Protein AF-0000000071232731 (afdb_homodimer)

Foldseek 3Di:
DDDDDDDPPPPPPDPPDPPPPPPPPPCPPPPPLAADQCFGWFQFPQEIETWHKDDVVPPLPFPQPPVVFFIKIKFAWAAQWDQCAFVNFLHATDGHHHDYDYHYRHQQQQEAEDALDDFFDDDPSHYYDSRFFTKMKIGGDPPADLEAAEEEEEEADLLGDDFQAFWFQGLLQVLQVVVVHGYMYMYGHFHGFCRQAQDLLAQLRLGRSRLSSVLSVLVSCLRGVSSNRYDQQFYEYEYEHLSLQSLQLLQLFPSNQRRHFHYEREQDHVQFLSAEAECNNVLLQVLLVVVVFDNDPNRSCVSVSPDDPVVSSNSLNDADLLQGERSRSGHHYQNCRNPPRTSRVDRPVVCLVVVNGRQHEYEYEYAPQAQLLLLLLNVVSHDPPPQDQLVVQLSSCVHSAHPQFPSSLLSVLLCCCQPALVNPPVPPPVVVCVVCVVCVVPVNVPQVVCVVPDDDSAGQDPDPPRNNHDDPLRVSSSSSVSRSLNRGVLSRCVSQASSVVRHWYAYEYEQAQDDDDPQQRGPNRPDRDDSVSCGRYRPNCSCLAINTPSDSHHDDDLSPVLSSVVSNVVSCCSRCNDDPPDPADIAYQQKRKHWYLHHSRDIDTDTADDPSDDDVNVSSCSNNVPSVVSSVVNGNPPPPPVVVVVVVVVVVVVVVVVVVVVVVVVVVVVVVVVVVVVVVVVVVVVVVVVVPPPPPPPPPPPDDDD/DDDDDPDPPPPPPDPPDPPPPPPPPPPPPPPPLAADQCFGWFQFPQEIETWHKDDVPPPLPFPFPPVVFFIKIKFAWAAQWDQCAFVNFLHATDGHHHDYDYHYRHQQQQEAEDALDDFFDDDVSHYYDSRFFTKMKIGGDPPADLEAAEEEEEEADLLGDDFQAFWFQGLLQVLQVVVVHGYMYMYGHFHGFCRQAQDLLAQLRLGRSRLSSVLSVLVSCLRGVSSNRYDQQFYEYEYAHLSLQSLQLLQLFPSSQSRHFHYEREQDHVQFLSAEAECNNVLLQVLLVVVVFDNDSNRSCVSVSPDDPVVSSNSLNDADLLQGERSRSGHHYQNCNHPPRTSRVDRPVVCLVVVNGRQHEYEYEYAPQAQLLLLLLNVVSHDPPPQDQLVVQLSSCVHSAHPQFPSSLLSVLLCCCQPALVNPPVCPPVVVCVVCVVCVVPVNVPQVVCVVPPDDSAGQDPDPPRNNHDDPLRVSSSSSVSRSLNRGVLSRVVSQQSSVVRHWYAYEYEQAQDDDDPQQRGPNRPDRDDSVSQGRYRCNCSCLAINTPSDSHHDDDLSPVLSSVVSNVVSCCSRCNDDPPDPADIAYQQKGKHWYLHHSRDIDTDTADDPNDDDVNVSSCSNNVPSVVSSVVNGNPPPPPVVVVVVVVVVVVVVVVVVVVVVVVVVVVVVVVVVVVVVVVVVVVVVVVVVPPDPPPPPPPDPPDD

Secondary structure (DSSP, 8-state):
--------------------------------SSPBTTB-EEE-SS-EEE-EEE-TTTS-TT----TTPPPEEEEEE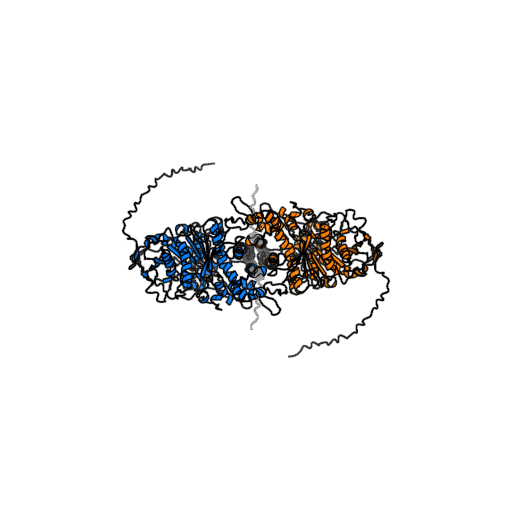EE-S----GGGTTS---PPPP--SPEE-SS---EEPPPS---S---TTSEE-S---EEEEEEE-TT--SSEEEEEEEP-STTTS--GGGB--HHHHHHHHHTT---EEEEE----HHHHH---SSSS----HHHHHHHHHHHHHHHHGGGGTEEEEEEEEEEETHHHHHHHHHHH-GGGGGG-SEEEEES--TTSTTTS-S-HHHHHHHHHHTTT--SSHHHHHHHHHTS-HHHHHHHHT--BTTTTB-TT-------TTS-TT-SS-S-HHHHHHTT-S---EEEEEEETBTTHHHHHHHHTTSPTT---HHHHHHHHHGGGSPTTB-HHHHHHHHHHHHHSGGG------HHHHHH-THHHHHHSS-------SSS-TT-----TTT--PPPHHHHHHHHHHHHHIIIIIHHHHHHHHHHHTTS-EEEEEE----S--HHHH-TT-SS---HHHH-SBTTTTHHHHS-BTT--PPP-HHHHHHHHHHHHHHHHHHHHSS-TT-SSPPB-SSSB-EEEE-TTS-EEEEPPBTTTB-TTHHHHHIIIIIIHHHHHH-B-------HHHHHHHHHHHHHHHHHHHHHHHHHHHHHHHHHHHHHHHHHHHHHHHHHTS-------------/--------------------------------SSPBTTB-EEE-SS-EEE-EEE-TTT--TT----TTPPPEEEEEEEE-S----GGGTTS---PPPP--SPEE-SS---EEPPPS---S---TTSEE-S---EEEEEEE-TT--SSEEEEEEEP-STTTS--GGGB--HHHHHHHHHTT---EEEEE----HHHHH---SSSS----HHHHHHHHHHHHHHHHGGGGTEEEEEEEEEEETHHHHHHHHHHH-GGGGGG-SEEEEES--TTSTTSS-S-HHHHHHHHHHTTT--SSHHHHHHHHHTS-HHHHHHHHT--BTTTTB-TT-------TTS-TT-SS-S-HHHHHHTT-S---EEEEEEETBTTHHHHHHHHTTSPTT---HHHHHHHHHGGGSPTTB-HHHHHHHHHHHHHSTTT------HHHHHH-THHHHHHSS-------SSS-TT-----TTT--PPPHHHHHHHHHHHHHIIIIIHHHHHHHHHHHTTS-EEEEEE----S--HHHH-TT-SS---HHHH-SBTTTTHHHHS-BTT--PPP-HHHHHHHHHHHHHHHHHHHHSS-TT-SSPPB-SSSB-EEEE-TTS-EEEEPPBTTTB-TTHHHHHIIIIIIHHHHHH-B-------HHHHHHHHHHHHHHHHHHHHHHHHHHHHHHHHHHHHHHHHHHHHHHHHHTS-------------

Radius of gyration: 44.2 Å; Cα contacts (8 Å, |Δi|>4): 2796; chains: 2; bounding box: 121×121×157 Å

InterPro domains:
  IPR002018 Carboxylesterase, type B [PF00135] (39-618)
  IPR029058 Alpha/Beta hydrolase fold [G3DSA:3.40.50.1820] (33-630)
  IPR029058 Alpha/Beta hydrolase fold [SSF53474] (38-629)
  IPR051093 Neuroligin and Bile salt-activated lipase [PTHR43903] (38-427)

Organism: Dermatophagoides farinae (NCBI:txid6954)

Structure (mmCIF, N/CA/C/O backbone):
data_AF-0000000071232731-model_v1
#
loop_
_entity.id
_entity.type
_entity.pdbx_description
1 polymer 'Type-B carboxylesterase lipase'
#
loop_
_atom_site.group_PDB
_atom_site.id
_atom_site.type_symbol
_atom_site.label_atom_id
_atom_site.label_alt_id
_atom_site.label_comp_id
_atom_site.label_asym_id
_atom_site.label_entity_id
_atom_site.label_seq_id
_atom_site.pdbx_PDB_ins_code
_atom_site.Cartn_x
_atom_site.Cartn_y
_atom_site.Cartn_z
_atom_site.occupancy
_atom_site.B_iso_or_equiv
_atom_site.auth_seq_id
_atom_site.auth_comp_id
_atom_site.auth_asym_id
_atom_site.auth_atom_id
_atom_site.pdbx_PDB_model_num
ATOM 1 N N . MET A 1 1 ? 60.938 -20.734 13.648 1 18.02 1 MET A N 1
ATOM 2 C CA . MET A 1 1 ? 61.125 -22.156 13.383 1 18.02 1 MET A CA 1
ATOM 3 C C . MET A 1 1 ? 61.031 -22.453 11.883 1 18.02 1 MET A C 1
ATOM 5 O O . MET A 1 1 ? 60.562 -21.625 11.117 1 18.02 1 MET A O 1
ATOM 9 N N . HIS A 1 2 ? 60.469 -23.703 11.602 1 17.77 2 HIS A N 1
ATOM 10 C CA . HIS A 1 2 ? 60.656 -24.75 10.609 1 17.77 2 HIS A CA 1
ATOM 11 C C . HIS A 1 2 ? 60.125 -24.312 9.242 1 17.77 2 HIS A C 1
ATOM 13 O O . HIS A 1 2 ? 59.438 -23.297 9.133 1 17.77 2 HIS A O 1
ATOM 19 N N . LEU A 1 3 ? 59.406 -25.25 8.523 1 16.86 3 LEU A N 1
ATOM 20 C CA . LEU A 1 3 ? 59.562 -26.219 7.453 1 16.86 3 LEU A CA 1
ATOM 21 C C . LEU A 1 3 ? 58.75 -25.844 6.234 1 16.86 3 LEU A C 1
ATOM 23 O O . LEU A 1 3 ? 59.219 -25.922 5.102 1 16.86 3 LEU A O 1
ATOM 27 N N . PHE A 1 4 ? 57.406 -25.844 6.344 1 19.55 4 PHE A N 1
ATOM 28 C CA . PHE A 1 4 ? 56.688 -26.75 5.441 1 19.55 4 PHE A CA 1
ATOM 29 C C . PHE A 1 4 ? 56.781 -26.25 4.004 1 19.55 4 PHE A C 1
ATOM 31 O O . PHE A 1 4 ? 56.781 -25.047 3.756 1 19.55 4 PHE A O 1
ATOM 38 N N . LEU A 1 5 ? 56.906 -27.094 2.947 1 18.41 5 LEU A N 1
ATOM 39 C CA . LEU A 1 5 ? 57.438 -27.578 1.682 1 18.41 5 LEU A CA 1
ATOM 40 C C . LEU A 1 5 ? 56.469 -27.328 0.54 1 18.41 5 LEU A C 1
ATOM 42 O O . LEU A 1 5 ? 56.844 -27.422 -0.633 1 18.41 5 LEU A O 1
ATOM 46 N N . PHE A 1 6 ? 55.188 -26.969 0.728 1 20.39 6 PHE A N 1
ATOM 47 C CA . PHE A 1 6 ? 54.281 -27.672 -0.178 1 20.39 6 PHE A CA 1
ATOM 48 C C . PHE A 1 6 ? 54.594 -27.312 -1.629 1 20.39 6 PHE A C 1
ATOM 50 O O . PHE A 1 6 ? 54.875 -26.156 -1.948 1 20.39 6 PHE A O 1
ATOM 57 N N . THR A 1 7 ? 54.875 -28.328 -2.42 1 18.59 7 THR A N 1
ATOM 58 C CA . THR A 1 7 ? 55.312 -28.719 -3.756 1 18.59 7 THR A CA 1
ATOM 59 C C . THR A 1 7 ? 54.281 -28.297 -4.801 1 18.59 7 THR A C 1
ATOM 61 O O . THR A 1 7 ? 53.094 -28.625 -4.691 1 18.59 7 THR A O 1
ATOM 64 N N . VAL A 1 8 ? 54.406 -27.219 -5.504 1 21.19 8 VAL A N 1
ATOM 65 C CA . VAL A 1 8 ? 53.688 -26.531 -6.582 1 21.19 8 VAL A CA 1
ATOM 66 C C . VAL A 1 8 ? 53.656 -27.422 -7.828 1 21.19 8 VAL A C 1
ATOM 68 O O . VAL A 1 8 ? 54.656 -27.547 -8.523 1 21.19 8 VAL A O 1
ATOM 71 N N . ILE A 1 9 ? 53.25 -28.797 -7.582 1 18.45 9 ILE A N 1
ATOM 72 C CA . ILE A 1 9 ? 53.469 -29.734 -8.68 1 18.45 9 ILE A CA 1
ATOM 73 C C . ILE A 1 9 ? 52.781 -29.203 -9.945 1 18.45 9 ILE A C 1
ATOM 75 O O . ILE A 1 9 ? 51.625 -28.781 -9.906 1 18.45 9 ILE A O 1
ATOM 79 N N . THR A 1 10 ? 53.562 -28.938 -10.977 1 21 10 THR A N 1
ATOM 80 C CA . THR A 1 10 ? 53.5 -28.484 -12.359 1 21 10 THR A CA 1
ATOM 81 C C . THR A 1 10 ? 52.719 -29.469 -13.219 1 21 10 THR A C 1
ATOM 83 O O . THR A 1 10 ? 53.281 -30.422 -13.75 1 21 10 THR A O 1
ATOM 86 N N . PHE A 1 11 ? 51.562 -30.062 -12.617 1 19.28 11 PHE A N 1
ATOM 87 C CA . PHE A 1 11 ? 51.094 -31.219 -13.383 1 19.28 11 PHE A CA 1
ATOM 88 C C . PHE A 1 11 ? 50.875 -30.828 -14.844 1 19.28 11 PHE A C 1
ATOM 90 O O . PHE A 1 11 ? 50.312 -29.781 -15.133 1 19.28 11 PHE A O 1
ATOM 97 N N . PHE A 1 12 ? 51.688 -31.375 -15.758 1 21.34 12 PHE A N 1
ATOM 98 C CA . PHE A 1 12 ? 51.875 -31.438 -17.203 1 21.34 12 PHE A CA 1
ATOM 99 C C . PHE A 1 12 ? 50.625 -31.953 -17.906 1 21.34 12 PHE A C 1
ATOM 101 O O . PHE A 1 12 ? 50.375 -33.156 -17.922 1 21.34 12 PHE A O 1
ATOM 108 N N . VAL A 1 13 ? 49.438 -31.625 -17.453 1 20.33 13 VAL A N 1
ATOM 109 C CA . VAL A 1 13 ? 48.344 -32.469 -17.984 1 20.33 13 VAL A CA 1
ATOM 110 C C . VAL A 1 13 ? 48.438 -32.469 -19.516 1 20.33 13 VAL A C 1
ATOM 112 O O . VAL A 1 13 ? 48.469 -31.422 -20.141 1 20.33 13 VAL A O 1
ATOM 115 N N . ASN A 1 14 ? 48.938 -33.562 -20.062 1 19.05 14 ASN A N 1
ATOM 116 C CA . ASN A 1 14 ? 49.156 -34.094 -21.406 1 19.05 14 ASN A CA 1
ATOM 117 C C . ASN A 1 14 ? 47.969 -33.812 -22.312 1 19.05 14 ASN A C 1
ATOM 119 O O . ASN A 1 14 ? 46.812 -33.75 -21.844 1 19.05 14 ASN A O 1
ATOM 123 N N . ASN A 1 15 ? 48.219 -33.375 -23.547 1 20.2 15 ASN A N 1
ATOM 124 C CA . ASN A 1 15 ? 47.656 -32.906 -24.797 1 20.2 15 ASN A CA 1
ATOM 125 C C . ASN A 1 15 ? 46.781 -33.938 -25.453 1 20.2 15 ASN A C 1
ATOM 127 O O . ASN A 1 15 ? 46.938 -34.219 -26.656 1 20.2 15 ASN A O 1
ATOM 131 N N . HIS A 1 16 ? 46.25 -35 -24.688 1 19.91 16 HIS A N 1
ATOM 132 C CA . HIS A 1 16 ? 45.812 -36.094 -25.547 1 19.91 16 HIS A CA 1
ATOM 133 C C . HIS A 1 16 ? 44.844 -35.562 -26.609 1 19.91 16 HIS A C 1
ATOM 135 O O . HIS A 1 16 ? 44.031 -34.719 -26.344 1 19.91 16 HIS A O 1
ATOM 141 N N . HIS A 1 17 ? 45.281 -35.75 -27.875 1 20.72 17 HIS A N 1
ATOM 142 C CA . HIS A 1 17 ? 44.781 -35.562 -29.234 1 20.72 17 HIS A CA 1
ATOM 143 C C . HIS A 1 17 ? 43.406 -36.219 -29.375 1 20.72 17 HIS A C 1
ATOM 145 O O . HIS A 1 17 ? 43.219 -37.375 -29.016 1 20.72 17 HIS A O 1
ATOM 151 N N . HIS A 1 18 ? 42.375 -35.438 -29.188 1 20.34 18 HIS A N 1
ATOM 152 C CA . HIS A 1 18 ? 40.969 -35.781 -29.359 1 20.34 18 HIS A CA 1
ATOM 153 C C . HIS A 1 18 ? 40.719 -36.406 -30.734 1 20.34 18 HIS A C 1
ATOM 155 O O . HIS A 1 18 ? 40.906 -35.719 -31.75 1 20.34 18 HIS A O 1
ATOM 161 N N . MET A 1 19 ? 41.188 -37.625 -30.938 1 20.36 19 MET A N 1
ATOM 162 C CA . MET A 1 19 ? 40.844 -38.312 -32.188 1 20.36 19 MET A CA 1
ATOM 163 C C . MET A 1 19 ? 39.375 -38.219 -32.469 1 20.36 19 MET A C 1
ATOM 165 O O . MET A 1 19 ? 38.531 -38.531 -31.625 1 20.36 19 MET A O 1
ATOM 169 N N . VAL A 1 20 ? 39 -37.438 -33.5 1 23.44 20 VAL A N 1
ATOM 170 C CA . VAL A 1 20 ? 37.781 -37.219 -34.25 1 23.44 20 VAL A CA 1
ATOM 171 C C . VAL A 1 20 ? 37.25 -38.531 -34.812 1 23.44 20 VAL A C 1
ATOM 173 O O . VAL A 1 20 ? 37.875 -39.094 -35.75 1 23.44 20 VAL A O 1
ATOM 176 N N . VAL A 1 21 ? 37.094 -39.562 -33.938 1 22.55 21 VAL A N 1
ATOM 177 C CA . VAL A 1 21 ? 36.562 -40.75 -34.594 1 22.55 21 VAL A CA 1
ATOM 178 C C . VAL A 1 21 ? 35.375 -40.344 -35.469 1 22.55 21 VAL A C 1
ATOM 180 O O . VAL A 1 21 ? 34.438 -39.719 -35 1 22.55 21 VAL A O 1
ATOM 183 N N . ASP A 1 22 ? 35.656 -40.281 -36.719 1 22.3 22 ASP A N 1
ATOM 184 C CA . ASP A 1 22 ? 34.75 -40.156 -37.875 1 22.3 22 ASP A CA 1
ATOM 185 C C . ASP A 1 22 ? 33.688 -41.25 -37.812 1 22.3 22 ASP A C 1
ATOM 187 O O . ASP A 1 22 ? 33.938 -42.406 -38.062 1 22.3 22 ASP A O 1
ATOM 191 N N . ALA A 1 23 ? 32.906 -41.312 -36.719 1 23.5 23 ALA A N 1
ATOM 192 C CA . ALA A 1 23 ? 31.875 -42.312 -36.781 1 23.5 23 ALA A CA 1
ATOM 193 C C . ALA A 1 23 ? 31.094 -42.219 -38.094 1 23.5 23 ALA A C 1
ATOM 195 O O . ALA A 1 23 ? 30.438 -41.188 -38.344 1 23.5 23 ALA A O 1
ATOM 196 N N . GLN A 1 24 ? 31.672 -42.688 -39.094 1 22.47 24 GLN A N 1
ATOM 197 C CA . GLN A 1 24 ? 30.922 -42.969 -40.312 1 22.47 24 GLN A CA 1
ATOM 198 C C . GLN A 1 24 ? 29.578 -43.625 -40 1 22.47 24 GLN A C 1
ATOM 200 O O . GLN A 1 24 ? 29.531 -44.781 -39.594 1 22.47 24 GLN A O 1
ATOM 205 N N . ILE A 1 25 ? 28.703 -42.844 -39.469 1 26.47 25 ILE A N 1
ATOM 206 C CA . ILE A 1 25 ? 27.312 -43.312 -39.406 1 26.47 25 ILE A CA 1
ATOM 207 C C . ILE A 1 25 ? 26.891 -43.812 -40.781 1 26.47 25 ILE A C 1
ATOM 209 O O . ILE A 1 25 ? 26.844 -43.062 -41.75 1 26.47 25 ILE A O 1
ATOM 213 N N . GLY A 1 26 ? 27.391 -45 -41.188 1 25 26 GLY A N 1
ATOM 214 C CA . GLY A 1 26 ? 26.828 -45.625 -42.375 1 25 26 GLY A CA 1
ATOM 215 C C . GLY A 1 26 ? 25.312 -45.531 -42.438 1 25 26 GLY A C 1
ATOM 216 O O . GLY A 1 26 ? 24.625 -45.844 -41.469 1 25 26 GLY A O 1
ATOM 217 N N . ILE A 1 27 ? 24.797 -44.656 -43.281 1 29.05 27 ILE A N 1
ATOM 218 C CA . ILE A 1 27 ? 23.469 -44.344 -43.812 1 29.05 27 ILE A CA 1
ATOM 219 C C . ILE A 1 27 ? 22.859 -45.594 -44.406 1 29.05 27 ILE A C 1
ATOM 221 O O . ILE A 1 27 ? 22.984 -45.844 -45.594 1 29.05 27 ILE A O 1
ATOM 225 N N . GLY A 1 28 ? 23.172 -46.812 -44.031 1 27.67 28 GLY A N 1
ATOM 226 C CA . GLY A 1 28 ? 22.312 -47.75 -44.75 1 27.67 28 GLY A CA 1
ATOM 227 C C . GLY A 1 28 ? 20.844 -47.375 -44.688 1 27.67 28 GLY A C 1
ATOM 228 O O . GLY A 1 28 ? 20.406 -46.719 -43.75 1 27.67 28 GLY A O 1
ATOM 229 N N . GLY A 1 29 ? 20.078 -47.25 -45.844 1 30.59 29 GLY A N 1
ATOM 230 C CA . GLY A 1 29 ? 18.766 -46.781 -46.281 1 30.59 29 GLY A CA 1
ATOM 231 C C . GLY A 1 29 ? 17.641 -47.219 -45.375 1 30.59 29 GLY A C 1
ATOM 232 O O . GLY A 1 29 ? 16.469 -46.906 -45.625 1 30.59 29 GLY A O 1
ATOM 233 N N . GLY A 1 30 ? 17.672 -48.594 -44.906 1 32 30 GLY A N 1
ATOM 234 C CA . GLY A 1 30 ? 16.406 -49.094 -44.375 1 32 30 GLY A CA 1
ATOM 235 C C . GLY A 1 30 ? 15.82 -48.219 -43.281 1 32 30 GLY A C 1
ATOM 236 O O . GLY A 1 30 ? 16.547 -47.688 -42.469 1 32 30 GLY A O 1
ATOM 237 N N . GLY A 1 31 ? 14.773 -47.438 -43.531 1 36.59 31 GLY A N 1
ATOM 238 C CA . GLY A 1 31 ? 13.727 -46.844 -42.719 1 36.59 31 GLY A CA 1
ATOM 239 C C . GLY A 1 31 ? 13.414 -47.656 -41.469 1 36.59 31 GLY A C 1
ATOM 240 O O . GLY A 1 31 ? 12.289 -48.125 -41.312 1 36.59 31 GLY A O 1
ATOM 241 N N . SER A 1 32 ? 14.273 -48.5 -40.969 1 39.66 32 SER A N 1
ATOM 242 C CA . SER A 1 32 ? 14.148 -49.594 -40 1 39.66 32 SER A CA 1
ATOM 243 C C . SER A 1 32 ? 13.57 -49.094 -38.688 1 39.66 32 SER A C 1
ATOM 245 O O . SER A 1 32 ? 13.219 -49.906 -37.812 1 39.66 32 SER A O 1
ATOM 247 N N . TYR A 1 33 ? 14.062 -47.969 -38.156 1 50.47 33 TYR A N 1
ATOM 248 C CA . TYR A 1 33 ? 13.836 -47.781 -36.719 1 50.47 33 TYR A CA 1
ATOM 249 C C . TYR A 1 33 ? 12.359 -47.594 -36.406 1 50.47 33 TYR A C 1
ATOM 251 O O . TYR A 1 33 ? 11.984 -47.25 -35.281 1 50.47 33 TYR A O 1
ATOM 259 N N . PHE A 1 34 ? 11.508 -47.188 -37.375 1 67.31 34 PHE A N 1
ATOM 260 C CA . PHE A 1 34 ? 10.156 -46.812 -36.938 1 67.31 34 PHE A CA 1
ATOM 261 C C . PHE A 1 34 ? 9.266 -48.062 -36.844 1 67.31 34 PHE A C 1
ATOM 263 O O . PHE A 1 34 ? 9.609 -49.125 -37.375 1 67.31 34 PHE A O 1
ATOM 270 N N . PHE A 1 35 ? 8.438 -48.125 -35.844 1 77.62 35 PHE A N 1
ATOM 271 C CA . PHE A 1 35 ? 7.562 -49.25 -35.531 1 77.62 35 PHE A CA 1
ATOM 272 C C . PHE A 1 35 ? 6.473 -49.375 -36.594 1 77.62 35 PHE A C 1
ATOM 274 O O . PHE A 1 35 ? 6.234 -48.438 -37.375 1 77.62 35 PHE A O 1
ATOM 281 N N . ASP A 1 36 ? 6.055 -50.656 -36.719 1 85.12 36 ASP A N 1
ATOM 282 C CA . ASP A 1 36 ? 4.844 -50.906 -37.5 1 85.12 36 ASP A CA 1
ATOM 283 C C . ASP A 1 36 ? 3.617 -50.312 -36.812 1 85.12 36 ASP A C 1
ATOM 285 O O . ASP A 1 36 ? 3.254 -50.75 -35.719 1 85.12 36 ASP A O 1
ATOM 289 N N . PRO A 1 37 ? 2.979 -49.344 -37.438 1 86.69 37 PRO A N 1
ATOM 290 C CA . PRO A 1 37 ? 1.831 -48.719 -36.781 1 86.69 37 PRO A CA 1
ATOM 291 C C . PRO A 1 37 ? 0.722 -49.719 -36.469 1 86.69 37 PRO A C 1
ATOM 293 O O . PRO A 1 37 ? -0.102 -49.469 -35.562 1 86.69 37 PRO A O 1
ATOM 296 N N . ASN A 1 38 ? 0.639 -50.812 -37.125 1 87.31 38 ASN A N 1
ATOM 297 C CA . ASN A 1 38 ? -0.399 -51.812 -36.875 1 87.31 38 ASN A CA 1
ATOM 298 C C . ASN A 1 38 ? 0.014 -52.812 -35.781 1 87.31 38 ASN A C 1
ATOM 300 O O . ASN A 1 38 ? -0.823 -53.531 -35.25 1 87.31 38 ASN A O 1
ATOM 304 N N . ASN A 1 39 ? 1.147 -52.844 -35.438 1 90.94 39 ASN A N 1
ATOM 305 C CA . ASN A 1 39 ? 1.736 -53.594 -34.312 1 90.94 39 ASN A CA 1
ATOM 306 C C . ASN A 1 39 ? 2.934 -52.844 -33.75 1 90.94 39 ASN A C 1
ATOM 308 O O . ASN A 1 39 ? 4.062 -53.312 -33.812 1 90.94 39 ASN A O 1
ATOM 312 N N . PRO A 1 40 ? 2.605 -51.75 -33.125 1 93.75 40 PRO A N 1
ATOM 313 C CA . PRO A 1 40 ? 3.678 -50.844 -32.75 1 93.75 40 PRO A CA 1
ATOM 314 C C . PRO A 1 40 ? 4.426 -51.312 -31.484 1 93.75 40 PRO A C 1
ATOM 316 O O . PRO A 1 40 ? 3.992 -51.031 -30.359 1 93.75 40 PRO A O 1
ATOM 319 N N . ILE A 1 41 ? 5.555 -51.938 -31.609 1 95.88 41 ILE A N 1
ATOM 320 C CA . ILE A 1 41 ? 6.461 -52.312 -30.531 1 95.88 41 ILE A CA 1
ATOM 321 C C . ILE A 1 41 ? 7.734 -51.469 -30.609 1 95.88 41 ILE A C 1
ATOM 323 O O . ILE A 1 41 ? 8.375 -51.406 -31.656 1 95.88 41 ILE A O 1
ATOM 327 N N . VAL A 1 42 ? 8.062 -50.812 -29.578 1 95.75 42 VAL A N 1
ATOM 328 C CA . VAL A 1 42 ? 9.266 -50 -29.516 1 95.75 42 VAL A CA 1
ATOM 329 C C . VAL A 1 42 ? 10.172 -50.469 -28.391 1 95.75 42 VAL A C 1
ATOM 331 O O . VAL A 1 42 ? 9.719 -50.719 -27.281 1 95.75 42 VAL A O 1
ATOM 334 N N . GLN A 1 43 ? 11.438 -50.625 -28.656 1 95.88 43 GLN A N 1
ATOM 335 C CA . GLN A 1 43 ? 12.438 -51.031 -27.656 1 95.88 43 GLN A CA 1
ATOM 336 C C . GLN A 1 43 ? 13.031 -49.812 -26.969 1 95.88 43 GLN A C 1
ATOM 338 O O . GLN A 1 43 ? 13.938 -49.156 -27.5 1 95.88 43 GLN A O 1
ATOM 343 N N . THR A 1 44 ? 12.578 -49.531 -25.766 1 96.69 44 THR A N 1
ATOM 344 C CA . THR A 1 44 ? 13.195 -48.438 -25.016 1 96.69 44 THR A CA 1
ATOM 345 C C . THR A 1 44 ? 14.477 -48.938 -24.344 1 96.69 44 THR A C 1
ATOM 347 O O . THR A 1 44 ? 14.836 -50.094 -24.438 1 96.69 44 THR A O 1
ATOM 350 N N . GLN A 1 45 ? 15.156 -48 -23.641 1 96.56 45 GLN A N 1
ATOM 351 C CA . GLN A 1 45 ? 16.359 -48.344 -22.891 1 96.56 45 GLN A CA 1
ATOM 352 C C . GLN A 1 45 ? 16.047 -49.312 -21.766 1 96.56 45 GLN A C 1
ATOM 354 O O . GLN A 1 45 ? 16.922 -50.031 -21.281 1 96.56 45 GLN A O 1
ATOM 359 N N . TYR A 1 46 ? 14.766 -49.406 -21.422 1 97.62 46 TYR A N 1
ATOM 360 C CA . TYR A 1 46 ? 14.414 -50.188 -20.234 1 97.62 46 TYR A CA 1
ATOM 361 C C . TYR A 1 46 ? 13.586 -51.406 -20.594 1 97.62 46 TYR A C 1
ATOM 363 O O . TYR A 1 46 ? 13.375 -52.281 -19.75 1 97.62 46 TYR A O 1
ATOM 371 N N . GLY A 1 47 ? 13.07 -51.469 -21.797 1 97.31 47 GLY A N 1
ATOM 372 C CA . GLY A 1 47 ? 12.312 -52.625 -22.25 1 97.31 47 GLY A CA 1
ATOM 373 C C . GLY A 1 47 ? 11.336 -52.312 -23.375 1 97.31 47 GLY A C 1
ATOM 374 O O . GLY A 1 47 ? 11.125 -51.156 -23.703 1 97.31 47 GLY A O 1
ATOM 375 N N . PRO A 1 48 ? 10.836 -53.344 -23.938 1 97.38 48 PRO A N 1
ATOM 376 C CA . PRO A 1 48 ? 9.898 -53.125 -25.047 1 97.38 48 PRO A CA 1
ATOM 377 C C . PRO A 1 48 ? 8.5 -52.719 -24.578 1 97.38 48 PRO A C 1
ATOM 379 O O . PRO A 1 48 ? 8.031 -53.219 -23.547 1 97.38 48 PRO A O 1
ATOM 382 N N . VAL A 1 49 ? 7.895 -51.844 -25.344 1 97.88 49 VAL A N 1
ATOM 383 C CA . VAL A 1 49 ? 6.535 -51.406 -25.047 1 97.88 49 VAL A CA 1
ATOM 384 C C . VAL A 1 49 ? 5.656 -51.594 -26.281 1 97.88 49 VAL A C 1
ATOM 386 O O . VAL A 1 49 ? 6.102 -51.375 -27.422 1 97.88 49 VAL A O 1
ATOM 389 N N . LEU A 1 50 ? 4.43 -52.094 -26.062 1 97.56 50 LEU A N 1
ATOM 390 C CA . LEU A 1 50 ? 3.453 -52.281 -27.141 1 97.56 50 LEU A CA 1
ATOM 391 C C . LEU A 1 50 ? 2.387 -51.188 -27.078 1 97.56 50 LEU A C 1
ATOM 393 O O . LEU A 1 50 ? 1.716 -51 -26.062 1 97.56 50 LEU A O 1
ATOM 397 N N . GLY A 1 51 ? 2.312 -50.438 -28.203 1 96.19 51 GLY A N 1
ATOM 398 C CA . GLY A 1 51 ? 1.279 -49.406 -28.312 1 96.19 51 GLY A CA 1
ATOM 399 C C . GLY A 1 51 ? 0.094 -49.844 -29.141 1 96.19 51 GLY A C 1
ATOM 400 O O . GLY A 1 51 ? -0.084 -51.031 -29.406 1 96.19 51 GLY A O 1
ATOM 401 N N . SER A 1 52 ? -0.817 -48.875 -29.375 1 93.69 52 SER A N 1
ATOM 402 C CA . SER A 1 52 ? -1.982 -49.156 -30.203 1 93.69 52 SER A CA 1
ATOM 403 C C . SER A 1 52 ? -2.252 -47.969 -31.156 1 93.69 52 SER A C 1
ATOM 405 O O . SER A 1 52 ? -2.01 -46.812 -30.797 1 93.69 52 SER A O 1
ATOM 407 N N . LYS A 1 53 ? -2.756 -48.312 -32.312 1 90.06 53 LYS A N 1
ATOM 408 C CA . LYS A 1 53 ? -3.102 -47.281 -33.281 1 90.06 53 LYS A CA 1
ATOM 409 C C . LYS A 1 53 ? -4.5 -46.719 -33.031 1 90.06 53 LYS A C 1
ATOM 411 O O . LYS A 1 53 ? -5.422 -47.469 -32.719 1 90.06 53 LYS A O 1
ATOM 416 N N . PHE A 1 54 ? -4.547 -45.469 -33.062 1 84.5 54 PHE A N 1
ATOM 417 C CA . PHE A 1 54 ? -5.816 -44.75 -32.969 1 84.5 54 PHE A CA 1
ATOM 418 C C . PHE A 1 54 ? -6.176 -44.094 -34.281 1 84.5 54 PHE A C 1
ATOM 420 O O . PHE A 1 54 ? -5.375 -43.375 -34.875 1 84.5 54 PHE A O 1
ATOM 427 N N . THR A 1 55 ? -7.324 -44.5 -34.906 1 74.75 55 THR A N 1
ATOM 428 C CA . THR A 1 55 ? -7.82 -43.906 -36.156 1 74.75 55 THR A CA 1
ATOM 429 C C . THR A 1 55 ? -9.109 -43.125 -35.906 1 74.75 55 THR A C 1
ATOM 431 O O . THR A 1 55 ? -10.047 -43.656 -35.281 1 74.75 55 THR A O 1
ATOM 434 N N . PRO A 1 56 ? -9.125 -41.844 -36.219 1 65 56 PRO A N 1
ATOM 435 C CA . PRO A 1 56 ? -10.281 -40.969 -35.938 1 65 56 PRO A CA 1
ATOM 436 C C . PRO A 1 56 ? -11.594 -41.594 -36.438 1 65 56 PRO A C 1
ATOM 438 O O . PRO A 1 56 ? -12.656 -41.281 -35.875 1 65 56 PRO A O 1
ATOM 441 N N . SER A 1 57 ? -11.797 -42.344 -37.625 1 53.84 57 SER A N 1
ATOM 442 C CA . SER A 1 57 ? -13.148 -42.812 -37.938 1 53.84 57 SER A CA 1
ATOM 443 C C . SER A 1 57 ? -13.742 -43.531 -36.719 1 53.84 57 SER A C 1
ATOM 445 O O . SER A 1 57 ? -14.969 -43.562 -36.562 1 53.84 57 SER A O 1
ATOM 447 N N . GLN A 1 58 ? -13.141 -44.5 -36.25 1 43.06 58 GLN A N 1
ATOM 448 C CA . GLN A 1 58 ? -13.656 -45.562 -35.406 1 43.06 58 GLN A CA 1
ATOM 449 C C . GLN A 1 58 ? -14.141 -45.031 -34.062 1 43.06 58 GLN A C 1
ATOM 451 O O . GLN A 1 58 ? -15.258 -45.312 -33.625 1 43.06 58 GLN A O 1
ATOM 456 N N . SER A 1 59 ? -13.281 -45.031 -33 1 38.5 59 SER A N 1
ATOM 457 C CA . SER A 1 59 ? -13.688 -45.125 -31.609 1 38.5 59 SER A CA 1
ATOM 458 C C . SER A 1 59 ? -14.195 -43.75 -31.109 1 38.5 59 SER A C 1
ATOM 460 O O . SER A 1 59 ? -14.211 -43.5 -29.906 1 38.5 59 SER A O 1
ATOM 462 N N . PHE A 1 60 ? -14.062 -42.688 -31.797 1 39.34 60 PHE A N 1
ATOM 463 C CA . PHE A 1 60 ? -14.734 -41.688 -30.953 1 39.34 60 PHE A CA 1
ATOM 464 C C . PHE A 1 60 ? -16.203 -42.062 -30.766 1 39.34 60 PHE A C 1
ATOM 466 O O . PHE A 1 60 ? -17 -41.969 -31.688 1 39.34 60 PHE A O 1
ATOM 473 N N . THR A 1 61 ? -16.453 -43.062 -30.219 1 37.75 61 THR A N 1
ATOM 474 C CA . THR A 1 61 ? -17.828 -43.25 -29.797 1 37.75 61 THR A CA 1
ATOM 475 C C . THR A 1 61 ? -18.578 -41.938 -29.703 1 37.75 61 THR A C 1
ATOM 477 O O . THR A 1 61 ? -19.797 -41.906 -29.859 1 37.75 61 THR A O 1
ATOM 480 N N . ASN A 1 62 ? -18.062 -40.906 -29.031 1 37.22 62 ASN A N 1
ATOM 481 C CA . ASN A 1 62 ? -18.906 -39.781 -28.719 1 37.22 62 ASN A CA 1
ATOM 482 C C . ASN A 1 62 ? -18.656 -38.594 -29.656 1 37.22 62 ASN A C 1
ATOM 484 O O . ASN A 1 62 ? -18.5 -37.469 -29.219 1 37.22 62 ASN A O 1
ATOM 488 N N . ASN A 1 63 ? -19 -38.75 -31.094 1 37.84 63 ASN A N 1
ATOM 489 C CA . ASN A 1 63 ? -19.234 -37.781 -32.156 1 37.84 63 ASN A CA 1
ATOM 490 C C . ASN A 1 63 ? -18.047 -36.844 -32.375 1 37.84 63 ASN A C 1
ATOM 492 O O . ASN A 1 63 ? -18.219 -35.656 -32.625 1 37.84 63 ASN A O 1
ATOM 496 N N . ARG A 1 64 ? -16.859 -37.156 -32.031 1 44.91 64 ARG A N 1
ATOM 497 C CA . ARG A 1 64 ? -15.844 -36.156 -32.406 1 44.91 64 ARG A CA 1
ATOM 498 C C . ARG A 1 64 ? -15.547 -36.219 -33.875 1 44.91 64 ARG A C 1
ATOM 500 O O . ARG A 1 64 ? -15.078 -37.219 -34.406 1 44.91 64 ARG A O 1
ATOM 507 N N . PRO A 1 65 ? -16.203 -35.406 -34.75 1 43.41 65 PRO A N 1
ATOM 508 C CA . PRO A 1 65 ? -16.156 -35.375 -36.219 1 43.41 65 PRO A CA 1
ATOM 509 C C . PRO A 1 65 ? -14.75 -35.156 -36.75 1 43.41 65 PRO A C 1
ATOM 511 O O . PRO A 1 65 ? -14.57 -34.469 -37.781 1 43.41 65 PRO A O 1
ATOM 514 N N . TYR A 1 66 ? -13.672 -35.75 -36.344 1 46.75 66 TYR A N 1
ATOM 515 C CA . TYR A 1 66 ? -12.641 -35.281 -37.25 1 46.75 66 TYR A CA 1
ATOM 516 C C . TYR A 1 66 ? -12.766 -36 -38.594 1 46.75 66 TYR A C 1
ATOM 518 O O . TYR A 1 66 ? -12.32 -37.125 -38.75 1 46.75 66 TYR A O 1
ATOM 526 N N . THR A 1 67 ? -13.734 -35.969 -39.438 1 45.97 67 THR A N 1
ATOM 527 C CA . THR A 1 67 ? -13.836 -36.656 -40.719 1 45.97 67 THR A CA 1
ATOM 528 C C . THR A 1 67 ? -12.445 -36.875 -41.312 1 45.97 67 THR A C 1
ATOM 530 O O . THR A 1 67 ? -12.195 -37.906 -41.938 1 45.97 67 THR A O 1
ATOM 533 N N . ASN A 1 68 ? -11.562 -35.969 -41.281 1 53 68 ASN A N 1
ATOM 534 C CA . ASN A 1 68 ? -10.219 -36.031 -41.875 1 53 68 ASN A CA 1
ATOM 535 C C . ASN A 1 68 ? -9.141 -35.969 -40.781 1 53 68 ASN A C 1
ATOM 537 O O . ASN A 1 68 ? -8.141 -35.281 -40.969 1 53 68 ASN A O 1
ATOM 541 N N . GLY A 1 69 ? -9.336 -36.812 -39.719 1 63.31 69 GLY A N 1
ATOM 542 C CA . GLY A 1 69 ? -8.453 -36.656 -38.562 1 63.31 69 GLY A CA 1
ATOM 543 C C . GLY A 1 69 ? -7.188 -37.5 -38.688 1 63.31 69 GLY A C 1
ATOM 544 O O . GLY A 1 69 ? -7.156 -38.5 -39.438 1 63.31 69 GLY A O 1
ATOM 545 N N . LEU A 1 70 ? -6.094 -37.031 -38.094 1 77.12 70 LEU A N 1
ATOM 546 C CA . LEU A 1 70 ? -4.762 -37.625 -38.094 1 77.12 70 LEU A CA 1
ATOM 547 C C . LEU A 1 70 ? -4.738 -38.906 -37.25 1 77.12 70 LEU A C 1
ATOM 549 O O . LEU A 1 70 ? -5.289 -38.938 -36.156 1 77.12 70 LEU A O 1
ATOM 553 N N . SER A 1 71 ? -4.383 -40.031 -37.844 1 82.5 71 SER A N 1
ATOM 554 C CA . SER A 1 71 ? -4.125 -41.25 -37.062 1 82.5 71 SER A CA 1
ATOM 555 C C . SER A 1 71 ? -2.828 -41.125 -36.281 1 82.5 71 SER A C 1
ATOM 557 O O . SER A 1 71 ? -1.874 -40.469 -36.719 1 82.5 71 SER A O 1
ATOM 559 N N . PHE A 1 72 ? -2.9 -41.719 -35.125 1 89.44 72 PHE A N 1
ATOM 560 C CA . PHE A 1 72 ? -1.68 -41.719 -34.344 1 89.44 72 PHE A CA 1
ATOM 561 C C . PHE A 1 72 ? -1.568 -43 -33.531 1 89.44 72 PHE A C 1
ATOM 563 O O . PHE A 1 72 ? -2.547 -43.75 -33.406 1 89.44 72 PHE A O 1
ATOM 570 N N . VAL A 1 73 ? -0.369 -43.344 -33.156 1 92.38 73 VAL A N 1
ATOM 571 C CA . VAL A 1 73 ? -0.097 -44.469 -32.25 1 92.38 73 VAL A CA 1
ATOM 572 C C . VAL A 1 73 ? 0.088 -43.938 -30.828 1 92.38 73 VAL A C 1
ATOM 574 O O . VAL A 1 73 ? 0.722 -42.906 -30.625 1 92.38 73 VAL A O 1
ATOM 577 N N . GLN A 1 74 ? -0.578 -44.625 -29.922 1 94.75 74 GLN A N 1
ATOM 578 C CA . GLN A 1 74 ? -0.436 -44.219 -28.531 1 94.75 74 GLN A CA 1
ATOM 579 C C . GLN A 1 74 ? 0.223 -45.312 -27.703 1 94.75 74 GLN A C 1
ATOM 581 O O . GLN A 1 74 ? -0.021 -46.5 -27.922 1 94.75 74 GLN A O 1
ATOM 586 N N . PHE A 1 75 ? 1.108 -44.938 -26.859 1 97 75 PHE A N 1
ATOM 587 C CA . PHE A 1 75 ? 1.69 -45.75 -25.797 1 97 75 PHE A CA 1
ATOM 588 C C . PHE A 1 75 ? 1.286 -45.219 -24.422 1 97 75 PHE A C 1
ATOM 590 O O . PHE A 1 75 ? 1.755 -44.156 -24 1 97 75 PHE A O 1
ATOM 597 N N . ILE A 1 76 ? 0.406 -45.969 -23.719 1 97.06 76 ILE A N 1
ATOM 598 C CA . ILE A 1 76 ? -0.196 -45.469 -22.5 1 97.06 76 ILE A CA 1
ATOM 599 C C . ILE A 1 76 ? 0.442 -46.125 -21.281 1 97.06 76 ILE A C 1
ATOM 601 O O . ILE A 1 76 ? 0.381 -47.375 -21.141 1 97.06 76 ILE A O 1
ATOM 605 N N . GLY A 1 77 ? 1.096 -45.312 -20.422 1 97.88 77 GLY A N 1
ATOM 606 C CA . GLY A 1 77 ? 1.544 -45.812 -19.125 1 97.88 77 GLY A CA 1
ATOM 607 C C . GLY A 1 77 ? 2.934 -46.406 -19.172 1 97.88 77 GLY A C 1
ATOM 608 O O . GLY A 1 77 ? 3.168 -47.469 -18.609 1 97.88 77 GLY A O 1
ATOM 609 N N . ILE A 1 78 ? 3.846 -45.812 -19.859 1 98.44 78 ILE A N 1
ATOM 610 C CA . ILE A 1 78 ? 5.238 -46.25 -19.859 1 98.44 78 ILE A CA 1
ATOM 611 C C . ILE A 1 78 ? 5.926 -45.812 -18.578 1 98.44 78 ILE A C 1
ATOM 613 O O . ILE A 1 78 ? 5.957 -44.625 -18.266 1 98.44 78 ILE A O 1
ATOM 617 N N . PRO A 1 79 ? 6.488 -46.719 -17.797 1 98.12 79 PRO A N 1
ATOM 618 C CA . PRO A 1 79 ? 7.215 -46.281 -16.594 1 98.12 79 PRO A CA 1
ATOM 619 C C . PRO A 1 79 ? 8.492 -45.531 -16.922 1 98.12 79 PRO A C 1
ATOM 621 O O . PRO A 1 79 ? 9.367 -46.031 -17.625 1 98.12 79 PRO A O 1
ATOM 624 N N . TYR A 1 80 ? 8.617 -44.375 -16.516 1 98.5 80 TYR A N 1
ATOM 625 C CA . TYR A 1 80 ? 9.867 -43.625 -16.656 1 98.5 80 TYR A CA 1
ATOM 626 C C . TYR A 1 80 ? 10.68 -43.656 -15.367 1 98.5 80 TYR A C 1
ATOM 628 O O . TYR A 1 80 ? 11.867 -43.344 -15.367 1 98.5 80 TYR A O 1
ATOM 636 N N . GLY A 1 81 ? 10.008 -43.938 -14.242 1 98.5 81 GLY A N 1
ATOM 637 C CA . GLY A 1 81 ? 10.656 -44.031 -12.945 1 98.5 81 GLY A CA 1
ATOM 638 C C . GLY A 1 81 ? 10.297 -45.281 -12.172 1 98.5 81 GLY A C 1
ATOM 639 O O . GLY A 1 81 ? 9.25 -45.875 -12.414 1 98.5 81 GLY A O 1
ATOM 640 N N . ALA A 1 82 ? 11.203 -45.594 -11.195 1 98.31 82 ALA A N 1
ATOM 641 C CA . ALA A 1 82 ? 10.906 -46.688 -10.266 1 98.31 82 ALA A CA 1
ATOM 642 C C . ALA A 1 82 ? 9.742 -46.344 -9.352 1 98.31 82 ALA A C 1
ATOM 644 O O . ALA A 1 82 ? 9.492 -45.156 -9.078 1 98.31 82 ALA A O 1
ATOM 645 N N . PRO A 1 83 ? 9 -47.438 -8.891 1 97.81 83 PRO A N 1
ATOM 646 C CA . PRO A 1 83 ? 7.887 -47.125 -7.988 1 97.81 83 PRO A CA 1
ATOM 647 C C . PRO A 1 83 ? 8.328 -46.375 -6.738 1 97.81 83 PRO A C 1
ATOM 649 O O . PRO A 1 83 ? 9.211 -46.844 -6.012 1 97.81 83 PRO A O 1
ATOM 652 N N . PRO A 1 84 ? 7.77 -45.219 -6.535 1 97.88 84 PRO A N 1
ATOM 653 C CA . PRO A 1 84 ? 8.117 -44.438 -5.336 1 97.88 84 PRO A CA 1
ATOM 654 C C . PRO A 1 84 ? 7.344 -44.906 -4.102 1 97.88 84 PRO A C 1
ATOM 656 O O . PRO A 1 84 ? 6.746 -44.094 -3.4 1 97.88 84 PRO A O 1
ATOM 659 N N . VAL A 1 85 ? 7.391 -46.156 -3.75 1 96.62 85 VAL A N 1
ATOM 660 C CA . VAL A 1 85 ? 6.641 -46.781 -2.666 1 96.62 85 VAL A CA 1
ATOM 661 C C . VAL A 1 85 ? 7.605 -47.344 -1.613 1 96.62 85 VAL A C 1
ATOM 663 O O . VAL A 1 85 ? 8.805 -47.469 -1.869 1 96.62 85 VAL A O 1
ATOM 666 N N . GLY A 1 86 ? 7.098 -47.562 -0.399 1 94.19 86 GLY A N 1
ATOM 667 C CA . GLY A 1 86 ? 7.922 -48.125 0.66 1 94.19 86 GLY A CA 1
ATOM 668 C C . GLY A 1 86 ? 9.133 -47.281 0.989 1 94.19 86 GLY A C 1
ATOM 669 O O . GLY A 1 86 ? 9 -46.062 1.235 1 94.19 86 GLY A O 1
ATOM 670 N N . VAL A 1 87 ? 10.32 -47.906 0.861 1 94.44 87 VAL A N 1
ATOM 671 C CA . VAL A 1 87 ? 11.562 -47.219 1.242 1 94.44 87 VAL A CA 1
ATOM 672 C C . VAL A 1 87 ? 11.836 -46.062 0.296 1 94.44 87 VAL A C 1
ATOM 674 O O . VAL A 1 87 ? 12.578 -45.125 0.636 1 94.44 87 VAL A O 1
ATOM 677 N N . ASN A 1 88 ? 11.148 -46.062 -0.884 1 96.19 88 ASN A N 1
ATOM 678 C CA . ASN A 1 88 ? 11.375 -45.031 -1.88 1 96.19 88 ASN A CA 1
ATOM 679 C C . ASN A 1 88 ? 10.43 -43.844 -1.69 1 96.19 88 ASN A C 1
ATOM 681 O O . ASN A 1 88 ? 10.578 -42.812 -2.344 1 96.19 88 ASN A O 1
ATOM 685 N N . ARG A 1 89 ? 9.461 -44 -0.751 1 96.81 89 ARG A N 1
ATOM 686 C CA . ARG A 1 89 ? 8.586 -42.875 -0.437 1 96.81 89 ARG A CA 1
ATOM 687 C C . ARG A 1 89 ? 9.383 -41.719 0.142 1 96.81 89 ARG A C 1
ATOM 689 O O . ARG A 1 89 ? 10.266 -41.906 0.985 1 96.81 89 ARG A O 1
ATOM 696 N N . PHE A 1 90 ? 9.188 -40.531 -0.361 1 96.44 90 PHE A N 1
ATOM 697 C CA . PHE A 1 90 ? 9.797 -39.281 0.066 1 96.44 90 PHE A CA 1
ATOM 698 C C . PHE A 1 90 ? 11.273 -39.219 -0.333 1 96.44 90 PHE A C 1
ATOM 700 O O . PHE A 1 90 ? 12.055 -38.469 0.264 1 96.44 90 PHE A O 1
ATOM 707 N N . ARG A 1 91 ? 11.664 -39.969 -1.321 1 95 91 ARG A N 1
ATOM 708 C CA . ARG A 1 91 ? 13.023 -39.938 -1.852 1 95 91 ARG A CA 1
ATOM 709 C C . ARG A 1 91 ? 13.039 -39.5 -3.307 1 95 91 ARG A C 1
ATOM 711 O O . ARG A 1 91 ? 12.016 -39.562 -3.996 1 95 91 ARG A O 1
ATOM 718 N N . PRO A 1 92 ? 14.203 -38.969 -3.76 1 95 92 PRO A N 1
ATOM 719 C CA . PRO A 1 92 ? 14.297 -38.625 -5.18 1 95 92 PRO A CA 1
ATOM 720 C C . PRO A 1 92 ? 14.016 -39.812 -6.098 1 95 92 PRO A C 1
ATOM 722 O O . PRO A 1 92 ? 14.336 -40.938 -5.758 1 95 92 PRO A O 1
ATOM 725 N N . PRO A 1 93 ? 13.422 -39.5 -7.234 1 97.44 93 PRO A N 1
ATOM 726 C CA . PRO A 1 93 ? 13.133 -40.594 -8.172 1 97.44 93 PRO A CA 1
ATOM 727 C C . PRO A 1 93 ? 14.398 -41.156 -8.828 1 97.44 93 PRO A C 1
ATOM 729 O O . PRO A 1 93 ? 15.422 -40.469 -8.883 1 97.44 93 PRO A O 1
ATOM 732 N N . HIS A 1 94 ? 14.305 -42.344 -9.242 1 97.06 94 HIS A N 1
ATOM 733 C CA . HIS A 1 94 ? 15.344 -42.969 -10.047 1 97.06 94 HIS A CA 1
ATOM 734 C C . HIS A 1 94 ? 14.727 -43.812 -11.172 1 97.06 94 HIS A C 1
ATOM 736 O O . HIS A 1 94 ? 13.523 -44.062 -11.172 1 97.06 94 HIS A O 1
ATOM 742 N N . PHE A 1 95 ? 15.461 -44.219 -12.117 1 97.88 95 PHE A N 1
ATOM 743 C CA . PHE A 1 95 ? 14.984 -44.875 -13.32 1 97.88 95 PHE A CA 1
ATOM 744 C C . PHE A 1 95 ? 14.398 -46.25 -12.977 1 97.88 95 PHE A C 1
ATOM 746 O O . PHE A 1 95 ? 14.75 -46.844 -11.953 1 97.88 95 PHE A O 1
ATOM 753 N N . PRO A 1 96 ? 13.477 -46.656 -13.805 1 97.75 96 PRO A N 1
ATOM 754 C CA . PRO A 1 96 ? 12.875 -47.969 -13.547 1 97.75 96 PRO A CA 1
ATOM 755 C C . PRO A 1 96 ? 13.844 -49.125 -13.797 1 97.75 96 PRO A C 1
ATOM 757 O O . PRO A 1 96 ? 14.836 -48.969 -14.508 1 97.75 96 PRO A O 1
ATOM 760 N N . PRO A 1 97 ? 13.492 -50.25 -13.18 1 96.31 97 PRO A N 1
ATOM 761 C CA . PRO A 1 97 ? 14.266 -51.438 -13.555 1 96.31 97 PRO A CA 1
ATOM 762 C C . PRO A 1 97 ? 14.031 -51.875 -15.008 1 96.31 97 PRO A C 1
ATOM 764 O O . PRO A 1 97 ? 12.961 -51.594 -15.562 1 96.31 97 PRO A O 1
ATOM 767 N N . VAL A 1 98 ? 15.008 -52.562 -15.516 1 97.38 98 VAL A N 1
ATOM 768 C CA . VAL A 1 98 ? 14.898 -53.062 -16.875 1 97.38 98 VAL A CA 1
ATOM 769 C C . VAL A 1 98 ? 13.914 -54.219 -16.938 1 97.38 98 VAL A C 1
ATOM 771 O O . VAL A 1 98 ? 13.859 -55.031 -16.016 1 97.38 98 VAL A O 1
ATOM 774 N N . TRP A 1 99 ? 13.086 -54.219 -17.969 1 97.38 99 TRP A N 1
ATOM 775 C CA . TRP A 1 99 ? 12.18 -55.344 -18.172 1 97.38 99 TRP A CA 1
ATOM 776 C C . TRP A 1 99 ? 12.414 -56 -19.531 1 97.38 99 TRP A C 1
ATOM 778 O O . TRP A 1 99 ? 12.93 -55.344 -20.453 1 97.38 99 TRP A O 1
ATOM 788 N N . THR A 1 100 ? 12.078 -57.312 -19.672 1 96.5 100 THR A N 1
ATOM 789 C CA . THR A 1 100 ? 12.383 -58.031 -20.891 1 96.5 100 THR A CA 1
ATOM 790 C C . THR A 1 100 ? 11.109 -58.375 -21.656 1 96.5 100 THR A C 1
ATOM 792 O O . THR A 1 100 ? 11.125 -58.438 -22.891 1 96.5 100 THR A O 1
ATOM 795 N N . GLN A 1 101 ? 10.07 -58.531 -20.922 1 97.12 101 GLN A N 1
ATOM 796 C CA . GLN A 1 101 ? 8.797 -58.844 -21.562 1 97.12 101 GLN A CA 1
ATOM 797 C C . GLN A 1 101 ? 8.125 -57.562 -22.078 1 97.12 101 GLN A C 1
ATOM 799 O O . GLN A 1 101 ? 8.203 -56.5 -21.438 1 97.12 101 GLN A O 1
ATOM 804 N N . THR A 1 102 ? 7.508 -57.75 -23.188 1 97.12 102 THR A N 1
ATOM 805 C CA . THR A 1 102 ? 6.824 -56.594 -23.766 1 97.12 102 THR A CA 1
ATOM 806 C C . THR A 1 102 ? 5.746 -56.062 -22.812 1 97.12 102 THR A C 1
ATOM 808 O O . THR A 1 102 ? 4.848 -56.812 -22.422 1 97.12 102 THR A O 1
ATOM 811 N N . LEU A 1 103 ? 5.895 -54.844 -22.453 1 97.38 103 LEU A N 1
ATOM 812 C CA . LEU A 1 103 ? 4.918 -54.219 -21.578 1 97.38 103 LEU A CA 1
ATOM 813 C C . LEU A 1 103 ? 3.705 -53.75 -22.375 1 97.38 103 LEU A C 1
ATOM 815 O O . LEU A 1 103 ? 3.85 -53.062 -23.406 1 97.38 103 LEU A O 1
ATOM 819 N N . ASP A 1 104 ? 2.486 -54.062 -21.938 1 96.94 104 ASP A N 1
ATOM 820 C CA . ASP A 1 104 ? 1.246 -53.656 -22.609 1 96.94 104 ASP A CA 1
ATOM 821 C C . ASP A 1 104 ? 0.907 -52.188 -22.312 1 96.94 104 ASP A C 1
ATOM 823 O O . ASP A 1 104 ? 0.415 -51.875 -21.219 1 96.94 104 ASP A O 1
ATOM 827 N N . CYS A 1 105 ? 1.104 -51.375 -23.297 1 97.44 105 CYS A N 1
ATOM 828 C CA . CYS A 1 105 ? 0.795 -49.938 -23.188 1 97.44 105 CYS A CA 1
ATOM 829 C C . CYS A 1 105 ? -0.301 -49.562 -24.172 1 97.44 105 CYS A C 1
ATOM 831 O O . CYS A 1 105 ? -0.277 -48.438 -24.719 1 97.44 105 CYS A O 1
ATOM 833 N N . THR A 1 106 ? -1.276 -50.375 -24.391 1 94.5 106 THR A N 1
ATOM 834 C CA . THR A 1 106 ? -2.316 -50.156 -25.391 1 94.5 106 THR A CA 1
ATOM 835 C C . THR A 1 106 ? -3.5 -49.406 -24.781 1 94.5 106 THR A C 1
ATOM 837 O O . THR A 1 106 ? -4.449 -49.062 -25.484 1 94.5 106 THR A O 1
ATOM 840 N N . GLY A 1 107 ? -3.545 -49.188 -23.5 1 86.75 107 GLY A N 1
ATOM 841 C CA . GLY A 1 107 ? -4.629 -48.375 -22.969 1 86.75 107 GLY A CA 1
ATOM 842 C C . GLY A 1 107 ? -5.145 -48.844 -21.625 1 86.75 107 GLY A C 1
ATOM 843 O O . GLY A 1 107 ? -5.996 -48.219 -21.016 1 86.75 107 GLY A O 1
ATOM 844 N N . THR A 1 108 ? -4.668 -49.812 -21.094 1 80.44 108 THR A N 1
ATOM 845 C CA . THR A 1 108 ? -5.176 -50.375 -19.844 1 80.44 108 THR A CA 1
ATOM 846 C C . THR A 1 108 ? -4.484 -49.75 -18.641 1 80.44 108 THR A C 1
ATOM 848 O O . THR A 1 108 ? -4.973 -49.844 -17.516 1 80.44 108 THR A O 1
ATOM 851 N N . ARG A 1 109 ? -3.477 -49.094 -18.812 1 86.69 109 ARG A N 1
ATOM 852 C CA . ARG A 1 109 ? -2.688 -48.531 -17.719 1 86.69 109 ARG A CA 1
ATOM 853 C C . ARG A 1 109 ? -2.988 -47.031 -17.516 1 86.69 109 ARG A C 1
ATOM 855 O O . ARG A 1 109 ? -2.084 -46.219 -17.578 1 86.69 109 ARG A O 1
ATOM 862 N N . ARG A 1 110 ? -4.176 -46.812 -17.266 1 93.94 110 ARG A N 1
ATOM 863 C CA . ARG A 1 110 ? -4.562 -45.438 -16.938 1 93.94 110 ARG A CA 1
ATOM 864 C C . ARG A 1 110 ? -4.504 -45.188 -15.438 1 93.94 110 ARG A C 1
ATOM 866 O O . ARG A 1 110 ? -5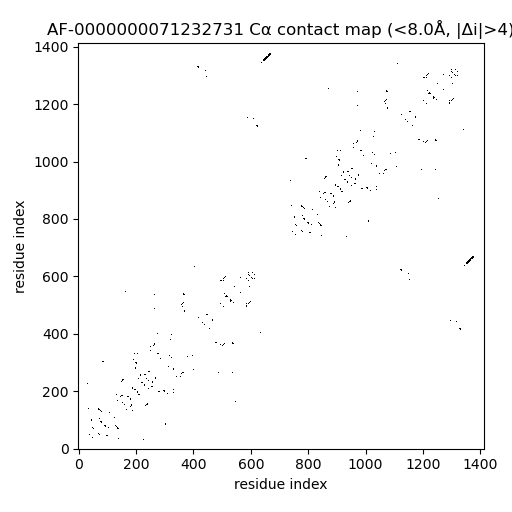.484 -45.406 -14.727 1 93.94 110 ARG A O 1
ATOM 873 N N . ILE A 1 111 ? -3.316 -44.719 -15.016 1 95.5 111 ILE A N 1
ATOM 874 C CA . ILE A 1 111 ? -3.029 -44.531 -13.602 1 95.5 111 ILE A CA 1
ATOM 875 C C . ILE A 1 111 ? -2.652 -43.094 -13.344 1 95.5 111 ILE A C 1
ATOM 877 O O . ILE A 1 111 ? -1.991 -42.438 -14.164 1 95.5 111 ILE A O 1
ATOM 881 N N . MET A 1 112 ? -3.15 -42.562 -12.305 1 96.56 112 MET A N 1
ATOM 882 C CA . MET A 1 112 ? -2.713 -41.281 -11.805 1 96.56 112 MET A CA 1
ATOM 883 C C . MET A 1 112 ? -2.143 -41.406 -10.398 1 96.56 112 MET A C 1
ATOM 885 O O . MET A 1 112 ? -2.41 -42.375 -9.695 1 96.56 112 MET A O 1
ATOM 889 N N . CYS A 1 113 ? -1.27 -40.469 -10 1 98 113 CYS A N 1
ATOM 890 C CA . CYS A 1 113 ? -0.756 -40.469 -8.633 1 98 113 CYS A CA 1
ATOM 891 C C . CYS A 1 113 ? -1.87 -40.156 -7.637 1 98 113 CYS A C 1
ATOM 893 O O . CYS A 1 113 ? -2.896 -39.594 -7.996 1 98 113 CYS A O 1
ATOM 895 N N . PRO A 1 114 ? -1.655 -40.531 -6.352 1 97.5 114 PRO A N 1
ATOM 896 C CA . PRO A 1 114 ? -2.684 -40.281 -5.344 1 97.5 114 PRO A CA 1
ATOM 897 C C . PRO A 1 114 ? -3.084 -38.812 -5.285 1 97.5 114 PRO A C 1
ATOM 899 O O . PRO A 1 114 ? -2.219 -37.938 -5.238 1 97.5 114 PRO A O 1
ATOM 902 N N . GLN A 1 115 ? -4.391 -38.562 -5.344 1 94.75 115 GLN A N 1
ATOM 903 C CA . GLN A 1 115 ? -4.949 -37.219 -5.387 1 94.75 115 GLN A CA 1
ATOM 904 C C . GLN A 1 115 ? -5.262 -36.719 -3.984 1 94.75 115 GLN A C 1
ATOM 906 O O . GLN A 1 115 ? -5.895 -37.406 -3.189 1 94.75 115 GLN A O 1
ATOM 911 N N . VAL A 1 116 ? -4.879 -35.5 -3.635 1 93.06 116 VAL A N 1
ATOM 912 C CA . VAL A 1 116 ? -5.211 -34.875 -2.355 1 93.06 116 VAL A CA 1
ATOM 913 C C . VAL A 1 116 ? -6.672 -34.438 -2.355 1 93.06 116 VAL A C 1
ATOM 915 O O . VAL A 1 116 ? -7.336 -34.469 -1.317 1 93.06 116 VAL A O 1
ATOM 918 N N . TYR A 1 117 ? -6.965 -33.875 -3.545 1 85.25 117 TYR A N 1
ATOM 919 C CA . TYR A 1 117 ? -8.258 -33.219 -3.75 1 85.25 117 TYR A CA 1
ATOM 920 C C . TYR A 1 117 ? -8.75 -33.438 -5.176 1 85.25 117 TYR A C 1
ATOM 922 O O . TYR A 1 117 ? -7.957 -33.469 -6.117 1 85.25 117 TYR A O 1
ATOM 930 N N . GLN A 1 118 ? -10.039 -33.75 -5.293 1 84.88 118 GLN A N 1
ATOM 931 C CA . GLN A 1 118 ? -10.625 -33.781 -6.625 1 84.88 118 GLN A CA 1
ATOM 932 C C . GLN A 1 118 ? -11.469 -32.531 -6.883 1 84.88 118 GLN A C 1
ATOM 934 O O . GLN A 1 118 ? -12.648 -32.5 -6.523 1 84.88 118 GLN A O 1
ATOM 939 N N . ARG A 1 119 ? -10.93 -31.656 -7.582 1 90 119 ARG A N 1
ATOM 940 C CA . ARG A 1 119 ? -11.57 -30.359 -7.809 1 90 119 ARG A CA 1
ATOM 941 C C . ARG A 1 119 ? -12.719 -30.484 -8.812 1 90 119 ARG A C 1
ATOM 943 O O . ARG A 1 119 ? -13.695 -29.734 -8.742 1 90 119 ARG A O 1
ATOM 950 N N . PHE A 1 120 ? -12.695 -31.453 -9.68 1 90.25 120 PHE A N 1
ATOM 951 C CA . PHE A 1 120 ? -13.68 -31.703 -10.719 1 90.25 120 PHE A CA 1
ATOM 952 C C . PHE A 1 120 ? -14.203 -33.125 -10.641 1 90.25 120 PHE A C 1
ATOM 954 O O . PHE A 1 120 ? -13.727 -33.938 -9.828 1 90.25 120 PHE A O 1
ATOM 961 N N . PRO A 1 121 ? -15.242 -33.438 -11.438 1 86.38 121 PRO A N 1
ATOM 962 C CA . PRO A 1 121 ? -15.859 -34.75 -11.297 1 86.38 121 PRO A CA 1
ATOM 963 C C . PRO A 1 121 ? -14.867 -35.875 -11.516 1 86.38 121 PRO A C 1
ATOM 965 O O . PRO A 1 121 ? -13.984 -35.781 -12.375 1 86.38 121 PRO A O 1
ATOM 968 N N . ASN A 1 122 ? -15.07 -36.844 -10.797 1 82.31 122 ASN A N 1
ATOM 969 C CA . ASN A 1 122 ? -14.203 -38.031 -10.883 1 82.31 122 ASN A CA 1
ATOM 970 C C . ASN A 1 122 ? -14.32 -38.719 -12.242 1 82.31 122 ASN A C 1
ATOM 972 O O . ASN A 1 122 ? -15.414 -38.812 -12.805 1 82.31 122 ASN A O 1
ATOM 976 N N . VAL A 1 123 ? -13.195 -39.125 -12.648 1 84.94 123 VAL A N 1
ATOM 977 C CA . VAL A 1 123 ? -13.133 -39.969 -13.844 1 84.94 123 VAL A CA 1
ATOM 978 C C . VAL A 1 123 ? -12.828 -41.406 -13.461 1 84.94 123 VAL A C 1
ATOM 980 O O . VAL A 1 123 ? -11.664 -41.781 -13.258 1 84.94 123 VAL A O 1
ATOM 983 N N . ALA A 1 124 ? -13.711 -42.281 -13.469 1 81.75 124 ALA A N 1
ATOM 984 C CA . ALA A 1 124 ? -13.648 -43.625 -12.938 1 81.75 124 ALA A CA 1
ATOM 985 C C . ALA A 1 124 ? -12.625 -44.469 -13.688 1 81.75 124 ALA A C 1
ATOM 987 O O . ALA A 1 124 ? -12.023 -45.406 -13.117 1 81.75 124 ALA A O 1
ATOM 988 N N . ALA A 1 125 ? -12.383 -44.156 -14.859 1 86.31 125 ALA A N 1
ATOM 989 C CA . ALA A 1 125 ? -11.523 -44.969 -15.719 1 86.31 125 ALA A CA 1
ATOM 990 C C . ALA A 1 125 ? -10.055 -44.781 -15.359 1 86.31 125 ALA A C 1
ATOM 992 O O . ALA A 1 125 ? -9.203 -45.562 -15.789 1 86.31 125 ALA A O 1
ATOM 993 N N . ILE A 1 126 ? -9.734 -43.781 -14.625 1 92.75 126 ILE A N 1
ATOM 994 C CA . ILE A 1 126 ? -8.352 -43.531 -14.227 1 92.75 126 ILE A CA 1
ATOM 995 C C . ILE A 1 126 ? -8.172 -43.875 -12.75 1 92.75 126 ILE A C 1
ATOM 997 O O . ILE A 1 126 ? -8.781 -43.25 -11.875 1 92.75 126 ILE A O 1
ATOM 1001 N N . ARG A 1 127 ? -7.336 -44.781 -12.453 1 93.5 127 ARG A N 1
ATOM 1002 C CA . ARG A 1 127 ? -7.148 -45.281 -11.094 1 93.5 127 ARG A CA 1
ATOM 1003 C C . ARG A 1 127 ? -5.98 -44.562 -10.414 1 93.5 127 ARG A C 1
ATOM 1005 O O . ARG A 1 127 ? -5.012 -44.188 -11.07 1 93.5 127 ARG A O 1
ATOM 1012 N N . GLU A 1 128 ? -6.098 -44.469 -9.125 1 95.12 128 GLU A N 1
ATOM 1013 C CA . GLU A 1 128 ? -4.996 -43.938 -8.328 1 95.12 128 GLU A CA 1
ATOM 1014 C C . GLU A 1 128 ? -4.047 -45.062 -7.895 1 95.12 128 GLU A C 1
ATOM 1016 O O . GLU A 1 128 ? -4.488 -46.156 -7.562 1 95.12 128 GLU A O 1
ATOM 1021 N N . ASP A 1 129 ? -2.82 -44.75 -7.973 1 96.75 129 ASP A N 1
ATOM 1022 C CA . ASP A 1 129 ? -1.781 -45.656 -7.512 1 96.75 129 ASP A CA 1
ATOM 1023 C C . ASP A 1 129 ? -0.52 -44.906 -7.109 1 96.75 129 ASP A C 1
ATOM 1025 O O . ASP A 1 129 ? -0.175 -43.906 -7.723 1 96.75 129 ASP A O 1
ATOM 1029 N N . GLU A 1 130 ? 0.081 -45.375 -6.023 1 97.44 130 GLU A N 1
ATOM 1030 C CA . GLU A 1 130 ? 1.33 -44.719 -5.617 1 97.44 130 GLU A CA 1
ATOM 1031 C C . GLU A 1 130 ? 2.451 -45.031 -6.609 1 97.44 130 GLU A C 1
ATOM 1033 O O . GLU A 1 130 ? 3.383 -44.25 -6.762 1 97.44 130 GLU A O 1
ATOM 1038 N N . ASP A 1 131 ? 2.402 -46.219 -7.215 1 97.62 131 ASP A N 1
ATOM 1039 C CA . ASP A 1 131 ? 3.293 -46.531 -8.336 1 97.62 131 ASP A CA 1
ATOM 1040 C C . ASP A 1 131 ? 2.812 -45.844 -9.617 1 97.62 131 ASP A C 1
ATOM 1042 O O . ASP A 1 131 ? 2.252 -46.5 -10.492 1 97.62 131 ASP A O 1
ATOM 1046 N N . CYS A 1 132 ? 3.07 -44.594 -9.75 1 98.06 132 CYS A N 1
ATOM 1047 C CA . CYS A 1 132 ? 2.379 -43.812 -10.766 1 98.06 132 CYS A CA 1
ATOM 1048 C C . CYS A 1 132 ? 3.373 -43.094 -11.664 1 98.06 132 CYS A C 1
ATOM 1050 O O . CYS A 1 132 ? 2.975 -42.312 -12.539 1 98.06 132 CYS A O 1
ATOM 1052 N N . LEU A 1 133 ? 4.715 -43.25 -11.516 1 98.62 133 LEU A N 1
ATOM 1053 C CA . LEU A 1 133 ? 5.684 -42.531 -12.336 1 98.62 133 LEU A CA 1
ATOM 1054 C C . LEU A 1 133 ? 5.727 -43.062 -13.75 1 98.62 133 LEU A C 1
ATOM 1056 O O . LEU A 1 133 ? 6.676 -43.781 -14.117 1 98.62 133 LEU A O 1
ATOM 1060 N N . GLN A 1 134 ? 4.75 -42.656 -14.492 1 98.5 134 GLN A N 1
ATOM 1061 C CA . GLN A 1 134 ? 4.535 -43.156 -15.852 1 98.5 134 GLN A CA 1
ATOM 1062 C C . GLN A 1 134 ? 4.227 -42 -16.797 1 98.5 134 GLN A C 1
ATOM 1064 O O . GLN A 1 134 ? 3.848 -40.906 -16.359 1 98.5 134 GLN A O 1
ATOM 1069 N N . LEU A 1 135 ? 4.449 -42.219 -18.125 1 98.56 135 LEU A N 1
ATOM 1070 C CA . LEU A 1 135 ? 4.121 -41.219 -19.141 1 98.56 135 LEU A CA 1
ATOM 1071 C C . LEU A 1 135 ? 3.422 -41.875 -20.328 1 98.56 135 LEU A C 1
ATOM 1073 O O . LEU A 1 135 ? 3.387 -43.094 -20.453 1 98.56 135 LEU A O 1
ATOM 1077 N N . ASN A 1 136 ? 2.703 -41.062 -21.078 1 98.25 136 ASN A N 1
ATOM 1078 C CA . ASN A 1 136 ? 2.088 -41.438 -22.359 1 98.25 136 ASN A CA 1
ATOM 1079 C C . ASN A 1 136 ? 2.816 -40.781 -23.531 1 98.25 136 ASN A C 1
ATOM 1081 O O . ASN A 1 136 ? 3.312 -39.688 -23.438 1 98.25 136 ASN A O 1
ATOM 1085 N N . ILE A 1 137 ? 2.861 -41.531 -24.641 1 97.56 137 ILE A N 1
ATOM 1086 C CA . ILE A 1 137 ? 3.422 -40.969 -25.875 1 97.56 137 ILE A CA 1
ATOM 1087 C C . ILE A 1 137 ? 2.418 -41.125 -27.016 1 97.56 137 ILE A C 1
ATOM 1089 O O . ILE A 1 137 ? 1.883 -42.219 -27.234 1 97.56 137 ILE A O 1
ATOM 1093 N N . TYR A 1 138 ? 2.172 -40.062 -27.703 1 95.31 138 TYR A N 1
ATOM 1094 C CA . TYR A 1 138 ? 1.3 -40.031 -28.875 1 95.31 138 TYR A CA 1
ATOM 1095 C C . TYR A 1 138 ? 2.084 -39.656 -30.125 1 95.31 138 TYR A C 1
ATOM 1097 O O . TYR A 1 138 ? 2.611 -38.531 -30.234 1 95.31 138 TYR A O 1
ATOM 1105 N N . VAL A 1 139 ? 2.129 -40.531 -31.109 1 93.5 139 VAL A N 1
ATOM 1106 C CA . VAL A 1 139 ? 2.969 -40.375 -32.281 1 93.5 139 VAL A CA 1
ATOM 1107 C C . VAL A 1 139 ? 2.098 -40.344 -33.531 1 93.5 139 VAL A C 1
ATOM 1109 O O . VAL A 1 139 ? 1.475 -41.344 -33.906 1 93.5 139 VAL A O 1
ATOM 1112 N N . PRO A 1 140 ? 2.17 -39.219 -34.219 1 89.56 140 PRO A N 1
ATOM 1113 C CA . PRO A 1 140 ? 1.464 -39.219 -35.5 1 89.56 140 PRO A CA 1
ATOM 1114 C C . PRO A 1 140 ? 2.094 -40.156 -36.531 1 89.56 140 PRO A C 1
ATOM 1116 O O . PRO A 1 140 ? 3.318 -40.312 -36.562 1 89.56 140 PRO A O 1
ATOM 1119 N N . VAL A 1 141 ? 1.393 -40.938 -37.344 1 79.5 141 VAL A N 1
ATOM 1120 C CA . VAL A 1 141 ? 1.978 -41.969 -38.188 1 79.5 141 VAL A CA 1
ATOM 1121 C C . VAL A 1 141 ? 1.849 -41.562 -39.656 1 79.5 141 VAL A C 1
ATOM 1123 O O . VAL A 1 141 ? 2.555 -42.062 -40.5 1 79.5 141 VAL A O 1
ATOM 1126 N N . ASP A 1 142 ? 1.142 -40.656 -40.031 1 66.88 142 ASP A N 1
ATOM 1127 C CA . ASP A 1 142 ? 0.986 -40.406 -41.438 1 66.88 142 ASP A CA 1
ATOM 1128 C C . ASP A 1 142 ? 2.039 -39.406 -41.938 1 66.88 142 ASP A C 1
ATOM 1130 O O . ASP A 1 142 ? 2.229 -38.344 -41.344 1 66.88 142 ASP A O 1
ATOM 1134 N N . ASN A 1 143 ? 2.738 -39.719 -43.062 1 59.31 143 ASN A N 1
ATOM 1135 C CA . ASN A 1 143 ? 3.602 -38.875 -43.875 1 59.31 143 ASN A CA 1
ATOM 1136 C C . ASN A 1 143 ? 4.57 -38.094 -43 1 59.31 143 ASN A C 1
ATOM 1138 O O . ASN A 1 143 ? 4.73 -36.875 -43.188 1 59.31 143 ASN A O 1
ATOM 1142 N N . ARG A 1 144 ? 5.207 -38.812 -42.031 1 63.97 144 ARG A N 1
ATOM 1143 C CA . ARG A 1 144 ? 6.043 -38 -41.188 1 63.97 144 ARG A CA 1
ATOM 1144 C C . ARG A 1 144 ? 7.52 -38.188 -41.5 1 63.97 144 ARG A C 1
ATOM 1146 O O . ARG A 1 144 ? 7.922 -39.219 -42.031 1 63.97 144 ARG A O 1
ATOM 1153 N N . PRO A 1 145 ? 8.18 -37 -41.344 1 68.12 145 PRO A N 1
ATOM 1154 C CA . PRO A 1 145 ? 9.641 -37.125 -41.375 1 68.12 145 PRO A CA 1
ATOM 1155 C C . PRO A 1 145 ? 10.172 -38.062 -40.312 1 68.12 145 PRO A C 1
ATOM 1157 O O . PRO A 1 145 ? 9.438 -38.438 -39.375 1 68.12 145 PRO A O 1
ATOM 1160 N N . ASN A 1 146 ? 11.406 -38.469 -40.5 1 69.81 146 ASN A N 1
ATOM 1161 C CA . ASN A 1 146 ? 12.055 -39.438 -39.625 1 69.81 146 ASN A CA 1
ATOM 1162 C C . ASN A 1 146 ? 12.25 -38.875 -38.219 1 69.81 146 ASN A C 1
ATOM 1164 O O . ASN A 1 146 ? 12.258 -39.594 -37.219 1 69.81 146 ASN A O 1
ATOM 1168 N N . THR A 1 147 ? 12.406 -37.562 -38.062 1 87.44 147 THR A N 1
ATOM 1169 C CA . THR A 1 147 ? 12.602 -36.938 -36.75 1 87.44 147 THR A CA 1
ATOM 1170 C C . THR A 1 147 ? 11.742 -35.688 -36.594 1 87.44 147 THR A C 1
ATOM 1172 O O . THR A 1 147 ? 11.828 -34.781 -37.406 1 87.44 147 THR A O 1
ATOM 1175 N N . ILE A 1 148 ? 10.875 -35.75 -35.594 1 92.19 148 ILE A N 1
ATOM 1176 C CA . ILE A 1 148 ? 9.945 -34.656 -35.469 1 92.19 148 ILE A CA 1
ATOM 1177 C C . ILE A 1 148 ? 10.016 -34.094 -34.062 1 92.19 148 ILE A C 1
ATOM 1179 O O . ILE A 1 148 ? 10.438 -34.781 -33.125 1 92.19 148 ILE A O 1
ATOM 1183 N N . PRO A 1 149 ? 9.664 -32.812 -33.875 1 95.31 149 PRO A N 1
ATOM 1184 C CA . PRO A 1 149 ? 9.695 -32.188 -32.531 1 95.31 149 PRO A CA 1
ATOM 1185 C C . PRO A 1 149 ? 8.797 -32.906 -31.531 1 95.31 149 PRO A C 1
ATOM 1187 O O . PRO A 1 149 ? 7.957 -33.719 -31.922 1 95.31 149 PRO A O 1
ATOM 1190 N N . VAL A 1 150 ? 9.047 -32.625 -30.234 1 97.44 150 VAL A N 1
ATOM 1191 C CA . VAL A 1 150 ? 8.32 -33.281 -29.156 1 97.44 150 VAL A CA 1
ATOM 1192 C C . VAL A 1 150 ? 7.746 -32.219 -28.219 1 97.44 150 VAL A C 1
ATOM 1194 O O . VAL A 1 150 ? 8.422 -31.25 -27.875 1 97.44 150 VAL A O 1
ATOM 1197 N N . LEU A 1 151 ? 6.477 -32.344 -27.906 1 98.38 151 LEU A N 1
ATOM 1198 C CA . LEU A 1 151 ? 5.852 -31.562 -26.844 1 98.38 151 LEU A CA 1
ATOM 1199 C C . LEU A 1 151 ? 5.656 -32.406 -25.594 1 98.38 151 LEU A C 1
ATOM 1201 O O . LEU A 1 151 ? 5.074 -33.5 -25.656 1 98.38 151 LEU A O 1
ATOM 1205 N N . VAL A 1 152 ? 6.176 -31.953 -24.5 1 98.88 152 VAL A N 1
ATOM 1206 C CA . VAL A 1 152 ? 5.93 -32.562 -23.203 1 98.88 152 VAL A CA 1
ATOM 1207 C C . VAL A 1 152 ? 4.953 -31.719 -22.391 1 98.88 152 VAL A C 1
ATOM 1209 O O . VAL A 1 152 ? 5.246 -30.562 -22.078 1 98.88 152 VAL A O 1
ATOM 1212 N N . TYR A 1 153 ? 3.836 -32.281 -22.047 1 98.69 153 TYR A N 1
ATOM 1213 C CA . TYR A 1 153 ? 2.811 -31.578 -21.297 1 98.69 153 TYR A CA 1
ATOM 1214 C C . TYR A 1 153 ? 2.861 -31.969 -19.812 1 98.69 153 TYR A C 1
ATOM 1216 O O . TYR A 1 153 ? 2.791 -33.156 -19.469 1 98.69 153 TYR A O 1
ATOM 1224 N N . ILE A 1 154 ? 3.004 -30.984 -18.953 1 98.81 154 ILE A N 1
ATOM 1225 C CA . ILE A 1 154 ? 2.98 -31.141 -17.516 1 98.81 154 ILE A CA 1
ATOM 1226 C C . ILE A 1 154 ? 1.637 -30.672 -16.969 1 98.81 154 ILE A C 1
ATOM 1228 O O . ILE A 1 154 ? 1.313 -29.469 -17.047 1 98.81 154 ILE A O 1
ATOM 1232 N N . HIS A 1 155 ? 0.905 -31.578 -16.391 1 97.56 155 HIS A N 1
ATOM 1233 C CA . HIS A 1 155 ? -0.456 -31.25 -15.977 1 97.56 155 HIS A CA 1
ATOM 1234 C C . HIS A 1 155 ? -0.459 -30.344 -14.75 1 97.56 155 HIS A C 1
ATOM 1236 O O . HIS A 1 155 ? 0.527 -30.281 -14.016 1 97.56 155 HIS A O 1
ATOM 1242 N N . GLY A 1 156 ? -1.596 -29.641 -14.594 1 96.94 156 GLY A N 1
ATOM 1243 C CA . GLY A 1 156 ? -1.801 -28.766 -13.453 1 96.94 156 GLY A CA 1
ATOM 1244 C C . GLY A 1 156 ? -2.471 -29.469 -12.281 1 96.94 156 GLY A C 1
ATOM 1245 O O . GLY A 1 156 ? -2.248 -30.672 -12.055 1 96.94 156 GLY A O 1
ATOM 1246 N N . GLY A 1 157 ? -3.115 -28.719 -11.5 1 96.38 157 GLY A N 1
ATOM 1247 C CA . GLY A 1 157 ? -3.84 -29.266 -10.359 1 96.38 157 GLY A CA 1
ATOM 1248 C C . GLY A 1 157 ? -3.303 -28.781 -9.023 1 96.38 157 GLY A C 1
ATOM 1249 O O . GLY A 1 157 ? -3.336 -29.516 -8.039 1 96.38 157 GLY A O 1
ATOM 1250 N N . GLU A 1 158 ? -2.688 -27.641 -8.992 1 96.56 158 GLU A N 1
ATOM 1251 C CA . GLU A 1 158 ? -2.23 -26.984 -7.773 1 96.56 158 GLU A CA 1
ATOM 1252 C C . GLU A 1 158 ? -1.263 -27.859 -6.992 1 96.56 158 GLU A C 1
ATOM 1254 O O . GLU A 1 158 ? -1.177 -27.75 -5.766 1 96.56 158 GLU A O 1
ATOM 1259 N N . PHE A 1 159 ? -0.703 -28.844 -7.664 1 98.25 159 PHE A N 1
ATOM 1260 C CA . PHE A 1 159 ? 0.185 -29.844 -7.09 1 98.25 159 PHE A CA 1
ATOM 1261 C C . PHE A 1 159 ? -0.583 -30.797 -6.168 1 98.25 159 PHE A C 1
ATOM 1263 O O . PHE A 1 159 ? 0.007 -31.438 -5.301 1 98.25 159 PHE A O 1
ATOM 1270 N N . ARG A 1 160 ? -1.897 -30.859 -6.367 1 97.12 160 ARG A N 1
ATOM 1271 C CA . ARG A 1 160 ? -2.721 -31.656 -5.473 1 97.12 160 ARG A CA 1
ATOM 1272 C C . ARG A 1 160 ? -3.529 -32.688 -6.25 1 97.12 160 ARG A C 1
ATOM 1274 O O . ARG A 1 160 ? -4 -33.688 -5.676 1 97.12 160 ARG A O 1
ATOM 1281 N N . TYR A 1 161 ? -3.799 -32.375 -7.457 1 96.25 161 TYR A N 1
ATOM 1282 C CA . TYR A 1 161 ? -4.59 -33.281 -8.273 1 96.25 161 TYR A CA 1
ATOM 1283 C C . TYR A 1 161 ? -4.188 -33.188 -9.742 1 96.25 161 TYR A C 1
ATOM 1285 O O . TYR A 1 161 ? -3.447 -32.281 -10.133 1 96.25 161 TYR A O 1
ATOM 1293 N N . GLY A 1 162 ? -4.641 -34.188 -10.547 1 95.69 162 GLY A N 1
ATOM 1294 C CA . GLY A 1 162 ? -4.348 -34.25 -11.969 1 95.69 162 GLY A CA 1
ATOM 1295 C C . GLY A 1 162 ? -3.629 -35.531 -12.375 1 95.69 162 GLY A C 1
ATOM 1296 O O . GLY A 1 162 ? -3.318 -36.375 -11.531 1 95.69 162 GLY A O 1
ATOM 1297 N N . GLY A 1 163 ? -3.367 -35.625 -13.68 1 96.38 163 GLY A N 1
ATOM 1298 C CA . GLY A 1 163 ? -2.719 -36.812 -14.219 1 96.38 163 GLY A CA 1
ATOM 1299 C C . GLY A 1 163 ? -2.541 -36.75 -15.727 1 96.38 163 GLY A C 1
ATOM 1300 O O . GLY A 1 163 ? -3.115 -35.906 -16.391 1 96.38 163 GLY A O 1
ATOM 1301 N N . LYS A 1 164 ? -1.869 -37.719 -16.188 1 96.81 164 LYS A N 1
ATOM 1302 C CA . LYS A 1 164 ? -1.427 -37.75 -17.578 1 96.81 164 LYS A CA 1
ATOM 1303 C C . LYS A 1 164 ? -2.566 -38.156 -18.516 1 96.81 164 LYS A C 1
ATOM 1305 O O . LYS A 1 164 ? -2.525 -37.875 -19.703 1 96.81 164 LYS A O 1
ATOM 1310 N N . ASP A 1 165 ? -3.643 -38.75 -17.984 1 95.44 165 ASP A N 1
ATOM 1311 C CA . ASP A 1 165 ? -4.633 -39.406 -18.828 1 95.44 165 ASP A CA 1
ATOM 1312 C C . ASP A 1 165 ? -5.867 -38.5 -19.016 1 95.44 165 ASP A C 1
ATOM 1314 O O . ASP A 1 165 ? -6.84 -38.938 -19.641 1 95.44 165 ASP A O 1
ATOM 1318 N N . PHE A 1 166 ? -5.828 -37.312 -18.531 1 93.06 166 PHE A N 1
ATOM 1319 C CA . PHE A 1 166 ? -7.027 -36.469 -18.562 1 93.06 166 PHE A CA 1
ATOM 1320 C C . PHE A 1 166 ? -7.141 -35.75 -19.891 1 93.06 166 PHE A C 1
ATOM 1322 O O . PHE A 1 166 ? -8.164 -35.125 -20.156 1 93.06 166 PHE A O 1
ATOM 1329 N N . TYR A 1 167 ? -6.23 -35.812 -20.828 1 91.25 167 TYR A N 1
ATOM 1330 C CA . TYR A 1 167 ? -6.141 -34.938 -21.969 1 91.25 167 TYR A CA 1
ATOM 1331 C C . TYR A 1 167 ? -6.152 -35.719 -23.281 1 91.25 167 TYR A C 1
ATOM 1333 O O . TYR A 1 167 ? -5.547 -36.781 -23.375 1 91.25 167 TYR A O 1
ATOM 1341 N N . LYS A 1 168 ? -6.809 -35.156 -24.219 1 87.88 168 LYS A N 1
ATOM 1342 C CA . LYS A 1 168 ? -6.848 -35.719 -25.547 1 87.88 168 LYS A CA 1
ATOM 1343 C C . LYS A 1 168 ? -5.934 -34.969 -26.5 1 87.88 168 LYS A C 1
ATOM 1345 O O . LYS A 1 168 ? -6.074 -33.75 -26.672 1 87.88 168 LYS A O 1
ATOM 1350 N N . PRO A 1 169 ? -5.047 -35.688 -27.156 1 89.88 169 PRO A N 1
ATOM 1351 C CA . PRO A 1 169 ? -4.012 -35 -27.953 1 89.88 169 PRO A CA 1
ATOM 1352 C C . PRO A 1 169 ? -4.496 -34.625 -29.344 1 89.88 169 PRO A C 1
ATOM 1354 O O . PRO A 1 169 ? -3.787 -33.938 -30.094 1 89.88 169 PRO A O 1
ATOM 1357 N N . ASP A 1 170 ? -5.656 -34.969 -29.797 1 85.25 170 ASP A N 1
ATOM 1358 C CA . ASP A 1 170 ? -6.109 -35 -31.172 1 85.25 170 ASP A CA 1
ATOM 1359 C C . ASP A 1 170 ? -6.043 -33.625 -31.812 1 85.25 170 ASP A C 1
ATOM 1361 O O . ASP A 1 170 ? -5.496 -33.469 -32.906 1 85.25 170 ASP A O 1
ATOM 1365 N N . LEU A 1 171 ? -6.613 -32.625 -31.172 1 86.94 171 LEU A N 1
ATOM 1366 C CA . LEU A 1 171 ? -6.695 -31.281 -31.75 1 86.94 171 LEU A CA 1
ATOM 1367 C C . LEU A 1 171 ? -5.301 -30.703 -31.969 1 86.94 171 LEU A C 1
ATOM 1369 O O . LEU A 1 171 ? -5.031 -30.109 -33.031 1 86.94 171 LEU A O 1
ATOM 1373 N N . LEU A 1 172 ? -4.52 -30.875 -31.031 1 91.62 172 LEU A N 1
ATOM 1374 C CA . LEU A 1 172 ? -3.184 -30.297 -31.109 1 91.62 172 LEU A CA 1
ATOM 1375 C C . LEU A 1 172 ? -2.32 -31.047 -32.125 1 91.62 172 LEU A C 1
ATOM 1377 O O . LEU A 1 172 ? -1.522 -30.453 -32.844 1 91.62 172 LEU A O 1
ATOM 1381 N N . LEU A 1 173 ? -2.416 -32.406 -32.219 1 90.12 173 LEU A N 1
ATOM 1382 C CA . LEU A 1 173 ? -1.705 -33.156 -33.219 1 90.12 173 LEU A CA 1
ATOM 1383 C C . LEU A 1 173 ? -2.16 -32.781 -34.625 1 90.12 173 LEU A C 1
ATOM 1385 O O . LEU A 1 173 ? -1.351 -32.719 -35.562 1 90.12 173 LEU A O 1
ATOM 1389 N N . GLN A 1 174 ? -3.453 -32.531 -34.719 1 84.56 174 GLN A N 1
ATOM 1390 C CA . GLN A 1 174 ? -3.992 -32.125 -36 1 84.56 174 GLN A CA 1
ATOM 1391 C C . GLN A 1 174 ? -3.395 -30.797 -36.469 1 84.56 174 GLN A C 1
ATOM 1393 O O . GLN A 1 174 ? -3.199 -30.578 -37.656 1 84.56 174 GLN A O 1
ATOM 1398 N N . ALA A 1 175 ? -3.172 -29.938 -35.625 1 82.12 175 ALA A N 1
ATOM 1399 C CA . ALA A 1 175 ? -2.561 -28.656 -35.969 1 82.12 175 ALA A CA 1
ATOM 1400 C C . ALA A 1 175 ? -1.191 -28.844 -36.625 1 82.12 175 ALA A C 1
ATOM 1402 O O . ALA A 1 175 ? -0.824 -28.125 -37.531 1 82.12 175 ALA A O 1
ATOM 1403 N N . GLY A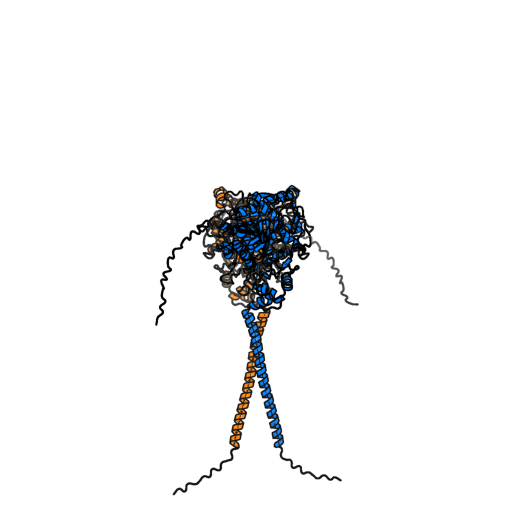 1 176 ? -0.425 -29.734 -36.125 1 75.06 176 GLY A N 1
ATOM 1404 C CA . GLY A 1 176 ? 0.833 -30.078 -36.75 1 75.06 176 GLY A CA 1
ATOM 1405 C C . GLY A 1 176 ? 0.659 -30.578 -38.188 1 75.06 176 GLY A C 1
ATOM 1406 O O . GLY A 1 176 ? 1.393 -30.172 -39.094 1 75.06 176 GLY A O 1
ATOM 1407 N N . ASN A 1 177 ? -0.288 -31.344 -38.312 1 71.31 177 ASN A N 1
ATOM 1408 C CA . ASN A 1 177 ? -0.598 -31.875 -39.656 1 71.31 177 ASN A CA 1
ATOM 1409 C C . ASN A 1 177 ? -0.987 -30.766 -40.625 1 71.31 177 ASN A C 1
ATOM 1411 O O . ASN A 1 177 ? -0.571 -30.766 -41.781 1 71.31 177 ASN A O 1
ATOM 1415 N N . ASN A 1 178 ? -1.725 -29.922 -40.062 1 72.94 178 ASN A N 1
ATOM 1416 C CA . ASN A 1 178 ? -2.189 -28.812 -40.906 1 72.94 178 ASN A CA 1
ATOM 1417 C C . ASN A 1 178 ? -1.036 -27.906 -41.312 1 72.94 178 ASN A C 1
ATOM 1419 O O . ASN A 1 178 ? -1.131 -27.203 -42.344 1 72.94 178 ASN A O 1
ATOM 1423 N N . ALA A 1 179 ? -0.039 -27.922 -40.531 1 68.81 179 ALA A N 1
ATOM 1424 C CA . ALA A 1 179 ? 1.156 -27.156 -40.844 1 68.81 179 ALA A CA 1
ATOM 1425 C C . ALA A 1 179 ? 2.115 -27.969 -41.719 1 68.81 179 ALA A C 1
ATOM 1427 O O . ALA A 1 179 ? 3.271 -27.594 -41.906 1 68.81 179 ALA A O 1
ATOM 1428 N N . ASN A 1 180 ? 1.59 -29.094 -42.188 1 69.94 180 ASN A N 1
ATOM 1429 C CA . ASN A 1 180 ? 2.408 -30.031 -42.938 1 69.94 180 ASN A CA 1
ATOM 1430 C C . ASN A 1 180 ? 3.652 -30.453 -42.156 1 69.94 180 ASN A C 1
ATOM 1432 O O . ASN A 1 180 ? 4.746 -30.516 -42.719 1 69.94 180 ASN A O 1
ATOM 1436 N N . SER A 1 181 ? 3.43 -30.438 -40.969 1 81.19 181 SER A N 1
ATOM 1437 C CA . SER A 1 181 ? 4.434 -30.891 -40.031 1 81.19 181 SER A CA 1
ATOM 1438 C C . SER A 1 181 ? 3.789 -31.672 -38.875 1 81.19 181 SER A C 1
ATOM 1440 O O . SER A 1 181 ? 2.576 -31.891 -38.875 1 81.19 181 SER A O 1
ATOM 1442 N N . HIS A 1 182 ? 4.605 -32.312 -38.094 1 88.56 182 HIS A N 1
ATOM 1443 C CA . HIS A 1 182 ? 4.121 -33.156 -37 1 88.56 182 HIS A CA 1
ATOM 1444 C C . HIS A 1 182 ? 5.012 -33.031 -35.75 1 88.56 182 HIS A C 1
ATOM 1446 O O . HIS A 1 182 ? 6.164 -32.594 -35.875 1 88.56 182 HIS A O 1
ATOM 1452 N N . PHE A 1 183 ? 4.406 -33.281 -34.75 1 93.19 183 PHE A N 1
ATOM 1453 C CA . PHE A 1 183 ? 5.168 -33.438 -33.5 1 93.19 183 PHE A CA 1
ATOM 1454 C C . PHE A 1 183 ? 4.551 -34.5 -32.625 1 93.19 183 PHE A C 1
ATOM 1456 O O . PHE A 1 183 ? 3.389 -34.875 -32.812 1 93.19 183 PHE A O 1
ATOM 1463 N N . ILE A 1 184 ? 5.375 -35.062 -31.734 1 95.5 184 ILE A N 1
ATOM 1464 C CA . ILE A 1 184 ? 4.957 -36.031 -30.734 1 95.5 184 ILE A CA 1
ATOM 1465 C C . ILE A 1 184 ? 4.473 -35.312 -29.484 1 95.5 184 ILE A C 1
ATOM 1467 O O . ILE A 1 184 ? 5.016 -34.281 -29.109 1 95.5 184 ILE A O 1
ATOM 1471 N N . ILE A 1 185 ? 3.402 -35.844 -28.859 1 97.25 185 ILE A N 1
ATOM 1472 C CA . ILE A 1 185 ? 2.963 -35.312 -27.578 1 97.25 185 ILE A CA 1
ATOM 1473 C C . ILE A 1 185 ? 3.236 -36.344 -26.484 1 97.25 185 ILE A C 1
ATOM 1475 O O . ILE A 1 185 ? 2.953 -37.531 -26.672 1 97.25 185 ILE A O 1
ATOM 1479 N N . VAL A 1 186 ? 3.834 -35.906 -25.422 1 98.69 186 VAL A N 1
ATOM 1480 C CA . VAL A 1 186 ? 4.066 -36.75 -24.234 1 98.69 186 VAL A CA 1
ATOM 1481 C C . VAL A 1 186 ? 3.365 -36.125 -23.031 1 98.69 186 VAL A C 1
ATOM 1483 O O . VAL A 1 186 ? 3.463 -34.906 -22.797 1 98.69 186 VAL A O 1
ATOM 1486 N N . THR A 1 187 ? 2.576 -36.875 -22.297 1 98.31 187 THR A N 1
ATOM 1487 C CA . THR A 1 187 ? 2.021 -36.469 -21 1 98.31 187 THR A CA 1
ATOM 1488 C C . THR A 1 187 ? 2.604 -37.312 -19.875 1 98.31 187 THR A C 1
ATOM 1490 O O . THR A 1 187 ? 2.994 -38.469 -20.094 1 98.31 187 THR A O 1
ATOM 1493 N N . MET A 1 188 ? 2.674 -36.812 -18.641 1 98.5 188 MET A N 1
ATOM 1494 C CA . MET A 1 188 ? 3.354 -37.531 -17.578 1 98.5 188 MET A CA 1
ATOM 1495 C C . MET A 1 188 ? 2.672 -37.312 -16.234 1 98.5 188 MET A C 1
ATOM 1497 O O . MET A 1 188 ? 2.012 -36.281 -16.047 1 98.5 188 MET A O 1
ATOM 1501 N N . ASN A 1 189 ? 2.824 -38.281 -15.398 1 98.62 189 ASN A N 1
ATOM 1502 C CA . ASN A 1 189 ? 2.5 -38.125 -13.984 1 98.62 189 ASN A CA 1
ATOM 1503 C C . ASN A 1 189 ? 3.703 -37.656 -13.18 1 98.62 189 ASN A C 1
ATOM 1505 O O . ASN A 1 189 ? 4.844 -37.75 -13.633 1 98.62 189 ASN A O 1
ATOM 1509 N N . TYR A 1 190 ? 3.467 -37.062 -12.117 1 98.81 190 TYR A N 1
ATOM 1510 C CA . TYR A 1 190 ? 4.438 -36.781 -11.062 1 98.81 190 TYR A CA 1
ATOM 1511 C C . TYR A 1 190 ? 3.781 -36.812 -9.688 1 98.81 190 TYR A C 1
ATOM 1513 O O . TYR A 1 190 ? 2.557 -36.719 -9.578 1 98.81 190 TYR A O 1
ATOM 1521 N N . ARG A 1 191 ? 4.496 -37.062 -8.641 1 98.06 191 ARG A N 1
ATOM 1522 C CA . ARG A 1 191 ? 3.941 -37.156 -7.289 1 98.06 191 ARG A CA 1
ATOM 1523 C C . ARG A 1 191 ? 3.326 -35.844 -6.855 1 98.06 191 ARG A C 1
ATOM 1525 O O . ARG A 1 191 ? 3.871 -34.781 -7.141 1 98.06 191 ARG A O 1
ATOM 1532 N N . LEU A 1 192 ? 2.27 -35.938 -6.062 1 98.5 192 LEU A N 1
ATOM 1533 C CA . LEU A 1 192 ? 1.477 -34.781 -5.652 1 98.5 192 LEU A CA 1
ATOM 1534 C C . LEU A 1 192 ? 1.451 -34.656 -4.133 1 98.5 192 LEU A C 1
ATOM 1536 O O . LEU A 1 192 ? 1.835 -35.594 -3.418 1 98.5 192 LEU A O 1
ATOM 1540 N N . GLY A 1 193 ? 1.023 -33.5 -3.652 1 98.25 193 GLY A N 1
ATOM 1541 C CA . GLY A 1 193 ? 0.794 -33.281 -2.23 1 98.25 193 GLY A CA 1
ATOM 1542 C C . GLY A 1 193 ? 2 -33.625 -1.376 1 98.25 193 GLY A C 1
ATOM 1543 O O . GLY A 1 193 ? 3.137 -33.312 -1.747 1 98.25 193 GLY A O 1
ATOM 1544 N N . VAL A 1 194 ? 1.712 -34.25 -0.303 1 98.38 194 VAL A N 1
ATOM 1545 C CA . VAL A 1 194 ? 2.754 -34.562 0.666 1 98.38 194 VAL A CA 1
ATOM 1546 C C . VAL A 1 194 ? 3.76 -35.531 0.041 1 98.38 194 VAL A C 1
ATOM 1548 O O . VAL A 1 194 ? 4.957 -35.469 0.34 1 98.38 194 VAL A O 1
ATOM 1551 N N . LEU A 1 195 ? 3.334 -36.344 -0.904 1 98.56 195 LEU A N 1
ATOM 1552 C CA . LEU A 1 195 ? 4.203 -37.344 -1.519 1 98.56 195 LEU A CA 1
ATOM 1553 C C . LEU A 1 195 ? 5.238 -36.656 -2.424 1 98.56 195 LEU A C 1
ATOM 1555 O O . LEU A 1 195 ? 6.355 -37.156 -2.568 1 98.56 195 LEU A O 1
ATOM 1559 N N . GLY A 1 196 ? 4.867 -35.562 -2.967 1 98.25 196 GLY A N 1
ATOM 1560 C CA . GLY A 1 196 ? 5.75 -34.906 -3.92 1 98.25 196 GLY A CA 1
ATOM 1561 C C . GLY A 1 196 ? 6.516 -33.75 -3.324 1 98.25 196 GLY A C 1
ATOM 1562 O O . GLY A 1 196 ? 7.566 -33.344 -3.842 1 98.25 196 GLY A O 1
ATOM 1563 N N . PHE A 1 197 ? 6.035 -33.219 -2.139 1 97.94 197 PHE A N 1
ATOM 1564 C CA . PHE A 1 197 ? 6.57 -31.906 -1.821 1 97.94 197 PHE A CA 1
ATOM 1565 C C . PHE A 1 197 ? 6.805 -31.766 -0.322 1 97.94 197 PHE A C 1
ATOM 1567 O O . PHE A 1 197 ? 7.055 -30.656 0.171 1 97.94 197 PHE A O 1
ATOM 1574 N N . LEU A 1 198 ? 6.762 -32.844 0.433 1 97.44 198 LEU A N 1
ATOM 1575 C CA . LEU A 1 198 ? 7.219 -32.781 1.817 1 97.44 198 LEU A CA 1
ATOM 1576 C C . LEU A 1 198 ? 8.656 -32.281 1.896 1 97.44 198 LEU A C 1
ATOM 1578 O O . LEU A 1 198 ? 9.516 -32.719 1.133 1 97.44 198 LEU A O 1
ATOM 1582 N N . SER A 1 199 ? 8.898 -31.359 2.82 1 95.69 199 SER A N 1
ATOM 1583 C CA . SER A 1 199 ? 10.25 -30.859 3.021 1 95.69 199 SER A CA 1
ATOM 1584 C C . SER A 1 199 ? 10.508 -30.531 4.488 1 95.69 199 SER A C 1
ATOM 1586 O O . SER A 1 199 ? 9.703 -29.844 5.125 1 95.69 199 SER A O 1
ATOM 1588 N N . THR A 1 200 ? 11.578 -31.016 5.031 1 93.44 200 THR A N 1
ATOM 1589 C CA . THR A 1 200 ? 12.031 -30.625 6.363 1 93.44 200 THR A CA 1
ATOM 1590 C C . THR A 1 200 ? 13.094 -29.531 6.285 1 93.44 200 THR A C 1
ATOM 1592 O O . THR A 1 200 ? 13.797 -29.281 7.262 1 93.44 200 THR A O 1
ATOM 1595 N N . ASP A 1 201 ? 13.258 -29.047 5.051 1 90.94 201 ASP A N 1
ATOM 1596 C CA . ASP A 1 201 ? 14.148 -27.922 4.789 1 90.94 201 ASP A CA 1
ATOM 1597 C C . ASP A 1 201 ? 15.578 -28.234 5.199 1 90.94 201 ASP A C 1
ATOM 1599 O O . ASP A 1 201 ? 16.281 -27.391 5.746 1 90.94 201 ASP A O 1
ATOM 1603 N N . ASP A 1 202 ? 15.938 -29.469 5.117 1 88.25 202 ASP A N 1
ATOM 1604 C CA . ASP A 1 202 ? 17.281 -29.969 5.352 1 88.25 202 ASP A CA 1
ATOM 1605 C C . ASP A 1 202 ? 17.562 -31.203 4.516 1 88.25 202 ASP A C 1
ATOM 1607 O O . ASP A 1 202 ? 16.828 -31.516 3.572 1 88.25 202 ASP A O 1
ATOM 1611 N N . ILE A 1 203 ? 18.625 -31.922 4.75 1 86.88 203 ILE A N 1
ATOM 1612 C CA . ILE A 1 203 ? 19.109 -33 3.896 1 86.88 203 ILE A CA 1
ATOM 1613 C C . ILE A 1 203 ? 18.219 -34.25 4.086 1 86.88 203 ILE A C 1
ATOM 1615 O O . ILE A 1 203 ? 18.188 -35.125 3.223 1 86.88 203 ILE A O 1
ATOM 1619 N N . ASN A 1 204 ? 17.516 -34.344 5.223 1 88.69 204 ASN A N 1
ATOM 1620 C CA . ASN A 1 204 ? 16.672 -35.5 5.465 1 88.69 204 ASN A CA 1
ATOM 1621 C C . ASN A 1 204 ? 15.531 -35.594 4.441 1 88.69 204 ASN A C 1
ATOM 1623 O O . ASN A 1 204 ? 15.188 -36.688 3.992 1 88.69 204 ASN A O 1
ATOM 1627 N N . CYS A 1 205 ? 14.938 -34.469 4.098 1 92.75 205 CYS A N 1
ATOM 1628 C CA . CYS A 1 205 ? 13.93 -34.344 3.053 1 92.75 205 CYS A CA 1
ATOM 1629 C C . CYS A 1 205 ? 13.953 -32.938 2.445 1 92.75 205 CYS A C 1
ATOM 1631 O O . CYS A 1 205 ? 13.148 -32.094 2.818 1 92.75 205 CYS A O 1
ATOM 1633 N N . PRO A 1 206 ? 14.789 -32.75 1.519 1 90.38 206 PRO A N 1
ATOM 1634 C CA . PRO A 1 206 ? 14.969 -31.406 0.955 1 90.38 206 PRO A CA 1
ATOM 1635 C C . PRO A 1 206 ? 13.711 -30.891 0.264 1 90.38 206 PRO A C 1
ATOM 1637 O O . PRO A 1 206 ? 13.523 -29.672 0.15 1 90.38 206 PRO A O 1
ATOM 1640 N N . GLY A 1 207 ? 12.844 -31.859 -0.213 1 92.5 207 GLY A N 1
ATOM 1641 C CA . GLY A 1 207 ? 11.633 -31.453 -0.906 1 92.5 207 GLY A CA 1
ATOM 1642 C C . GLY A 1 207 ? 11.719 -31.625 -2.412 1 92.5 207 GLY A C 1
ATOM 1643 O O . GLY A 1 207 ? 12.656 -32.25 -2.918 1 92.5 207 GLY A O 1
ATOM 1644 N N . ASN A 1 208 ? 10.695 -31.25 -3.123 1 96.06 208 ASN A N 1
ATOM 1645 C CA . ASN A 1 208 ? 10.617 -31.078 -4.566 1 96.06 208 ASN A CA 1
ATOM 1646 C C . ASN A 1 208 ? 10.695 -32.406 -5.309 1 96.06 208 ASN A C 1
ATOM 1648 O O . ASN A 1 208 ? 11.219 -32.469 -6.422 1 96.06 208 ASN A O 1
ATOM 1652 N N . ASN A 1 209 ? 10.281 -33.438 -4.641 1 96.88 209 ASN A N 1
ATOM 1653 C CA . ASN A 1 209 ? 10.297 -34.719 -5.336 1 96.88 209 ASN A CA 1
ATOM 1654 C C . ASN A 1 209 ? 9.375 -34.719 -6.551 1 96.88 209 ASN A C 1
ATOM 1656 O O . ASN A 1 209 ? 9.656 -35.375 -7.555 1 96.88 209 ASN A O 1
ATOM 1660 N N . GLY A 1 210 ? 8.234 -33.969 -6.469 1 98.31 210 GLY A N 1
ATOM 1661 C CA . GLY A 1 210 ? 7.383 -33.844 -7.637 1 98.31 210 GLY A CA 1
ATOM 1662 C C . GLY A 1 210 ? 8.086 -33.188 -8.82 1 98.31 210 GLY A C 1
ATOM 1663 O O . GLY A 1 210 ? 7.914 -33.625 -9.961 1 98.31 210 GLY A O 1
ATOM 1664 N N . ILE A 1 211 ? 8.867 -32.156 -8.586 1 98.19 211 ILE A N 1
ATOM 1665 C CA . ILE A 1 211 ? 9.609 -31.516 -9.656 1 98.19 211 ILE A CA 1
ATOM 1666 C C . ILE A 1 211 ? 10.758 -32.406 -10.109 1 98.19 211 ILE A C 1
ATOM 1668 O O . ILE A 1 211 ? 11.094 -32.438 -11.297 1 98.19 211 ILE A O 1
ATOM 1672 N N . ARG A 1 212 ? 11.383 -33.156 -9.203 1 97.06 212 ARG A N 1
ATOM 1673 C CA . ARG A 1 212 ? 12.43 -34.094 -9.555 1 97.06 212 ARG A CA 1
ATOM 1674 C C . ARG A 1 212 ? 11.867 -35.219 -10.43 1 97.06 212 ARG A C 1
ATOM 1676 O O . ARG A 1 212 ? 12.562 -35.719 -11.312 1 97.06 212 ARG A O 1
ATOM 1683 N N . ASP A 1 213 ? 10.648 -35.625 -10.07 1 98.69 213 ASP A N 1
ATOM 1684 C CA . ASP A 1 213 ? 9.984 -36.594 -10.953 1 98.69 213 ASP A CA 1
ATOM 1685 C C . ASP A 1 213 ? 9.922 -36.062 -12.383 1 98.69 213 ASP A C 1
ATOM 1687 O O . ASP A 1 213 ? 10.219 -36.781 -13.336 1 98.69 213 ASP A O 1
ATOM 1691 N N . GLN A 1 214 ? 9.516 -34.844 -12.547 1 98.81 214 GLN A N 1
ATOM 1692 C CA . GLN A 1 214 ? 9.414 -34.219 -13.859 1 98.81 214 GLN A CA 1
ATOM 1693 C C . GLN A 1 214 ? 10.773 -34.156 -14.555 1 98.81 214 GLN A C 1
ATOM 1695 O O . GLN A 1 214 ? 10.867 -34.406 -15.758 1 98.81 214 GLN A O 1
ATOM 1700 N N . THR A 1 215 ? 11.805 -33.812 -13.797 1 97.94 215 THR A N 1
ATOM 1701 C CA . THR A 1 215 ? 13.156 -33.781 -14.352 1 97.94 215 THR A CA 1
ATOM 1702 C C . THR A 1 215 ? 13.586 -35.156 -14.852 1 97.94 215 THR A C 1
ATOM 1704 O O . THR A 1 215 ? 14.172 -35.281 -15.93 1 97.94 215 THR A O 1
ATOM 1707 N N . LEU A 1 216 ? 13.289 -36.156 -14.055 1 98.44 216 LEU A N 1
ATOM 1708 C CA . LEU A 1 216 ? 13.617 -37.5 -14.461 1 98.44 216 LEU A CA 1
ATOM 1709 C C . LEU A 1 216 ? 12.859 -37.906 -15.727 1 98.44 216 LEU A C 1
ATOM 1711 O O . LEU A 1 216 ? 13.414 -38.562 -16.609 1 98.44 216 LEU A O 1
ATOM 1715 N N . ALA A 1 217 ? 11.594 -37.562 -15.781 1 98.88 217 ALA A N 1
ATOM 1716 C CA . ALA A 1 217 ? 10.805 -37.812 -16.984 1 98.88 217 ALA A CA 1
ATOM 1717 C C . ALA A 1 217 ? 11.414 -37.125 -18.203 1 98.88 217 ALA A C 1
ATOM 1719 O O . ALA A 1 217 ? 11.484 -37.75 -19.281 1 98.88 217 ALA A O 1
ATOM 1720 N N . LEU A 1 218 ? 11.82 -35.906 -18.078 1 98.75 218 LEU A N 1
ATOM 1721 C CA . LEU A 1 218 ? 12.445 -35.156 -19.172 1 98.75 218 LEU A CA 1
ATOM 1722 C C . LEU A 1 218 ? 13.727 -35.844 -19.625 1 98.75 218 LEU A C 1
ATOM 1724 O O . LEU A 1 218 ? 14.008 -35.938 -20.828 1 98.75 218 LEU A O 1
ATOM 1728 N N . GLN A 1 219 ? 14.492 -36.312 -18.656 1 98.5 219 GLN A N 1
ATOM 1729 C CA . GLN A 1 219 ? 15.695 -37.062 -19 1 98.5 219 GLN A CA 1
ATOM 1730 C C . GLN A 1 219 ? 15.352 -38.344 -19.75 1 98.5 219 GLN A C 1
ATOM 1732 O O . GLN A 1 219 ? 15.977 -38.656 -20.75 1 98.5 219 GLN A O 1
ATOM 1737 N N . TRP A 1 220 ? 14.406 -39.031 -19.203 1 98.75 220 TRP A N 1
ATOM 1738 C CA . TRP A 1 220 ? 13.961 -40.281 -19.859 1 98.75 220 TRP A CA 1
ATOM 1739 C C . TRP A 1 220 ? 13.547 -40 -21.297 1 98.75 220 TRP A C 1
ATOM 1741 O O . TRP A 1 220 ? 13.914 -40.75 -22.203 1 98.75 220 TRP A O 1
ATOM 1751 N N . ILE A 1 221 ? 12.758 -39 -21.531 1 98.81 221 ILE A N 1
ATOM 1752 C CA . ILE A 1 221 ? 12.266 -38.625 -22.859 1 98.81 221 ILE A CA 1
ATOM 1753 C C . ILE A 1 221 ? 13.445 -38.281 -23.766 1 98.81 221 ILE A C 1
ATOM 1755 O O . ILE A 1 221 ? 13.523 -38.75 -24.906 1 98.81 221 ILE A O 1
ATOM 1759 N N . HIS A 1 222 ? 14.32 -37.5 -23.266 1 98.06 222 HIS A N 1
ATOM 1760 C CA . HIS A 1 222 ? 15.5 -37.094 -24.031 1 98.06 222 HIS A CA 1
ATOM 1761 C C . HIS A 1 222 ? 16.281 -38.312 -24.5 1 98.06 222 HIS A C 1
ATOM 1763 O O . HIS A 1 222 ? 16.766 -38.344 -25.625 1 98.06 222 HIS A O 1
ATOM 1769 N N . GLU A 1 223 ? 16.297 -39.344 -23.734 1 97.56 223 GLU A N 1
ATOM 1770 C CA . GLU A 1 223 ? 17.125 -40.5 -24 1 97.56 223 GLU A CA 1
ATOM 1771 C C . GLU A 1 223 ? 16.391 -41.531 -24.844 1 97.56 223 GLU A C 1
ATOM 1773 O O . GLU A 1 223 ? 17.016 -42.375 -25.484 1 97.56 223 GLU A O 1
ATOM 1778 N N . ASN A 1 224 ? 15.086 -41.438 -24.891 1 97.75 224 ASN A N 1
ATOM 1779 C CA . ASN A 1 224 ? 14.359 -42.562 -25.484 1 97.75 224 ASN A CA 1
ATOM 1780 C C . ASN A 1 224 ? 13.508 -42.125 -26.672 1 97.75 224 ASN A C 1
ATOM 1782 O O . ASN A 1 224 ? 13.086 -42.938 -27.484 1 97.75 224 ASN A O 1
ATOM 1786 N N . VAL A 1 225 ? 13.219 -40.875 -26.812 1 96.94 225 VAL A N 1
ATOM 1787 C CA . VAL A 1 225 ? 12.156 -40.406 -27.703 1 96.94 225 VAL A CA 1
ATOM 1788 C C . VAL A 1 225 ? 12.555 -40.656 -29.156 1 96.94 225 VAL A C 1
ATOM 1790 O O . VAL A 1 225 ? 11.695 -40.812 -30.031 1 96.94 225 VAL A O 1
ATOM 1793 N N . ALA A 1 226 ? 13.844 -40.719 -29.422 1 95 226 ALA A N 1
ATOM 1794 C CA . ALA A 1 226 ? 14.312 -41 -30.766 1 95 226 ALA A CA 1
ATOM 1795 C C . ALA A 1 226 ? 13.797 -42.344 -31.25 1 95 226 ALA A C 1
ATOM 1797 O O . ALA A 1 226 ? 13.531 -42.531 -32.438 1 95 226 ALA A O 1
ATOM 1798 N N . LYS A 1 227 ? 13.609 -43.281 -30.359 1 93.56 227 LYS A N 1
ATOM 1799 C CA . LYS A 1 227 ? 13.094 -44.625 -30.672 1 93.56 227 LYS A CA 1
ATOM 1800 C C . LYS A 1 227 ? 11.641 -44.562 -31.125 1 93.56 227 LYS A C 1
ATOM 1802 O O . LYS A 1 227 ? 11.133 -45.5 -31.75 1 93.56 227 LYS A O 1
ATOM 1807 N N . PHE A 1 228 ? 11.008 -43.469 -30.828 1 94.44 228 PHE A N 1
ATOM 1808 C CA . PHE A 1 228 ? 9.617 -43.25 -31.219 1 94.44 228 PHE A CA 1
ATOM 1809 C C . PHE A 1 228 ? 9.531 -42.312 -32.406 1 94.44 228 PHE A C 1
ATOM 1811 O O . PHE A 1 228 ? 8.438 -41.969 -32.844 1 94.44 228 PHE A O 1
ATOM 1818 N N . GLY A 1 229 ? 10.703 -41.844 -32.875 1 91.94 229 GLY A N 1
ATOM 1819 C CA . GLY A 1 229 ? 10.734 -40.906 -34 1 91.94 229 GLY A CA 1
ATOM 1820 C C . GLY A 1 229 ? 10.805 -39.469 -33.594 1 91.94 229 GLY A C 1
ATOM 1821 O O . GLY A 1 229 ? 10.633 -38.562 -34.406 1 91.94 229 GLY A O 1
ATOM 1822 N N . GLY A 1 230 ? 11 -39.25 -32.344 1 94.38 230 GLY A N 1
ATOM 1823 C CA . GLY A 1 230 ? 11.117 -37.875 -31.859 1 94.38 230 GLY A CA 1
ATOM 1824 C C . GLY A 1 230 ? 12.531 -37.344 -31.938 1 94.38 230 GLY A C 1
ATOM 1825 O O . GLY A 1 230 ? 13.492 -38.094 -31.969 1 94.38 230 GLY A O 1
ATOM 1826 N N . ASN A 1 231 ? 12.641 -36 -31.984 1 95.38 231 ASN A N 1
ATOM 1827 C CA . ASN A 1 231 ? 13.922 -35.312 -31.969 1 95.38 231 ASN A CA 1
ATOM 1828 C C . ASN A 1 231 ? 14.312 -34.875 -30.547 1 95.38 231 ASN A C 1
ATOM 1830 O O . ASN A 1 231 ? 13.75 -33.906 -30.031 1 95.38 231 ASN A O 1
ATOM 1834 N N . PRO A 1 232 ? 15.289 -35.469 -29.922 1 96.5 232 PRO A N 1
ATOM 1835 C CA . PRO A 1 232 ? 15.664 -35.094 -28.562 1 96.5 232 PRO A CA 1
ATOM 1836 C C . PRO A 1 232 ? 16.234 -33.688 -28.469 1 96.5 232 PRO A C 1
ATOM 1838 O O . PRO A 1 232 ? 16.344 -33.125 -27.375 1 96.5 232 PRO A O 1
ATOM 1841 N N . ALA A 1 233 ? 16.609 -33.094 -29.594 1 95.88 233 ALA A N 1
ATOM 1842 C CA . ALA A 1 233 ? 17.203 -31.766 -29.594 1 95.88 233 ALA A CA 1
ATOM 1843 C C . ALA A 1 233 ? 16.125 -30.703 -29.781 1 95.88 233 ALA A C 1
ATOM 1845 O O . ALA A 1 233 ? 16.422 -29.5 -29.766 1 95.88 233 ALA A O 1
ATOM 1846 N N . ASN A 1 234 ? 14.906 -31.109 -29.969 1 96.44 234 ASN A N 1
ATOM 1847 C CA . ASN A 1 234 ? 13.789 -30.203 -30.156 1 96.44 234 ASN A CA 1
ATOM 1848 C C . ASN A 1 234 ? 12.586 -30.594 -29.297 1 96.44 234 ASN A C 1
ATOM 1850 O O . ASN A 1 234 ? 11.578 -31.047 -29.828 1 96.44 234 ASN A O 1
ATOM 1854 N N . ILE A 1 235 ? 12.695 -30.297 -28.047 1 98.25 235 ILE A N 1
ATOM 1855 C CA . ILE A 1 235 ? 11.648 -30.609 -27.062 1 98.25 235 ILE A CA 1
ATOM 1856 C C . ILE A 1 235 ? 11.086 -29.312 -26.484 1 98.25 235 ILE A C 1
ATOM 1858 O O . ILE A 1 235 ? 11.836 -28.469 -25.984 1 98.25 235 ILE A O 1
ATOM 1862 N N . THR A 1 236 ? 9.789 -29.094 -26.641 1 98.56 236 THR A N 1
ATOM 1863 C CA . THR A 1 236 ? 9.055 -28.016 -25.969 1 98.56 236 THR A CA 1
ATOM 1864 C C . THR A 1 236 ? 8.344 -28.531 -24.734 1 98.56 236 THR A C 1
ATOM 1866 O O . THR A 1 236 ? 7.664 -29.562 -24.781 1 98.56 236 THR A O 1
ATOM 1869 N N . ILE A 1 237 ? 8.539 -27.906 -23.594 1 98.88 237 ILE A N 1
ATOM 1870 C CA . ILE A 1 237 ? 7.754 -28.25 -22.422 1 98.88 237 ILE A CA 1
ATOM 1871 C C . ILE A 1 237 ? 6.621 -27.25 -22.234 1 98.88 237 ILE A C 1
ATOM 1873 O O . ILE A 1 237 ? 6.801 -26.047 -22.484 1 98.88 237 ILE A O 1
ATOM 1877 N N . MET A 1 238 ? 5.461 -27.719 -21.922 1 98.81 238 MET A N 1
ATOM 1878 C CA . MET A 1 238 ? 4.254 -26.938 -21.703 1 98.81 238 MET A CA 1
ATOM 1879 C C . MET A 1 238 ? 3.504 -27.391 -20.469 1 98.81 238 MET A C 1
ATOM 1881 O O . MET A 1 238 ? 3.48 -28.594 -20.172 1 98.81 238 MET A O 1
ATOM 1885 N N . GLY A 1 239 ? 2.951 -26.516 -19.766 1 98.62 239 GLY A N 1
ATOM 1886 C CA . GLY A 1 239 ? 2.141 -26.891 -18.609 1 98.62 239 GLY A CA 1
ATOM 1887 C C . GLY A 1 239 ? 1.076 -25.859 -18.281 1 98.62 239 GLY A C 1
ATOM 1888 O O . GLY A 1 239 ? 1.145 -24.719 -18.734 1 98.62 239 GLY A O 1
ATOM 1889 N N . HIS A 1 240 ? 0.06 -26.266 -17.531 1 98.06 240 HIS A N 1
ATOM 1890 C CA . HIS A 1 240 ? -1.054 -25.422 -17.109 1 98.06 240 HIS A CA 1
ATOM 1891 C C . HIS A 1 240 ? -1.142 -25.344 -15.586 1 98.06 240 HIS A C 1
ATOM 1893 O O . HIS A 1 240 ? -0.955 -26.344 -14.898 1 98.06 240 HIS A O 1
ATOM 1899 N N . ASP A 1 241 ? -1.462 -24.094 -15.07 1 98.19 241 ASP A N 1
ATOM 1900 C CA . ASP A 1 241 ? -1.608 -23.906 -13.633 1 98.19 241 ASP A CA 1
ATOM 1901 C C . ASP A 1 241 ? -0.35 -24.344 -12.891 1 98.19 241 ASP A C 1
ATOM 1903 O O . ASP A 1 241 ? 0.748 -23.859 -13.172 1 98.19 241 ASP A O 1
ATOM 1907 N N . ALA A 1 242 ? -0.423 -25.422 -12.023 1 98.62 242 ALA A N 1
ATOM 1908 C CA . ALA A 1 242 ? 0.772 -25.953 -11.375 1 98.62 242 ALA A CA 1
ATOM 1909 C C . ALA A 1 242 ? 1.769 -26.484 -12.398 1 98.62 242 ALA A C 1
ATOM 1911 O O . ALA A 1 242 ? 2.982 -26.391 -12.203 1 98.62 242 ALA A O 1
ATOM 1912 N N . GLY A 1 243 ? 1.291 -27.031 -13.5 1 98.75 243 GLY A N 1
ATOM 1913 C CA . GLY A 1 243 ? 2.17 -27.422 -14.594 1 98.75 243 GLY A CA 1
ATOM 1914 C C . GLY A 1 243 ? 2.891 -26.234 -15.227 1 98.75 243 GLY A C 1
ATOM 1915 O O . GLY A 1 243 ? 4.055 -26.359 -15.609 1 98.75 243 GLY A O 1
ATOM 1916 N N . GLY A 1 244 ? 2.111 -25.094 -15.391 1 98.88 244 GLY A N 1
ATOM 1917 C CA . GLY A 1 244 ? 2.764 -23.875 -15.844 1 98.88 244 GLY A CA 1
ATOM 1918 C C . GLY A 1 244 ? 3.844 -23.391 -14.898 1 98.88 244 GLY A C 1
ATOM 1919 O O . GLY A 1 244 ? 4.91 -22.953 -15.336 1 98.88 244 GLY A O 1
ATOM 1920 N N . ALA A 1 245 ? 3.559 -23.453 -13.625 1 98.81 245 ALA A N 1
ATOM 1921 C CA . ALA A 1 245 ? 4.574 -23.125 -12.625 1 98.81 245 ALA A CA 1
ATOM 1922 C C . ALA A 1 245 ? 5.77 -24.078 -12.734 1 98.81 245 ALA A C 1
ATOM 1924 O O . ALA A 1 245 ? 6.918 -23.641 -12.609 1 98.81 245 ALA A O 1
ATOM 1925 N N . SER A 1 246 ? 5.539 -25.344 -12.984 1 98.81 246 SER A N 1
ATOM 1926 C CA . SER A 1 246 ? 6.602 -26.328 -13.164 1 98.81 246 SER A CA 1
ATOM 1927 C C . SER A 1 246 ? 7.512 -25.969 -14.328 1 98.81 246 SER A C 1
ATOM 1929 O O . SER A 1 246 ? 8.734 -26.047 -14.219 1 98.81 246 SER A O 1
ATOM 1931 N N . VAL A 1 247 ? 6.902 -25.594 -15.406 1 98.88 247 VAL A N 1
ATOM 1932 C CA . VAL A 1 247 ? 7.68 -25.156 -16.562 1 98.88 247 VAL A CA 1
ATOM 1933 C C . VAL A 1 247 ? 8.609 -24.016 -16.141 1 98.88 247 VAL A C 1
ATOM 1935 O O . VAL A 1 247 ? 9.797 -24.016 -16.5 1 98.88 247 VAL A O 1
ATOM 1938 N N . SER A 1 248 ? 8.039 -23.094 -15.414 1 98.62 248 SER A N 1
ATOM 1939 C CA . SER A 1 248 ? 8.812 -21.953 -14.93 1 98.62 248 SER A CA 1
ATOM 1940 C C . SER A 1 248 ? 9.922 -22.391 -13.984 1 98.62 248 SER A C 1
ATOM 1942 O O . SER A 1 248 ? 11.016 -21.828 -13.977 1 98.62 248 SER A O 1
ATOM 1944 N N . PHE A 1 249 ? 9.68 -23.391 -13.164 1 98.25 249 PHE A N 1
ATOM 1945 C CA . PHE A 1 249 ? 10.703 -23.969 -12.305 1 98.25 249 PHE A CA 1
ATOM 1946 C C . PHE A 1 249 ? 11.836 -24.562 -13.141 1 98.25 249 PHE A C 1
ATOM 1948 O O . PHE A 1 249 ? 13.016 -24.375 -12.82 1 98.25 249 PHE A O 1
ATOM 1955 N N . HIS A 1 250 ? 11.531 -25.25 -14.188 1 98.44 250 HIS A N 1
ATOM 1956 C CA . HIS A 1 250 ? 12.539 -25.891 -15.031 1 98.44 250 HIS A CA 1
ATOM 1957 C C . HIS A 1 250 ? 13.383 -24.844 -15.766 1 98.44 250 HIS A C 1
ATOM 1959 O O . HIS A 1 250 ? 14.555 -25.078 -16.047 1 98.44 250 HIS A O 1
ATOM 1965 N N . LEU A 1 251 ? 12.828 -23.672 -16.016 1 98.31 251 LEU A N 1
ATOM 1966 C CA . LEU A 1 251 ? 13.602 -22.578 -16.578 1 98.31 251 LEU A CA 1
ATOM 1967 C C . LEU A 1 251 ? 14.648 -22.078 -15.594 1 98.31 251 LEU A C 1
ATOM 1969 O O . LEU A 1 251 ? 15.664 -21.5 -16 1 98.31 251 LEU A O 1
ATOM 1973 N N . LEU A 1 252 ? 14.398 -22.344 -14.328 1 96.56 252 LEU A N 1
ATOM 1974 C CA . LEU A 1 252 ? 15.328 -21.891 -13.297 1 96.56 252 LEU A CA 1
ATOM 1975 C C . LEU A 1 252 ? 16.203 -23.047 -12.812 1 96.56 252 LEU A C 1
ATOM 1977 O O . LEU A 1 252 ? 17.141 -22.828 -12.039 1 96.56 252 LEU A O 1
ATOM 1981 N N . ASN A 1 253 ? 15.891 -24.25 -13.234 1 95.06 253 ASN A N 1
ATOM 1982 C CA . ASN A 1 253 ? 16.625 -25.453 -12.859 1 95.06 253 ASN A CA 1
ATOM 1983 C C . ASN A 1 253 ? 17.734 -25.766 -13.852 1 95.06 253 ASN A C 1
ATOM 1985 O O . ASN A 1 253 ? 17.484 -26.297 -14.938 1 95.06 253 ASN A O 1
ATOM 1989 N N . PRO A 1 254 ? 18.953 -25.562 -13.438 1 92.62 254 PRO A N 1
ATOM 1990 C CA . PRO A 1 254 ? 20.062 -25.781 -14.383 1 92.62 254 PRO A CA 1
ATOM 1991 C C . PRO A 1 254 ? 20.172 -27.234 -14.82 1 92.62 254 PRO A C 1
ATOM 1993 O O . PRO A 1 254 ? 20.625 -27.516 -15.938 1 92.62 254 PRO A O 1
ATOM 1996 N N . GLU A 1 255 ? 19.734 -28.172 -13.984 1 91.75 255 GLU A N 1
ATOM 1997 C CA . GLU A 1 255 ? 19.812 -29.578 -14.32 1 91.75 255 GLU A CA 1
ATOM 1998 C C . GLU A 1 255 ? 18.891 -29.938 -15.484 1 91.75 255 GLU A C 1
ATOM 2000 O O . GLU A 1 255 ? 19.125 -30.922 -16.188 1 91.75 255 GLU A O 1
ATOM 2005 N N . ALA A 1 256 ? 17.891 -29.141 -15.703 1 95.81 256 ALA A N 1
ATOM 2006 C CA . ALA A 1 256 ? 16.906 -29.453 -16.734 1 95.81 256 ALA A CA 1
ATOM 2007 C C . ALA A 1 256 ? 17.281 -28.828 -18.078 1 95.81 256 ALA A C 1
ATOM 2009 O O . ALA A 1 256 ? 16.688 -29.141 -19.109 1 95.81 256 ALA A O 1
ATOM 2010 N N . ASP A 1 257 ? 18.266 -28.031 -18.141 1 96.25 257 ASP A N 1
ATOM 2011 C CA . ASP A 1 257 ? 18.609 -27.188 -19.281 1 96.25 257 ASP A CA 1
ATOM 2012 C C . ASP A 1 257 ? 18.766 -28.016 -20.547 1 96.25 257 ASP A C 1
ATOM 2014 O O . ASP A 1 257 ? 18.25 -27.656 -21.609 1 96.25 257 ASP A O 1
ATOM 2018 N N . ARG A 1 258 ? 19.406 -29.125 -20.469 1 96.88 258 ARG A N 1
ATOM 2019 C CA . ARG A 1 258 ? 19.797 -29.859 -21.672 1 96.88 258 ARG A CA 1
ATOM 2020 C C . ARG A 1 258 ? 18.625 -30.688 -22.203 1 96.88 258 ARG A C 1
ATOM 2022 O O . ARG A 1 258 ? 18.688 -31.203 -23.312 1 96.88 258 ARG A O 1
ATOM 2029 N N . TYR A 1 259 ? 17.484 -30.641 -21.484 1 98.19 259 TYR A N 1
ATOM 2030 C CA . TYR A 1 259 ? 16.453 -31.609 -21.844 1 98.19 259 TYR A CA 1
ATOM 2031 C C . TYR A 1 259 ? 15.344 -30.938 -22.656 1 98.19 259 TYR A C 1
ATOM 2033 O O . TYR A 1 259 ? 14.43 -31.625 -23.141 1 98.19 259 TYR A O 1
ATOM 2041 N N . PHE A 1 260 ? 15.367 -29.625 -22.828 1 98.06 260 PHE A N 1
ATOM 2042 C CA . PHE A 1 260 ? 14.328 -28.969 -23.625 1 98.06 260 PHE A CA 1
ATOM 2043 C C . PHE A 1 260 ? 14.875 -27.719 -24.297 1 98.06 260 PHE A C 1
ATOM 2045 O O . PHE A 1 260 ? 15.953 -27.234 -23.953 1 98.06 260 PHE A O 1
ATOM 2052 N N . THR A 1 261 ? 14.055 -27.141 -25.281 1 97.12 261 THR A N 1
ATOM 2053 C CA . THR A 1 261 ? 14.523 -26.016 -26.078 1 97.12 261 THR A CA 1
ATOM 2054 C C . THR A 1 261 ? 13.531 -24.844 -25.984 1 97.12 261 THR A C 1
ATOM 2056 O O . THR A 1 261 ? 13.898 -23.703 -26.219 1 97.12 261 THR A O 1
ATOM 2059 N N . ASN A 1 262 ? 12.242 -25.141 -25.781 1 97.88 262 ASN A N 1
ATOM 2060 C CA . ASN A 1 262 ? 11.188 -24.141 -25.672 1 97.88 262 ASN A CA 1
ATOM 2061 C C . ASN A 1 262 ? 10.297 -24.406 -24.453 1 97.88 262 ASN A C 1
ATOM 2063 O O . ASN A 1 262 ? 10.234 -25.531 -23.953 1 97.88 262 ASN A O 1
ATOM 2067 N N . ALA A 1 263 ? 9.688 -23.312 -24 1 98.75 263 ALA A N 1
ATOM 2068 C CA . ALA A 1 263 ? 8.867 -23.438 -22.797 1 98.75 263 ALA A CA 1
ATOM 2069 C C . ALA A 1 263 ? 7.555 -22.672 -22.953 1 98.75 263 ALA A C 1
ATOM 2071 O O . ALA A 1 263 ? 7.535 -21.578 -23.516 1 98.75 263 ALA A O 1
ATOM 2072 N N . ILE A 1 264 ? 6.43 -23.234 -22.5 1 98.81 264 ILE A N 1
ATOM 2073 C CA . ILE A 1 264 ? 5.113 -22.594 -22.484 1 98.81 264 ILE A CA 1
ATOM 2074 C C . ILE A 1 264 ? 4.496 -22.719 -21.094 1 98.81 264 ILE A C 1
ATOM 2076 O O . ILE A 1 264 ? 4.195 -23.828 -20.641 1 98.81 264 ILE A O 1
ATOM 2080 N N . SER A 1 265 ? 4.328 -21.609 -20.406 1 98.88 265 SER A N 1
ATOM 2081 C CA . SER A 1 265 ? 3.584 -21.578 -19.156 1 98.88 265 SER A CA 1
ATOM 2082 C C . SER A 1 265 ? 2.178 -21.016 -19.359 1 98.88 265 SER A C 1
ATOM 2084 O O . SER A 1 265 ? 2.012 -19.891 -19.812 1 98.88 265 SER A O 1
ATOM 2086 N N . ILE A 1 266 ? 1.197 -21.844 -18.969 1 98.81 266 ILE A N 1
ATOM 2087 C CA . ILE A 1 266 ? -0.192 -21.422 -19.078 1 98.81 266 ILE A CA 1
ATOM 2088 C C . ILE A 1 266 ? -0.782 -21.234 -17.688 1 98.81 266 ILE A C 1
ATOM 2090 O O . ILE A 1 266 ? -0.844 -22.188 -16.906 1 98.81 266 ILE A O 1
ATOM 2094 N N . SER A 1 267 ? -1.18 -20.094 -17.281 1 98.62 267 SER A N 1
ATOM 2095 C CA . SER A 1 267 ? -1.92 -19.734 -16.078 1 98.62 267 SER A CA 1
ATOM 2096 C C . SER A 1 267 ? -1.152 -20.141 -14.828 1 98.62 267 SER A C 1
ATOM 2098 O O . SER A 1 267 ? -1.744 -20.625 -13.859 1 98.62 267 SER A O 1
ATOM 2100 N N . GLY A 1 268 ? 0.154 -20.094 -14.836 1 98.62 268 GLY A N 1
ATOM 2101 C CA . GLY A 1 268 ? 0.972 -20.375 -13.672 1 98.62 268 GLY A CA 1
ATOM 2102 C C . GLY A 1 268 ? 2.455 -20.172 -13.914 1 98.62 268 GLY A C 1
ATOM 2103 O O . GLY A 1 268 ? 2.963 -20.516 -14.984 1 98.62 268 GLY A O 1
ATOM 2104 N N . THR A 1 269 ? 3.154 -19.562 -12.992 1 98.56 269 THR A N 1
ATOM 2105 C CA . THR A 1 269 ? 4.602 -19.391 -13.016 1 98.56 269 THR A CA 1
ATOM 2106 C C . THR A 1 269 ? 5.188 -19.5 -11.617 1 98.56 269 THR A C 1
ATOM 2108 O O . THR A 1 269 ? 4.453 -19.672 -10.641 1 98.56 269 THR A O 1
ATOM 2111 N N . VAL A 1 270 ? 6.465 -19.391 -11.531 1 97.56 270 VAL A N 1
ATOM 2112 C CA . VAL A 1 270 ? 7.18 -19.5 -10.258 1 97.56 270 VAL A CA 1
ATOM 2113 C C . VAL A 1 270 ? 6.805 -18.328 -9.359 1 97.56 270 VAL A C 1
ATOM 2115 O O . VAL A 1 270 ? 7.004 -18.375 -8.141 1 97.56 270 VAL A O 1
ATOM 2118 N N . PHE A 1 271 ? 6.211 -17.266 -9.922 1 96.94 271 PHE A N 1
ATOM 2119 C CA . PHE A 1 271 ? 5.898 -16.078 -9.148 1 96.94 271 PHE A CA 1
ATOM 2120 C C . PHE A 1 271 ? 4.465 -16.125 -8.633 1 96.94 271 PHE A C 1
ATOM 2122 O O . PHE A 1 271 ? 4.043 -15.258 -7.867 1 96.94 271 PHE A O 1
ATOM 2129 N N . SER A 1 272 ? 3.654 -17.125 -9.109 1 98.19 272 SER A N 1
ATOM 2130 C CA . SER A 1 272 ? 2.328 -17.281 -8.523 1 98.19 272 SER A CA 1
ATOM 2131 C C . SER A 1 272 ? 2.414 -17.484 -7.016 1 98.19 272 SER A C 1
ATOM 2133 O O . SER A 1 272 ? 3.244 -18.25 -6.527 1 98.19 272 SER A O 1
ATOM 2135 N N . PRO A 1 273 ? 1.573 -16.766 -6.238 1 96.94 273 PRO A N 1
ATOM 2136 C CA . PRO A 1 273 ? 1.717 -16.828 -4.781 1 96.94 273 PRO A CA 1
ATOM 2137 C C . PRO A 1 273 ? 1.471 -18.219 -4.223 1 96.94 273 PRO A C 1
ATOM 2139 O O . PRO A 1 273 ? 1.866 -18.516 -3.09 1 96.94 273 PRO A O 1
ATOM 2142 N N . TRP A 1 274 ? 0.917 -19.062 -4.984 1 97.19 274 TRP A N 1
ATOM 2143 C CA . TRP A 1 274 ? 0.617 -20.438 -4.551 1 97.19 274 TRP A CA 1
ATOM 2144 C C . TRP A 1 274 ? 1.676 -21.406 -5.051 1 97.19 274 TRP A C 1
ATOM 2146 O O . TRP A 1 274 ? 1.565 -22.609 -4.84 1 97.19 274 TRP A O 1
ATOM 2156 N N . ALA A 1 275 ? 2.734 -20.953 -5.711 1 97.69 275 ALA A N 1
ATOM 2157 C CA . ALA A 1 275 ? 3.674 -21.844 -6.391 1 97.69 275 ALA A CA 1
ATOM 2158 C C . ALA A 1 275 ? 4.727 -22.375 -5.422 1 97.69 275 ALA A C 1
ATOM 2160 O O . ALA A 1 275 ? 5.242 -23.484 -5.598 1 97.69 275 ALA A O 1
ATOM 2161 N N . ILE A 1 276 ? 5.09 -21.578 -4.383 1 96.56 276 ILE A N 1
ATOM 2162 C CA . ILE A 1 276 ? 6.199 -21.922 -3.5 1 96.56 276 ILE A CA 1
ATOM 2163 C C . ILE A 1 276 ? 5.734 -21.875 -2.047 1 96.56 276 ILE A C 1
ATOM 2165 O O . ILE A 1 276 ? 5.004 -20.953 -1.658 1 96.56 276 ILE A O 1
ATOM 2169 N N . ASN A 1 277 ? 6.113 -22.875 -1.316 1 95.56 277 ASN A N 1
ATOM 2170 C CA . ASN A 1 277 ? 5.938 -22.812 0.131 1 95.56 277 ASN A CA 1
ATOM 2171 C C . ASN A 1 277 ? 7.078 -22.062 0.809 1 95.56 277 ASN A C 1
ATOM 2173 O O . ASN A 1 277 ? 8.25 -22.391 0.612 1 95.56 277 ASN A O 1
ATOM 2177 N N . ASP A 1 278 ? 6.746 -21.125 1.643 1 90.06 278 ASP A N 1
ATOM 2178 C CA . ASP A 1 278 ? 7.777 -20.25 2.193 1 90.06 278 ASP A CA 1
ATOM 2179 C C . ASP A 1 278 ? 8.219 -20.719 3.574 1 90.06 278 ASP A C 1
ATOM 2181 O O . ASP A 1 278 ? 9.227 -20.25 4.105 1 90.06 278 ASP A O 1
ATOM 2185 N N . ASN A 1 279 ? 7.52 -21.688 4.137 1 90.88 279 ASN A N 1
ATOM 2186 C CA . ASN A 1 279 ? 7.895 -22.25 5.434 1 90.88 279 ASN A CA 1
ATOM 2187 C C . ASN A 1 279 ? 7.664 -23.75 5.484 1 90.88 279 ASN A C 1
ATOM 2189 O O . ASN A 1 279 ? 6.863 -24.234 6.281 1 90.88 279 ASN A O 1
ATOM 2193 N N . PRO A 1 280 ? 8.414 -24.5 4.754 1 94.19 280 PRO A N 1
ATOM 2194 C CA . PRO A 1 280 ? 8.141 -25.938 4.605 1 94.19 280 PRO A CA 1
ATOM 2195 C C . PRO A 1 280 ? 8.375 -26.719 5.898 1 94.19 280 PRO A C 1
ATOM 2197 O O . PRO A 1 280 ? 7.668 -27.703 6.164 1 94.19 280 PRO A O 1
ATOM 2200 N N . LEU A 1 281 ? 9.328 -26.281 6.762 1 92.31 281 LEU A N 1
ATOM 2201 C CA . LEU A 1 281 ? 9.594 -27.016 8 1 92.31 281 LEU A CA 1
ATOM 2202 C C . LEU A 1 281 ? 8.414 -26.922 8.953 1 92.31 281 LEU A C 1
ATOM 2204 O O . LEU A 1 281 ? 8.016 -27.906 9.555 1 92.31 281 LEU A O 1
ATOM 2208 N N . ALA A 1 282 ? 7.891 -25.703 9.109 1 90.5 282 ALA A N 1
ATOM 2209 C CA . ALA A 1 282 ? 6.727 -25.531 9.977 1 90.5 282 ALA A CA 1
ATOM 2210 C C . ALA A 1 282 ? 5.562 -26.391 9.508 1 90.5 282 ALA A C 1
ATOM 2212 O O . ALA A 1 282 ? 4.867 -27 10.328 1 90.5 282 ALA A O 1
ATOM 2213 N N . GLN A 1 283 ? 5.363 -26.484 8.234 1 94.5 283 GLN A N 1
ATOM 2214 C CA . GLN A 1 283 ? 4.285 -27.297 7.68 1 94.5 283 GLN A CA 1
ATOM 2215 C C . GLN A 1 283 ? 4.539 -28.781 7.926 1 94.5 283 GLN A C 1
ATOM 2217 O O . GLN A 1 283 ? 3.621 -29.516 8.297 1 94.5 283 GLN A O 1
ATOM 2222 N N . ALA A 1 284 ? 5.762 -29.219 7.684 1 96.31 284 ALA A N 1
ATOM 2223 C CA . ALA A 1 284 ? 6.125 -30.609 7.898 1 96.31 284 ALA A CA 1
ATOM 2224 C C . ALA A 1 284 ? 5.918 -31.016 9.352 1 96.31 284 ALA A C 1
ATOM 2226 O O . ALA A 1 284 ? 5.406 -32.094 9.641 1 96.31 284 ALA A O 1
ATOM 2227 N N . ARG A 1 285 ? 6.262 -30.141 10.273 1 93.56 285 ARG A N 1
ATOM 2228 C CA . ARG A 1 285 ? 6.113 -30.406 11.695 1 93.56 285 ARG A CA 1
ATOM 2229 C C . ARG A 1 285 ? 4.641 -30.5 12.086 1 93.56 285 ARG A C 1
ATOM 2231 O O . ARG A 1 285 ? 4.246 -31.406 12.82 1 93.56 285 ARG A O 1
ATOM 2238 N N . ASP A 1 286 ? 3.885 -29.562 11.609 1 94 286 ASP A N 1
ATOM 2239 C CA . ASP A 1 286 ? 2.453 -29.594 11.891 1 94 286 ASP A CA 1
ATOM 2240 C C . ASP A 1 286 ? 1.803 -30.859 11.336 1 94 286 ASP A C 1
ATOM 2242 O O . ASP A 1 286 ? 0.928 -31.438 11.977 1 94 286 ASP A O 1
ATOM 2246 N N . PHE A 1 287 ? 2.193 -31.25 10.141 1 96.88 287 PHE A N 1
ATOM 2247 C CA . PHE A 1 287 ? 1.668 -32.469 9.5 1 96.88 287 PHE A CA 1
ATOM 2248 C C . PHE A 1 287 ? 2.064 -33.688 10.289 1 96.88 287 PHE A C 1
ATOM 2250 O O . PHE A 1 287 ? 1.231 -34.562 10.539 1 96.88 287 PHE A O 1
ATOM 2257 N N . ALA A 1 288 ? 3.297 -33.812 10.703 1 96.75 288 ALA A N 1
ATOM 2258 C CA . ALA A 1 288 ? 3.83 -34.938 11.453 1 96.75 288 ALA A CA 1
ATOM 2259 C C . ALA A 1 288 ? 3.145 -35.062 12.812 1 96.75 288 ALA A C 1
ATOM 2261 O O . ALA A 1 288 ? 2.949 -36.156 13.312 1 96.75 288 ALA A O 1
ATOM 2262 N N . TYR A 1 289 ? 2.816 -33.906 13.32 1 94.06 289 TYR A N 1
ATOM 2263 C CA . TYR A 1 289 ? 2.131 -33.875 14.609 1 94.06 289 TYR A CA 1
ATOM 2264 C C . TYR A 1 289 ? 0.806 -34.625 14.539 1 94.06 289 TYR A C 1
ATOM 2266 O O . TYR A 1 289 ? 0.408 -35.281 15.492 1 94.06 289 TYR A O 1
ATOM 2274 N N . ARG A 1 290 ? 0.178 -34.594 13.359 1 94.88 290 ARG A N 1
ATOM 2275 C CA . ARG A 1 290 ? -1.098 -35.25 13.172 1 94.88 290 ARG A CA 1
ATOM 2276 C C . ARG A 1 290 ? -0.921 -36.781 13.234 1 94.88 290 ARG A C 1
ATOM 2278 O O . ARG A 1 290 ? -1.896 -37.5 13.391 1 94.88 290 ARG A O 1
ATOM 2285 N N . PHE A 1 291 ? 0.272 -37.312 13.125 1 96.94 291 PHE A N 1
ATOM 2286 C CA . PHE A 1 291 ? 0.573 -38.719 13.117 1 96.94 291 PHE A CA 1
ATOM 2287 C C . PHE A 1 291 ? 1.396 -39.125 14.344 1 96.94 291 PHE A C 1
ATOM 2289 O O . PHE A 1 291 ? 1.944 -40.219 14.406 1 96.94 291 PHE A O 1
ATOM 2296 N N . SER A 1 292 ? 1.564 -38.156 15.258 1 93.81 292 SER A N 1
ATOM 2297 C CA . SER A 1 292 ? 2.287 -38.344 16.516 1 93.81 292 SER A CA 1
ATOM 2298 C C . SER A 1 292 ? 3.758 -38.656 16.25 1 93.81 292 SER A C 1
ATOM 2300 O O . SER A 1 292 ? 4.352 -39.5 16.953 1 93.81 292 SER A O 1
ATOM 2302 N N . CYS A 1 293 ? 4.254 -38.094 15.203 1 93.69 293 CYS A N 1
ATOM 2303 C CA . CYS A 1 293 ? 5.676 -38.25 14.914 1 93.69 293 CYS A CA 1
ATOM 2304 C C . CYS A 1 293 ? 6.508 -37.344 15.805 1 93.69 293 CYS A C 1
ATOM 2306 O O . CYS A 1 293 ? 5.98 -36.406 16.422 1 93.69 293 CYS A O 1
ATOM 2308 N N . GLY A 1 294 ? 7.793 -37.562 15.898 1 83.31 294 GLY A N 1
ATOM 2309 C CA . GLY A 1 294 ? 8.703 -36.688 16.625 1 83.31 294 GLY A CA 1
ATOM 2310 C C . GLY A 1 294 ? 8.898 -35.344 15.953 1 83.31 294 GLY A C 1
ATOM 2311 O O . GLY A 1 294 ? 8.438 -35.125 14.828 1 83.31 294 GLY A O 1
ATOM 2312 N N . TYR A 1 295 ? 9.648 -34.469 16.656 1 84.31 295 TYR A N 1
ATOM 2313 C CA . TYR A 1 295 ? 9.781 -33.094 16.234 1 84.31 295 TYR A CA 1
ATOM 2314 C C . TYR A 1 295 ? 11.039 -32.906 15.398 1 84.31 295 TYR A C 1
ATOM 2316 O O . TYR A 1 295 ? 11.125 -31.938 14.617 1 84.31 295 TYR A O 1
ATOM 2324 N N . ARG A 1 296 ? 11.977 -33.812 15.586 1 86.88 296 ARG A N 1
ATOM 2325 C CA . ARG A 1 296 ? 13.227 -33.688 14.852 1 86.88 296 ARG A CA 1
ATOM 2326 C C . ARG A 1 296 ? 13.039 -34.062 13.383 1 86.88 296 ARG A C 1
ATOM 2328 O O . ARG A 1 296 ? 12.281 -34.969 13.055 1 86.88 296 ARG A O 1
ATOM 2335 N N . GLU A 1 297 ? 13.703 -33.469 12.523 1 88.44 297 GLU A N 1
ATOM 2336 C CA . GLU A 1 297 ? 13.531 -33.594 11.078 1 88.44 297 GLU A CA 1
ATOM 2337 C C . GLU A 1 297 ? 13.695 -35.031 10.617 1 88.44 297 GLU A C 1
ATOM 2339 O O . GLU A 1 297 ? 12.922 -35.531 9.781 1 88.44 297 GLU A O 1
ATOM 2344 N N . ASP A 1 298 ? 14.703 -35.781 11.117 1 90.25 298 ASP A N 1
ATOM 2345 C CA . ASP A 1 298 ? 14.922 -37.188 10.727 1 90.25 298 ASP A CA 1
ATOM 2346 C C . ASP A 1 298 ? 13.781 -38.062 11.234 1 90.25 298 ASP A C 1
ATOM 2348 O O . ASP A 1 298 ? 13.359 -39 10.539 1 90.25 298 ASP A O 1
ATOM 2352 N N . GLN A 1 299 ? 13.242 -37.75 12.352 1 92.31 299 GLN A N 1
ATOM 2353 C CA . GLN A 1 299 ? 12.148 -38.5 12.93 1 92.31 299 GLN A CA 1
ATOM 2354 C C . GLN A 1 299 ? 10.852 -38.281 12.164 1 92.31 299 GLN A C 1
ATOM 2356 O O . GLN A 1 299 ? 10.047 -39.219 12.008 1 92.31 299 GLN A O 1
ATOM 2361 N N . ILE A 1 300 ? 10.703 -37.094 11.695 1 95.56 300 ILE A N 1
ATOM 2362 C CA . ILE A 1 300 ? 9.508 -36.75 10.93 1 95.56 300 ILE A CA 1
ATOM 2363 C C . ILE A 1 300 ? 9.438 -37.594 9.664 1 95.56 300 ILE A C 1
ATOM 2365 O O . ILE A 1 300 ? 8.414 -38.25 9.398 1 95.56 300 ILE A O 1
ATOM 2369 N N . VAL A 1 301 ? 10.484 -37.688 8.898 1 96.56 301 VAL A N 1
ATOM 2370 C CA . VAL A 1 301 ? 10.508 -38.375 7.598 1 96.56 301 VAL A CA 1
ATOM 2371 C C . VAL A 1 301 ? 10.344 -39.875 7.789 1 96.56 301 VAL A C 1
ATOM 2373 O O . VAL A 1 301 ? 9.547 -40.5 7.094 1 96.56 301 VAL A O 1
ATOM 2376 N N . GLU A 1 302 ? 11.062 -40.406 8.727 1 95.81 302 GLU A N 1
ATOM 2377 C CA . GLU A 1 302 ? 11 -41.844 8.969 1 95.81 302 GLU A CA 1
ATOM 2378 C C . GLU A 1 302 ? 9.617 -42.25 9.445 1 95.81 302 GLU A C 1
ATOM 2380 O O . GLU A 1 302 ? 9.094 -43.281 9.008 1 95.81 302 GLU A O 1
ATOM 2385 N N . CYS A 1 303 ? 9.125 -41.5 10.297 1 96.62 303 CYS A N 1
ATOM 2386 C CA . CYS A 1 303 ? 7.801 -41.781 10.828 1 96.62 303 CYS A CA 1
ATOM 2387 C C . CYS A 1 303 ? 6.75 -41.75 9.719 1 96.62 303 CYS A C 1
ATOM 2389 O O . CYS A 1 303 ? 5.973 -42.688 9.562 1 96.62 303 CYS A O 1
ATOM 2391 N N . LEU A 1 304 ? 6.707 -40.75 8.883 1 98 304 LEU A N 1
ATOM 2392 C CA . LEU A 1 304 ? 5.691 -40.531 7.859 1 98 304 LEU A CA 1
ATOM 2393 C C . LEU A 1 304 ? 5.84 -41.531 6.734 1 98 304 LEU A C 1
ATOM 2395 O O . LEU A 1 304 ? 4.852 -41.938 6.113 1 98 304 LEU A O 1
ATOM 2399 N N . ARG A 1 305 ? 7.043 -41.938 6.434 1 97.19 305 ARG A N 1
ATOM 2400 C CA . ARG A 1 305 ? 7.352 -42.844 5.328 1 97.19 305 ARG A CA 1
ATOM 2401 C C . ARG A 1 305 ? 6.535 -44.125 5.43 1 97.19 305 ARG A C 1
ATOM 2403 O O . ARG A 1 305 ? 6.145 -44.719 4.41 1 97.19 305 ARG A O 1
ATOM 2410 N N . TYR A 1 306 ? 6.195 -44.5 6.641 1 94.56 306 TYR A N 1
ATOM 2411 C CA . TYR A 1 306 ? 5.59 -45.812 6.805 1 94.56 306 TYR A CA 1
ATOM 2412 C C . TYR A 1 306 ? 4.137 -45.688 7.25 1 94.56 306 TYR A C 1
ATOM 2414 O O . TYR A 1 306 ? 3.514 -46.688 7.633 1 94.56 306 TYR A O 1
ATOM 2422 N N . GLN A 1 307 ? 3.604 -44.5 7.172 1 96.69 307 GLN A N 1
ATOM 2423 C CA . GLN A 1 307 ? 2.186 -44.312 7.465 1 96.69 307 GLN A CA 1
ATOM 2424 C C . GLN A 1 307 ? 1.314 -44.844 6.328 1 96.69 307 GLN A C 1
ATOM 2426 O O . GLN A 1 307 ? 1.782 -45 5.199 1 96.69 307 GLN A O 1
ATOM 2431 N N . ASP A 1 308 ? 0.097 -45.125 6.648 1 96.62 308 ASP A N 1
ATOM 2432 C CA . ASP A 1 308 ? -0.872 -45.594 5.652 1 96.62 308 ASP A CA 1
ATOM 2433 C C . ASP A 1 308 ? -1.15 -44.469 4.629 1 96.62 308 ASP A C 1
ATOM 2435 O O . ASP A 1 308 ? -1.334 -43.312 4.996 1 96.62 308 ASP A O 1
ATOM 2439 N N . LEU A 1 309 ? -1.181 -44.875 3.367 1 96.94 309 LEU A N 1
ATOM 2440 C CA . LEU A 1 309 ? -1.365 -43.938 2.289 1 96.94 309 LEU A CA 1
ATOM 2441 C C . LEU A 1 309 ? -2.707 -43.219 2.424 1 96.94 309 LEU A C 1
ATOM 2443 O O . LEU A 1 309 ? -2.785 -42 2.25 1 96.94 309 LEU A O 1
ATOM 2447 N N . GLY A 1 310 ? -3.768 -43.938 2.652 1 96.31 310 GLY A N 1
ATOM 2448 C CA . GLY A 1 310 ? -5.086 -43.344 2.797 1 96.31 310 GLY A CA 1
ATOM 2449 C C . G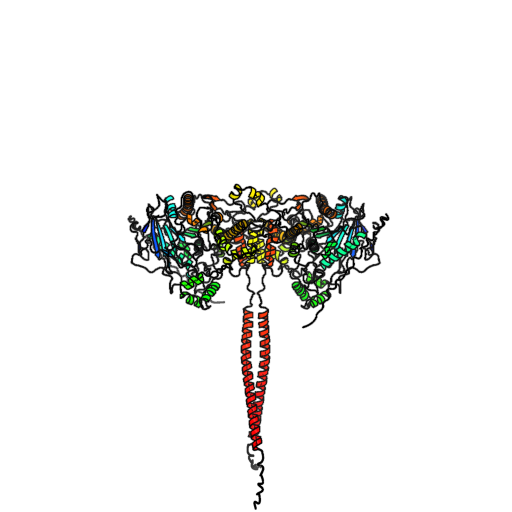LY A 1 310 ? -5.148 -42.312 3.898 1 96.31 310 GLY A C 1
ATOM 2450 O O . GLY A 1 310 ? -5.777 -41.25 3.736 1 96.31 310 GLY A O 1
ATOM 2451 N N . GLN A 1 311 ? -4.508 -42.594 5 1 96.31 311 GLN A N 1
ATOM 2452 C CA . GLN A 1 311 ? -4.477 -41.656 6.117 1 96.31 311 GLN A CA 1
ATOM 2453 C C . GLN A 1 311 ? -3.666 -40.406 5.77 1 96.31 311 GLN A C 1
ATOM 2455 O O . GLN A 1 311 ? -4.059 -39.281 6.109 1 96.31 311 GLN A O 1
ATOM 2460 N N . LEU A 1 312 ? -2.539 -40.625 5.133 1 97.44 312 LEU A N 1
ATOM 2461 C CA . LEU A 1 312 ? -1.715 -39.5 4.703 1 97.44 312 LEU A CA 1
ATOM 2462 C C . LEU A 1 312 ? -2.512 -38.562 3.814 1 97.44 312 LEU A C 1
ATOM 2464 O O . LEU A 1 312 ? -2.484 -37.344 4.02 1 97.44 312 LEU A O 1
ATOM 2468 N N . MET A 1 313 ? -3.213 -39.125 2.867 1 96.69 313 MET A N 1
ATOM 2469 C CA . MET A 1 313 ? -3.949 -38.312 1.896 1 96.69 313 MET A CA 1
ATOM 2470 C C . MET A 1 313 ? -5.141 -37.625 2.555 1 96.69 313 MET A C 1
ATOM 2472 O O . MET A 1 313 ? -5.473 -36.5 2.213 1 96.69 313 MET A O 1
ATOM 2476 N N . SER A 1 314 ? -5.762 -38.281 3.49 1 95.81 314 SER A N 1
ATOM 2477 C CA . SER A 1 314 ? -6.883 -37.719 4.215 1 95.81 314 SER A CA 1
ATOM 2478 C C . SER A 1 314 ? -6.449 -36.469 4.988 1 95.81 314 SER A C 1
ATOM 2480 O O . SER A 1 314 ? -7.098 -35.406 4.914 1 95.81 314 SER A O 1
ATOM 2482 N N . VAL A 1 315 ? -5.336 -36.562 5.715 1 96.5 315 VAL A N 1
ATOM 2483 C CA . VAL A 1 315 ? -4.824 -35.438 6.48 1 96.5 315 VAL A CA 1
ATOM 2484 C C . VAL A 1 315 ? -4.344 -34.344 5.527 1 96.5 315 VAL A C 1
ATOM 2486 O O . VAL A 1 315 ? -4.578 -33.156 5.77 1 96.5 315 VAL A O 1
ATOM 2489 N N . ASN A 1 316 ? -3.701 -34.781 4.453 1 97.56 316 ASN A N 1
ATOM 2490 C CA . ASN A 1 316 ? -3.234 -33.844 3.449 1 97.56 316 ASN A CA 1
ATOM 2491 C C . ASN A 1 316 ? -4.383 -33.031 2.875 1 97.56 316 ASN A C 1
ATOM 2493 O O . ASN A 1 316 ? -4.203 -31.844 2.521 1 97.56 316 ASN A O 1
ATOM 2497 N N . GLY A 1 317 ? -5.574 -33.562 2.793 1 95.62 317 GLY A N 1
ATOM 2498 C CA . GLY A 1 317 ? -6.727 -32.906 2.191 1 95.62 317 GLY A CA 1
ATOM 2499 C C . GLY A 1 317 ? -7.516 -32.062 3.176 1 95.62 317 GLY A C 1
ATOM 2500 O O . GLY A 1 317 ? -8.523 -31.469 2.812 1 95.62 317 GLY A O 1
ATOM 2501 N N . GLU A 1 318 ? -7.027 -31.938 4.406 1 92.75 318 GLU A N 1
ATOM 2502 C CA . GLU A 1 318 ? -7.73 -31.141 5.41 1 92.75 318 GLU A CA 1
ATOM 2503 C C . GLU A 1 318 ? -7.805 -29.672 5 1 92.75 318 GLU A C 1
ATOM 2505 O O . GLU A 1 318 ? -6.84 -29.125 4.461 1 92.75 318 GLU A O 1
ATOM 2510 N N . ARG A 1 319 ? -9.031 -29.125 5.168 1 89.56 319 ARG A N 1
ATOM 2511 C CA . ARG A 1 319 ? -9.281 -27.734 4.844 1 89.56 319 ARG A CA 1
ATOM 2512 C C . ARG A 1 319 ? -10.188 -27.078 5.883 1 89.56 319 ARG A C 1
ATOM 2514 O O . ARG A 1 319 ? -11.133 -27.703 6.367 1 89.56 319 ARG A O 1
ATOM 2521 N N . ASP A 1 320 ? -9.812 -25.891 6.344 1 89.5 320 ASP A N 1
ATOM 2522 C CA . ASP A 1 320 ? -10.664 -25.062 7.191 1 89.5 320 ASP A CA 1
ATOM 2523 C C . ASP A 1 320 ? -11.477 -24.078 6.355 1 89.5 320 ASP A C 1
ATOM 2525 O O . ASP A 1 320 ? -11.047 -22.938 6.129 1 89.5 320 ASP A O 1
ATOM 2529 N N . TRP A 1 321 ? -12.648 -24.438 6.008 1 84.38 321 TRP A N 1
ATOM 2530 C CA . TRP A 1 321 ? -13.484 -23.625 5.129 1 84.38 321 TRP A CA 1
ATOM 2531 C C . TRP A 1 321 ? -13.938 -22.344 5.836 1 84.38 321 TRP A C 1
ATOM 2533 O O . TRP A 1 321 ? -14.125 -21.312 5.199 1 84.38 321 TRP A O 1
ATOM 2543 N N . GLU A 1 322 ? -14.102 -22.391 7.172 1 82.69 322 GLU A N 1
ATOM 2544 C CA . GLU A 1 322 ? -14.57 -21.219 7.922 1 82.69 322 GLU A CA 1
ATOM 2545 C C . GLU A 1 322 ? -13.531 -20.109 7.93 1 82.69 322 GLU A C 1
ATOM 2547 O O . GLU A 1 322 ? -13.875 -18.938 7.734 1 82.69 322 GLU A O 1
ATOM 2552 N N . GLN A 1 323 ? -12.336 -20.531 8.039 1 87.94 323 GLN A N 1
ATOM 2553 C CA . GLN A 1 323 ? -11.273 -19.531 8.078 1 87.94 323 GLN A CA 1
ATOM 2554 C C . GLN A 1 323 ? -10.555 -19.438 6.734 1 87.94 323 GLN A C 1
ATOM 2556 O O . GLN A 1 323 ? -9.648 -18.625 6.566 1 87.94 323 GLN A O 1
ATOM 2561 N N . ASN A 1 324 ? -11.008 -20.219 5.762 1 92.62 324 ASN A N 1
ATOM 2562 C CA . ASN A 1 324 ? -10.414 -20.281 4.43 1 92.62 324 ASN A CA 1
ATOM 2563 C C . ASN A 1 324 ? -8.914 -20.516 4.492 1 92.62 324 ASN A C 1
ATOM 2565 O O . ASN A 1 324 ? -8.133 -19.766 3.912 1 92.62 324 ASN A O 1
ATOM 2569 N N . ARG A 1 325 ? -8.555 -21.562 5.195 1 91.31 325 ARG A N 1
ATOM 2570 C CA . ARG A 1 325 ? -7.156 -21.953 5.344 1 91.31 325 ARG A CA 1
ATOM 2571 C C . ARG A 1 325 ? -6.938 -23.391 4.863 1 91.31 325 ARG A C 1
ATOM 2573 O O . ARG A 1 325 ? -7.832 -24.234 4.977 1 91.31 325 ARG A O 1
ATOM 2580 N N . GLN A 1 326 ? -5.793 -23.547 4.293 1 90.44 326 GLN A N 1
ATOM 2581 C CA . GLN A 1 326 ? -5.309 -24.859 3.887 1 90.44 326 GLN A CA 1
ATOM 2582 C C . GLN A 1 326 ? -3.936 -25.141 4.488 1 90.44 326 GLN A C 1
ATOM 2584 O O . GLN A 1 326 ? -2.912 -24.984 3.822 1 90.44 326 GLN A O 1
ATOM 2589 N N . PRO A 1 327 ? -3.977 -25.703 5.68 1 90 327 PRO A N 1
ATOM 2590 C CA . PRO A 1 327 ? -2.713 -25.828 6.41 1 90 327 PRO A CA 1
ATOM 2591 C C . PRO A 1 327 ? -1.718 -26.766 5.727 1 90 327 PRO A C 1
ATOM 2593 O O . PRO A 1 327 ? -0.505 -26.609 5.895 1 90 327 PRO A O 1
ATOM 2596 N N . PHE A 1 328 ? -2.242 -27.75 4.945 1 95.69 328 PHE A N 1
ATOM 2597 C CA . PHE A 1 328 ? -1.333 -28.734 4.391 1 95.69 328 PHE A CA 1
ATOM 2598 C C . PHE A 1 328 ? -1.358 -28.703 2.867 1 95.69 328 PHE A C 1
ATOM 2600 O O . PHE A 1 328 ? -1.537 -29.734 2.219 1 95.69 328 PHE A O 1
ATOM 2607 N N . TRP A 1 329 ? -1.207 -27.547 2.312 1 96.5 329 TRP A N 1
ATOM 2608 C CA . TRP A 1 329 ? -0.966 -27.359 0.886 1 96.5 329 TRP A CA 1
ATOM 2609 C C . TRP A 1 329 ? 0.523 -27.453 0.568 1 96.5 329 TRP A C 1
ATOM 2611 O O . TRP A 1 329 ? 1.229 -26.438 0.58 1 96.5 329 TRP A O 1
ATOM 2621 N N . PHE A 1 330 ? 0.937 -28.703 0.282 1 98 330 PHE A N 1
ATOM 2622 C CA . PHE A 1 330 ? 2.344 -28.953 -0.013 1 98 330 PHE A CA 1
ATOM 2623 C C . PHE A 1 330 ? 2.689 -28.5 -1.427 1 98 330 PHE A C 1
ATOM 2625 O O . PHE A 1 330 ? 2.004 -28.859 -2.385 1 98 330 PHE A O 1
ATOM 2632 N N . ARG A 1 331 ? 3.729 -27.75 -1.547 1 96.81 331 ARG A N 1
ATOM 2633 C CA . ARG A 1 331 ? 4.168 -27.109 -2.783 1 96.81 331 ARG A CA 1
ATOM 2634 C C . ARG A 1 331 ? 5.688 -27.141 -2.906 1 96.81 331 ARG A C 1
ATOM 2636 O O . ARG A 1 331 ? 6.387 -27.469 -1.945 1 96.81 331 ARG A O 1
ATOM 2643 N N . PRO A 1 332 ? 6.195 -26.781 -4.082 1 97.31 332 PRO A N 1
ATOM 2644 C CA . PRO A 1 332 ? 7.648 -26.688 -4.23 1 97.31 332 PRO A CA 1
ATOM 2645 C C . PRO A 1 332 ? 8.273 -25.688 -3.248 1 97.31 332 PRO A C 1
ATOM 2647 O O . PRO A 1 332 ? 7.59 -24.797 -2.754 1 97.31 332 PRO A O 1
ATOM 2650 N N . VAL A 1 333 ? 9.547 -25.938 -2.895 1 95.75 333 VAL A N 1
ATOM 2651 C CA . VAL A 1 333 ? 10.258 -25.094 -1.936 1 95.75 333 VAL A CA 1
ATOM 2652 C C . VAL A 1 333 ? 11.586 -24.625 -2.535 1 95.75 333 VAL A C 1
ATOM 2654 O O . VAL A 1 333 ? 12.07 -25.219 -3.506 1 95.75 333 VAL A O 1
ATOM 2657 N N . VAL A 1 334 ? 12.07 -23.5 -2.041 1 92.5 334 VAL A N 1
ATOM 2658 C CA . VAL A 1 334 ? 13.453 -23.125 -2.326 1 92.5 334 VAL A CA 1
ATOM 2659 C C . VAL A 1 334 ? 14.406 -24 -1.517 1 92.5 334 VAL A C 1
ATOM 2661 O O . VAL A 1 334 ? 14.359 -24 -0.284 1 92.5 334 VAL A O 1
ATOM 2664 N N . ASP A 1 335 ? 15.133 -24.766 -2.111 1 88.25 335 ASP A N 1
ATOM 2665 C CA . ASP A 1 335 ? 15.938 -25.766 -1.418 1 88.25 335 ASP A CA 1
ATOM 2666 C C . ASP A 1 335 ? 17.422 -25.406 -1.443 1 88.25 335 ASP A C 1
ATOM 2668 O O . ASP A 1 335 ? 18.266 -26.234 -1.793 1 88.25 335 ASP A O 1
ATOM 2672 N N . ARG A 1 336 ? 17.75 -24.141 -0.947 1 74.69 336 ARG A N 1
ATOM 2673 C CA . ARG A 1 336 ? 19.109 -23.641 -0.897 1 74.69 336 ARG A CA 1
ATOM 2674 C C . ARG A 1 336 ? 19.969 -24.484 0.048 1 74.69 336 ARG A C 1
ATOM 2676 O O . ARG A 1 336 ? 21.203 -24.484 -0.065 1 74.69 336 ARG A O 1
ATOM 2683 N N . ASN A 1 337 ? 19.312 -25.125 0.982 1 63.56 337 ASN A N 1
ATOM 2684 C CA . ASN A 1 337 ? 19.984 -25.828 2.08 1 63.56 337 ASN A CA 1
ATOM 2685 C C . ASN A 1 337 ? 20.594 -27.141 1.621 1 63.56 337 ASN A C 1
ATOM 2687 O O . ASN A 1 337 ? 21.312 -27.797 2.375 1 63.56 337 ASN A O 1
ATOM 2691 N N . VAL A 1 338 ? 20.016 -27.688 0.552 1 64.56 338 VAL A N 1
ATOM 2692 C CA . VAL A 1 338 ? 20.484 -29.016 0.207 1 64.56 338 VAL A CA 1
ATOM 2693 C C . VAL A 1 338 ? 21.625 -28.922 -0.794 1 64.56 338 VAL A C 1
ATOM 2695 O O . VAL A 1 338 ? 21.484 -28.312 -1.858 1 64.56 338 VAL A O 1
ATOM 2698 N N . SER A 1 339 ? 22.812 -28.5 -0.533 1 57.53 339 SER A N 1
ATOM 2699 C CA . SER A 1 339 ? 24.141 -28.453 -1.155 1 57.53 339 SER A CA 1
ATOM 2700 C C . SER A 1 339 ? 24.031 -28.531 -2.674 1 57.53 339 SER A C 1
ATOM 2702 O O . SER A 1 339 ? 23.078 -28.031 -3.268 1 57.53 339 SER A O 1
ATOM 2704 N N . GLY A 1 340 ? 24.734 -29.438 -3.33 1 61.25 340 GLY A N 1
ATOM 2705 C CA . GLY A 1 340 ? 25.188 -29.625 -4.699 1 61.25 340 GLY A CA 1
ATOM 2706 C C . GLY A 1 340 ? 24.062 -30 -5.648 1 61.25 340 GLY A C 1
ATOM 2707 O O . GLY A 1 340 ? 24.172 -29.828 -6.859 1 61.25 340 GLY A O 1
ATOM 2708 N N . SER A 1 341 ? 22.797 -30.453 -5.16 1 71.81 341 SER A N 1
ATOM 2709 C CA . SER A 1 341 ? 21.75 -30.922 -6.055 1 71.81 341 SER A CA 1
ATOM 2710 C C . SER A 1 341 ? 20.484 -30.078 -5.938 1 71.81 341 SER A C 1
ATOM 2712 O O . SER A 1 341 ? 19.375 -30.547 -6.215 1 71.81 341 SER A O 1
ATOM 2714 N N . ALA A 1 342 ? 20.594 -28.812 -5.66 1 84.12 342 ALA A N 1
ATOM 2715 C CA . ALA A 1 342 ? 19.438 -27.938 -5.488 1 84.12 342 ALA A CA 1
ATOM 2716 C C . ALA A 1 342 ? 18.75 -27.672 -6.82 1 84.12 342 ALA A C 1
ATOM 2718 O O . ALA A 1 342 ? 19.406 -27.422 -7.832 1 84.12 342 ALA A O 1
ATOM 2719 N N . LEU A 1 343 ? 17.422 -27.875 -6.781 1 88.44 343 LEU A N 1
ATOM 2720 C CA . LEU A 1 343 ? 16.609 -27.547 -7.941 1 88.44 343 LEU A CA 1
ATOM 2721 C C . LEU A 1 343 ? 16.453 -26.031 -8.07 1 88.44 343 LEU A C 1
ATOM 2723 O O . LEU A 1 343 ? 16.625 -25.484 -9.164 1 88.44 343 LEU A O 1
ATOM 2727 N N . LEU A 1 344 ? 16.016 -25.375 -7.02 1 90.19 344 LEU A N 1
ATOM 2728 C CA . LEU A 1 344 ? 15.945 -23.922 -6.922 1 90.19 344 LEU A CA 1
ATOM 2729 C C . LEU A 1 344 ? 16.984 -23.391 -5.949 1 90.19 344 LEU A C 1
ATOM 2731 O O . LEU A 1 344 ? 16.703 -23.219 -4.762 1 90.19 344 LEU A O 1
ATOM 2735 N N . ARG A 1 345 ? 18.047 -22.953 -6.449 1 87.56 345 ARG A N 1
ATOM 2736 C CA . ARG A 1 345 ? 19.219 -22.609 -5.645 1 87.56 345 ARG A CA 1
ATOM 2737 C C . ARG A 1 345 ? 19.016 -21.281 -4.918 1 87.56 345 ARG A C 1
ATOM 2739 O O . ARG A 1 345 ? 19.766 -20.953 -3.996 1 87.56 345 ARG A O 1
ATOM 2746 N N . ASP A 1 346 ? 18.094 -20.547 -5.363 1 90.44 346 ASP A N 1
ATOM 2747 C CA . ASP A 1 346 ? 17.734 -19.266 -4.781 1 90.44 346 ASP A CA 1
ATOM 2748 C C . ASP A 1 346 ? 16.297 -18.891 -5.117 1 90.44 346 ASP A C 1
ATOM 2750 O O . ASP A 1 346 ? 15.625 -19.609 -5.859 1 90.44 346 ASP A O 1
ATOM 2754 N N . PHE A 1 347 ? 15.844 -17.875 -4.465 1 90.06 347 PHE A N 1
ATOM 2755 C CA . PHE A 1 347 ? 14.523 -17.375 -4.809 1 90.06 347 PHE A CA 1
ATOM 2756 C C . PHE A 1 347 ? 14.461 -16.953 -6.273 1 90.06 347 PHE A C 1
ATOM 2758 O O . PHE A 1 347 ? 15.445 -16.453 -6.82 1 90.06 347 PHE A O 1
ATOM 2765 N N . PRO A 1 348 ? 13.32 -17.156 -6.891 1 93.75 348 PRO A N 1
ATOM 2766 C CA . PRO A 1 348 ? 13.188 -16.938 -8.336 1 93.75 348 PRO A CA 1
ATOM 2767 C C . PRO A 1 348 ? 13.633 -15.539 -8.758 1 93.75 348 PRO A C 1
ATOM 2769 O O . PRO A 1 348 ? 14.328 -15.383 -9.766 1 93.75 348 PRO A O 1
ATOM 2772 N N . LEU A 1 349 ? 13.266 -14.531 -7.996 1 89.94 349 LEU A N 1
ATOM 2773 C CA . LEU A 1 349 ? 13.625 -13.164 -8.367 1 89.94 349 LEU A CA 1
ATOM 2774 C C . LEU A 1 349 ? 15.141 -12.992 -8.398 1 89.94 349 LEU A C 1
ATOM 2776 O O . LEU A 1 349 ? 15.68 -12.375 -9.32 1 89.94 349 LEU A O 1
ATOM 2780 N N . ASN A 1 350 ? 15.82 -13.516 -7.406 1 88.06 350 ASN A N 1
ATOM 2781 C CA . ASN A 1 350 ? 17.281 -13.438 -7.355 1 88.06 350 ASN A CA 1
ATOM 2782 C C . ASN A 1 350 ? 17.922 -14.164 -8.539 1 88.06 350 ASN A C 1
ATOM 2784 O O . ASN A 1 350 ? 18.891 -13.68 -9.109 1 88.06 350 ASN A O 1
ATOM 2788 N N . LEU A 1 351 ? 17.375 -15.273 -8.867 1 91.94 351 LEU A N 1
ATOM 2789 C CA . LEU A 1 351 ? 17.906 -16.062 -9.977 1 91.94 351 LEU A CA 1
ATOM 2790 C C . LEU A 1 351 ? 17.766 -15.305 -11.289 1 91.94 351 LEU A C 1
ATOM 2792 O O . LEU A 1 351 ? 18.719 -15.227 -12.07 1 91.94 351 LEU A O 1
ATOM 2796 N N . TYR A 1 352 ? 16.625 -14.719 -11.555 1 90.81 352 TYR A N 1
ATOM 2797 C CA . TYR A 1 352 ? 16.422 -13.938 -12.773 1 90.81 352 TYR A CA 1
ATOM 2798 C C . TYR A 1 352 ? 17.312 -12.711 -12.797 1 90.81 352 TYR A C 1
ATOM 2800 O O . TYR A 1 352 ? 17.938 -12.414 -13.82 1 90.81 352 TYR A O 1
ATOM 2808 N N . GLN A 1 353 ? 17.406 -12.031 -11.641 1 82.81 353 GLN A N 1
ATOM 2809 C CA . GLN A 1 353 ? 18.188 -10.797 -11.57 1 82.81 353 GLN A CA 1
ATOM 2810 C C . GLN A 1 353 ? 19.672 -11.07 -11.789 1 82.81 353 GLN A C 1
ATOM 2812 O O . GLN A 1 353 ? 20.391 -10.242 -12.352 1 82.81 353 GLN A O 1
ATOM 2817 N N . ASN A 1 354 ? 20.094 -12.273 -11.422 1 87.19 354 ASN A N 1
ATOM 2818 C CA . ASN A 1 354 ? 21.5 -12.648 -11.562 1 87.19 354 ASN A CA 1
ATOM 2819 C C . ASN A 1 354 ? 21.75 -13.383 -12.875 1 87.19 354 ASN A C 1
ATOM 2821 O O . ASN A 1 354 ? 22.859 -13.883 -13.109 1 87.19 354 ASN A O 1
ATOM 2825 N N . GLY A 1 355 ? 20.734 -13.477 -13.656 1 89.75 355 GLY A N 1
ATOM 2826 C CA . GLY A 1 355 ? 20.875 -14.125 -14.953 1 89.75 355 GLY A CA 1
ATOM 2827 C C . GLY A 1 355 ? 21.047 -15.625 -14.852 1 89.75 355 GLY A C 1
ATOM 2828 O O . GLY A 1 355 ? 21.562 -16.266 -15.781 1 89.75 355 GLY A O 1
ATOM 2829 N N . GLN A 1 356 ? 20.688 -16.141 -13.727 1 91.31 356 GLN A N 1
ATOM 2830 C CA . GLN A 1 356 ? 20.859 -17.562 -13.477 1 91.31 356 GLN A CA 1
ATOM 2831 C C . GLN A 1 356 ? 19.594 -18.344 -13.82 1 91.31 356 GLN A C 1
ATOM 2833 O O . GLN A 1 356 ? 18.969 -18.953 -12.945 1 91.31 356 GLN A O 1
ATOM 2838 N N . PHE A 1 357 ? 19.219 -18.453 -15.102 1 95.69 357 PHE A N 1
ATOM 2839 C CA . PHE A 1 357 ? 18.094 -19.203 -15.609 1 95.69 357 PHE A CA 1
ATOM 2840 C C . PHE A 1 357 ? 18.391 -19.734 -17.016 1 95.69 357 PHE A C 1
ATOM 2842 O O . PHE A 1 357 ? 19.344 -19.297 -17.656 1 95.69 357 PHE A O 1
ATOM 2849 N N . ASN A 1 358 ? 17.641 -20.703 -17.484 1 97.56 358 ASN A N 1
ATOM 2850 C CA . ASN A 1 358 ? 17.781 -21.266 -18.828 1 97.56 358 ASN A CA 1
ATOM 2851 C C . ASN A 1 358 ? 17.141 -20.359 -19.875 1 97.56 358 ASN A C 1
ATOM 2853 O O . ASN A 1 358 ? 15.922 -20.234 -19.938 1 97.56 358 ASN A O 1
ATOM 2857 N N . LYS A 1 359 ? 17.953 -19.781 -20.75 1 96.31 359 LYS A N 1
ATOM 2858 C CA . LYS A 1 359 ? 17.516 -18.75 -21.703 1 96.31 359 LYS A CA 1
ATOM 2859 C C . LYS A 1 359 ? 16.875 -19.391 -22.938 1 96.31 359 LYS A C 1
ATOM 2861 O O . LYS A 1 359 ? 17.422 -19.297 -24.031 1 96.31 359 LYS A O 1
ATOM 2866 N N . LYS A 1 360 ? 15.68 -19.969 -22.719 1 97.62 360 LYS A N 1
ATOM 2867 C CA . LYS A 1 360 ? 14.883 -20.609 -23.766 1 97.62 360 LYS A CA 1
ATOM 2868 C C . LYS A 1 360 ? 13.836 -19.641 -24.312 1 97.62 360 LYS A C 1
ATOM 2870 O O . LYS A 1 360 ? 13.586 -18.578 -23.734 1 97.62 360 LYS A O 1
ATOM 2875 N N . GLN A 1 361 ? 13.32 -19.938 -25.516 1 96.69 361 GLN A N 1
ATOM 2876 C CA . GLN A 1 361 ? 12.125 -19.234 -25.969 1 96.69 361 GLN A CA 1
ATOM 2877 C C . GLN A 1 361 ? 10.938 -19.516 -25.047 1 96.69 361 GLN A C 1
ATOM 2879 O O . GLN A 1 361 ? 10.688 -20.672 -24.688 1 96.69 361 GLN A O 1
ATOM 2884 N N . TYR A 1 362 ? 10.32 -18.406 -24.609 1 98 362 TYR A N 1
ATOM 2885 C CA . TYR A 1 362 ? 9.336 -18.547 -23.547 1 98 362 TYR A CA 1
ATOM 2886 C C . TYR A 1 362 ? 8 -17.938 -23.953 1 98 362 TYR A C 1
ATOM 2888 O O . TYR A 1 362 ? 7.926 -16.75 -24.266 1 98 362 TYR A O 1
ATOM 2896 N N . LEU A 1 363 ? 6.938 -18.766 -24.031 1 98.31 363 LEU A N 1
ATOM 2897 C CA . LEU A 1 363 ? 5.566 -18.328 -24.266 1 98.31 363 LEU A CA 1
ATOM 2898 C C . LEU A 1 363 ? 4.734 -18.438 -22.984 1 98.31 363 LEU A C 1
ATOM 2900 O O . LEU A 1 363 ? 4.672 -19.5 -22.375 1 98.31 363 LEU A O 1
ATOM 2904 N N . VAL A 1 364 ? 4.152 -17.297 -22.578 1 98.5 364 VAL A N 1
ATOM 2905 C CA . VAL A 1 364 ? 3.262 -17.312 -21.422 1 98.5 364 VAL A CA 1
ATOM 2906 C C . VAL A 1 364 ? 1.83 -17.031 -21.875 1 98.5 364 VAL A C 1
ATOM 2908 O O . VAL A 1 364 ? 1.604 -16.219 -22.781 1 98.5 364 VAL A O 1
ATOM 2911 N N . ILE A 1 365 ? 0.872 -17.75 -21.234 1 98.69 365 ILE A N 1
ATOM 2912 C CA . ILE A 1 365 ? -0.534 -17.609 -21.609 1 98.69 365 ILE A CA 1
ATOM 2913 C C . ILE A 1 365 ? -1.386 -17.469 -20.344 1 98.69 365 ILE A C 1
ATOM 2915 O O . ILE A 1 365 ? -1.121 -18.109 -19.328 1 98.69 365 ILE A O 1
ATOM 2919 N N . ALA A 1 366 ? -2.352 -16.594 -20.344 1 98.44 366 ALA A N 1
ATOM 2920 C CA . ALA A 1 366 ? -3.379 -16.453 -19.312 1 98.44 366 ALA A CA 1
ATOM 2921 C C . ALA A 1 366 ? -4.77 -16.375 -19.938 1 98.44 366 ALA A C 1
ATOM 2923 O O . ALA A 1 366 ? -4.906 -16.141 -21.141 1 98.44 366 ALA A O 1
ATOM 2924 N N . THR A 1 367 ? -5.758 -16.656 -19.125 1 98.06 367 THR A N 1
ATOM 2925 C CA . THR A 1 367 ? -7.121 -16.422 -19.578 1 98.06 367 THR A CA 1
ATOM 2926 C C . THR A 1 367 ? -7.609 -15.039 -19.156 1 98.06 367 THR A C 1
ATOM 2928 O O . THR A 1 367 ? -7.051 -14.438 -18.234 1 98.06 367 THR A O 1
ATOM 2931 N N . GLY A 1 368 ? -8.609 -14.57 -19.766 1 95.69 368 GLY A N 1
ATOM 2932 C CA . GLY A 1 368 ? -9.086 -13.219 -19.531 1 95.69 368 GLY A CA 1
ATOM 2933 C C . GLY A 1 368 ? -9.75 -13.039 -18.188 1 95.69 368 GLY A C 1
ATOM 2934 O O . GLY A 1 368 ? -9.773 -11.93 -17.641 1 95.69 368 GLY A O 1
ATOM 2935 N N . ARG A 1 369 ? -10.297 -14.094 -17.625 1 96.62 369 ARG A N 1
ATOM 2936 C CA . ARG A 1 369 ? -10.984 -14.039 -16.344 1 96.62 369 ARG A CA 1
ATOM 2937 C C . ARG A 1 369 ? -10.453 -15.094 -15.383 1 96.62 369 ARG A C 1
ATOM 2939 O O . ARG A 1 369 ? -11.234 -15.859 -14.797 1 96.62 369 ARG A O 1
ATOM 2946 N N . GLU A 1 370 ? -9.164 -15.047 -15.156 1 97.44 370 GLU A N 1
ATOM 2947 C CA . GLU A 1 370 ? -8.43 -16.062 -14.406 1 97.44 370 GLU A CA 1
ATOM 2948 C C . GLU A 1 370 ? -9.008 -16.234 -13 1 97.44 370 GLU A C 1
ATOM 2950 O O . GLU A 1 370 ? -8.961 -17.328 -12.438 1 97.44 370 GLU A O 1
ATOM 2955 N N . GLY A 1 371 ? -9.617 -15.188 -12.461 1 97.56 371 GLY A N 1
ATOM 2956 C CA . GLY A 1 371 ? -9.922 -15.203 -11.039 1 97.56 371 GLY A CA 1
ATOM 2957 C C . GLY A 1 371 ? -11.328 -15.703 -10.734 1 97.56 371 GLY A C 1
ATOM 2958 O O . GLY A 1 371 ? -11.648 -16 -9.586 1 97.56 371 GLY A O 1
ATOM 2959 N N . THR A 1 372 ? -12.188 -15.867 -11.695 1 96 372 THR A N 1
ATOM 2960 C CA . THR A 1 372 ? -13.602 -16.125 -11.453 1 96 372 THR A CA 1
ATOM 2961 C C . THR A 1 372 ? -13.797 -17.516 -10.844 1 96 372 THR A C 1
ATOM 2963 O O . THR A 1 372 ? -14.625 -17.703 -9.953 1 96 372 THR A O 1
ATOM 2966 N N . LEU A 1 373 ? -13.008 -18.484 -11.305 1 96.31 373 LEU A N 1
ATOM 2967 C CA . LEU A 1 373 ? -13.156 -19.844 -10.773 1 96.31 373 LEU A CA 1
ATOM 2968 C C . LEU A 1 373 ? -12.891 -19.875 -9.273 1 96.31 373 LEU A C 1
ATOM 2970 O O . LEU A 1 373 ? -13.688 -20.438 -8.516 1 96.31 373 LEU A O 1
ATOM 2974 N N . GLU A 1 374 ? -11.789 -19.281 -8.875 1 95.5 374 GLU A N 1
ATOM 2975 C CA . GLU A 1 374 ? -11.422 -19.266 -7.465 1 95.5 374 GLU A CA 1
ATOM 2976 C C . GLU A 1 374 ? -12.383 -18.391 -6.656 1 95.5 374 GLU A C 1
ATOM 2978 O O . GLU A 1 374 ? -12.742 -18.75 -5.527 1 95.5 374 GLU A O 1
ATOM 2983 N N . TYR A 1 375 ? -12.789 -17.281 -7.176 1 95.88 375 TYR A N 1
ATOM 2984 C CA . TYR A 1 375 ? -13.664 -16.359 -6.449 1 95.88 375 TYR A CA 1
ATOM 2985 C C . TYR A 1 375 ? -14.992 -17.031 -6.109 1 95.88 375 TYR A C 1
ATOM 2987 O O . TYR A 1 375 ? -15.414 -17.031 -4.949 1 95.88 375 TYR A O 1
ATOM 2995 N N . TYR A 1 376 ? -15.617 -17.609 -7.086 1 93 376 TYR A N 1
ATOM 2996 C CA . TYR A 1 376 ? -16.953 -18.141 -6.855 1 93 376 TYR A CA 1
ATOM 2997 C C . TYR A 1 376 ? -16.906 -19.422 -6.031 1 93 376 TYR A C 1
ATOM 2999 O O . TYR A 1 376 ? -17.891 -19.797 -5.398 1 93 376 TYR A O 1
ATOM 3007 N N . LEU A 1 377 ? -15.758 -20.109 -6.023 1 91.94 377 LEU A N 1
ATOM 3008 C CA . LEU A 1 377 ? -15.57 -21.219 -5.102 1 91.94 377 LEU A CA 1
ATOM 3009 C C . LEU A 1 377 ? -15.547 -20.734 -3.656 1 91.94 377 LEU A C 1
ATOM 3011 O O . LEU A 1 377 ? -16.094 -21.391 -2.766 1 91.94 377 LEU A O 1
ATOM 3015 N N . GLN A 1 378 ? -14.945 -19.578 -3.416 1 91.56 378 GLN A N 1
ATOM 3016 C CA . GLN A 1 378 ? -14.711 -19.078 -2.064 1 91.56 378 GLN A CA 1
ATOM 3017 C C . GLN A 1 378 ? -15.867 -18.188 -1.603 1 91.56 378 GLN A C 1
ATOM 3019 O O . GLN A 1 378 ? -16.156 -18.125 -0.408 1 91.56 378 GLN A O 1
ATOM 3024 N N . ALA A 1 379 ? -16.453 -17.422 -2.504 1 86.81 379 ALA A N 1
ATOM 3025 C CA . ALA A 1 379 ? -17.406 -16.375 -2.174 1 86.81 379 ALA A CA 1
ATOM 3026 C C . ALA A 1 379 ? -18.578 -16.938 -1.383 1 86.81 379 ALA A C 1
ATOM 3028 O O . ALA A 1 379 ? -19.078 -16.297 -0.455 1 86.81 379 ALA A O 1
ATOM 3029 N N . GLY A 1 380 ? -19 -18.156 -1.771 1 81.81 380 GLY A N 1
ATOM 3030 C CA . GLY A 1 380 ? -20.141 -18.75 -1.087 1 81.81 380 GLY A CA 1
ATOM 3031 C C . GLY A 1 380 ? -19.844 -19.141 0.347 1 81.81 380 GLY A C 1
ATOM 3032 O O . GLY A 1 380 ? -20.75 -19.359 1.143 1 81.81 380 GLY A O 1
ATOM 3033 N N . ARG A 1 381 ? -18.594 -19.078 0.752 1 86.19 381 ARG A N 1
ATOM 3034 C CA . ARG A 1 381 ? -18.188 -19.547 2.07 1 86.19 381 ARG A CA 1
ATOM 3035 C C . ARG A 1 381 ? -17.812 -18.391 2.977 1 86.19 381 ARG A C 1
ATOM 3037 O O . ARG A 1 381 ? -17.5 -18.578 4.156 1 86.19 381 ARG A O 1
ATOM 3044 N N . MET A 1 382 ? -17.734 -17.25 2.42 1 86.06 382 MET A N 1
ATOM 3045 C CA . MET A 1 382 ? -17.469 -16.062 3.227 1 86.06 382 MET A CA 1
ATOM 3046 C C . MET A 1 382 ? -18.562 -15.844 4.258 1 86.06 382 MET A C 1
ATOM 3048 O O . MET A 1 382 ? -19.75 -15.938 3.934 1 86.06 382 MET A O 1
ATOM 3052 N N . PRO A 1 383 ? -18.141 -15.68 5.543 1 80.88 383 PRO A N 1
ATOM 3053 C CA . PRO A 1 383 ? -19.156 -15.477 6.57 1 80.88 383 PRO A CA 1
ATOM 3054 C C . PRO A 1 383 ? -20.172 -14.391 6.195 1 80.88 383 PRO A C 1
ATOM 3056 O O . PRO A 1 383 ? -19.781 -13.336 5.684 1 80.88 383 PRO A O 1
ATOM 3059 N N . LYS A 1 384 ? -21.469 -14.727 6.449 1 73.94 384 LYS A N 1
ATOM 3060 C CA . LYS A 1 384 ? -22.547 -13.805 6.145 1 73.94 384 LYS A CA 1
ATOM 3061 C C . LYS A 1 384 ? -22.453 -12.539 6.988 1 73.94 384 LYS A C 1
ATOM 3063 O O . LYS A 1 384 ? -22.125 -12.602 8.172 1 73.94 384 LYS A O 1
ATOM 3068 N N . GLY A 1 385 ? -22.578 -11.438 6.402 1 66.06 385 GLY A N 1
ATOM 3069 C CA . GLY A 1 385 ? -22.641 -10.18 7.121 1 66.06 385 GLY A CA 1
ATOM 3070 C C . GLY A 1 385 ? -21.297 -9.508 7.293 1 66.06 385 GLY A C 1
ATOM 3071 O O . GLY A 1 385 ? -21.141 -8.586 8.086 1 66.06 385 GLY A O 1
ATOM 3072 N N . THR A 1 386 ? -20.344 -10.125 6.707 1 69.19 386 THR A N 1
ATOM 3073 C CA . THR A 1 386 ? -19.062 -9.43 6.789 1 69.19 386 THR A CA 1
ATOM 3074 C C . THR A 1 386 ? -19.156 -8.062 6.105 1 69.19 386 THR A C 1
ATOM 3076 O O . THR A 1 386 ? -19.078 -7.973 4.879 1 69.19 386 THR A O 1
ATOM 3079 N N . PRO A 1 387 ? -19.422 -7.047 6.887 1 65.25 387 PRO A N 1
ATOM 3080 C CA . PRO A 1 387 ? -19.656 -5.762 6.223 1 65.25 387 PRO A CA 1
ATOM 3081 C C . PRO A 1 387 ? -18.359 -5.074 5.793 1 65.25 387 PRO A C 1
ATOM 3083 O O . PRO A 1 387 ? -18.375 -4.258 4.867 1 65.25 387 PRO A O 1
ATOM 3086 N N . ASP A 1 388 ? -17.359 -5.508 6.258 1 79.19 388 ASP A N 1
ATOM 3087 C CA . ASP A 1 388 ? -16.109 -4.801 6.047 1 79.19 388 ASP A CA 1
ATOM 3088 C C . ASP A 1 388 ? -15.367 -5.344 4.824 1 79.19 388 ASP A C 1
ATOM 3090 O O . ASP A 1 388 ? -15.031 -6.527 4.77 1 79.19 388 ASP A O 1
ATOM 3094 N N . LEU A 1 389 ? -15.258 -4.602 3.734 1 85.19 389 LEU A N 1
ATOM 3095 C CA . LEU A 1 389 ? -14.586 -4.949 2.488 1 85.19 389 LEU A CA 1
ATOM 3096 C C . LEU A 1 389 ? -13.18 -5.473 2.756 1 85.19 389 LEU A C 1
ATOM 3098 O O . LEU A 1 389 ? -12.742 -6.438 2.127 1 85.19 389 LEU A O 1
ATOM 3102 N N . GLU A 1 390 ? -12.547 -4.867 3.682 1 86.25 390 GLU A N 1
ATOM 3103 C CA . GLU A 1 390 ? -11.195 -5.293 4.027 1 86.25 390 GLU A CA 1
ATOM 3104 C C . GLU A 1 390 ? -11.18 -6.734 4.531 1 86.25 390 GLU A C 1
ATOM 3106 O O . GLU A 1 390 ? -10.281 -7.508 4.188 1 86.25 390 GLU A O 1
ATOM 3111 N N . ARG A 1 391 ? -12.125 -7.07 5.316 1 88.38 391 ARG A N 1
ATOM 3112 C CA . ARG A 1 391 ? -12.195 -8.422 5.859 1 88.38 391 ARG A CA 1
ATOM 3113 C C . ARG A 1 391 ? -12.57 -9.43 4.773 1 88.38 391 ARG A C 1
ATOM 3115 O O . ARG A 1 391 ? -12.117 -10.57 4.801 1 88.38 391 ARG A O 1
ATOM 3122 N N . GLN A 1 392 ? -13.445 -8.977 3.859 1 91.38 392 GLN A N 1
ATOM 3123 C CA . GLN A 1 392 ? -13.781 -9.844 2.732 1 91.38 392 GLN A CA 1
ATOM 3124 C C . GLN A 1 392 ? -12.555 -10.117 1.869 1 91.38 392 GLN A C 1
ATOM 3126 O O . GLN A 1 392 ? -12.312 -11.258 1.472 1 91.38 392 GLN A O 1
ATOM 3131 N N . ILE A 1 393 ? -11.797 -9.062 1.591 1 94.75 393 ILE A N 1
ATOM 3132 C CA . ILE A 1 393 ? -10.578 -9.203 0.8 1 94.75 393 ILE A CA 1
ATOM 3133 C C . ILE A 1 393 ? -9.594 -10.117 1.525 1 94.75 393 ILE A C 1
ATOM 3135 O O . ILE A 1 393 ? -9.016 -11.023 0.92 1 94.75 393 ILE A O 1
ATOM 3139 N N . ALA A 1 394 ? -9.461 -9.898 2.881 1 93.31 394 ALA A N 1
ATOM 3140 C CA . ALA A 1 394 ? -8.555 -10.719 3.676 1 93.31 394 ALA A CA 1
ATOM 3141 C C . ALA A 1 394 ? -8.938 -12.195 3.596 1 93.31 394 ALA A C 1
ATOM 3143 O O . ALA A 1 394 ? -8.07 -13.062 3.471 1 93.31 394 ALA A O 1
ATOM 3144 N N . PHE A 1 395 ? -10.203 -12.477 3.643 1 94.31 395 PHE A N 1
ATOM 3145 C CA . PHE A 1 395 ? -10.703 -13.844 3.549 1 94.31 395 PHE A CA 1
ATOM 3146 C C . PHE A 1 395 ? -10.297 -14.484 2.227 1 94.31 395 PHE A C 1
ATOM 3148 O O . PHE A 1 395 ? -9.844 -15.625 2.197 1 94.31 395 PHE A O 1
ATOM 3155 N N . LEU A 1 396 ? -10.406 -13.734 1.172 1 95.81 396 LEU A N 1
ATOM 3156 C CA . LEU A 1 396 ? -10.188 -14.258 -0.173 1 95.81 396 LEU A CA 1
ATOM 3157 C C . LEU A 1 396 ? -8.703 -14.484 -0.437 1 95.81 396 LEU A C 1
ATOM 3159 O O . LEU A 1 396 ? -8.336 -15.422 -1.146 1 95.81 396 LEU A O 1
ATOM 3163 N N . ILE A 1 397 ? -7.789 -13.664 0.11 1 97.06 397 ILE A N 1
ATOM 3164 C CA . ILE A 1 397 ? -6.383 -13.742 -0.269 1 97.06 397 ILE A CA 1
ATOM 3165 C C . ILE A 1 397 ? -5.617 -14.578 0.757 1 97.06 397 ILE A C 1
ATOM 3167 O O . ILE A 1 397 ? -4.484 -14.984 0.508 1 97.06 397 ILE A O 1
ATOM 3171 N N . ARG A 1 398 ? -6.152 -14.938 1.869 1 94.88 398 ARG A N 1
ATOM 3172 C CA . ARG A 1 398 ? -5.508 -15.555 3.023 1 94.88 398 ARG A CA 1
ATOM 3173 C C . ARG A 1 398 ? -4.801 -16.844 2.633 1 94.88 398 ARG A C 1
ATOM 3175 O O . ARG A 1 398 ? -3.646 -17.062 3.002 1 94.88 398 ARG A O 1
ATOM 3182 N N . PRO A 1 399 ? -5.43 -17.688 1.836 1 94.94 399 PRO A N 1
ATOM 3183 C CA . PRO A 1 399 ? -4.781 -18.969 1.56 1 94.94 399 PRO A CA 1
ATOM 3184 C C . PRO A 1 399 ? -3.486 -18.812 0.766 1 94.94 399 PRO A C 1
ATOM 3186 O O . PRO A 1 399 ? -2.697 -19.766 0.684 1 94.94 399 PRO A O 1
ATOM 3189 N N . TYR A 1 400 ? -3.268 -17.688 0.208 1 96.62 400 TYR A N 1
ATOM 3190 C CA . TYR A 1 400 ? -2.178 -17.531 -0.749 1 96.62 400 TYR A CA 1
ATOM 3191 C C . TYR A 1 400 ? -1.073 -16.656 -0.18 1 96.62 400 TYR A C 1
ATOM 3193 O O . TYR A 1 400 ? -0.045 -16.438 -0.826 1 96.62 400 TYR A O 1
ATOM 3201 N N . LEU A 1 401 ? -1.278 -16.156 1.02 1 95 401 LEU A N 1
ATOM 3202 C CA . LEU A 1 401 ? -0.29 -15.281 1.64 1 95 401 LEU A CA 1
ATOM 3203 C C . LEU A 1 401 ? 0.838 -16.094 2.268 1 95 401 LEU A C 1
ATOM 3205 O O . LEU A 1 401 ? 0.637 -17.25 2.654 1 95 401 LEU A O 1
ATOM 3209 N N . LYS A 1 402 ? 2.023 -15.461 2.371 1 91.25 402 LYS A N 1
ATOM 3210 C CA . LYS A 1 402 ? 3.139 -16.062 3.092 1 91.25 402 LYS A CA 1
ATOM 3211 C C . LYS A 1 402 ? 2.814 -16.219 4.574 1 91.25 402 LYS A C 1
ATOM 3213 O O . LYS A 1 402 ? 1.96 -15.516 5.109 1 91.25 402 LYS A O 1
ATOM 3218 N N . TYR A 1 403 ? 3.557 -17.141 5.172 1 85.62 403 TYR A N 1
ATOM 3219 C CA . TYR A 1 403 ? 3.41 -17.359 6.605 1 85.62 403 TYR A CA 1
ATOM 3220 C C . TYR A 1 403 ? 3.68 -16.062 7.375 1 85.62 403 TYR A C 1
ATOM 3222 O O . TYR A 1 403 ? 4.613 -15.328 7.055 1 85.62 403 TYR A O 1
ATOM 3230 N N . TYR A 1 404 ? 2.797 -15.688 8.273 1 82.56 404 TYR A N 1
ATOM 3231 C CA . TYR A 1 404 ? 2.941 -14.602 9.234 1 82.56 404 TYR A CA 1
ATOM 3232 C C . TYR A 1 404 ? 2.668 -13.258 8.586 1 82.56 404 TYR A C 1
ATOM 3234 O O . TYR A 1 404 ? 2.949 -12.203 9.164 1 82.56 404 TYR A O 1
ATOM 3242 N N . THR A 1 405 ? 2.219 -13.242 7.336 1 89.69 405 THR A N 1
ATOM 3243 C CA . THR A 1 405 ? 1.86 -11.984 6.691 1 89.69 405 THR A CA 1
ATOM 3244 C C . THR A 1 405 ? 0.686 -11.328 7.41 1 89.69 405 THR A C 1
ATOM 3246 O O . THR A 1 405 ? -0.27 -12 7.797 1 89.69 405 THR A O 1
ATOM 3249 N N . ASN A 1 406 ? 0.771 -10.016 7.699 1 89.75 406 ASN A N 1
ATOM 3250 C CA . ASN A 1 406 ? -0.383 -9.266 8.18 1 89.75 406 ASN A CA 1
ATOM 3251 C C . ASN A 1 406 ? -1.442 -9.109 7.094 1 89.75 406 ASN A C 1
ATOM 3253 O O . ASN A 1 406 ? -1.319 -8.25 6.219 1 89.75 406 ASN A O 1
ATOM 3257 N N . GLU A 1 407 ? -2.482 -9.906 7.184 1 91.81 407 GLU A N 1
ATOM 3258 C CA . GLU A 1 407 ? -3.463 -9.984 6.105 1 91.81 407 GLU A CA 1
ATOM 3259 C C . GLU A 1 407 ? -4.246 -8.68 5.977 1 91.81 407 GLU A C 1
ATOM 3261 O O . GLU A 1 407 ? -4.715 -8.336 4.891 1 91.81 407 GLU A O 1
ATOM 3266 N N . LEU A 1 408 ? -4.359 -7.891 7.047 1 89.25 408 LEU A N 1
ATOM 3267 C CA . LEU A 1 408 ? -5.121 -6.648 6.988 1 89.25 408 LEU A CA 1
ATOM 3268 C C . LEU A 1 408 ? -4.359 -5.578 6.215 1 89.25 408 LEU A C 1
ATOM 3270 O O . LEU A 1 408 ? -4.965 -4.777 5.496 1 89.25 408 LEU A O 1
ATOM 3274 N N . ILE A 1 409 ? -3.006 -5.539 6.391 1 92.31 409 ILE A N 1
ATOM 3275 C CA . ILE A 1 409 ? -2.184 -4.625 5.605 1 92.31 409 ILE A CA 1
ATOM 3276 C C . ILE A 1 409 ? -2.312 -4.957 4.121 1 92.31 409 ILE A C 1
ATOM 3278 O O . ILE A 1 409 ? -2.508 -4.062 3.295 1 92.31 409 ILE A O 1
ATOM 3282 N N . MET A 1 410 ? -2.248 -6.258 3.82 1 94.81 410 MET A N 1
ATOM 3283 C CA . MET A 1 410 ? -2.396 -6.688 2.434 1 94.81 410 MET A CA 1
ATOM 3284 C C . MET A 1 410 ? -3.777 -6.324 1.896 1 94.81 410 MET A C 1
ATOM 3286 O O . MET A 1 410 ? -3.9 -5.805 0.787 1 94.81 410 MET A O 1
ATOM 3290 N N . ALA A 1 411 ? -4.812 -6.59 2.707 1 94.06 411 ALA A N 1
ATOM 3291 C CA . ALA A 1 411 ? -6.191 -6.324 2.303 1 94.06 411 ALA A CA 1
ATOM 3292 C C . ALA A 1 411 ? -6.41 -4.836 2.043 1 94.06 411 ALA A C 1
ATOM 3294 O O . ALA A 1 411 ? -7.113 -4.461 1.104 1 94.06 411 ALA A O 1
ATOM 3295 N N . SER A 1 412 ? -5.82 -3.996 2.859 1 91 412 SER A N 1
ATOM 3296 C CA . SER A 1 412 ? -5.969 -2.555 2.691 1 91 412 SER A CA 1
ATOM 3297 C C . SER A 1 412 ? -5.348 -2.086 1.38 1 91 412 SER A C 1
ATOM 3299 O O . SER A 1 412 ? -5.871 -1.18 0.728 1 91 412 SER A O 1
ATOM 3301 N N . ALA A 1 413 ? -4.195 -2.629 1.037 1 94.38 413 ALA A N 1
ATOM 3302 C CA . ALA A 1 413 ? -3.551 -2.287 -0.228 1 94.38 413 ALA A CA 1
ATOM 3303 C C . ALA A 1 413 ? -4.426 -2.684 -1.414 1 94.38 413 ALA A C 1
ATOM 3305 O O . ALA A 1 413 ? -4.605 -1.898 -2.35 1 94.38 413 ALA A O 1
ATOM 3306 N N . PHE A 1 414 ? -4.996 -3.875 -1.384 1 95.06 414 PHE A N 1
ATOM 3307 C CA . PHE A 1 414 ? -5.875 -4.336 -2.453 1 95.06 414 PHE A CA 1
ATOM 3308 C C . PHE A 1 414 ? -7.141 -3.488 -2.516 1 95.06 414 PHE A C 1
ATOM 3310 O O . PHE A 1 414 ? -7.633 -3.184 -3.604 1 95.06 414 PHE A O 1
ATOM 3317 N N . GLU A 1 415 ? -7.691 -3.172 -1.358 1 90.25 415 GLU A N 1
ATOM 3318 C CA . GLU A 1 415 ? -8.875 -2.318 -1.311 1 90.25 415 GLU A CA 1
ATOM 3319 C C . GLU A 1 415 ? -8.633 -0.998 -2.035 1 90.25 415 GLU A C 1
ATOM 3321 O O . GLU A 1 415 ? -9.461 -0.564 -2.84 1 90.25 415 GLU A O 1
ATOM 3326 N N . TYR A 1 416 ? -7.527 -0.417 -1.824 1 89.06 416 TYR A N 1
ATOM 3327 C CA . TYR A 1 416 ? -7.191 0.86 -2.443 1 89.06 416 TYR A CA 1
ATOM 3328 C C . TYR A 1 416 ? -7.078 0.72 -3.957 1 89.06 416 TYR A C 1
ATOM 3330 O O . TYR A 1 416 ? -7.629 1.53 -4.703 1 89.06 416 TYR A O 1
ATOM 3338 N N . ARG A 1 417 ? -6.395 -0.292 -4.426 1 90.38 417 ARG A N 1
ATOM 3339 C CA . ARG A 1 417 ? -6.121 -0.409 -5.855 1 90.38 417 ARG A CA 1
ATOM 3340 C C . ARG A 1 417 ? -7.387 -0.779 -6.621 1 90.38 417 ARG A C 1
ATOM 3342 O O . ARG A 1 417 ? -7.602 -0.306 -7.738 1 90.38 417 ARG A O 1
ATOM 3349 N N . TYR A 1 418 ? -8.227 -1.597 -6.082 1 89.56 418 TYR A N 1
ATOM 3350 C CA . TYR A 1 418 ? -9.281 -2.191 -6.895 1 89.56 418 TYR A CA 1
ATOM 3351 C C . TYR A 1 418 ? -10.633 -1.569 -6.57 1 89.56 418 TYR A C 1
ATOM 3353 O O . TYR A 1 418 ? -11.547 -1.581 -7.402 1 89.56 418 TYR A O 1
ATOM 3361 N N . PHE A 1 419 ? -10.789 -0.944 -5.41 1 84.5 419 PHE A N 1
ATOM 3362 C CA . PHE A 1 419 ? -12.141 -0.574 -4.996 1 84.5 419 PHE A CA 1
ATOM 3363 C C . PHE A 1 419 ? -12.234 0.927 -4.754 1 84.5 419 PHE A C 1
ATOM 3365 O O . PHE A 1 419 ? -13.336 1.462 -4.586 1 84.5 419 PHE A O 1
ATOM 3372 N N . ASN A 1 420 ? -11.055 1.597 -4.746 1 78.75 420 ASN A N 1
ATOM 3373 C CA . ASN A 1 420 ? -11.094 3.045 -4.57 1 78.75 420 ASN A CA 1
ATOM 3374 C C . ASN A 1 420 ? -11.812 3.73 -5.73 1 78.75 420 ASN A C 1
ATOM 3376 O O . ASN A 1 420 ? -11.711 3.283 -6.875 1 78.75 420 ASN A O 1
ATOM 3380 N N . ARG A 1 421 ? -12.336 4.785 -5.543 1 67.62 421 ARG A N 1
ATOM 3381 C CA . ARG A 1 421 ? -13.211 5.488 -6.473 1 67.62 421 ARG A CA 1
ATOM 3382 C C . ARG A 1 421 ? -12.445 5.934 -7.715 1 67.62 421 ARG A C 1
ATOM 3384 O O . ARG A 1 421 ? -13.016 6.023 -8.805 1 67.62 421 ARG A O 1
ATOM 3391 N N . THR A 1 422 ? -11.203 6.332 -7.57 1 64.25 422 THR A N 1
ATOM 3392 C CA . THR A 1 422 ? -10.453 6.895 -8.688 1 64.25 422 THR A CA 1
ATOM 3393 C C . THR A 1 422 ? -9.945 5.785 -9.609 1 64.25 422 THR A C 1
ATOM 3395 O O . THR A 1 422 ? -9.422 6.062 -10.695 1 64.25 422 THR A O 1
ATOM 3398 N N . HIS A 1 423 ? -10.047 4.574 -9.195 1 62.34 423 HIS A N 1
ATOM 3399 C CA . HIS A 1 423 ? -9.555 3.469 -10.008 1 62.34 423 HIS A CA 1
ATOM 3400 C C . HIS A 1 423 ? -10.703 2.703 -10.656 1 62.34 423 HIS A C 1
ATOM 3402 O O . HIS A 1 423 ? -10.477 1.755 -11.414 1 62.34 423 HIS A O 1
ATOM 3408 N N . ARG A 1 424 ? -11.852 3.029 -10.336 1 51.91 424 ARG A N 1
ATOM 3409 C CA . ARG A 1 424 ? -13.031 2.314 -10.82 1 51.91 424 ARG A CA 1
ATOM 3410 C C . ARG A 1 424 ? -13.102 2.338 -12.336 1 51.91 424 ARG A C 1
ATOM 3412 O O . ARG A 1 424 ? -13.391 3.375 -12.938 1 51.91 424 ARG A O 1
ATOM 3419 N N . SER A 1 425 ? -12.016 1.843 -13 1 43.34 425 SER A N 1
ATOM 3420 C CA . SER A 1 425 ? -12.227 1.615 -14.43 1 43.34 425 SER A CA 1
ATOM 3421 C C . SER A 1 425 ? -13.258 0.513 -14.664 1 43.34 425 SER A C 1
ATOM 3423 O O . SER A 1 425 ? -12.922 -0.673 -14.625 1 43.34 425 SER A O 1
ATOM 3425 N N . LEU A 1 426 ? -14.359 0.588 -13.945 1 37.97 426 LEU A N 1
ATOM 3426 C CA . LEU A 1 426 ? -15.172 -0.566 -14.328 1 37.97 426 LEU A CA 1
ATOM 3427 C C . LEU A 1 426 ? -15.172 -0.751 -15.836 1 37.97 426 LEU A C 1
ATOM 3429 O O . LEU A 1 426 ? -15.555 0.158 -16.578 1 37.97 426 LEU A O 1
ATOM 3433 N N . THR A 1 427 ? -14.141 -1.396 -16.25 1 37 427 THR A N 1
ATOM 3434 C CA . THR A 1 427 ? -14.234 -1.868 -17.625 1 37 427 THR A CA 1
ATOM 3435 C C . THR A 1 427 ? -15.625 -2.443 -17.906 1 37 427 THR A C 1
ATOM 3437 O O . THR A 1 427 ? -15.969 -3.514 -17.406 1 37 427 THR A O 1
ATOM 3440 N N . ILE A 1 428 ? -16.562 -1.635 -17.891 1 36.38 428 ILE A N 1
ATOM 3441 C CA . ILE A 1 428 ? -17.781 -2.217 -18.453 1 36.38 428 ILE A CA 1
ATOM 3442 C C . ILE A 1 428 ? -17.469 -2.826 -19.812 1 36.38 428 ILE A C 1
ATOM 3444 O O . ILE A 1 428 ? -16.938 -2.148 -20.703 1 36.38 428 ILE A O 1
ATOM 3448 N N . PRO A 1 429 ? -17.375 -4.094 -19.828 1 35.09 429 PRO A N 1
ATOM 3449 C CA . PRO A 1 429 ? -17.203 -4.668 -21.156 1 35.09 429 PRO A CA 1
ATOM 3450 C C . PRO A 1 429 ? -17.969 -3.887 -22.234 1 35.09 429 PRO A C 1
ATOM 3452 O O . PRO A 1 429 ? -19.047 -3.354 -21.969 1 35.09 429 PRO A O 1
ATOM 3455 N N . GLN A 1 430 ? -17.234 -3.541 -23.156 1 33 430 GLN A N 1
ATOM 3456 C CA . GLN A 1 430 ? -17.75 -2.83 -24.312 1 33 430 GLN A CA 1
ATOM 3457 C C . GLN A 1 430 ? -19.141 -3.342 -24.703 1 33 430 GLN A C 1
ATOM 3459 O O . GLN A 1 430 ? -20.016 -2.559 -25.062 1 33 430 GLN A O 1
ATOM 3464 N N . ASN A 1 431 ? -19.281 -4.645 -24.688 1 32.56 431 ASN A N 1
ATOM 3465 C CA . ASN A 1 431 ? -20.547 -5.207 -25.109 1 32.56 431 ASN A CA 1
ATOM 3466 C C . ASN A 1 431 ? -21.688 -4.805 -24.172 1 32.56 431 ASN A C 1
ATOM 3468 O O . ASN A 1 431 ? -22.859 -4.891 -24.547 1 32.56 431 ASN A O 1
ATOM 3472 N N . ALA A 1 432 ? -21.359 -4.715 -22.938 1 35.41 432 ALA A N 1
ATOM 3473 C CA . ALA A 1 432 ? -22.422 -4.199 -22.078 1 35.41 432 ALA A CA 1
ATOM 3474 C C . ALA A 1 432 ? -22.688 -2.721 -22.344 1 35.41 432 ALA A C 1
ATOM 3476 O O . ALA A 1 432 ? -23.812 -2.236 -22.156 1 35.41 432 ALA A O 1
ATOM 3477 N N . LEU A 1 433 ? -21.609 -2.025 -22.703 1 38.28 433 LEU A N 1
ATOM 3478 C CA . LEU A 1 433 ? -21.781 -0.644 -23.141 1 38.28 433 LEU A CA 1
ATOM 3479 C C . LEU A 1 433 ? -22.625 -0.575 -24.422 1 38.28 433 LEU A C 1
ATOM 3481 O O . LEU A 1 433 ? -23.438 0.344 -24.578 1 38.28 433 LEU A O 1
ATOM 3485 N N . ASN A 1 434 ? -22.359 -1.381 -25.359 1 35.75 434 ASN A N 1
ATOM 3486 C CA . ASN A 1 434 ? -23.109 -1.359 -26.609 1 35.75 434 ASN A CA 1
ATOM 3487 C C . ASN A 1 434 ? -24.594 -1.678 -26.375 1 35.75 434 ASN A C 1
ATOM 3489 O O . ASN A 1 434 ? -25.453 -1.151 -27.078 1 35.75 434 ASN A O 1
ATOM 3493 N N . ASN A 1 435 ? -24.969 -2.633 -25.516 1 38.22 435 ASN A N 1
ATOM 3494 C CA . ASN A 1 435 ? -26.375 -2.998 -25.406 1 38.22 435 ASN A CA 1
ATOM 3495 C C . ASN A 1 435 ? -27.125 -2.053 -24.484 1 38.22 435 ASN A C 1
ATOM 3497 O O . ASN A 1 435 ? -28.359 -2.059 -24.438 1 38.22 435 ASN A O 1
ATOM 3501 N N . ASN A 1 436 ? -26.625 -1.501 -23.406 1 32 436 ASN A N 1
ATOM 3502 C CA . ASN A 1 436 ? -27.281 -0.474 -22.609 1 32 436 ASN A CA 1
ATOM 3503 C C . ASN A 1 436 ? -26.359 0.713 -22.344 1 32 436 ASN A C 1
ATOM 3505 O O . ASN A 1 436 ? -25.719 0.796 -21.297 1 32 436 ASN A O 1
ATOM 3509 N N . PRO A 1 437 ? -26.203 1.48 -23.422 1 34.25 437 PRO A N 1
ATOM 3510 C CA . PRO A 1 437 ? -25.375 2.688 -23.344 1 34.25 437 PRO A CA 1
ATOM 3511 C C . PRO A 1 437 ? -25.641 3.49 -22.062 1 34.25 437 PRO A C 1
ATOM 3513 O O . PRO A 1 437 ? -24.766 4.238 -21.609 1 34.25 437 PRO A O 1
ATOM 3516 N N . SER A 1 438 ? -26.938 3.6 -21.75 1 33.22 438 SER A N 1
ATOM 3517 C CA . SER A 1 438 ? -27.359 4.41 -20.609 1 33.22 438 SER A CA 1
ATOM 3518 C C . SER A 1 438 ? -26.688 3.959 -19.328 1 33.22 438 SER A C 1
ATOM 3520 O O . SER A 1 438 ? -26.766 4.645 -18.297 1 33.22 438 SER A O 1
ATOM 3522 N N . LEU A 1 439 ? -26.297 2.75 -19.453 1 32.91 439 LEU A N 1
ATOM 3523 C CA . LEU A 1 439 ? -25.656 2.26 -18.234 1 32.91 439 LEU A CA 1
ATOM 3524 C C . LEU A 1 439 ? -24.344 2.969 -17.984 1 32.91 439 LEU A C 1
ATOM 3526 O O . LEU A 1 439 ? -23.859 3.016 -16.844 1 32.91 439 LEU A O 1
ATOM 3530 N N . ILE A 1 440 ? -23.766 3.398 -19.078 1 34.31 440 ILE A N 1
ATOM 3531 C CA . ILE A 1 440 ? -22.531 4.141 -18.891 1 34.31 440 ILE A CA 1
ATOM 3532 C C . ILE A 1 440 ? -22.797 5.414 -18.094 1 34.31 440 ILE A C 1
ATOM 3534 O O . ILE A 1 440 ? -22.047 5.758 -17.172 1 34.31 440 ILE A O 1
ATOM 3538 N N . GLN A 1 441 ? -23.734 6.164 -18.75 1 31.78 441 GLN A N 1
ATOM 3539 C CA . GLN A 1 441 ? -23.984 7.5 -18.219 1 31.78 441 GLN A CA 1
ATOM 3540 C C . GLN A 1 441 ? -24.344 7.441 -16.734 1 31.78 441 GLN A C 1
ATOM 3542 O O . GLN A 1 441 ? -23.891 8.281 -15.945 1 31.78 441 GLN A O 1
ATOM 3547 N N . ASN A 1 442 ? -25.422 6.719 -16.531 1 28.12 442 ASN A N 1
ATOM 3548 C CA . ASN A 1 442 ? -26.016 6.695 -15.203 1 28.12 442 ASN A CA 1
ATOM 3549 C C . ASN A 1 442 ? -25.141 5.926 -14.219 1 28.12 442 ASN A C 1
ATOM 3551 O O . ASN A 1 442 ? -25.219 6.141 -13.008 1 28.12 442 ASN A O 1
ATOM 3555 N N . GLN A 1 443 ? -24.594 4.879 -14.836 1 29.47 443 GLN A N 1
ATOM 3556 C CA . GLN A 1 443 ? -24.031 3.973 -13.836 1 29.47 443 GLN A CA 1
ATOM 3557 C C . GLN A 1 443 ? -22.734 4.531 -13.25 1 29.47 443 GLN A C 1
ATOM 3559 O O . GLN A 1 443 ? -22.344 4.164 -12.141 1 29.47 443 GLN A O 1
ATOM 3564 N N . TYR A 1 444 ? -22.016 5.027 -14.258 1 29.44 444 TYR A N 1
ATOM 3565 C CA . TYR A 1 444 ? -20.812 5.586 -13.641 1 29.44 444 TYR A CA 1
ATOM 3566 C C . TYR A 1 444 ? -21.125 6.887 -12.914 1 29.44 444 TYR A C 1
ATOM 3568 O O . TYR A 1 444 ? -20.219 7.637 -12.547 1 29.44 444 TYR A O 1
ATOM 3576 N N . THR A 1 445 ? -22.25 7.445 -13.398 1 28.64 445 THR A N 1
ATOM 3577 C CA . THR A 1 445 ? -22.531 8.555 -12.492 1 28.64 445 THR A CA 1
ATOM 3578 C C . THR A 1 445 ? -22.312 8.133 -11.039 1 28.64 445 THR A C 1
ATOM 3580 O O . THR A 1 445 ? -23.094 7.352 -10.492 1 28.64 445 THR A O 1
ATOM 3583 N N . LEU A 1 446 ? -21.141 7.801 -10.977 1 30.41 446 LEU A N 1
ATOM 3584 C CA . LEU A 1 446 ? -20.891 7.812 -9.539 1 30.41 446 LEU A CA 1
ATOM 3585 C C . LEU A 1 446 ? -21.891 8.727 -8.828 1 30.41 446 LEU A C 1
ATOM 3587 O O . LEU A 1 446 ? -21.953 9.922 -9.133 1 30.41 446 LEU A O 1
ATOM 3591 N N . ASN A 1 447 ? -23.078 8.336 -8.992 1 28.69 447 ASN A N 1
ATOM 3592 C CA . ASN A 1 447 ? -23.953 9.109 -8.117 1 28.69 447 ASN A CA 1
ATOM 3593 C C . ASN A 1 447 ? -23.188 9.703 -6.941 1 28.69 447 ASN A C 1
ATOM 3595 O O . ASN A 1 447 ? -22.609 8.969 -6.133 1 28.69 447 ASN A O 1
ATOM 3599 N N . ASN A 1 448 ? -22.641 10.742 -7.23 1 28.25 448 ASN A N 1
ATOM 3600 C CA . ASN A 1 448 ? -22.047 11.766 -6.379 1 28.25 448 ASN A CA 1
ATOM 3601 C C . ASN A 1 448 ? -22.703 11.805 -5.004 1 28.25 448 ASN A C 1
ATOM 3603 O O . ASN A 1 448 ? -22.641 12.82 -4.309 1 28.25 448 ASN A O 1
ATOM 3607 N N . GLN A 1 449 ? -23.953 11.352 -5.07 1 28.91 449 GLN A N 1
ATOM 3608 C CA . GLN A 1 449 ? -24.359 11.422 -3.67 1 28.91 449 GLN A CA 1
ATOM 3609 C C . GLN A 1 449 ? -23.328 10.766 -2.764 1 28.91 449 GLN A C 1
ATOM 3611 O O . GLN A 1 449 ? -23.219 9.539 -2.707 1 28.91 449 GLN A O 1
ATOM 3616 N N . ILE A 1 450 ? -22.234 11.203 -3.096 1 30 450 ILE A N 1
ATOM 3617 C CA . ILE A 1 450 ? -21.125 11.031 -2.16 1 30 450 ILE A CA 1
ATOM 3618 C C . ILE A 1 450 ? -21.672 10.656 -0.782 1 30 450 ILE A C 1
ATOM 3620 O O . ILE A 1 450 ? -22.453 11.406 -0.195 1 30 450 ILE A O 1
ATOM 3624 N N . ASN A 1 451 ? -22.016 9.438 -0.668 1 29.53 451 ASN A N 1
ATOM 3625 C CA . ASN A 1 451 ? -22.234 9.195 0.755 1 29.53 451 ASN A CA 1
ATOM 3626 C C . ASN A 1 451 ? -21.484 10.211 1.614 1 29.53 451 ASN A C 1
ATOM 3628 O O . ASN A 1 451 ? -20.25 10.219 1.634 1 29.53 451 ASN A O 1
ATOM 3632 N N . THR A 1 452 ? -21.906 11.359 1.463 1 28.78 452 THR A N 1
ATOM 3633 C CA . THR A 1 452 ? -21.609 12.445 2.393 1 28.78 452 THR A CA 1
ATOM 3634 C C . THR A 1 452 ? -21.188 11.891 3.754 1 28.78 452 THR A C 1
ATOM 3636 O O . THR A 1 452 ? -20.844 12.648 4.66 1 28.78 452 THR A O 1
ATOM 3639 N N . GLY A 1 453 ? -21.969 10.812 3.959 1 26.36 453 GLY A N 1
ATOM 3640 C CA . GLY A 1 453 ? -21.469 10.414 5.266 1 26.36 453 GLY A CA 1
ATOM 3641 C C . GLY A 1 453 ? -20 10.031 5.254 1 26.36 453 GLY A C 1
ATOM 3642 O O . GLY A 1 453 ? -19.484 9.586 4.23 1 26.36 453 GLY A O 1
ATOM 3643 N N . GLY A 1 454 ? -19.312 10.672 5.973 1 27.5 454 GLY A N 1
ATOM 3644 C CA . GLY A 1 454 ? -17.875 10.781 6.211 1 27.5 454 GLY A CA 1
ATOM 3645 C C . GLY A 1 454 ? -17.078 9.688 5.527 1 27.5 454 GLY A C 1
ATOM 3646 O O . GLY A 1 454 ? -16.125 9.977 4.789 1 27.5 454 GLY A O 1
ATOM 3647 N N . TYR A 1 455 ? -16.844 8.531 6.148 1 31.56 455 TYR A N 1
ATOM 3648 C CA . TYR A 1 455 ? -15.602 7.844 6.477 1 31.56 455 TYR A CA 1
ATOM 3649 C C . TYR A 1 455 ? -15.25 6.824 5.402 1 31.56 455 TYR A C 1
ATOM 3651 O O . TYR A 1 455 ? -14.094 6.754 4.961 1 31.56 455 TYR A O 1
ATOM 3659 N N . SER A 1 456 ? -16.141 5.699 5.164 1 34.69 456 SER A N 1
ATOM 3660 C CA . SER A 1 456 ? -15.586 4.527 4.484 1 34.69 456 SER A CA 1
ATOM 3661 C C . SER A 1 456 ? -15.828 4.598 2.98 1 34.69 456 SER A C 1
ATOM 3663 O O . SER A 1 456 ? -16.969 4.602 2.527 1 34.69 456 SER A O 1
ATOM 3665 N N . PRO A 1 457 ? -15.07 5.234 2.234 1 37 457 PRO A N 1
ATOM 3666 C CA . PRO A 1 457 ? -15.164 5.273 0.773 1 37 457 PRO A CA 1
ATOM 3667 C C . PRO A 1 457 ? -15.68 3.963 0.18 1 37 457 PRO A C 1
ATOM 3669 O O . PRO A 1 457 ? -15.883 3.867 -1.033 1 37 457 PRO A O 1
ATOM 3672 N N . TYR A 1 458 ? -15.758 2.934 0.955 1 34.66 458 TYR A N 1
ATOM 3673 C CA . TYR A 1 458 ? -16.031 1.592 0.448 1 34.66 458 TYR A CA 1
ATOM 3674 C C . TYR A 1 458 ? -17.438 1.137 0.833 1 34.66 458 TYR A C 1
ATOM 3676 O O . TYR A 1 458 ? -17.719 -0.063 0.853 1 34.66 458 TYR A O 1
ATOM 3684 N N . SER A 1 459 ? -18.406 1.954 1.302 1 36.56 459 SER A N 1
ATOM 3685 C CA . SER A 1 459 ? -19.641 1.331 1.798 1 36.56 459 SER A CA 1
ATOM 3686 C C . SER A 1 459 ? -20.344 0.559 0.693 1 36.56 459 SER A C 1
ATOM 3688 O O . SER A 1 459 ? -20.578 1.089 -0.396 1 36.56 459 SER A O 1
ATOM 3690 N N . ILE A 1 460 ? -20.391 -0.723 0.822 1 35.41 460 ILE A N 1
ATOM 3691 C CA . ILE A 1 460 ? -21.125 -1.697 0.024 1 35.41 460 ILE A CA 1
ATOM 3692 C C . ILE A 1 460 ? -22.625 -1.431 0.137 1 35.41 460 ILE A C 1
ATOM 3694 O O . ILE A 1 460 ? -23.422 -1.967 -0.641 1 35.41 460 ILE A O 1
ATOM 3698 N N . THR A 1 461 ? -23.188 -1.195 1.323 1 35.12 461 THR A N 1
ATOM 3699 C CA . THR A 1 461 ? -24.641 -1.294 1.389 1 35.12 461 THR A CA 1
ATOM 3700 C C . THR A 1 461 ? -25.297 -0.032 0.834 1 35.12 461 THR A C 1
ATOM 3702 O O . THR A 1 461 ? -24.922 1.082 1.206 1 35.12 461 THR A O 1
ATOM 3705 N N . GLY A 1 462 ? -25.812 -0.149 -0.348 1 34.84 462 GLY A N 1
ATOM 3706 C CA . GLY A 1 462 ? -26.828 0.781 -0.81 1 34.84 462 GLY A CA 1
ATOM 3707 C C . GLY A 1 462 ? -27.812 1.18 0.276 1 34.84 462 GLY A C 1
ATOM 3708 O O . GLY A 1 462 ? -28.672 0.385 0.667 1 34.84 462 GLY A O 1
ATOM 3709 N N . ASN A 1 463 ? -27.516 1.6 1.41 1 31.22 463 ASN A N 1
ATOM 3710 C CA . ASN A 1 463 ? -28.734 2.029 2.074 1 31.22 463 ASN A CA 1
ATOM 3711 C C . ASN A 1 463 ? -29.469 3.105 1.271 1 31.22 463 ASN A C 1
ATOM 3713 O O . ASN A 1 463 ? -28.859 3.77 0.427 1 31.22 463 ASN A O 1
ATOM 3717 N N . ALA A 1 464 ? -30.859 3.234 1.591 1 29.11 464 ALA A N 1
ATOM 3718 C CA . ALA A 1 464 ? -31.891 4.141 1.072 1 29.11 464 ALA A CA 1
ATOM 3719 C C . ALA A 1 464 ? -31.312 5.535 0.835 1 29.11 464 ALA A C 1
ATOM 3721 O O . ALA A 1 464 ? -31.875 6.316 0.063 1 29.11 464 ALA A O 1
ATOM 3722 N N . ASN A 1 465 ? -30.562 6.051 1.726 1 30.83 465 ASN A N 1
ATOM 3723 C CA . ASN A 1 465 ? -30.391 7.496 1.738 1 30.83 465 ASN A CA 1
ATOM 3724 C C . ASN A 1 465 ? -29.172 7.922 0.92 1 30.83 465 ASN A C 1
ATOM 3726 O O . ASN A 1 465 ? -28.172 8.375 1.479 1 30.83 465 ASN A O 1
ATOM 3730 N N . GLY A 1 466 ? -29.031 7.371 -0.377 1 32.47 466 GLY A N 1
ATOM 3731 C CA . GLY A 1 466 ? -28.25 7.965 -1.453 1 32.47 466 GLY A CA 1
ATOM 3732 C C . GLY A 1 466 ? -26.812 7.484 -1.484 1 32.47 466 GLY A C 1
ATOM 3733 O O . GLY A 1 466 ? -25.953 8.117 -2.105 1 32.47 466 GLY A O 1
ATOM 3734 N N . ASN A 1 467 ? -26.297 6.66 -0.584 1 39.47 467 ASN A N 1
ATOM 3735 C CA . ASN A 1 467 ? -24.906 6.227 -0.515 1 39.47 467 ASN A CA 1
ATOM 3736 C C . ASN A 1 467 ? -24.578 5.246 -1.633 1 39.47 467 ASN A C 1
ATOM 3738 O O . ASN A 1 467 ? -25.25 4.227 -1.793 1 39.47 467 ASN A O 1
ATOM 3742 N N . ILE A 1 468 ? -24.156 5.59 -2.826 1 44.91 468 ILE A N 1
ATOM 3743 C CA . ILE A 1 468 ? -23.953 4.762 -4.012 1 44.91 468 ILE A CA 1
ATOM 3744 C C . ILE A 1 468 ? -22.828 3.766 -3.768 1 44.91 468 ILE A C 1
ATOM 3746 O O . ILE A 1 468 ? -21.656 4.148 -3.719 1 44.91 468 ILE A O 1
ATOM 3750 N N . GLY A 1 469 ? -22.859 2.83 -2.984 1 58.69 469 GLY A N 1
ATOM 3751 C CA . GLY A 1 469 ? -21.969 1.689 -2.803 1 58.69 469 GLY A CA 1
ATOM 3752 C C . GLY A 1 469 ? -21.938 0.76 -4 1 58.69 469 GLY A C 1
ATOM 3753 O O . GLY A 1 469 ? -22.578 1.031 -5.02 1 58.69 469 GLY A O 1
ATOM 3754 N N . TYR A 1 470 ? -20.984 -0.163 -4.242 1 67.25 470 TYR A N 1
ATOM 3755 C CA . TYR A 1 470 ? -20.891 -1.188 -5.277 1 67.25 470 TYR A CA 1
ATOM 3756 C C . TYR A 1 470 ? -22.078 -2.145 -5.207 1 67.25 470 TYR A C 1
ATOM 3758 O O . TYR A 1 470 ? -22.531 -2.5 -4.117 1 67.25 470 TYR A O 1
ATOM 3766 N N . THR A 1 471 ? -22.703 -2.398 -6.379 1 71.44 471 THR A N 1
ATOM 3767 C CA . THR A 1 471 ? -23.609 -3.535 -6.43 1 71.44 471 THR A CA 1
ATOM 3768 C C . THR A 1 471 ? -22.859 -4.84 -6.18 1 71.44 471 THR A C 1
ATOM 3770 O O . THR A 1 471 ? -21.625 -4.891 -6.301 1 71.44 471 THR A O 1
ATOM 3773 N N . GLN A 1 472 ? -23.625 -5.82 -5.855 1 76.81 472 GLN A N 1
ATOM 3774 C CA . GLN A 1 472 ? -22.984 -7.117 -5.645 1 76.81 472 GLN A CA 1
ATOM 3775 C C . GLN A 1 472 ? -22.297 -7.609 -6.918 1 76.81 472 GLN A C 1
ATOM 3777 O O . GLN A 1 472 ? -21.219 -8.203 -6.859 1 76.81 472 GLN A O 1
ATOM 3782 N N . LEU A 1 473 ? -22.953 -7.398 -8.031 1 77.25 473 LEU A N 1
ATOM 3783 C CA . LEU A 1 473 ? -22.375 -7.801 -9.305 1 77.25 473 LEU A CA 1
ATOM 3784 C C . LEU A 1 473 ? -21.047 -7.094 -9.547 1 77.25 473 LEU A C 1
ATOM 3786 O O . LEU A 1 473 ? -20.094 -7.703 -10.047 1 77.25 473 LEU A O 1
ATOM 3790 N N . GLU A 1 474 ? -20.969 -5.801 -9.18 1 77.75 474 GLU A N 1
ATOM 3791 C CA . GLU A 1 474 ? -19.734 -5.047 -9.32 1 77.75 474 GLU A CA 1
ATOM 3792 C C . GLU A 1 474 ? -18.656 -5.582 -8.375 1 77.75 474 GLU A C 1
ATOM 3794 O O . GLU A 1 474 ? -17.5 -5.715 -8.766 1 77.75 474 GLU A O 1
ATOM 3799 N N . LEU A 1 475 ? -19.125 -5.852 -7.18 1 83.94 475 LEU A N 1
ATOM 3800 C CA . LEU A 1 475 ? -18.188 -6.406 -6.211 1 83.94 475 LEU A CA 1
ATOM 3801 C C . LEU A 1 475 ? -17.641 -7.746 -6.688 1 83.94 475 LEU A C 1
ATOM 3803 O O . LEU A 1 475 ? -16.438 -7.992 -6.617 1 83.94 475 LEU A O 1
ATOM 3807 N N . ASP A 1 476 ? -18.531 -8.57 -7.219 1 86.69 476 ASP A N 1
ATOM 3808 C CA . ASP A 1 476 ? -18.125 -9.875 -7.715 1 86.69 476 ASP A CA 1
ATOM 3809 C C . ASP A 1 476 ? -17.094 -9.742 -8.836 1 86.69 476 ASP A C 1
ATOM 3811 O O . ASP A 1 476 ? -16.125 -10.492 -8.883 1 86.69 476 ASP A O 1
ATOM 3815 N N . GLN A 1 477 ? -17.328 -8.82 -9.664 1 86 477 GLN A N 1
ATOM 3816 C CA . GLN A 1 477 ? -16.406 -8.586 -10.766 1 86 477 GLN A CA 1
ATOM 3817 C C . GLN A 1 477 ? -15.047 -8.102 -10.258 1 86 477 GLN A C 1
ATOM 3819 O O . GLN A 1 477 ? -14 -8.57 -10.719 1 86 477 GLN A O 1
ATOM 3824 N N . LEU A 1 478 ? -15.07 -7.156 -9.32 1 89.19 478 LEU A N 1
ATOM 3825 C CA . LEU A 1 478 ? -13.828 -6.586 -8.805 1 89.19 478 LEU A CA 1
ATOM 3826 C C . LEU A 1 478 ? -13.047 -7.625 -8.008 1 89.19 478 LEU A C 1
ATOM 3828 O O . LEU A 1 478 ? -11.82 -7.707 -8.117 1 89.19 478 LEU A O 1
ATOM 3832 N N . PHE A 1 479 ? -13.781 -8.414 -7.219 1 93.19 479 PHE A N 1
ATOM 3833 C CA . PHE A 1 479 ? -13.125 -9.484 -6.477 1 93.19 479 PHE A CA 1
ATOM 3834 C C . PHE A 1 479 ? -12.484 -10.484 -7.43 1 93.19 479 PHE A C 1
ATOM 3836 O O . PHE A 1 479 ? -11.367 -10.945 -7.188 1 93.19 479 PHE A O 1
ATOM 3843 N N . SER A 1 480 ? -13.156 -10.812 -8.492 1 94.5 480 SER A N 1
ATOM 3844 C CA . SER A 1 480 ? -12.648 -11.758 -9.484 1 94.5 480 SER A CA 1
ATOM 3845 C C . SER A 1 480 ? -11.398 -11.211 -10.18 1 94.5 480 SER A C 1
ATOM 3847 O O . SER A 1 480 ? -10.43 -11.945 -10.391 1 94.5 480 SER A O 1
ATOM 3849 N N . GLU A 1 481 ? -11.461 -9.953 -10.539 1 93.31 481 GLU A N 1
ATOM 3850 C CA . GLU A 1 481 ? -10.312 -9.32 -11.188 1 93.31 481 GLU A CA 1
ATOM 3851 C C . GLU A 1 481 ? -9.117 -9.266 -10.242 1 93.31 481 GLU A C 1
ATOM 3853 O O . GLU A 1 481 ? -7.984 -9.547 -10.648 1 93.31 481 GLU A O 1
ATOM 3858 N N . MET A 1 482 ? -9.391 -8.859 -9.023 1 95.5 482 MET A N 1
ATOM 3859 C CA . MET A 1 482 ? -8.352 -8.781 -8 1 95.5 482 MET A CA 1
ATOM 3860 C C . MET A 1 482 ? -7.656 -10.125 -7.824 1 95.5 482 MET A C 1
ATOM 3862 O O . MET A 1 482 ? -6.43 -10.203 -7.887 1 95.5 482 MET A O 1
ATOM 3866 N N . LEU A 1 483 ? -8.422 -11.203 -7.684 1 97.62 483 LEU A N 1
ATOM 3867 C CA . LEU A 1 483 ? -7.852 -12.531 -7.477 1 97.62 483 LEU A CA 1
ATOM 3868 C C . LEU A 1 483 ? -7.133 -13.016 -8.727 1 97.62 483 LEU A C 1
ATOM 3870 O O . LEU A 1 483 ? -6.082 -13.656 -8.641 1 97.62 483 LEU A O 1
ATOM 3874 N N . GLY A 1 484 ? -7.73 -12.75 -9.883 1 98.19 484 GLY A N 1
ATOM 3875 C CA . GLY A 1 484 ? -7.094 -13.125 -11.133 1 98.19 484 GLY A CA 1
ATOM 3876 C C . GLY A 1 484 ? -5.73 -12.492 -11.328 1 98.19 484 GLY A C 1
ATOM 3877 O O . GLY A 1 484 ? -4.777 -13.164 -11.727 1 98.19 484 GLY A O 1
ATOM 3878 N N . ASP A 1 485 ? -5.641 -11.18 -11.039 1 97.25 485 ASP A N 1
ATOM 3879 C CA . ASP A 1 485 ? -4.371 -10.477 -11.148 1 97.25 485 ASP A CA 1
ATOM 3880 C C . ASP A 1 485 ? -3.363 -10.992 -10.125 1 97.25 485 ASP A C 1
ATOM 3882 O O . ASP A 1 485 ? -2.186 -11.18 -10.438 1 97.25 485 ASP A O 1
ATOM 3886 N N . PHE A 1 486 ? -3.838 -11.234 -8.883 1 98.12 486 PHE A N 1
ATOM 3887 C CA . PHE A 1 486 ? -2.967 -11.625 -7.785 1 98.12 486 PHE A CA 1
ATOM 3888 C C . PHE A 1 486 ? -2.43 -13.039 -8 1 98.12 486 PHE A C 1
ATOM 3890 O O . PHE A 1 486 ? -1.236 -13.289 -7.816 1 98.12 486 PHE A O 1
ATOM 3897 N N . LEU A 1 487 ? -3.242 -13.93 -8.492 1 98.38 487 LEU A N 1
ATOM 3898 C CA . LEU A 1 487 ? -2.887 -15.344 -8.5 1 98.38 487 LEU A CA 1
ATOM 3899 C C . LEU A 1 487 ? -2.234 -15.734 -9.82 1 98.38 487 LEU A C 1
ATOM 3901 O O . LEU A 1 487 ? -1.445 -16.672 -9.875 1 98.38 487 LEU A O 1
ATOM 3905 N N . PHE A 1 488 ? -2.557 -14.984 -10.922 1 98.5 488 PHE A N 1
ATOM 3906 C CA . PHE A 1 488 ? -2.193 -15.562 -12.211 1 98.5 488 PHE A CA 1
ATOM 3907 C C . PHE A 1 488 ? -1.599 -14.5 -13.133 1 98.5 488 PHE A C 1
ATOM 3909 O O . PHE A 1 488 ? -0.432 -14.586 -13.523 1 98.5 488 PHE A O 1
ATOM 3916 N N . VAL A 1 489 ? -2.314 -13.422 -13.422 1 98.12 489 VAL A N 1
ATOM 3917 C CA . VAL A 1 489 ? -1.923 -12.492 -14.477 1 98.12 489 VAL A CA 1
ATOM 3918 C C . VAL A 1 489 ? -0.671 -11.727 -14.055 1 98.12 489 VAL A C 1
ATOM 3920 O O . VAL A 1 489 ? 0.254 -11.547 -14.852 1 98.12 489 VAL A O 1
ATOM 3923 N N . GLY A 1 490 ? -0.657 -11.219 -12.805 1 96.94 490 GLY A N 1
ATOM 3924 C CA . GLY A 1 490 ? 0.533 -10.555 -12.305 1 96.94 490 GLY A CA 1
ATOM 3925 C C . GLY A 1 490 ? 1.778 -11.414 -12.375 1 96.94 490 GLY A C 1
ATOM 3926 O O . GLY A 1 490 ? 2.77 -11.031 -13 1 96.94 490 GLY A O 1
ATOM 3927 N N . PRO A 1 491 ? 1.683 -12.594 -11.812 1 97.75 491 PRO A N 1
ATOM 3928 C CA . PRO A 1 491 ? 2.822 -13.508 -11.844 1 97.75 491 PRO A CA 1
ATOM 3929 C C . PRO A 1 491 ? 3.277 -13.836 -13.258 1 97.75 491 PRO A C 1
ATOM 3931 O O . PRO A 1 491 ? 4.48 -13.922 -13.523 1 97.75 491 PRO A O 1
ATOM 3934 N N . ILE A 1 492 ? 2.379 -14.023 -14.172 1 98.06 492 ILE A N 1
ATOM 3935 C CA . ILE A 1 492 ? 2.695 -14.312 -15.562 1 98.06 492 ILE A CA 1
ATOM 3936 C C . ILE A 1 492 ? 3.432 -13.125 -16.188 1 98.06 492 ILE A C 1
ATOM 3938 O O . ILE A 1 492 ? 4.453 -13.305 -16.859 1 98.06 492 ILE A O 1
ATOM 3942 N N . ASP A 1 493 ? 2.906 -11.961 -15.945 1 94.94 493 ASP A N 1
ATOM 3943 C CA . ASP A 1 493 ? 3.557 -10.75 -16.438 1 94.94 493 ASP A CA 1
ATOM 3944 C C . ASP A 1 493 ? 4.957 -10.602 -15.844 1 94.94 493 ASP A C 1
ATOM 3946 O O . ASP A 1 493 ? 5.887 -10.195 -16.547 1 94.94 493 ASP A O 1
ATOM 3950 N N . TYR A 1 494 ? 5.094 -10.906 -14.562 1 94.19 494 TYR A N 1
ATOM 3951 C CA . TYR A 1 494 ? 6.387 -10.773 -13.906 1 94.19 494 TYR A CA 1
ATOM 3952 C C . TYR A 1 494 ? 7.414 -11.719 -14.523 1 94.19 494 TYR A C 1
ATOM 3954 O O . TYR A 1 494 ? 8.555 -11.328 -14.781 1 94.19 494 TYR A O 1
ATOM 3962 N N . ALA A 1 495 ? 7 -12.945 -14.758 1 96.56 495 ALA A N 1
ATOM 3963 C CA . ALA A 1 495 ? 7.887 -13.961 -15.328 1 96.56 495 ALA A CA 1
ATOM 3964 C C . ALA A 1 495 ? 8.336 -13.57 -16.734 1 96.56 495 ALA A C 1
ATOM 3966 O O . ALA A 1 495 ? 9.531 -13.633 -17.047 1 96.56 495 ALA A O 1
ATOM 3967 N N . VAL A 1 496 ? 7.41 -13.18 -17.547 1 95.75 496 VAL A N 1
ATOM 3968 C CA . VAL A 1 496 ? 7.742 -12.875 -18.938 1 95.75 496 VAL A CA 1
ATOM 3969 C C . VAL A 1 496 ? 8.578 -11.602 -19 1 95.75 496 VAL A C 1
ATOM 3971 O O . VAL A 1 496 ? 9.469 -11.484 -19.859 1 95.75 496 VAL A O 1
ATOM 3974 N N . ARG A 1 497 ? 8.297 -10.672 -18.141 1 90.88 497 ARG A N 1
ATOM 3975 C CA . ARG A 1 497 ? 9.07 -9.438 -18.078 1 90.88 497 ARG A CA 1
ATOM 3976 C C . ARG A 1 497 ? 10.531 -9.719 -17.734 1 90.88 497 ARG A C 1
ATOM 3978 O O . ARG A 1 497 ? 11.438 -9.234 -18.422 1 90.88 497 ARG A O 1
ATOM 3985 N N . LEU A 1 498 ? 10.766 -10.484 -16.703 1 91.06 498 LEU A N 1
ATOM 3986 C CA . LEU A 1 498 ? 12.117 -10.805 -16.281 1 91.06 498 LEU A CA 1
ATOM 3987 C C . LEU A 1 498 ? 12.82 -11.68 -17.312 1 91.06 498 LEU A C 1
ATOM 3989 O O . LEU A 1 498 ? 14 -11.477 -17.594 1 91.06 498 LEU A O 1
ATOM 3993 N N . HIS A 1 499 ? 12.125 -12.625 -17.859 1 94.56 499 HIS A N 1
ATOM 3994 C CA . HIS A 1 499 ? 12.703 -13.531 -18.844 1 94.56 499 HIS A CA 1
ATOM 3995 C C . HIS A 1 499 ? 13.102 -12.789 -20.109 1 94.56 499 HIS A C 1
ATOM 3997 O O . HIS A 1 499 ? 14.164 -13.039 -20.688 1 94.56 499 HIS A O 1
ATOM 4003 N N . SER A 1 500 ? 12.297 -11.844 -20.562 1 91.62 500 SER A N 1
ATOM 4004 C CA . SER A 1 500 ? 12.477 -11.141 -21.828 1 91.62 500 SER A CA 1
ATOM 4005 C C . SER A 1 500 ? 13.68 -10.211 -21.781 1 91.62 500 SER A C 1
ATOM 4007 O O . SER A 1 500 ? 14.148 -9.742 -22.812 1 91.62 500 SER A O 1
ATOM 4009 N N . ALA A 1 501 ? 14.172 -10.023 -20.609 1 85.31 501 ALA A N 1
ATOM 4010 C CA . ALA A 1 501 ? 15.359 -9.188 -20.469 1 85.31 501 ALA A CA 1
ATOM 4011 C C . ALA A 1 501 ? 16.578 -9.859 -21.109 1 85.31 501 ALA A C 1
ATOM 4013 O O . ALA A 1 501 ? 17.516 -9.18 -21.531 1 85.31 501 ALA A O 1
ATOM 4014 N N . GLN A 1 502 ? 16.578 -11.164 -21.188 1 89.31 502 GLN A N 1
ATOM 4015 C CA . GLN A 1 502 ? 17.781 -11.836 -21.656 1 89.31 502 GLN A CA 1
ATOM 4016 C C . GLN A 1 502 ? 17.438 -12.938 -22.672 1 89.31 502 GLN A C 1
ATOM 4018 O O . GLN A 1 502 ? 18.344 -13.609 -23.188 1 89.31 502 GLN A O 1
ATOM 4023 N N . ALA A 1 503 ? 16.203 -13.164 -22.906 1 93.19 503 ALA A N 1
ATOM 4024 C CA . ALA A 1 503 ? 15.766 -14.188 -23.859 1 93.19 503 ALA A CA 1
ATOM 4025 C C . ALA A 1 503 ? 14.453 -13.789 -24.516 1 93.19 503 ALA A C 1
ATOM 4027 O O . ALA A 1 503 ? 13.742 -12.906 -24.031 1 93.19 503 ALA A O 1
ATOM 4028 N N . ARG A 1 504 ? 14.094 -14.422 -25.625 1 93.94 504 ARG A N 1
ATOM 4029 C CA . ARG A 1 504 ? 12.875 -14.078 -26.359 1 93.94 504 ARG A CA 1
ATOM 4030 C C . ARG A 1 504 ? 11.641 -14.633 -25.656 1 93.94 504 ARG A C 1
ATOM 4032 O O . ARG A 1 504 ? 11.672 -15.742 -25.125 1 93.94 504 ARG A O 1
ATOM 4039 N N . ALA A 1 505 ? 10.609 -13.812 -25.672 1 95.44 505 ALA A N 1
ATOM 4040 C CA . ALA A 1 505 ? 9.383 -14.234 -24.984 1 95.44 505 ALA A CA 1
ATOM 4041 C C . ALA A 1 505 ? 8.148 -13.656 -25.688 1 95.44 505 ALA A C 1
ATOM 4043 O O . ALA A 1 505 ? 8.25 -12.656 -26.406 1 95.44 505 ALA A O 1
ATOM 4044 N N . MET A 1 506 ? 7.059 -14.281 -25.484 1 96.06 506 MET A N 1
ATOM 4045 C CA . MET A 1 506 ? 5.766 -13.867 -26.031 1 96.06 506 MET A CA 1
ATOM 4046 C C . MET A 1 506 ? 4.66 -14.062 -24.984 1 96.06 506 MET A C 1
ATOM 4048 O O . MET A 1 506 ? 4.777 -14.906 -24.109 1 96.06 506 MET A O 1
ATOM 4052 N N . MET A 1 507 ? 3.643 -13.234 -25.125 1 96.69 507 MET A N 1
ATOM 4053 C CA . MET A 1 507 ? 2.477 -13.328 -24.25 1 96.69 507 MET A CA 1
ATOM 4054 C C . MET A 1 507 ? 1.195 -13.469 -25.078 1 96.69 507 MET A C 1
ATOM 4056 O O . MET A 1 507 ? 1.038 -12.82 -26.109 1 96.69 507 MET A O 1
ATOM 4060 N N . MET A 1 508 ? 0.352 -14.344 -24.609 1 97.38 508 MET A N 1
ATOM 4061 C CA . MET A 1 508 ? -0.956 -14.523 -25.234 1 97.38 508 MET A CA 1
ATOM 4062 C C . MET A 1 508 ? -2.059 -14.57 -24.188 1 97.38 508 MET A C 1
ATOM 4064 O O . MET A 1 508 ? -1.874 -15.148 -23.109 1 97.38 508 MET A O 1
ATOM 4068 N N . ILE A 1 509 ? -3.217 -13.938 -24.5 1 97.69 509 ILE A N 1
ATOM 4069 C CA . ILE A 1 509 ? -4.387 -13.953 -23.625 1 97.69 509 ILE A CA 1
ATOM 4070 C C . ILE A 1 509 ? -5.531 -14.703 -24.312 1 97.69 509 ILE A C 1
ATOM 4072 O O . ILE A 1 509 ? -5.93 -14.352 -25.422 1 97.69 509 ILE A O 1
ATOM 4076 N N . PHE A 1 510 ? -5.984 -15.742 -23.688 1 98.38 510 PHE A N 1
ATOM 4077 C CA . PHE A 1 510 ? -7.184 -16.438 -24.125 1 98.38 510 PHE A CA 1
ATOM 4078 C C . PHE A 1 510 ? -8.43 -15.844 -23.484 1 98.38 510 PHE A C 1
ATOM 4080 O O . PHE A 1 510 ? -8.711 -16.094 -22.312 1 98.38 510 PHE A O 1
ATOM 4087 N N . ASP A 1 511 ? -9.258 -15.148 -24.266 1 96.19 511 ASP A N 1
ATOM 4088 C CA . ASP A 1 511 ? -10.398 -14.445 -23.672 1 96.19 511 ASP A CA 1
ATOM 4089 C C . ASP A 1 511 ? -11.711 -14.93 -24.281 1 96.19 511 ASP A C 1
ATOM 4091 O O . ASP A 1 511 ? -12.766 -14.32 -24.078 1 96.19 511 ASP A O 1
ATOM 4095 N N . TYR A 1 512 ? -11.703 -16.047 -24.984 1 96.62 512 TYR A N 1
ATOM 4096 C CA . TYR A 1 512 ? -12.906 -16.578 -25.625 1 96.62 512 TYR A CA 1
ATOM 4097 C C . TYR A 1 512 ? -13.883 -17.125 -24.594 1 96.62 512 TYR A C 1
ATOM 4099 O O . TYR A 1 512 ? -13.477 -17.797 -23.641 1 96.62 512 TYR A O 1
ATOM 4107 N N . VAL A 1 513 ? -15.109 -16.797 -24.766 1 93.62 513 VAL A N 1
ATOM 4108 C CA . VAL A 1 513 ? -16.188 -17.344 -23.953 1 93.62 513 VAL A CA 1
ATOM 4109 C C . VAL A 1 513 ? -17.109 -18.203 -24.828 1 93.62 513 VAL A C 1
ATOM 4111 O O . VAL A 1 513 ? -17.797 -17.672 -25.703 1 93.62 513 VAL A O 1
ATOM 4114 N N . GLY A 1 514 ? -17.047 -19.516 -24.578 1 92.25 514 GLY A N 1
ATOM 4115 C CA . GLY A 1 514 ? -17.859 -20.453 -25.328 1 92.25 514 GLY A CA 1
ATOM 4116 C C . GLY A 1 514 ? -18.906 -21.172 -24.5 1 92.25 514 GLY A C 1
ATOM 4117 O O . GLY A 1 514 ? -19.406 -20.594 -23.516 1 92.25 514 GLY A O 1
ATOM 4118 N N . GLN A 1 515 ? -19.25 -22.328 -24.969 1 90.19 515 GLN A N 1
ATOM 4119 C CA . GLN A 1 515 ? -20.328 -23.078 -24.344 1 90.19 515 GLN A CA 1
ATOM 4120 C C . GLN A 1 515 ? -19.812 -23.984 -23.219 1 90.19 515 GLN A C 1
ATOM 4122 O O . GLN A 1 515 ? -20.609 -24.625 -22.531 1 90.19 515 GLN A O 1
ATOM 4127 N N . ARG A 1 516 ? -18.562 -24 -23.062 1 91.69 516 ARG A N 1
ATOM 4128 C CA . ARG A 1 516 ? -17.922 -24.859 -22.062 1 91.69 516 ARG A CA 1
ATOM 4129 C C . ARG A 1 516 ? -17.203 -24.031 -21 1 91.69 516 ARG A C 1
ATOM 4131 O O . ARG A 1 516 ? -16.609 -23 -21.312 1 91.69 516 ARG A O 1
ATOM 4138 N N . SER A 1 517 ? -17.375 -24.562 -19.75 1 93.44 517 SER A N 1
ATOM 4139 C CA . SER A 1 517 ? -16.688 -23.844 -18.672 1 93.44 517 SER A CA 1
ATOM 4140 C C . SER A 1 517 ? -16.344 -24.781 -17.531 1 93.44 517 SER A C 1
ATOM 4142 O O . SER A 1 517 ? -17.188 -25.594 -17.094 1 93.44 517 SER A O 1
ATOM 4144 N N . PHE A 1 518 ? -15.125 -24.672 -17.062 1 94.69 518 PHE A N 1
ATOM 4145 C CA . PHE A 1 518 ? -14.727 -25.406 -15.867 1 94.69 518 PHE A CA 1
ATOM 4146 C C . PHE A 1 518 ? -15.492 -24.906 -14.641 1 94.69 518 PHE A C 1
ATOM 4148 O O . PHE A 1 518 ? -15.617 -25.625 -13.648 1 94.69 518 PHE A O 1
ATOM 4155 N N . GLY A 1 519 ? -15.992 -23.719 -14.75 1 93.81 519 GLY A N 1
ATOM 4156 C CA . GLY A 1 519 ? -16.828 -23.219 -13.68 1 93.81 519 GLY A CA 1
ATOM 4157 C C . GLY A 1 519 ? -18.062 -24.062 -13.438 1 93.81 519 GLY A C 1
ATOM 4158 O O . GLY A 1 519 ? -18.453 -24.297 -12.289 1 93.81 519 GLY A O 1
ATOM 4159 N N . ILE A 1 520 ? -18.625 -24.562 -14.477 1 92.12 520 ILE A N 1
ATOM 4160 C CA . ILE A 1 520 ? -19.875 -25.312 -14.398 1 92.12 520 ILE A CA 1
ATOM 4161 C C . ILE A 1 520 ? -19.609 -26.703 -13.836 1 92.12 520 ILE A C 1
ATOM 4163 O O . ILE A 1 520 ? -20.484 -27.297 -13.188 1 92.12 520 ILE A O 1
ATOM 4167 N N . ILE A 1 521 ? -18.391 -27.25 -13.969 1 91.31 521 ILE A N 1
ATOM 4168 C CA . ILE A 1 521 ? -18.125 -28.609 -13.531 1 91.31 521 ILE A CA 1
ATOM 4169 C C . ILE A 1 521 ? -17.344 -28.594 -12.227 1 91.31 521 ILE A C 1
ATOM 4171 O O . ILE A 1 521 ? -16.969 -29.641 -11.711 1 91.31 521 ILE A O 1
ATOM 4175 N N . GLN A 1 522 ? -17.078 -27.438 -11.719 1 90.75 522 GLN A N 1
ATOM 4176 C CA . GLN A 1 522 ? -16.391 -27.297 -10.445 1 90.75 522 GLN A CA 1
ATOM 4177 C C . GLN A 1 522 ? -17.188 -27.922 -9.312 1 90.75 522 GLN A C 1
ATOM 4179 O O . GLN A 1 522 ? -18.391 -27.641 -9.148 1 90.75 522 GLN A O 1
ATOM 4184 N N . ASN A 1 523 ? -16.5 -28.719 -8.531 1 88.25 523 ASN A N 1
ATOM 4185 C CA . ASN A 1 523 ? -17.141 -29.297 -7.355 1 88.25 523 ASN A CA 1
ATOM 4186 C C . ASN A 1 523 ? -17.219 -28.297 -6.211 1 88.25 523 ASN A C 1
ATOM 4188 O O . ASN A 1 523 ? -16.453 -27.344 -6.164 1 88.25 523 ASN A O 1
ATOM 4192 N N . ASN A 1 524 ? -18.156 -28.453 -5.301 1 81.44 524 ASN A N 1
ATOM 4193 C CA . ASN A 1 524 ? -18.25 -27.812 -3.994 1 81.44 524 ASN A CA 1
ATOM 4194 C C . ASN A 1 524 ? -18.578 -26.328 -4.129 1 81.44 524 ASN A C 1
ATOM 4196 O O . ASN A 1 524 ? -18.141 -25.516 -3.314 1 81.44 524 ASN A O 1
ATOM 4200 N N . VAL A 1 525 ? -19.156 -25.969 -5.316 1 86.38 525 VAL A N 1
ATOM 4201 C CA . VAL A 1 525 ? -19.641 -24.594 -5.457 1 86.38 525 VAL A CA 1
ATOM 4202 C C . VAL A 1 525 ? -21.016 -24.469 -4.809 1 86.38 525 VAL A C 1
ATOM 4204 O O . VAL A 1 525 ? -21.906 -25.266 -5.07 1 86.38 525 VAL A O 1
ATOM 4207 N N . LEU A 1 526 ? -21.172 -23.531 -3.939 1 82.5 526 LEU A N 1
ATOM 4208 C CA . LEU A 1 526 ? -22.422 -23.391 -3.199 1 82.5 526 LEU A CA 1
ATOM 4209 C C . LEU A 1 526 ? -23.469 -22.672 -4.039 1 82.5 526 LEU A C 1
ATOM 4211 O O . LEU A 1 526 ? -24.672 -22.969 -3.945 1 82.5 526 LEU A O 1
ATOM 4215 N N . GLN A 1 527 ? -23.031 -21.656 -4.848 1 79.75 527 GLN A N 1
ATOM 4216 C CA . GLN A 1 527 ? -23.891 -20.953 -5.793 1 79.75 527 GLN A CA 1
ATOM 4217 C C . GLN A 1 527 ? -23.297 -20.969 -7.199 1 79.75 527 GLN A C 1
ATOM 4219 O O . GLN A 1 527 ? -22.266 -20.328 -7.445 1 79.75 527 GLN A O 1
ATOM 4224 N N . GLN A 1 528 ? -24.078 -21.641 -8.086 1 83.94 528 GLN A N 1
ATOM 4225 C CA . GLN A 1 528 ? -23.516 -21.859 -9.414 1 83.94 528 GLN A CA 1
ATOM 4226 C C . GLN A 1 528 ? -23.797 -20.672 -10.336 1 83.94 528 GLN A C 1
ATOM 4228 O O . GLN A 1 528 ? -24.953 -20.422 -10.703 1 83.94 528 GLN A O 1
ATOM 4233 N N . PRO A 1 529 ? -22.766 -20.016 -10.711 1 88.62 529 PRO A N 1
ATOM 4234 C CA . PRO A 1 529 ? -22.922 -18.938 -11.695 1 88.62 529 PRO A CA 1
ATOM 4235 C C . PRO A 1 529 ? -23.094 -19.469 -13.117 1 88.62 529 PRO A C 1
ATOM 4237 O O . PRO A 1 529 ? -22.859 -20.641 -13.375 1 88.62 529 PRO A O 1
ATOM 4240 N N . SER A 1 530 ? -23.547 -18.531 -13.93 1 90.31 530 SER A N 1
ATOM 4241 C CA . SER A 1 530 ? -23.656 -18.891 -15.336 1 90.31 530 SER A CA 1
ATOM 4242 C C . SER A 1 530 ? -2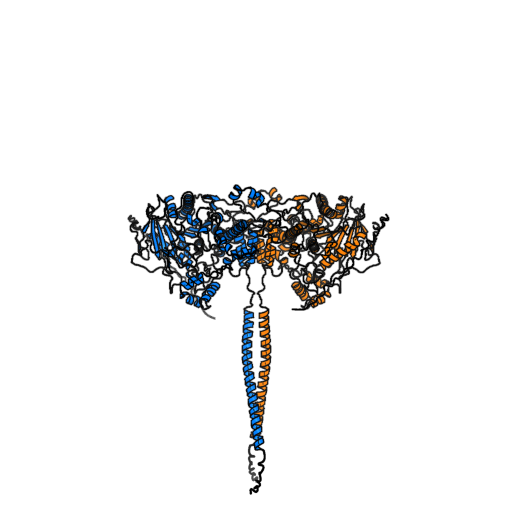2.297 -18.891 -16.031 1 90.31 530 SER A C 1
ATOM 4244 O O . SER A 1 530 ? -21.328 -18.359 -15.484 1 90.31 530 SER A O 1
ATOM 4246 N N . ILE A 1 531 ? -22.234 -19.562 -17.188 1 92.5 531 ILE A N 1
ATOM 4247 C CA . ILE A 1 531 ? -21.016 -19.594 -18 1 92.5 531 ILE A CA 1
ATOM 4248 C C . ILE A 1 531 ? -20.594 -18.172 -18.344 1 92.5 531 ILE A C 1
ATOM 4250 O O . ILE A 1 531 ? -19.406 -17.844 -18.328 1 92.5 531 ILE A O 1
ATOM 4254 N N . GLU A 1 532 ? -21.562 -17.312 -18.562 1 88.94 532 GLU A N 1
ATOM 4255 C CA . GLU A 1 532 ? -21.297 -15.914 -18.891 1 88.94 532 GLU A CA 1
ATOM 4256 C C . GLU A 1 532 ? -20.672 -15.188 -17.688 1 88.94 532 GLU A C 1
ATOM 4258 O O . GLU A 1 532 ? -19.797 -14.328 -17.859 1 88.94 532 GLU A O 1
ATOM 4263 N N . THR A 1 533 ? -21.141 -15.531 -16.547 1 89.38 533 THR A N 1
ATOM 4264 C CA . THR A 1 533 ? -20.625 -14.914 -15.328 1 89.38 533 THR A CA 1
ATOM 4265 C C . THR A 1 533 ? -19.188 -15.359 -15.07 1 89.38 533 THR A C 1
ATOM 4267 O O . THR A 1 533 ? -18.344 -14.555 -14.672 1 89.38 533 THR A O 1
ATOM 4270 N N . TYR A 1 534 ? -18.891 -16.562 -15.336 1 93.88 534 TYR A N 1
ATOM 4271 C CA . TYR A 1 534 ? -17.516 -17.062 -15.195 1 93.88 534 TYR A CA 1
ATOM 4272 C C . TYR A 1 534 ? -16.609 -16.422 -16.234 1 93.88 534 TYR A C 1
ATOM 4274 O O . TYR A 1 534 ? -15.453 -16.094 -15.953 1 93.88 534 TYR A O 1
ATOM 4282 N N . GLY A 1 535 ? -17.109 -16.25 -17.5 1 93.94 535 GLY A N 1
ATOM 4283 C CA . GLY A 1 535 ? -16.297 -15.781 -18.609 1 93.94 535 GLY A CA 1
ATOM 4284 C C . GLY A 1 535 ? -15.203 -16.766 -19 1 93.94 535 GLY A C 1
ATOM 4285 O O . GLY A 1 535 ? -15.391 -17.984 -18.891 1 93.94 535 GLY A O 1
ATOM 4286 N N . SER A 1 536 ? -14.156 -16.219 -19.594 1 96.38 536 SER A N 1
ATOM 4287 C CA . SER A 1 536 ? -12.992 -17.047 -19.906 1 96.38 536 SER A CA 1
ATOM 4288 C C . SER A 1 536 ? -12.195 -17.375 -18.641 1 96.38 536 SER A C 1
ATOM 4290 O O . SER A 1 536 ? -11.07 -16.922 -18.484 1 96.38 536 SER A O 1
ATOM 4292 N N . THR A 1 537 ? -12.781 -18.203 -17.797 1 96.75 537 THR A N 1
ATOM 4293 C CA . THR A 1 537 ? -12.25 -18.484 -16.469 1 96.75 537 THR A CA 1
ATOM 4294 C C . THR A 1 537 ? -11.031 -19.406 -16.562 1 96.75 537 THR A C 1
ATOM 4296 O O . THR A 1 537 ? -10.656 -19.844 -17.656 1 96.75 537 THR A O 1
ATOM 4299 N N . HIS A 1 538 ? -10.367 -19.594 -15.445 1 97.56 538 HIS A N 1
ATOM 4300 C CA . HIS A 1 538 ? -9.211 -20.484 -15.312 1 97.56 538 HIS A CA 1
ATOM 4301 C C . HIS A 1 538 ? -9.508 -21.875 -15.875 1 97.56 538 HIS A C 1
ATOM 4303 O O . HIS A 1 538 ? -10.578 -22.438 -15.609 1 97.56 538 HIS A O 1
ATOM 4309 N N . PHE A 1 539 ? -8.641 -22.453 -16.797 1 96.5 539 PHE A N 1
ATOM 4310 C CA . PHE A 1 539 ? -8.688 -23.797 -17.375 1 96.5 539 PHE A CA 1
ATOM 4311 C C . PHE A 1 539 ? -9.484 -23.797 -18.672 1 96.5 539 PHE A C 1
ATOM 4313 O O . PHE A 1 539 ? -9.414 -24.766 -19.438 1 96.5 539 PHE A O 1
ATOM 4320 N N . ASN A 1 540 ? -10.297 -22.797 -18.938 1 96.31 540 ASN A N 1
ATOM 4321 C CA . ASN A 1 540 ? -11.203 -22.875 -20.078 1 96.31 540 ASN A CA 1
ATOM 4322 C C . ASN A 1 540 ? -10.445 -23.062 -21.375 1 96.31 540 ASN A C 1
ATOM 4324 O O . ASN A 1 540 ? -10.969 -23.656 -22.328 1 96.31 540 ASN A O 1
ATOM 4328 N N . ASP A 1 541 ? -9.289 -22.516 -21.5 1 96.38 541 ASP A N 1
ATOM 4329 C CA . ASP A 1 541 ? -8.492 -22.641 -22.719 1 96.38 541 ASP A CA 1
ATOM 4330 C C . ASP A 1 541 ? -8.164 -24.109 -23.016 1 96.38 541 ASP A C 1
ATOM 4332 O O . ASP A 1 541 ? -7.969 -24.484 -24.172 1 96.38 541 ASP A O 1
ATOM 4336 N N . LEU A 1 542 ? -8.125 -24.953 -22.016 1 94.31 542 LEU A N 1
ATOM 4337 C CA . LEU A 1 542 ? -7.773 -26.359 -22.188 1 94.31 542 LEU A CA 1
ATOM 4338 C C . LEU A 1 542 ? -8.812 -27.078 -23.031 1 94.31 542 LEU A C 1
ATOM 4340 O O . LEU A 1 542 ? -8.477 -28 -23.781 1 94.31 542 LEU A O 1
ATOM 4344 N N . PHE A 1 543 ? -10.07 -26.656 -22.938 1 92.81 543 PHE A N 1
ATOM 4345 C CA . PHE A 1 543 ? -11.117 -27.281 -23.75 1 92.81 543 PHE A CA 1
ATOM 4346 C C . PHE A 1 543 ? -10.805 -27.109 -25.234 1 92.81 543 PHE A C 1
ATOM 4348 O O . PHE A 1 543 ? -11.281 -27.891 -26.062 1 92.81 543 PHE A O 1
ATOM 4355 N N . TYR A 1 544 ? -9.969 -26.125 -25.516 1 93.69 544 TYR A N 1
ATOM 4356 C CA . TYR A 1 544 ? -9.734 -25.781 -26.922 1 93.69 544 TYR A CA 1
ATOM 4357 C C . TYR A 1 544 ? -8.312 -26.125 -27.344 1 93.69 544 TYR A C 1
ATOM 4359 O O . TYR A 1 544 ? -7.938 -25.953 -28.5 1 93.69 544 TYR A O 1
ATOM 4367 N N . LEU A 1 545 ? -7.539 -26.578 -26.469 1 94.5 545 LEU A N 1
ATOM 4368 C CA . LEU A 1 545 ? -6.16 -26.953 -26.75 1 94.5 545 LEU A CA 1
ATOM 4369 C C . LEU A 1 545 ? -5.992 -28.469 -26.672 1 94.5 545 LEU A C 1
ATOM 4371 O O . LEU A 1 545 ? -5.492 -29.094 -27.609 1 94.5 545 LEU A O 1
ATOM 4375 N N . MET A 1 546 ? -6.352 -29.016 -25.562 1 91.69 546 MET A N 1
ATOM 4376 C CA . MET A 1 546 ? -6.359 -30.453 -25.266 1 91.69 546 MET A CA 1
ATOM 4377 C C . MET A 1 546 ? -7.625 -30.859 -24.516 1 91.69 546 MET A C 1
ATOM 4379 O O . MET A 1 546 ? -7.598 -31 -23.297 1 91.69 546 MET A O 1
ATOM 4383 N N . PRO A 1 547 ? -8.633 -31.109 -25.312 1 85.94 547 PRO A N 1
ATOM 4384 C CA . PRO A 1 547 ? -9.883 -31.438 -24.625 1 85.94 547 PRO A CA 1
ATOM 4385 C C . PRO A 1 547 ? -9.695 -32.5 -23.547 1 85.94 547 PRO A C 1
ATOM 4387 O O . PRO A 1 547 ? -8.906 -33.438 -23.719 1 85.94 547 PRO A O 1
ATOM 4390 N N . THR A 1 548 ? -10.469 -32.375 -22.484 1 82.31 548 THR A N 1
ATOM 4391 C CA . THR A 1 548 ? -10.266 -33.188 -21.297 1 82.31 548 THR A CA 1
ATOM 4392 C C . THR A 1 548 ? -11.336 -34.281 -21.188 1 82.31 548 THR A C 1
ATOM 4394 O O . THR A 1 548 ? -12.328 -34.25 -21.922 1 82.31 548 THR A O 1
ATOM 4397 N N . GLU A 1 549 ? -11.062 -35.125 -20.266 1 83.44 549 GLU A N 1
ATOM 4398 C CA . GLU A 1 549 ? -12.008 -36.219 -19.953 1 83.44 549 GLU A CA 1
ATOM 4399 C C . GLU A 1 549 ? -13.258 -35.656 -19.266 1 83.44 549 GLU A C 1
ATOM 4401 O O . GLU A 1 549 ? -14.273 -36.344 -19.172 1 83.44 549 GLU A O 1
ATOM 4406 N N . TYR A 1 550 ? -13.227 -34.406 -18.906 1 83.81 550 TYR A N 1
ATOM 4407 C CA . TYR A 1 550 ? -14.352 -33.812 -18.188 1 83.81 550 TYR A CA 1
ATOM 4408 C C . TYR A 1 550 ? -15.5 -33.469 -19.141 1 83.81 550 TYR A C 1
ATOM 4410 O O . TYR A 1 550 ? -16.641 -33.312 -18.703 1 83.81 550 TYR A O 1
ATOM 4418 N N . ASP A 1 551 ? -15.219 -33.25 -20.312 1 79.56 551 ASP A N 1
ATOM 4419 C CA . ASP A 1 551 ? -16.219 -33 -21.359 1 79.56 551 ASP A CA 1
ATOM 4420 C C . ASP A 1 551 ? -15.914 -33.844 -22.609 1 79.56 551 ASP A C 1
ATOM 4422 O O . ASP A 1 551 ? -15.039 -33.5 -23.391 1 79.56 551 ASP A O 1
ATOM 4426 N N . ALA A 1 552 ? -16.719 -34.781 -22.828 1 71.38 552 ALA A N 1
ATOM 4427 C CA . ALA A 1 552 ? -16.484 -35.719 -23.922 1 71.38 552 ALA A CA 1
ATOM 4428 C C . ALA A 1 552 ? -17.219 -35.281 -25.188 1 71.38 552 ALA A C 1
ATOM 4430 O O . ALA A 1 552 ? -17.156 -35.969 -26.219 1 71.38 552 ALA A O 1
ATOM 4431 N N . SER A 1 553 ? -17.703 -34.031 -24.984 1 77.25 553 SER A N 1
ATOM 4432 C CA . SER A 1 553 ? -18.469 -33.594 -26.141 1 77.25 553 SER A CA 1
ATOM 4433 C C . SER A 1 553 ? -17.562 -33 -27.219 1 77.25 553 SER A C 1
ATOM 4435 O O . SER A 1 553 ? -16.531 -32.406 -26.922 1 77.25 553 SER A O 1
ATOM 4437 N N . GLY A 1 554 ? -17.641 -33.25 -28.422 1 77.81 554 GLY A N 1
ATOM 4438 C CA . GLY A 1 554 ? -16.875 -32.719 -29.531 1 77.81 554 GLY A CA 1
ATOM 4439 C C . GLY A 1 554 ? -17.141 -31.234 -29.781 1 77.81 554 GLY A C 1
ATOM 4440 O O . GLY A 1 554 ? -18.141 -30.688 -29.312 1 77.81 554 GLY A O 1
ATOM 4441 N N . LEU A 1 555 ? -16.141 -30.594 -30.359 1 86.62 555 LEU A N 1
ATOM 4442 C CA . LEU A 1 555 ? -16.266 -29.188 -30.719 1 86.62 555 LEU A CA 1
ATOM 4443 C C . LEU A 1 555 ? -16.859 -29.016 -32.125 1 86.62 555 LEU A C 1
ATOM 4445 O O . LEU A 1 555 ? -16.547 -29.797 -33 1 86.62 555 LEU A O 1
ATOM 4449 N N . THR A 1 556 ? -17.828 -28.094 -32.25 1 85.5 556 THR A N 1
ATOM 4450 C CA . THR A 1 556 ? -18.422 -27.797 -33.531 1 85.5 556 THR A CA 1
ATOM 4451 C C . THR A 1 556 ? -18.5 -26.297 -33.781 1 85.5 556 THR A C 1
ATOM 4453 O O . THR A 1 556 ? -18.312 -25.5 -32.844 1 85.5 556 THR A O 1
ATOM 4456 N N . GLY A 1 557 ? -18.625 -25.922 -35.031 1 88.69 557 GLY A N 1
ATOM 4457 C CA . GLY A 1 557 ? -18.859 -24.531 -35.406 1 88.69 557 GLY A CA 1
ATOM 4458 C C . GLY A 1 557 ? -17.734 -23.609 -34.938 1 88.69 557 GLY A C 1
ATOM 4459 O O . GLY A 1 557 ? -16.562 -23.859 -35.219 1 88.69 557 GLY A O 1
ATOM 4460 N N . ILE A 1 558 ? -18.156 -22.594 -34.281 1 91.19 558 ILE A N 1
ATOM 4461 C CA . ILE A 1 558 ? -17.219 -21.547 -33.875 1 91.19 558 ILE A CA 1
ATOM 4462 C C . ILE A 1 558 ? -16.25 -22.125 -32.844 1 91.19 558 ILE A C 1
ATOM 4464 O O . ILE A 1 558 ? -15.07 -21.75 -32.812 1 91.19 558 ILE A O 1
ATOM 4468 N N . GLU A 1 559 ? -16.703 -23.047 -32.094 1 91.81 559 GLU A N 1
ATOM 4469 C CA . GLU A 1 559 ? -15.836 -23.656 -31.078 1 91.81 559 GLU A CA 1
ATOM 4470 C C . GLU A 1 559 ? -14.664 -24.375 -31.734 1 91.81 559 GLU A C 1
ATOM 4472 O O . GLU A 1 559 ? -13.531 -24.297 -31.266 1 91.81 559 GLU A O 1
ATOM 4477 N N . LEU A 1 560 ? -14.984 -25.062 -32.781 1 90.19 560 LEU A N 1
ATOM 4478 C CA . LEU A 1 560 ? -13.93 -25.766 -33.5 1 90.19 560 LEU A CA 1
ATOM 4479 C C . LEU A 1 560 ? -12.969 -24.766 -34.156 1 90.19 560 LEU A C 1
ATOM 4481 O O . LEU A 1 560 ? -11.758 -25 -34.156 1 90.19 560 LEU A O 1
ATOM 4485 N N . SER A 1 561 ? -13.539 -23.734 -34.688 1 91.75 561 SER A N 1
ATOM 4486 C CA . SER A 1 561 ? -12.703 -22.703 -35.312 1 91.75 561 SER A CA 1
ATOM 4487 C C . SER A 1 561 ? -11.742 -22.094 -34.312 1 91.75 561 SER A C 1
ATOM 4489 O O . SER A 1 561 ? -10.57 -21.875 -34.594 1 91.75 561 SER A O 1
ATOM 4491 N N . VAL A 1 562 ? -12.227 -21.812 -33.125 1 94.44 562 VAL A N 1
ATOM 4492 C CA . VAL A 1 562 ? -11.406 -21.25 -32.031 1 94.44 562 VAL A CA 1
ATOM 4493 C C . VAL A 1 562 ? -10.305 -22.25 -31.672 1 94.44 562 VAL A C 1
ATOM 4495 O O . VAL A 1 562 ? -9.141 -21.859 -31.531 1 94.44 562 VAL A O 1
ATOM 4498 N N . ALA A 1 563 ? -10.641 -23.484 -31.562 1 93.69 563 ALA A N 1
ATOM 4499 C CA . ALA A 1 563 ? -9.672 -24.531 -31.234 1 93.69 563 ALA A CA 1
ATOM 4500 C C . ALA A 1 563 ? -8.586 -24.641 -32.312 1 93.69 563 ALA A C 1
ATOM 4502 O O . ALA A 1 563 ? -7.406 -24.781 -31.984 1 93.69 563 ALA A O 1
ATOM 4503 N N . GLN A 1 564 ? -9.016 -24.547 -33.5 1 91.44 564 GLN A N 1
ATOM 4504 C CA . GLN A 1 564 ? -8.07 -24.641 -34.625 1 91.44 564 GLN A CA 1
ATOM 4505 C C . GLN A 1 564 ? -7.086 -23.469 -34.594 1 91.44 564 GLN A C 1
ATOM 4507 O O . GLN A 1 564 ? -5.891 -23.656 -34.844 1 91.44 564 GLN A O 1
ATOM 4512 N N . GLN A 1 565 ? -7.574 -22.297 -34.312 1 92.38 565 GLN A N 1
ATOM 4513 C CA . GLN A 1 565 ? -6.707 -21.125 -34.25 1 92.38 565 GLN A CA 1
ATOM 4514 C C . GLN A 1 565 ? -5.73 -21.234 -33.094 1 92.38 565 GLN A C 1
ATOM 4516 O O . GLN A 1 565 ? -4.535 -20.969 -33.25 1 92.38 565 GLN A O 1
ATOM 4521 N N . TYR A 1 566 ? -6.297 -21.594 -31.953 1 95.5 566 TYR A N 1
ATOM 4522 C CA . TYR A 1 566 ? -5.477 -21.703 -30.766 1 95.5 566 TYR A CA 1
ATOM 4523 C C . TYR A 1 566 ? -4.414 -22.781 -30.922 1 95.5 566 TYR A C 1
ATOM 4525 O O . TYR A 1 566 ? -3.238 -22.562 -30.609 1 95.5 566 TYR A O 1
ATOM 4533 N N . CYS A 1 567 ? -4.758 -23.922 -31.469 1 94.25 567 CYS A N 1
ATOM 4534 C CA . CYS A 1 567 ? -3.836 -25.031 -31.672 1 94.25 567 CYS A CA 1
ATOM 4535 C C . CYS A 1 567 ? -2.807 -24.703 -32.75 1 94.25 567 CYS A C 1
ATOM 4537 O O . CYS A 1 567 ? -1.657 -25.141 -32.656 1 94.25 567 CYS A O 1
ATOM 4539 N N . ARG A 1 568 ? -3.217 -23.984 -33.719 1 92.12 568 ARG A N 1
ATOM 4540 C CA . ARG A 1 568 ? -2.254 -23.562 -34.75 1 92.12 568 ARG A CA 1
ATOM 4541 C C . ARG A 1 568 ? -1.188 -22.656 -34.125 1 92.12 568 ARG A C 1
ATOM 4543 O O . ARG A 1 568 ? 0.002 -22.812 -34.406 1 92.12 568 ARG A O 1
ATOM 4550 N N . PHE A 1 569 ? -1.658 -21.688 -33.312 1 93.5 569 PHE A N 1
ATOM 4551 C CA . PHE A 1 569 ? -0.741 -20.781 -32.656 1 93.5 569 PHE A CA 1
ATOM 4552 C C . PHE A 1 569 ? 0.273 -21.531 -31.812 1 93.5 569 PHE A C 1
ATOM 4554 O O . PHE A 1 569 ? 1.48 -21.328 -31.953 1 93.5 569 PHE A O 1
ATOM 4561 N N . ILE A 1 570 ? -0.21 -22.469 -31.016 1 95.69 570 ILE A N 1
ATOM 4562 C CA . ILE A 1 570 ? 0.644 -23.266 -30.125 1 95.69 570 ILE A CA 1
ATOM 4563 C C . ILE A 1 570 ? 1.509 -24.203 -30.953 1 95.69 570 ILE A C 1
ATOM 4565 O O . ILE A 1 570 ? 2.699 -24.375 -30.672 1 95.69 570 ILE A O 1
ATOM 4569 N N . GLY A 1 571 ? 0.923 -24.812 -31.938 1 93.31 571 GLY A N 1
ATOM 4570 C CA . GLY A 1 571 ? 1.647 -25.734 -32.812 1 93.31 571 GLY A CA 1
ATOM 4571 C C . GLY A 1 571 ? 2.809 -25.062 -33.531 1 93.31 571 GLY A C 1
ATOM 4572 O O . GLY A 1 571 ? 3.891 -25.656 -33.656 1 93.31 571 GLY A O 1
ATOM 4573 N N . GLU A 1 572 ? 2.578 -23.875 -34.031 1 91.88 572 GLU A N 1
ATOM 4574 C CA . GLU A 1 572 ? 3.648 -23.141 -34.688 1 91.88 572 GLU A CA 1
ATOM 4575 C C . GLU A 1 572 ? 4.809 -22.859 -33.75 1 91.88 572 GLU A C 1
ATOM 4577 O O . GLU A 1 572 ? 5.973 -22.922 -34.156 1 91.88 572 GLU A O 1
ATOM 4582 N N . PHE A 1 573 ? 4.465 -22.562 -32.531 1 94.5 573 PHE A N 1
ATOM 4583 C CA . PHE A 1 573 ? 5.516 -22.344 -31.547 1 94.5 573 PHE A CA 1
ATOM 4584 C C . PHE A 1 573 ? 6.285 -23.625 -31.281 1 94.5 573 PHE A C 1
ATOM 4586 O O . PHE A 1 573 ? 7.508 -23.609 -31.125 1 94.5 573 PHE A O 1
ATOM 4593 N N . ILE A 1 574 ? 5.621 -24.75 -31.172 1 95 574 ILE A N 1
ATOM 4594 C CA . ILE A 1 574 ? 6.246 -26.047 -30.922 1 95 574 ILE A CA 1
ATOM 4595 C C . ILE A 1 574 ? 7.172 -26.406 -32.094 1 95 574 ILE A C 1
ATOM 4597 O O . ILE A 1 574 ? 8.289 -26.875 -31.875 1 95 574 ILE A O 1
ATOM 4601 N N . LEU A 1 575 ? 6.762 -26.141 -33.25 1 91.31 575 LEU A N 1
ATOM 4602 C CA . LEU A 1 575 ? 7.484 -26.547 -34.438 1 91.31 575 LEU A CA 1
ATOM 4603 C C . LEU A 1 575 ? 8.672 -25.625 -34.719 1 91.31 575 LEU A C 1
ATOM 4605 O O . LEU A 1 575 ? 9.75 -26.094 -35.094 1 91.31 575 LEU A O 1
ATOM 4609 N N . TYR A 1 576 ? 8.445 -24.281 -34.406 1 88.75 576 TYR A N 1
ATOM 4610 C CA . TYR A 1 576 ? 9.414 -23.344 -34.969 1 88.75 576 TYR A CA 1
ATOM 4611 C C . TYR A 1 576 ? 9.953 -22.422 -33.875 1 88.75 576 TYR A C 1
ATOM 4613 O O . TYR A 1 576 ? 10.914 -21.672 -34.125 1 88.75 576 TYR A O 1
ATOM 4621 N N . GLY A 1 577 ? 9.422 -22.453 -32.719 1 89.75 577 GLY A N 1
ATOM 4622 C CA . GLY A 1 577 ? 9.742 -21.406 -31.75 1 89.75 577 GLY A CA 1
ATOM 4623 C C . GLY A 1 577 ? 9.25 -20.031 -32.188 1 89.75 577 GLY A C 1
ATOM 4624 O O . GLY A 1 577 ? 8.062 -19.859 -32.469 1 89.75 577 GLY A O 1
ATOM 4625 N N . PHE A 1 578 ? 10.211 -19.031 -32.156 1 86.38 578 PHE A N 1
ATOM 4626 C CA . PHE A 1 578 ? 9.914 -17.703 -32.656 1 86.38 578 PHE A CA 1
ATOM 4627 C C . PHE A 1 578 ? 10.5 -17.5 -34.062 1 86.38 578 PHE A C 1
ATOM 4629 O O . PHE A 1 578 ? 11.648 -17.078 -34.188 1 86.38 578 PHE A O 1
ATOM 4636 N N . PRO A 1 579 ? 9.656 -17.844 -35 1 70.19 579 PRO A N 1
ATOM 4637 C CA . PRO A 1 579 ? 10.227 -17.734 -36.344 1 70.19 579 PRO A CA 1
ATOM 4638 C C . PRO A 1 579 ? 10.602 -16.297 -36.688 1 70.19 579 PRO A C 1
ATOM 4640 O O . PRO A 1 579 ? 10.039 -15.352 -36.156 1 70.19 579 PRO A O 1
ATOM 4643 N N . GLN A 1 580 ? 11.562 -16.188 -37.531 1 62.31 580 GLN A N 1
ATOM 4644 C CA . GLN A 1 580 ? 12.047 -14.883 -37.969 1 62.31 580 GLN A CA 1
ATOM 4645 C C . GLN A 1 580 ? 10.922 -14.07 -38.625 1 62.31 580 GLN A C 1
ATOM 4647 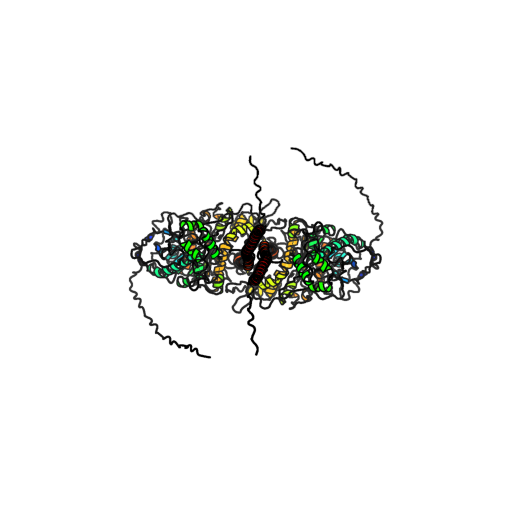O O . GLN A 1 580 ? 10.812 -12.867 -38.375 1 62.31 580 GLN A O 1
ATOM 4652 N N . GLN A 1 581 ? 10.133 -14.719 -39.438 1 62.47 581 GLN A N 1
ATOM 4653 C CA . GLN A 1 581 ? 9.039 -14.008 -40.062 1 62.47 581 GLN A CA 1
ATOM 4654 C C . GLN A 1 581 ? 7.699 -14.328 -39.406 1 62.47 581 GLN A C 1
ATOM 4656 O O . GLN A 1 581 ? 6.883 -15.055 -40 1 62.47 581 GLN A O 1
ATOM 4661 N N . SER A 1 582 ? 7.613 -14.023 -38.094 1 66.44 582 SER A N 1
ATOM 4662 C CA . SER A 1 582 ? 6.379 -14.359 -37.406 1 66.44 582 SER A CA 1
ATOM 4663 C C . SER A 1 582 ? 5.375 -13.211 -37.469 1 66.44 582 SER A C 1
ATOM 4665 O O . SER A 1 582 ? 5.762 -12.039 -37.5 1 66.44 582 SER A O 1
ATOM 4667 N N . ARG A 1 583 ? 4.117 -13.555 -37.688 1 81.75 583 ARG A N 1
ATOM 4668 C CA . ARG A 1 583 ? 3.012 -12.609 -37.625 1 81.75 583 ARG A CA 1
ATOM 4669 C C . ARG A 1 583 ? 2.691 -12.242 -36.188 1 81.75 583 ARG A C 1
ATOM 4671 O O . ARG A 1 583 ? 1.837 -11.391 -35.938 1 81.75 583 ARG A O 1
ATOM 4678 N N . TYR A 1 584 ? 3.471 -12.859 -35.312 1 88.06 584 TYR A N 1
ATOM 4679 C CA . TYR A 1 584 ? 3.201 -12.594 -33.906 1 88.06 584 TYR A CA 1
ATOM 4680 C C . TYR A 1 584 ? 4.211 -11.609 -33.312 1 88.06 584 TYR A C 1
ATOM 4682 O O . TYR A 1 584 ? 5.316 -11.469 -33.844 1 88.06 584 TYR A O 1
ATOM 4690 N N . VAL A 1 585 ? 3.787 -10.867 -32.281 1 90.31 585 VAL A N 1
ATOM 4691 C CA . VAL A 1 585 ? 4.637 -9.844 -31.688 1 90.31 585 VAL A CA 1
ATOM 4692 C C . VAL A 1 585 ? 5.285 -10.398 -30.422 1 90.31 585 VAL A C 1
ATOM 4694 O O . VAL A 1 585 ? 4.676 -11.203 -29.703 1 90.31 585 VAL A O 1
ATOM 4697 N N . LEU A 1 586 ? 6.516 -9.953 -30.188 1 91.56 586 LEU A N 1
ATOM 4698 C CA . LEU A 1 586 ? 7.262 -10.375 -29 1 91.56 586 LEU A CA 1
ATOM 4699 C C . LEU A 1 586 ? 6.98 -9.438 -27.828 1 91.56 586 LEU A C 1
ATOM 4701 O O . LEU A 1 586 ? 6.574 -8.289 -28.016 1 91.56 586 LEU A O 1
ATOM 4705 N N . TYR A 1 587 ? 7.094 -10 -26.672 1 91.5 587 TYR A N 1
ATOM 4706 C CA . TYR A 1 587 ? 6.996 -9.242 -25.438 1 91.5 587 TYR A CA 1
ATOM 4707 C C . TYR A 1 587 ? 8.367 -8.727 -25 1 91.5 587 TYR A C 1
ATOM 4709 O O . TYR A 1 587 ? 9.344 -9.469 -25.016 1 91.5 587 TYR A O 1
ATOM 4717 N N . THR A 1 588 ? 8.445 -7.445 -24.625 1 83.81 588 THR A N 1
ATOM 4718 C CA . THR A 1 588 ? 9.555 -6.887 -23.859 1 83.81 588 THR A CA 1
ATOM 4719 C C . THR A 1 588 ? 9.047 -5.992 -22.734 1 83.81 588 THR A C 1
ATOM 4721 O O . THR A 1 588 ? 7.895 -5.547 -22.766 1 83.81 588 THR A O 1
ATOM 4724 N N . ALA A 1 589 ? 9.844 -5.883 -21.797 1 76.75 589 ALA A N 1
ATOM 4725 C CA . ALA A 1 589 ? 9.445 -5.02 -20.688 1 76.75 589 ALA A CA 1
ATOM 4726 C C . ALA A 1 589 ? 9.094 -3.617 -21.188 1 76.75 589 ALA A C 1
ATOM 4728 O O . ALA A 1 589 ? 8.195 -2.969 -20.641 1 76.75 589 ALA A O 1
ATOM 4729 N N . ALA A 1 590 ? 9.734 -3.129 -22.219 1 73.56 590 ALA A N 1
ATOM 4730 C CA . ALA A 1 590 ? 9.516 -1.8 -22.781 1 73.56 590 ALA A CA 1
ATOM 4731 C C . ALA A 1 590 ? 8.289 -1.79 -23.703 1 73.56 590 ALA A C 1
ATOM 4733 O O . ALA A 1 590 ? 7.621 -0.764 -23.844 1 73.56 590 ALA A O 1
ATOM 4734 N N . ALA A 1 591 ? 8.078 -2.881 -24.312 1 81.5 591 ALA A N 1
ATOM 4735 C CA . ALA A 1 591 ? 6.934 -3.051 -25.203 1 81.5 591 ALA A CA 1
ATOM 4736 C C . ALA A 1 591 ? 6.18 -4.34 -24.891 1 81.5 591 ALA A C 1
ATOM 4738 O O . ALA A 1 591 ? 6.328 -5.34 -25.594 1 81.5 591 ALA A O 1
ATOM 4739 N N . PRO A 1 592 ? 5.34 -4.219 -23.844 1 88.12 592 PRO A N 1
ATOM 4740 C CA . PRO A 1 592 ? 4.645 -5.441 -23.438 1 88.12 592 PRO A CA 1
ATOM 4741 C C . PRO A 1 592 ? 3.496 -5.805 -24.375 1 88.12 592 PRO A C 1
ATOM 4743 O O . PRO A 1 592 ? 2.346 -5.902 -23.953 1 88.12 592 PRO A O 1
ATOM 4746 N N . ASN A 1 593 ? 3.84 -6.078 -25.656 1 90.75 593 ASN A N 1
ATOM 4747 C CA . ASN A 1 593 ? 2.887 -6.539 -26.656 1 90.75 593 ASN A CA 1
ATOM 4748 C C . ASN A 1 593 ? 2.359 -7.934 -26.328 1 90.75 593 ASN A C 1
ATOM 4750 O O . ASN A 1 593 ? 3.004 -8.688 -25.594 1 90.75 593 ASN A O 1
ATOM 4754 N N . TYR A 1 594 ? 1.172 -8.234 -26.844 1 93.81 594 TYR A N 1
ATOM 4755 C CA . TYR A 1 594 ? 0.621 -9.562 -26.609 1 93.81 594 TYR A CA 1
ATOM 4756 C C . TYR A 1 594 ? -0.37 -9.938 -27.703 1 93.81 594 TYR A C 1
ATOM 4758 O O . TYR A 1 594 ? -0.788 -9.086 -28.5 1 93.81 594 TYR A O 1
ATOM 4766 N N . GLN A 1 595 ? -0.605 -11.234 -27.844 1 94.31 595 GLN A N 1
ATOM 4767 C CA . GLN A 1 595 ? -1.709 -11.75 -28.656 1 94.31 595 GLN A CA 1
ATOM 4768 C C . GLN A 1 595 ? -2.957 -11.969 -27.797 1 94.31 595 GLN A C 1
ATOM 4770 O O . GLN A 1 595 ? -2.857 -12.219 -26.594 1 94.31 595 GLN A O 1
ATOM 4775 N N . ILE A 1 596 ? -4.105 -11.812 -28.422 1 95.12 596 ILE A N 1
ATOM 4776 C CA . ILE A 1 596 ? -5.324 -12.086 -27.672 1 95.12 596 ILE A CA 1
ATOM 4777 C C . ILE A 1 596 ? -6.32 -12.828 -28.578 1 95.12 596 ILE A C 1
ATOM 4779 O O . ILE A 1 596 ? -6.508 -12.469 -29.734 1 95.12 596 ILE A O 1
ATOM 4783 N N . LEU A 1 597 ? -6.668 -13.984 -28.141 1 96.75 597 LEU A N 1
ATOM 4784 C CA . LEU A 1 597 ? -7.883 -14.594 -28.672 1 96.75 597 LEU A CA 1
ATOM 4785 C C . LEU A 1 597 ? -9.125 -14 -28.016 1 96.75 597 LEU A C 1
ATOM 4787 O O . LEU A 1 597 ? -9.453 -14.352 -26.875 1 96.75 597 LEU A O 1
ATOM 4791 N N . THR A 1 598 ? -9.836 -13.203 -28.703 1 94.19 598 THR A N 1
ATOM 4792 C CA . THR A 1 598 ? -10.852 -12.32 -28.141 1 94.19 598 THR A CA 1
ATOM 4793 C C . THR A 1 598 ? -12.07 -13.125 -27.688 1 94.19 598 THR A C 1
ATOM 4795 O O . THR A 1 598 ? -12.188 -14.312 -28 1 94.19 598 THR A O 1
ATOM 4798 N N . ARG A 1 599 ? -12.914 -12.445 -27.047 1 92.81 599 ARG A N 1
ATOM 4799 C CA . ARG A 1 599 ? -14.125 -13.023 -26.484 1 92.81 599 ARG A CA 1
ATOM 4800 C C . ARG A 1 599 ? -14.977 -13.68 -27.578 1 92.81 599 ARG A C 1
ATOM 4802 O O . ARG A 1 599 ? -15.641 -14.688 -27.328 1 92.81 599 ARG A O 1
ATOM 4809 N N . ASN A 1 600 ? -14.812 -13.188 -28.812 1 90.88 600 ASN A N 1
ATOM 4810 C CA . ASN A 1 600 ? -15.617 -13.703 -29.906 1 90.88 600 ASN A CA 1
ATOM 4811 C C . ASN A 1 600 ? -14.828 -14.664 -30.781 1 90.88 600 ASN A C 1
ATOM 4813 O O . ASN A 1 600 ? -15.312 -15.094 -31.828 1 90.88 600 ASN A O 1
ATOM 4817 N N . GLY A 1 601 ? -13.602 -14.938 -30.453 1 92.88 601 GLY A N 1
ATOM 4818 C CA . GLY A 1 601 ? -12.898 -16.047 -31.078 1 92.88 601 GLY A CA 1
ATOM 4819 C C . GLY A 1 601 ? -11.961 -15.625 -32.188 1 92.88 601 GLY A C 1
ATOM 4820 O O . GLY A 1 601 ? -11.625 -16.422 -33.062 1 92.88 601 GLY A O 1
ATOM 4821 N N . GLN A 1 602 ? -11.562 -14.328 -32.156 1 92.69 602 GLN A N 1
ATOM 4822 C CA . GLN A 1 602 ? -10.602 -13.852 -33.156 1 92.69 602 GLN A CA 1
ATOM 4823 C C . GLN A 1 602 ? -9.219 -13.672 -32.531 1 92.69 602 GLN A C 1
ATOM 4825 O O . GLN A 1 602 ? -9.094 -13.117 -31.422 1 92.69 602 GLN A O 1
ATOM 4830 N N . LEU A 1 603 ? -8.25 -14.211 -33.188 1 94.12 603 LEU A N 1
ATOM 4831 C CA . LEU A 1 603 ? -6.875 -14.023 -32.75 1 94.12 603 LEU A CA 1
ATOM 4832 C C . LEU A 1 603 ? -6.293 -12.727 -33.312 1 94.12 603 LEU A C 1
ATOM 4834 O O . LEU A 1 603 ? -6.184 -12.562 -34.531 1 94.12 603 LEU A O 1
ATOM 4838 N N . ILE A 1 604 ? -5.922 -11.75 -32.438 1 92.81 604 ILE A N 1
ATOM 4839 C CA . ILE A 1 604 ? -5.379 -10.469 -32.906 1 92.81 604 ILE A CA 1
ATOM 4840 C C . ILE A 1 604 ? -4.137 -10.125 -32.094 1 92.81 604 ILE A C 1
ATOM 4842 O O . ILE A 1 604 ? -3.928 -10.656 -30.984 1 92.81 604 ILE A O 1
ATOM 4846 N N . THR A 1 605 ? -3.346 -9.266 -32.656 1 91.19 605 THR A N 1
ATOM 4847 C CA . THR A 1 605 ? -2.162 -8.742 -32 1 91.19 605 THR A CA 1
ATOM 4848 C C . THR A 1 605 ? -2.451 -7.383 -31.375 1 91.19 605 THR A C 1
ATOM 4850 O O . THR A 1 605 ? -3.131 -6.551 -31.969 1 91.19 605 THR A O 1
ATOM 4853 N N . GLN A 1 606 ? -2.064 -7.207 -30.094 1 89.12 606 GLN A N 1
ATOM 4854 C CA . GLN A 1 606 ? -2.186 -5.934 -29.391 1 89.12 606 GLN A CA 1
ATOM 4855 C C . GLN A 1 606 ? -0.814 -5.34 -29.094 1 89.12 606 GLN A C 1
ATOM 4857 O O . GLN A 1 606 ? -0.013 -5.953 -28.375 1 89.12 606 GLN A O 1
ATOM 4862 N N . THR A 1 607 ? -0.579 -4.109 -29.562 1 86.31 607 THR A N 1
ATOM 4863 C CA . THR A 1 607 ? 0.68 -3.42 -29.312 1 86.31 607 THR A CA 1
ATOM 4864 C C . THR A 1 607 ? 0.558 -2.514 -28.078 1 86.31 607 THR A C 1
ATOM 4866 O O . THR A 1 607 ? -0.483 -1.89 -27.875 1 86.31 607 THR A O 1
ATOM 4869 N N . ALA A 1 608 ? 1.664 -2.498 -27.375 1 78.81 608 ALA A N 1
ATOM 4870 C CA . ALA A 1 608 ? 1.697 -1.664 -26.172 1 78.81 608 ALA A CA 1
ATOM 4871 C C . ALA A 1 608 ? 1.543 -0.188 -26.531 1 78.81 608 ALA A C 1
ATOM 4873 O O . ALA A 1 608 ? 1.983 0.251 -27.594 1 78.81 608 ALA A O 1
ATOM 4874 N N . HIS A 1 609 ? 0.696 0.514 -25.656 1 68.69 609 HIS A N 1
ATOM 4875 C CA . HIS A 1 609 ? 0.466 1.942 -25.844 1 68.69 609 HIS A CA 1
ATOM 4876 C C . HIS A 1 609 ? 1.5 2.77 -25.094 1 68.69 609 HIS A C 1
ATOM 4878 O O . HIS A 1 609 ? 2.107 2.287 -24.125 1 68.69 609 HIS A O 1
ATOM 4884 N N . ASN A 1 610 ? 1.422 4.062 -25.453 1 54.47 610 ASN A N 1
ATOM 4885 C CA . ASN A 1 610 ? 2.205 5.113 -24.812 1 54.47 610 ASN A CA 1
ATOM 4886 C C . ASN A 1 610 ? 2.342 4.875 -23.312 1 54.47 610 ASN A C 1
ATOM 4888 O O . ASN A 1 610 ? 1.418 4.367 -22.672 1 54.47 610 ASN A O 1
ATOM 4892 N N . ASN A 1 611 ? 3.445 4.633 -22.828 1 53.66 611 ASN A N 1
ATOM 4893 C CA . ASN A 1 611 ? 3.857 4.48 -21.438 1 53.66 611 ASN A CA 1
ATOM 4894 C C . ASN A 1 611 ? 3.959 3.01 -21.047 1 53.66 611 ASN A C 1
ATOM 4896 O O . ASN A 1 611 ? 3.684 2.652 -19.906 1 53.66 611 ASN A O 1
ATOM 4900 N N . GLN A 1 612 ? 4.086 2.16 -22.203 1 63.78 612 GLN A N 1
ATOM 4901 C CA . GLN A 1 612 ? 4.48 0.79 -21.891 1 63.78 612 GLN A CA 1
ATOM 4902 C C . GLN A 1 612 ? 3.322 0.01 -21.266 1 63.78 612 GLN A C 1
ATOM 4904 O O . GLN A 1 612 ? 3.521 -0.768 -20.328 1 63.78 612 GLN A O 1
ATOM 4909 N N . GLN A 1 613 ? 2.137 0.476 -21.734 1 74.06 613 GLN A N 1
ATOM 4910 C CA . GLN A 1 613 ? 1.001 -0.218 -21.141 1 74.06 613 GLN A CA 1
ATOM 4911 C C . GLN A 1 613 ? 0.517 -1.354 -22.031 1 74.06 613 GLN A C 1
ATOM 4913 O O . GLN A 1 613 ? 0.08 -1.12 -23.156 1 74.06 613 GLN A O 1
ATOM 4918 N N . GLY A 1 614 ? 0.768 -2.488 -21.516 1 84.06 614 GLY A N 1
ATOM 4919 C CA . GLY A 1 614 ? 0.241 -3.691 -22.141 1 84.06 614 GLY A CA 1
ATOM 4920 C C . GLY A 1 614 ? -1 -4.227 -21.453 1 84.06 614 GLY A C 1
ATOM 4921 O O . GLY A 1 614 ? -1.909 -3.463 -21.125 1 84.06 614 GLY A O 1
ATOM 4922 N N . TYR A 1 615 ? -1.088 -5.5 -21.391 1 90.75 615 TYR A N 1
ATOM 4923 C CA . TYR A 1 615 ? -2.266 -6.117 -20.797 1 90.75 615 TYR A CA 1
ATOM 4924 C C . TYR A 1 615 ? -2.33 -5.828 -19.297 1 90.75 615 TYR A C 1
ATOM 4926 O O . TYR A 1 615 ? -1.537 -6.367 -18.516 1 90.75 615 TYR A O 1
ATOM 4934 N N . ARG A 1 616 ? -3.24 -4.973 -18.859 1 89.5 616 ARG A N 1
ATOM 4935 C CA . ARG A 1 616 ? -3.541 -4.648 -17.469 1 89.5 616 ARG A CA 1
ATOM 4936 C C . ARG A 1 616 ? -2.285 -4.203 -16.734 1 89.5 616 ARG A C 1
ATOM 4938 O O . ARG A 1 616 ? -2.129 -4.484 -15.539 1 89.5 616 ARG A O 1
ATOM 4945 N N . THR A 1 617 ? -1.387 -3.486 -17.359 1 84.12 617 THR A N 1
ATOM 4946 C CA . THR A 1 617 ? -0.068 -3.133 -16.844 1 84.12 617 THR A CA 1
ATOM 4947 C C . THR A 1 617 ? -0.186 -2.4 -15.508 1 84.12 617 THR A C 1
ATOM 4949 O O . THR A 1 617 ? 0.567 -2.68 -14.57 1 84.12 617 THR A O 1
ATOM 4952 N N . SER A 1 618 ? -1.115 -1.466 -15.305 1 79.25 618 SER A N 1
ATOM 4953 C CA . SER A 1 618 ? -1.242 -0.712 -14.062 1 79.25 618 SER A CA 1
ATOM 4954 C C . SER A 1 618 ? -1.604 -1.627 -12.898 1 79.25 618 SER A C 1
ATOM 4956 O O . SER A 1 618 ? -1.126 -1.432 -11.773 1 79.25 618 SER A O 1
ATOM 4958 N N . TYR A 1 619 ? -2.408 -2.646 -13.156 1 88 619 TYR A N 1
ATOM 4959 C CA . TYR A 1 619 ? -2.812 -3.576 -12.102 1 88 619 TYR A CA 1
ATOM 4960 C C . TYR A 1 619 ? -1.699 -4.57 -11.797 1 88 619 TYR A C 1
ATOM 4962 O O . TYR A 1 619 ? -1.452 -4.891 -10.633 1 88 619 TYR A O 1
ATOM 4970 N N . VAL A 1 620 ? -1.021 -5.027 -12.867 1 90.12 620 VAL A N 1
ATOM 4971 C CA . VAL A 1 620 ? -0.012 -6.047 -12.609 1 90.12 620 VAL A CA 1
ATOM 4972 C C . VAL A 1 620 ? 1.231 -5.406 -12 1 90.12 620 VAL A C 1
ATOM 4974 O O . VAL A 1 620 ? 1.944 -6.039 -11.219 1 90.12 620 VAL A O 1
ATOM 4977 N N . ASP A 1 621 ? 1.482 -4.074 -12.258 1 86.44 621 ASP A N 1
ATOM 4978 C CA . ASP A 1 621 ? 2.557 -3.369 -11.562 1 86.44 621 ASP A CA 1
ATOM 4979 C C . ASP A 1 621 ? 2.266 -3.256 -10.07 1 86.44 621 ASP A C 1
ATOM 4981 O O . ASP A 1 621 ? 3.184 -3.285 -9.25 1 86.44 621 ASP A O 1
ATOM 4985 N N . PHE A 1 622 ? 0.991 -3.023 -9.758 1 91.75 622 PHE A N 1
ATOM 4986 C CA . PHE A 1 622 ? 0.592 -3.006 -8.352 1 91.75 622 PHE A CA 1
ATOM 4987 C C . PHE A 1 622 ? 0.975 -4.309 -7.664 1 91.75 622 PHE A C 1
ATOM 4989 O O . PHE A 1 622 ? 1.508 -4.297 -6.555 1 91.75 622 PHE A O 1
ATOM 4996 N N . ILE A 1 623 ? 0.757 -5.434 -8.328 1 94.44 623 ILE A N 1
ATOM 4997 C CA . ILE A 1 623 ? 1.062 -6.742 -7.762 1 94.44 623 ILE A CA 1
ATOM 4998 C C . ILE A 1 623 ? 2.574 -6.938 -7.695 1 94.44 623 ILE A C 1
ATOM 5000 O O . ILE A 1 623 ? 3.125 -7.23 -6.629 1 94.44 623 ILE A O 1
ATOM 5004 N N . ASN A 1 624 ? 3.232 -6.707 -8.766 1 90.88 624 ASN A N 1
ATOM 5005 C CA . ASN A 1 624 ? 4.613 -7.129 -8.953 1 90.88 624 ASN A CA 1
ATOM 5006 C C . ASN A 1 624 ? 5.594 -6.145 -8.32 1 90.88 624 ASN A C 1
ATOM 5008 O O . ASN A 1 624 ? 6.672 -6.539 -7.867 1 90.88 624 ASN A O 1
ATOM 5012 N N . ASN A 1 625 ? 5.238 -4.844 -8.258 1 85.31 625 ASN A N 1
ATOM 5013 C CA . ASN A 1 625 ? 6.176 -3.832 -7.781 1 85.31 625 ASN A CA 1
ATOM 5014 C C . ASN A 1 625 ? 5.871 -3.426 -6.34 1 85.31 625 ASN A C 1
ATOM 5016 O O . ASN A 1 625 ? 6.711 -2.82 -5.672 1 85.31 625 ASN A O 1
ATOM 5020 N N . PHE A 1 626 ? 4.699 -3.785 -5.898 1 91.25 626 PHE A N 1
ATOM 5021 C CA . PHE A 1 626 ? 4.332 -3.281 -4.582 1 91.25 626 PHE A CA 1
ATOM 5022 C C . PHE A 1 626 ? 3.891 -4.422 -3.67 1 91.25 626 PHE A C 1
ATOM 5024 O O . PHE A 1 626 ? 4.465 -4.625 -2.598 1 91.25 626 PHE A O 1
ATOM 5031 N N . ILE A 1 627 ? 2.916 -5.223 -4.023 1 93.56 627 ILE A N 1
ATOM 5032 C CA . ILE A 1 627 ? 2.326 -6.238 -3.162 1 93.56 627 ILE A CA 1
ATOM 5033 C C . ILE A 1 627 ? 3.395 -7.246 -2.746 1 93.56 627 ILE A C 1
ATOM 5035 O O . ILE A 1 627 ? 3.457 -7.652 -1.583 1 93.56 627 ILE A O 1
ATOM 5039 N N . TYR A 1 628 ? 4.219 -7.66 -3.678 1 87.38 628 TYR A N 1
ATOM 5040 C CA . TYR A 1 628 ? 5.258 -8.633 -3.361 1 87.38 628 TYR A CA 1
ATOM 5041 C C . TYR A 1 628 ? 6.242 -8.07 -2.34 1 87.38 628 TYR A C 1
ATOM 5043 O O . TYR A 1 628 ? 6.633 -8.758 -1.397 1 87.38 628 TYR A O 1
ATOM 5051 N N . LYS A 1 629 ? 6.566 -6.812 -2.471 1 84.25 629 LYS A N 1
ATOM 5052 C CA . LYS A 1 629 ? 7.457 -6.164 -1.513 1 84.25 629 LYS A CA 1
ATOM 5053 C C . LYS A 1 629 ? 6.77 -5.977 -0.163 1 84.25 629 LYS A C 1
ATOM 5055 O O . LYS A 1 629 ? 7.387 -6.188 0.885 1 84.25 629 LYS A O 1
ATOM 5060 N N . LEU A 1 630 ? 5.555 -5.531 -0.23 1 91.25 630 LEU A N 1
ATOM 5061 C CA . LEU A 1 630 ? 4.766 -5.293 0.975 1 91.25 630 LEU A CA 1
ATOM 5062 C C . LEU A 1 630 ? 4.641 -6.566 1.802 1 91.25 630 LEU A C 1
ATOM 5064 O O . LEU A 1 630 ? 4.738 -6.527 3.031 1 91.25 630 LEU A O 1
ATOM 5068 N N . GLN A 1 631 ? 4.441 -7.66 1.15 1 89.88 631 GLN A N 1
ATOM 5069 C CA . GLN A 1 631 ? 4.266 -8.93 1.846 1 89.88 631 GLN A CA 1
ATOM 5070 C C . GLN A 1 631 ? 5.516 -9.305 2.633 1 89.88 631 GLN A C 1
ATOM 5072 O O . GLN A 1 631 ? 5.426 -9.914 3.701 1 89.88 631 GLN A O 1
ATOM 5077 N N . ASP A 1 632 ? 6.66 -8.938 2.188 1 83.38 632 ASP A N 1
ATOM 5078 C CA . ASP A 1 632 ? 7.918 -9.273 2.848 1 83.38 632 ASP A CA 1
ATOM 5079 C C . ASP A 1 632 ? 8.125 -8.414 4.094 1 83.38 632 ASP A C 1
ATOM 5081 O O . ASP A 1 632 ? 8.812 -8.828 5.031 1 83.38 632 ASP A O 1
ATOM 5085 N N . THR A 1 633 ? 7.504 -7.27 4.102 1 82.94 633 THR A N 1
ATOM 5086 C CA . THR A 1 633 ? 7.734 -6.348 5.203 1 82.94 633 THR A CA 1
ATOM 5087 C C . THR A 1 633 ? 6.566 -6.375 6.188 1 82.94 633 THR A C 1
ATOM 5089 O O . THR A 1 633 ? 6.746 -6.129 7.383 1 82.94 633 THR A O 1
ATOM 5092 N N . ALA A 1 634 ? 5.371 -6.629 5.672 1 86 634 ALA A N 1
ATOM 5093 C CA . ALA A 1 634 ? 4.168 -6.641 6.496 1 86 634 ALA A CA 1
ATOM 5094 C C . ALA A 1 634 ? 4.047 -7.945 7.273 1 86 634 ALA A C 1
ATOM 5096 O O . ALA A 1 634 ? 3.148 -8.75 7.008 1 86 634 ALA A O 1
ATOM 5097 N N . VAL A 1 635 ? 4.996 -8.188 8.141 1 82.25 635 VAL A N 1
ATOM 5098 C CA . VAL A 1 635 ? 5.035 -9.438 8.891 1 82.25 635 VAL A CA 1
ATOM 5099 C C . VAL A 1 635 ? 4.57 -9.188 10.328 1 82.25 635 VAL A C 1
ATOM 5101 O O . VAL A 1 635 ? 4.848 -8.133 10.898 1 82.25 635 VAL A O 1
ATOM 5104 N N . ILE A 1 636 ? 3.707 -9.984 10.68 1 68.25 636 ILE A N 1
ATOM 5105 C CA . ILE A 1 636 ? 3.287 -9.914 12.078 1 68.25 636 ILE A CA 1
ATOM 5106 C C . ILE A 1 636 ? 4.367 -10.531 12.969 1 68.25 636 ILE A C 1
ATOM 5108 O O . ILE A 1 636 ? 4.875 -11.617 12.688 1 68.25 636 ILE A O 1
ATOM 5112 N N . PHE A 1 637 ? 5.395 -9.625 13.359 1 56.62 637 PHE A N 1
ATOM 5113 C CA . PHE A 1 637 ? 6.445 -10.18 14.211 1 56.62 637 PHE A CA 1
ATOM 5114 C C . PHE A 1 637 ? 5.855 -10.75 15.492 1 56.62 637 PHE A C 1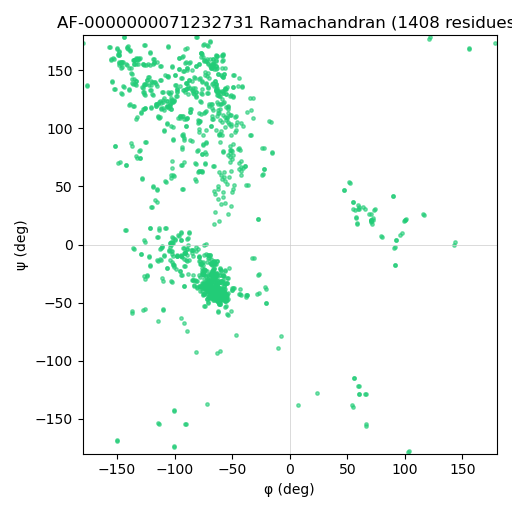
ATOM 5116 O O . PHE A 1 637 ? 5.059 -10.094 16.156 1 56.62 637 PHE A O 1
ATOM 5123 N N . PRO A 1 638 ? 6.016 -11.992 15.375 1 46.16 638 PRO A N 1
ATOM 5124 C CA . PRO A 1 638 ? 5.66 -12.5 16.703 1 46.16 638 PRO A CA 1
ATOM 5125 C C . PRO A 1 638 ? 6.391 -11.781 17.828 1 46.16 638 PRO A C 1
ATOM 5127 O O . PRO A 1 638 ? 7.5 -11.273 17.625 1 46.16 638 PRO A O 1
ATOM 5130 N N . PRO A 1 639 ? 5.789 -11.016 18.656 1 39.94 639 PRO A N 1
ATOM 5131 C CA . PRO A 1 639 ? 6.477 -10.391 19.781 1 39.94 639 PRO A CA 1
ATOM 5132 C C . PRO A 1 639 ? 7.812 -11.062 20.109 1 39.94 639 PRO A C 1
ATOM 5134 O O . PRO A 1 639 ? 7.941 -12.281 19.984 1 39.94 639 PRO A O 1
ATOM 5137 N N . TYR A 1 640 ? 8.891 -10.273 19.703 1 40.94 640 TYR A N 1
ATOM 5138 C CA . TYR A 1 640 ? 10.195 -10.727 20.172 1 40.94 640 TYR A CA 1
ATOM 5139 C C . TYR A 1 640 ? 10.094 -11.344 21.562 1 40.94 640 TYR A C 1
ATOM 5141 O O . TYR A 1 640 ? 9.594 -10.703 22.484 1 40.94 640 TYR A O 1
ATOM 5149 N N . PHE A 1 641 ? 9.961 -12.461 21.656 1 42.19 641 PHE A N 1
ATOM 5150 C CA . PHE A 1 641 ? 10.094 -13.227 22.891 1 42.19 641 PHE A CA 1
ATOM 5151 C C . PHE A 1 641 ? 11.555 -13.484 23.219 1 42.19 641 PHE A C 1
ATOM 5153 O O . PHE A 1 641 ? 12.25 -14.164 22.453 1 42.19 641 PHE A O 1
ATOM 5160 N N . PRO A 1 642 ? 12.078 -12.281 23.859 1 42.09 642 PRO A N 1
ATOM 5161 C CA . PRO A 1 642 ? 13.422 -12.703 24.25 1 42.09 642 PRO A CA 1
ATOM 5162 C C . PRO A 1 642 ? 13.461 -14.141 24.75 1 42.09 642 PRO A C 1
ATOM 5164 O O . PRO A 1 642 ? 13.484 -14.375 25.969 1 42.09 642 PRO A O 1
ATOM 5167 N N . GLN A 1 643 ? 13.234 -14.711 23.844 1 43.47 643 GLN A N 1
ATOM 5168 C CA . GLN A 1 643 ? 13.062 -16.141 24.078 1 43.47 643 GLN A CA 1
ATOM 5169 C C . GLN A 1 643 ? 14.211 -16.688 24.922 1 43.47 643 GLN A C 1
ATOM 5171 O O . GLN A 1 643 ? 13.992 -17.469 25.859 1 43.47 643 GLN A O 1
ATOM 5176 N N . GLN A 1 644 ? 15.227 -16.094 24.547 1 46.91 644 GLN A N 1
ATOM 5177 C CA . GLN A 1 644 ? 16.391 -16.562 25.297 1 46.91 644 GLN A CA 1
ATOM 5178 C C . GLN A 1 644 ? 16.344 -16.062 26.734 1 46.91 644 GLN A C 1
ATOM 5180 O O . GLN A 1 644 ? 16.594 -16.812 27.672 1 46.91 644 GLN A O 1
ATOM 5185 N N . GLU A 1 645 ? 16.078 -14.836 26.844 1 54.59 645 GLU A N 1
ATOM 5186 C CA . GLU A 1 645 ? 15.984 -14.297 28.203 1 54.59 645 GLU A CA 1
ATOM 5187 C C . GLU A 1 645 ? 14.758 -14.844 28.922 1 54.59 645 GLU A C 1
ATOM 5189 O O . GLU A 1 645 ? 14.836 -15.195 30.109 1 54.59 645 GLU A O 1
ATOM 5194 N N . TYR A 1 646 ? 13.766 -14.961 28.25 1 51.94 646 TYR A N 1
ATOM 5195 C CA . TYR A 1 646 ? 12.562 -15.602 28.781 1 51.94 646 TYR A CA 1
ATOM 5196 C C . TYR A 1 646 ? 12.836 -17.062 29.125 1 51.94 646 TYR A C 1
ATOM 5198 O O . TYR A 1 646 ? 12.508 -17.516 30.219 1 51.94 646 TYR A O 1
ATOM 5206 N N . LYS A 1 647 ? 13.438 -17.578 28.172 1 57.59 647 LYS A N 1
ATOM 5207 C CA . LYS A 1 647 ? 13.875 -18.953 28.453 1 57.59 647 LYS A CA 1
ATOM 5208 C C . LYS A 1 647 ? 14.891 -18.984 29.578 1 57.59 647 LYS A C 1
ATOM 5210 O O . LYS A 1 647 ? 14.859 -19.875 30.438 1 57.59 647 LYS A O 1
ATOM 5215 N N . SER A 1 648 ? 15.703 -17.969 29.562 1 63.72 648 SER A N 1
ATOM 5216 C CA . SER A 1 648 ? 16.688 -17.875 30.625 1 63.72 648 SER A CA 1
ATOM 5217 C C . SER A 1 648 ? 16 -17.641 31.984 1 63.72 648 SER A C 1
ATOM 5219 O O . SER A 1 648 ? 16.344 -18.297 32.969 1 63.72 648 SER A O 1
ATOM 5221 N N . TYR A 1 649 ? 15.023 -16.844 31.953 1 68.38 649 TYR A N 1
ATOM 5222 C CA . TYR A 1 649 ? 14.312 -16.609 33.219 1 68.38 649 TYR A CA 1
ATOM 5223 C C . TYR A 1 649 ? 13.414 -17.797 33.562 1 68.38 649 TYR A C 1
ATOM 5225 O O . TYR A 1 649 ? 13.273 -18.156 34.719 1 68.38 649 TYR A O 1
ATOM 5233 N N . GLN A 1 650 ? 12.914 -18.266 32.625 1 68.12 650 GLN A N 1
ATOM 5234 C CA . GLN A 1 650 ? 12.125 -19.469 32.844 1 68.12 650 GLN A CA 1
ATOM 5235 C C . GLN A 1 650 ? 13 -20.609 33.375 1 68.12 650 GLN A C 1
ATOM 5237 O O . GLN A 1 650 ? 12.656 -21.25 34.375 1 68.12 650 GLN A O 1
ATOM 5242 N N . GLN A 1 651 ? 14.047 -20.734 32.688 1 69.31 651 GLN A N 1
ATOM 5243 C CA . GLN A 1 651 ? 15.008 -21.734 33.156 1 69.31 651 GLN A CA 1
ATOM 5244 C C . GLN A 1 651 ? 15.57 -21.391 34.531 1 69.31 651 GLN A C 1
ATOM 5246 O O . GLN A 1 651 ? 15.703 -22.25 35.375 1 69.31 651 GLN A O 1
ATOM 5251 N N . ALA A 1 652 ? 15.828 -20.156 34.594 1 74.94 652 ALA A N 1
ATOM 5252 C CA . ALA A 1 652 ? 16.344 -19.719 35.906 1 74.94 652 ALA A CA 1
ATOM 5253 C C . ALA A 1 652 ? 15.305 -19.922 37 1 74.94 652 ALA A C 1
ATOM 5255 O O . ALA A 1 652 ? 15.641 -20.359 38.094 1 74.94 652 ALA A O 1
ATOM 5256 N N . THR A 1 653 ? 14.172 -19.641 36.625 1 72.88 653 THR A N 1
ATOM 5257 C CA . THR A 1 653 ? 13.094 -19.797 37.594 1 72.88 653 THR A CA 1
ATOM 5258 C C . THR A 1 653 ? 12.93 -21.266 37.969 1 72.88 653 THR A C 1
ATOM 5260 O O . THR A 1 653 ? 12.859 -21.609 39.156 1 72.88 653 THR A O 1
ATOM 5263 N N . TRP A 1 654 ? 12.992 -22.031 37.062 1 76.75 654 TRP A N 1
ATOM 5264 C CA . TRP A 1 654 ? 12.82 -23.453 37.344 1 76.75 654 TRP A CA 1
ATOM 5265 C C . TRP A 1 654 ? 14.07 -24.031 38 1 76.75 654 TRP A C 1
ATOM 5267 O O . TRP A 1 654 ? 13.969 -24.859 38.906 1 76.75 654 TRP A O 1
ATOM 5277 N N . SER A 1 655 ? 15.164 -23.547 37.625 1 75.81 655 SER A N 1
ATOM 5278 C CA . SER A 1 655 ? 16.422 -23.969 38.219 1 75.81 655 SER A CA 1
ATOM 5279 C C . SER A 1 655 ? 16.5 -23.5 39.688 1 75.81 655 SER A C 1
ATOM 5281 O O . SER A 1 655 ? 16.891 -24.281 40.562 1 75.81 655 SER A O 1
ATOM 5283 N N . LEU A 1 656 ? 16.047 -22.375 39.844 1 79.75 656 LEU A N 1
ATOM 5284 C CA . LEU A 1 656 ? 16.078 -21.812 41.219 1 79.75 656 LEU A CA 1
ATOM 5285 C C . LEU A 1 656 ? 15.047 -22.516 42.094 1 79.75 656 LEU A C 1
ATOM 5287 O O . LEU A 1 656 ? 15.305 -22.766 43.281 1 79.75 656 LEU A O 1
ATOM 5291 N N . LEU A 1 657 ? 14.031 -22.812 41.469 1 78.81 657 LEU A N 1
ATOM 5292 C CA . LEU A 1 657 ? 13.031 -23.594 42.219 1 78.81 657 LEU A CA 1
ATOM 5293 C C . LEU A 1 657 ? 13.578 -24.969 42.594 1 78.81 657 LEU A C 1
ATOM 5295 O O . LEU A 1 657 ? 13.375 -25.438 43.688 1 78.81 657 LEU A O 1
ATOM 5299 N N . GLY A 1 658 ? 14.266 -25.562 41.719 1 80.75 658 GLY A N 1
ATOM 5300 C CA . GLY A 1 658 ? 14.914 -26.828 42.031 1 80.75 658 GLY A CA 1
ATOM 5301 C C . GLY A 1 658 ? 15.953 -26.719 43.125 1 80.75 658 GLY A C 1
ATOM 5302 O O . GLY A 1 658 ? 15.977 -27.547 44.031 1 80.75 658 GLY A O 1
ATOM 5303 N N . VAL A 1 659 ? 16.719 -25.75 43.062 1 82 659 VAL A N 1
ATOM 5304 C CA . VAL A 1 659 ? 17.766 -25.516 44.062 1 82 659 VAL A CA 1
ATOM 5305 C C . VAL A 1 659 ? 17.109 -25.203 45.406 1 82 659 VAL A C 1
ATOM 5307 O O . VAL A 1 659 ? 17.562 -25.672 46.438 1 82 659 VAL A O 1
ATOM 5310 N N . LEU A 1 660 ? 16.078 -24.469 45.344 1 81.19 660 LEU A N 1
ATOM 5311 C CA . LEU A 1 660 ? 15.344 -24.125 46.562 1 81.19 660 LEU A CA 1
ATOM 5312 C C . LEU A 1 660 ? 14.773 -25.375 47.219 1 81.19 660 LEU A C 1
ATOM 5314 O O . LEU A 1 660 ? 14.875 -25.531 48.438 1 81.19 660 LEU A O 1
ATOM 5318 N N . ILE A 1 661 ? 14.242 -26.188 46.5 1 82.25 661 ILE A N 1
ATOM 5319 C CA . ILE A 1 661 ? 13.703 -27.438 47 1 82.25 661 ILE A CA 1
ATOM 5320 C C . ILE A 1 661 ? 14.836 -28.281 47.594 1 82.25 661 ILE A C 1
ATOM 5322 O O . ILE A 1 661 ? 14.688 -28.844 48.688 1 82.25 661 ILE A O 1
ATOM 5326 N N . PHE A 1 662 ? 15.898 -28.281 47 1 84.5 662 PHE A N 1
ATOM 5327 C CA . PHE A 1 662 ? 17.062 -29.031 47.469 1 84.5 662 PHE A CA 1
ATOM 5328 C C . PHE A 1 662 ? 17.578 -28.484 48.812 1 84.5 662 PHE A C 1
ATOM 5330 O O . PHE A 1 662 ? 17.797 -29.234 49.75 1 84.5 662 PHE A O 1
ATOM 5337 N N . ILE A 1 663 ? 17.641 -27.266 48.938 1 83.94 663 ILE A N 1
ATOM 5338 C CA . ILE A 1 663 ? 18.156 -26.625 50.125 1 83.94 663 ILE A CA 1
ATOM 5339 C C . ILE A 1 663 ? 17.141 -26.75 51.25 1 83.94 663 ILE A C 1
ATOM 5341 O O . ILE A 1 663 ? 17.5 -26.938 52.406 1 83.94 663 ILE A O 1
ATOM 5345 N N . LEU A 1 664 ? 15.961 -26.703 50.875 1 84.19 664 LEU A N 1
ATOM 5346 C CA . LEU A 1 664 ? 14.891 -26.922 51.844 1 84.19 664 LEU A CA 1
ATOM 5347 C C . LEU A 1 664 ? 14.953 -28.328 52.406 1 84.19 664 LEU A C 1
ATOM 5349 O O . LEU A 1 664 ? 14.773 -28.531 53.625 1 84.19 664 LEU A O 1
ATOM 5353 N N . ILE A 1 665 ? 15.266 -29.25 51.688 1 84.94 665 ILE A N 1
ATOM 5354 C CA . ILE A 1 665 ? 15.422 -30.625 52.125 1 84.94 665 ILE A CA 1
ATOM 5355 C C . ILE A 1 665 ? 16.609 -30.734 53.062 1 84.94 665 ILE A C 1
ATOM 5357 O O . ILE A 1 665 ? 16.516 -31.375 54.125 1 84.94 665 ILE A O 1
ATOM 5361 N N . ILE A 1 666 ? 17.594 -30.078 52.781 1 84.75 666 ILE A N 1
ATOM 5362 C CA . ILE A 1 666 ? 18.781 -30.078 53.625 1 84.75 666 ILE A CA 1
ATOM 5363 C C . ILE A 1 666 ? 18.469 -29.422 54.969 1 84.75 666 ILE A C 1
ATOM 5365 O O . ILE A 1 666 ? 18.828 -29.953 56.031 1 84.75 666 ILE A O 1
ATOM 5369 N N . ALA A 1 667 ? 17.797 -28.391 54.938 1 83.5 667 ALA A N 1
ATOM 5370 C CA . ALA A 1 667 ? 17.422 -27.672 56.156 1 83.5 667 ALA A CA 1
ATOM 5371 C C . ALA A 1 667 ? 16.5 -28.531 57.031 1 83.5 667 ALA A C 1
ATOM 5373 O O . ALA A 1 667 ? 16.656 -28.562 58.25 1 83.5 667 ALA A O 1
ATOM 5374 N N . ILE A 1 668 ? 15.688 -29.219 56.406 1 83.94 668 ILE A N 1
ATOM 5375 C CA . ILE A 1 668 ? 14.773 -30.109 57.125 1 83.94 668 ILE A CA 1
ATOM 5376 C C . ILE A 1 668 ? 15.555 -31.266 57.75 1 83.94 668 ILE A C 1
ATOM 5378 O O . ILE A 1 668 ? 15.32 -31.609 58.906 1 83.94 668 ILE A O 1
ATOM 5382 N N . ILE A 1 669 ? 16.5 -31.734 57.156 1 85.56 669 ILE A N 1
ATOM 5383 C CA . ILE A 1 669 ? 17.344 -32.812 57.656 1 85.56 669 ILE A CA 1
ATOM 5384 C C . ILE A 1 669 ? 18.156 -32.312 58.844 1 85.56 669 ILE A C 1
ATOM 5386 O O . ILE A 1 669 ? 18.219 -32.969 59.875 1 85.56 669 ILE A O 1
ATOM 5390 N N . LEU A 1 670 ? 18.594 -31.125 58.781 1 85.12 670 LEU A N 1
ATOM 5391 C CA . LEU A 1 670 ? 19.375 -30.547 59.875 1 85.12 670 LEU A CA 1
ATOM 5392 C C . LEU A 1 670 ? 18.5 -30.266 61.094 1 85.12 670 LEU A C 1
ATOM 5394 O O . LEU A 1 670 ? 18.906 -30.5 62.219 1 85.12 670 LEU A O 1
ATOM 5398 N N . ALA A 1 671 ? 17.375 -29.906 60.781 1 84.62 671 ALA A N 1
ATOM 5399 C CA . ALA A 1 671 ? 16.406 -29.656 61.844 1 84.62 671 ALA A CA 1
ATOM 5400 C C . ALA A 1 671 ? 16 -30.953 62.531 1 84.62 671 ALA A C 1
ATOM 5402 O O . ALA A 1 671 ? 15.914 -31 63.781 1 84.62 671 ALA A O 1
ATOM 5403 N N . ILE A 1 672 ? 15.875 -31.953 61.812 1 85 672 ILE A N 1
ATOM 5404 C CA . ILE A 1 672 ? 15.523 -33.25 62.344 1 85 672 ILE A CA 1
ATOM 5405 C C . ILE A 1 672 ? 16.672 -33.781 63.188 1 85 672 ILE A C 1
ATOM 5407 O O . ILE A 1 672 ? 16.453 -34.312 64.312 1 85 672 ILE A O 1
ATOM 5411 N N . ILE A 1 673 ? 17.781 -33.562 62.812 1 85.62 673 ILE A N 1
ATOM 5412 C CA . ILE A 1 673 ? 18.953 -34 63.531 1 85.62 673 ILE A CA 1
ATOM 5413 C C . ILE A 1 673 ? 19.047 -33.25 64.875 1 85.62 673 ILE A C 1
ATOM 5415 O O . ILE A 1 673 ? 19.312 -33.844 65.938 1 85.62 673 ILE A O 1
ATOM 5419 N N . LEU A 1 674 ? 18.734 -32.094 64.812 1 84.12 674 LEU A N 1
ATOM 5420 C CA . LEU A 1 674 ? 18.781 -31.266 66 1 84.12 674 LEU A CA 1
ATOM 5421 C C . LEU A 1 674 ? 17.688 -31.641 67 1 84.12 674 LEU A C 1
ATOM 5423 O O . LEU A 1 674 ? 17.906 -31.703 68.188 1 84.12 674 LEU A O 1
ATOM 5427 N N . ILE A 1 675 ? 16.625 -31.984 66.438 1 84.69 675 ILE A N 1
ATOM 5428 C CA . ILE A 1 675 ? 15.484 -32.375 67.25 1 84.69 675 ILE A CA 1
ATOM 5429 C C . ILE A 1 675 ? 15.734 -33.75 67.875 1 84.69 675 ILE A C 1
ATOM 5431 O O . ILE A 1 675 ? 15.492 -33.938 69.062 1 84.69 675 ILE A O 1
ATOM 5435 N N . VAL A 1 676 ? 16.281 -34.594 67.188 1 85.81 676 VAL A N 1
ATOM 5436 C CA . VAL A 1 676 ? 16.578 -35.938 67.625 1 85.81 676 VAL A CA 1
ATOM 5437 C C . VAL A 1 676 ? 17.672 -35.875 68.688 1 85.81 676 VAL A C 1
ATOM 5439 O O . VAL A 1 676 ? 17.594 -36.562 69.75 1 85.81 676 VAL A O 1
ATOM 5442 N N . ARG A 1 677 ? 18.531 -35.062 68.562 1 82.56 677 ARG A N 1
ATOM 5443 C CA . ARG A 1 677 ? 19.609 -34.906 69.562 1 82.56 677 ARG A CA 1
ATOM 5444 C C . ARG A 1 677 ? 19.109 -34.281 70.875 1 82.56 677 ARG A C 1
ATOM 5446 O O . ARG A 1 677 ? 19.5 -34.719 71.938 1 82.56 677 ARG A O 1
ATOM 5453 N N . LYS A 1 678 ? 18.281 -33.469 70.688 1 82.38 678 LYS A N 1
ATOM 5454 C CA . LYS A 1 678 ? 17.688 -32.844 71.875 1 82.38 678 LYS A CA 1
ATOM 5455 C C . LYS A 1 678 ? 16.812 -33.812 72.625 1 82.38 678 LYS A C 1
ATOM 5457 O O . LYS A 1 678 ? 16.828 -33.844 73.875 1 82.38 678 LYS A O 1
ATOM 5462 N N . ARG A 1 679 ? 16.203 -34.625 71.938 1 82 679 ARG A N 1
ATOM 5463 C CA . ARG A 1 679 ? 15.359 -35.656 72.562 1 82 679 ARG A CA 1
ATOM 5464 C C . ARG A 1 679 ? 16.203 -36.719 73.25 1 82 679 ARG A C 1
ATOM 5466 O O . ARG A 1 679 ? 15.859 -37.156 74.375 1 82 679 ARG A O 1
ATOM 5473 N N . ARG A 1 680 ? 17.266 -37 72.75 1 80.62 680 ARG A N 1
ATOM 5474 C CA . ARG A 1 680 ? 18.188 -37.969 73.375 1 80.62 680 ARG A CA 1
ATOM 5475 C C . ARG A 1 680 ? 18.844 -37.406 74.625 1 80.62 680 ARG A C 1
ATOM 5477 O O . ARG A 1 680 ? 18.984 -38.094 75.625 1 80.62 680 ARG A O 1
ATOM 5484 N N . GLU A 1 681 ? 19.078 -36.219 74.562 1 76.81 681 GLU A N 1
ATOM 5485 C CA . GLU A 1 681 ? 19.625 -35.531 75.75 1 76.81 681 GLU A CA 1
ATOM 5486 C C . GLU A 1 681 ? 18.594 -35.438 76.875 1 76.81 681 GLU A C 1
ATOM 5488 O O . GLU A 1 681 ? 18.922 -35.656 78 1 76.81 681 GLU A O 1
ATOM 5493 N N . HIS A 1 682 ? 17.453 -35.219 76.438 1 79.5 682 HIS A N 1
ATOM 5494 C CA . HIS A 1 682 ? 16.391 -35.156 77.438 1 79.5 682 HIS A CA 1
ATOM 5495 C C . HIS A 1 682 ? 16.094 -36.531 78 1 79.5 682 HIS A C 1
ATOM 5497 O O . HIS A 1 682 ? 15.82 -36.625 79.25 1 79.5 682 HIS A O 1
ATOM 5503 N N . GLN A 1 683 ? 16.234 -37.5 77.25 1 76.69 683 GLN A N 1
ATOM 5504 C CA . GLN A 1 683 ? 16.047 -38.875 77.75 1 76.69 683 GLN A CA 1
ATOM 5505 C C . GLN A 1 683 ? 17.203 -39.281 78.688 1 76.69 683 GLN A C 1
ATOM 5507 O O . GLN A 1 683 ? 17 -39.938 79.688 1 76.69 683 GLN A O 1
ATOM 5512 N N . GLU A 1 684 ? 18.359 -38.844 78.438 1 73.88 684 GLU A N 1
ATOM 5513 C CA . GLU A 1 684 ? 19.516 -39.156 79.312 1 73.88 684 GLU A CA 1
ATOM 5514 C C . GLU A 1 684 ? 19.484 -38.344 80.625 1 73.88 684 GLU A C 1
ATOM 5516 O O . GLU A 1 684 ? 19.828 -38.875 81.688 1 73.88 684 GLU A O 1
ATOM 5521 N N . GLU A 1 685 ? 19.016 -37.219 80.562 1 70.44 685 GLU A N 1
ATOM 5522 C CA . GLU A 1 685 ? 18.844 -36.406 81.75 1 70.44 685 GLU A CA 1
ATOM 5523 C C . GLU A 1 685 ? 17.734 -36.969 82.625 1 70.44 685 GLU A C 1
ATOM 5525 O O . GLU A 1 685 ? 17.875 -37 83.875 1 70.44 685 GLU A O 1
ATOM 5530 N N . LYS A 1 686 ? 16.766 -37.438 82.062 1 68.81 686 LYS A N 1
ATOM 5531 C CA . LYS A 1 686 ? 15.711 -38.094 82.812 1 68.81 686 LYS A CA 1
ATOM 5532 C C . LYS A 1 686 ? 16.188 -39.406 83.375 1 68.81 686 LYS A C 1
ATOM 5534 O O . LYS A 1 686 ? 15.852 -39.75 84.562 1 68.81 686 LYS A O 1
ATOM 5539 N N . GLU A 1 687 ? 16.984 -40.094 82.812 1 66.31 687 GLU A N 1
ATOM 5540 C CA . GLU A 1 687 ? 17.547 -41.375 83.312 1 66.31 687 GLU A CA 1
ATOM 5541 C C . GLU A 1 687 ? 18.594 -41.125 84.375 1 66.31 687 GLU A C 1
ATOM 5543 O O . GLU A 1 687 ? 18.641 -41.844 85.375 1 66.31 687 GLU A O 1
ATOM 5548 N N . GLN A 1 688 ? 19.328 -40.156 84.375 1 66.5 688 GLN A N 1
ATOM 5549 C CA . GLN A 1 688 ? 20.281 -39.781 85.375 1 66.5 688 GLN A CA 1
ATOM 5550 C C . GLN A 1 688 ? 19.578 -39.281 86.625 1 66.5 688 GLN A C 1
ATOM 5552 O O . GLN A 1 688 ? 19.969 -39.594 87.75 1 66.5 688 GLN A O 1
ATOM 5557 N N . TYR A 1 689 ? 18.641 -38.562 86.5 1 64.44 689 TYR A N 1
ATOM 5558 C CA . TYR A 1 689 ? 17.828 -38.125 87.625 1 64.44 689 TYR A CA 1
ATOM 5559 C C . TYR A 1 689 ? 17.141 -39.281 88.312 1 64.44 689 TYR A C 1
ATOM 5561 O O . TYR A 1 689 ? 17.047 -39.344 89.562 1 64.44 689 TYR A O 1
ATOM 5569 N N . ARG A 1 690 ? 16.797 -40.219 87.625 1 62.56 690 ARG A N 1
ATOM 5570 C CA . ARG A 1 690 ? 16.219 -41.438 88.188 1 62.56 690 ARG A CA 1
ATOM 5571 C C . ARG A 1 690 ? 17.281 -42.25 88.875 1 62.56 690 ARG A C 1
ATOM 5573 O O . ARG A 1 690 ? 16.984 -42.875 89.938 1 62.56 690 ARG A O 1
ATOM 5580 N N . ASN A 1 691 ? 18.438 -42.156 88.5 1 63.28 691 ASN A N 1
ATOM 5581 C CA . ASN A 1 691 ? 19.5 -42.938 89.125 1 63.28 691 ASN A CA 1
ATOM 5582 C C . ASN A 1 691 ? 20.078 -42.219 90.312 1 63.28 691 ASN A C 1
ATOM 5584 O O . ASN A 1 691 ? 20.75 -42.812 91.188 1 63.28 691 ASN A O 1
ATOM 5588 N N . ASP A 1 692 ? 20.078 -41 90.5 1 56.25 692 ASP A N 1
ATOM 5589 C CA . ASP A 1 692 ? 20.641 -40.25 91.625 1 56.25 692 ASP A CA 1
ATOM 5590 C C . ASP A 1 692 ? 19.656 -40.188 92.75 1 56.25 692 ASP A C 1
ATOM 5592 O O . ASP A 1 692 ? 19.906 -39.469 93.75 1 56.25 692 ASP A O 1
ATOM 5596 N N . GLN A 1 693 ? 18.516 -40.594 92.625 1 52.41 693 GLN A N 1
ATOM 5597 C CA . GLN A 1 693 ? 17.672 -40.656 93.812 1 52.41 693 GLN A CA 1
ATOM 5598 C C . GLN A 1 693 ? 18.156 -41.719 94.812 1 52.41 693 GLN A C 1
ATOM 5600 O O . GLN A 1 693 ? 18.469 -42.844 94.375 1 52.41 693 GLN A O 1
ATOM 5605 N N . PRO A 1 694 ? 18.656 -41.281 95.938 1 51.56 694 PRO A N 1
ATOM 5606 C CA . PRO A 1 694 ? 19.172 -42.188 97 1 51.56 694 PRO A CA 1
ATOM 5607 C C . PRO A 1 694 ? 18.219 -43.344 97.25 1 51.56 694 PRO A C 1
ATOM 5609 O O . PRO A 1 694 ? 17 -43.219 97.062 1 51.56 694 PRO A O 1
ATOM 5612 N N . PRO A 1 695 ? 18.719 -44.5 97.375 1 40.69 695 PRO A N 1
ATOM 5613 C CA . PRO A 1 695 ? 17.859 -45.656 97.625 1 40.69 695 PRO A CA 1
ATOM 5614 C C . PRO A 1 695 ? 17.031 -45.5 98.875 1 40.69 695 PRO A C 1
ATOM 5616 O O . PRO A 1 695 ? 17.594 -45.219 99.938 1 40.69 695 PRO A O 1
ATOM 5619 N N . VAL A 1 696 ? 15.93 -44.781 98.812 1 37.75 696 VAL A N 1
ATOM 5620 C CA . VAL A 1 696 ? 15.078 -44.719 100 1 37.75 696 VAL A CA 1
ATOM 5621 C C . VAL A 1 696 ? 14.867 -46.156 100.562 1 37.75 696 VAL A C 1
ATOM 5623 O O . VAL A 1 696 ? 14.523 -47.062 99.812 1 37.75 696 VAL A O 1
ATOM 5626 N N . HIS A 1 697 ? 15.625 -46.469 101.5 1 36.59 697 HIS A N 1
ATOM 5627 C CA . HIS A 1 697 ? 15.516 -47.656 102.375 1 36.59 697 HIS A CA 1
ATOM 5628 C C . HIS A 1 697 ? 14.078 -47.875 102.812 1 36.59 697 HIS A C 1
ATOM 5630 O O . HIS A 1 697 ? 13.523 -47 103.5 1 36.59 697 HIS A O 1
ATOM 5636 N N . VAL A 1 698 ? 13.297 -48.156 101.938 1 31.62 698 VAL A N 1
ATOM 5637 C CA . VAL A 1 698 ? 11.945 -48.562 102.312 1 31.62 698 VAL A CA 1
ATOM 5638 C C . VAL A 1 698 ? 12.008 -49.625 103.375 1 31.62 698 VAL A C 1
ATOM 5640 O O . VAL A 1 698 ? 12.594 -50.688 103.188 1 31.62 698 VAL A O 1
ATOM 5643 N N . THR A 1 699 ? 12.086 -49.031 104.625 1 33.22 699 THR A N 1
ATOM 5644 C CA . THR A 1 699 ? 11.797 -49.969 105.75 1 33.22 699 THR A CA 1
ATOM 5645 C C . THR A 1 699 ? 10.383 -50.531 105.625 1 33.22 699 THR A C 1
ATOM 5647 O O . THR A 1 699 ? 9.422 -49.781 105.375 1 33.22 699 THR A O 1
ATOM 5650 N N . MET A 1 700 ? 10.266 -51.562 104.938 1 27 700 MET A N 1
ATOM 5651 C CA . MET A 1 700 ? 9.016 -52.281 104.875 1 27 700 MET A CA 1
ATOM 5652 C C . MET A 1 700 ? 8.359 -52.469 106.25 1 27 700 MET A C 1
ATOM 5654 O O . MET A 1 700 ? 8.977 -52.969 107.125 1 27 700 MET A O 1
ATOM 5658 N N . PRO A 1 701 ? 7.652 -51.406 106.688 1 24.86 701 PRO A N 1
ATOM 5659 C CA . PRO A 1 701 ? 6.926 -51.969 107.812 1 24.86 701 PRO A CA 1
ATOM 5660 C C . PRO A 1 701 ? 6.039 -53.156 107.375 1 24.86 701 PRO A C 1
ATOM 5662 O O . PRO A 1 701 ? 5.586 -53.25 106.25 1 24.86 701 PRO A O 1
ATOM 5665 N N . LYS A 1 702 ? 6.297 -54.219 108.062 1 24.52 702 LYS A N 1
ATOM 5666 C CA . LYS A 1 702 ? 5.387 -55.344 108.188 1 24.52 702 LYS A CA 1
ATOM 5667 C C . LYS A 1 702 ? 3.99 -54.906 108.625 1 24.52 702 LYS A C 1
ATOM 5669 O O . LYS A 1 702 ? 3.822 -54.281 109.688 1 24.52 702 LYS A O 1
ATOM 5674 N N . ARG A 1 703 ? 3.262 -54.375 107.812 1 21.92 703 ARG A N 1
ATOM 5675 C CA . ARG A 1 703 ? 1.846 -54.469 108.188 1 21.92 703 ARG A CA 1
ATOM 5676 C C . ARG A 1 703 ? 1.522 -55.875 108.688 1 21.92 703 ARG A C 1
ATOM 5678 O O . ARG A 1 703 ? 2.148 -56.844 108.312 1 21.92 703 ARG A O 1
ATOM 5685 N N . PHE A 1 704 ? 0.595 -55.844 109.75 1 22.45 704 PHE A N 1
ATOM 5686 C CA . PHE A 1 704 ? -0.417 -56.562 110.5 1 22.45 704 PHE A CA 1
ATOM 5687 C C . PHE A 1 704 ? -1.535 -57.031 109.625 1 22.45 704 PHE A C 1
ATOM 5689 O O . PHE A 1 704 ? -2.428 -56.25 109.25 1 22.45 704 PHE A O 1
ATOM 5696 N N . ASP A 1 705 ? -1.654 -57.469 108.625 1 19.33 705 ASP A N 1
ATOM 5697 C CA . ASP A 1 705 ? -2.508 -58.656 108.438 1 19.33 705 ASP A CA 1
ATOM 5698 C C . ASP A 1 705 ? -2.486 -59.594 109.625 1 19.33 705 ASP A C 1
ATOM 5700 O O . ASP A 1 705 ? -1.416 -59.906 110.188 1 19.33 705 ASP A O 1
ATOM 5704 N N . ASP A 1 706 ? -3.535 -59.812 110.312 1 18.36 706 ASP A N 1
ATOM 5705 C CA . ASP A 1 706 ? -4.941 -60.219 110.375 1 18.36 706 ASP A CA 1
ATOM 5706 C C . ASP A 1 706 ? -5.195 -61.5 109.625 1 18.36 706 ASP A C 1
ATOM 5708 O O . ASP A 1 706 ? -4.703 -61.656 108.5 1 18.36 706 ASP A O 1
ATOM 5712 N N . MET B 1 1 ? -42.75 -11.172 43.312 1 18.75 1 MET B N 1
ATOM 5713 C CA . MET B 1 1 ? -43.406 -10.438 44.375 1 18.75 1 MET B CA 1
ATOM 5714 C C . MET B 1 1 ? -43.188 -8.938 44.219 1 18.75 1 MET B C 1
ATOM 5716 O O . MET B 1 1 ? -42.406 -8.492 43.375 1 18.75 1 MET B O 1
ATOM 5720 N N . HIS B 1 2 ? -42.688 -8.281 45.312 1 18.14 2 HIS B N 1
ATOM 5721 C CA . HIS B 1 2 ? -43.156 -7.09 46 1 18.14 2 HIS B CA 1
ATOM 5722 C C . HIS B 1 2 ? -42.688 -5.82 45.281 1 18.14 2 HIS B C 1
ATOM 5724 O O . HIS B 1 2 ? -43.5 -4.938 45 1 18.14 2 HIS B O 1
ATOM 5730 N N . LEU B 1 3 ? -41.562 -5.309 45.688 1 16.66 3 LEU B N 1
ATOM 5731 C CA . LEU B 1 3 ? -41.531 -4.098 46.5 1 16.66 3 LEU B CA 1
ATOM 5732 C C . LEU B 1 3 ? -41.469 -2.854 45.625 1 16.66 3 LEU B C 1
ATOM 5734 O O . LEU B 1 3 ? -42.219 -1.898 45.844 1 16.66 3 LEU B O 1
ATOM 5738 N N . PHE B 1 4 ? -40.281 -2.598 45.031 1 20.23 4 PHE B N 1
ATOM 5739 C CA . PHE B 1 4 ? -39.688 -1.299 45.344 1 20.23 4 PHE B CA 1
ATOM 5740 C C . PHE B 1 4 ? -40.406 -0.187 44.562 1 20.23 4 PHE B C 1
ATOM 5742 O O . PHE B 1 4 ? -40.781 -0.363 43.406 1 20.23 4 PHE B O 1
ATOM 5749 N N . LEU B 1 5 ? -40.781 0.919 45.156 1 18.69 5 LEU B N 1
ATOM 5750 C CA . LEU B 1 5 ? -41.625 2.084 45.375 1 18.69 5 LEU B CA 1
ATOM 5751 C C . LEU B 1 5 ? -41.25 3.236 44.469 1 18.69 5 LEU B C 1
ATOM 5753 O O . LEU B 1 5 ? -41.906 4.273 44.438 1 18.69 5 LEU B O 1
ATOM 5757 N N . PHE B 1 6 ? -40.094 3.178 43.719 1 21.03 6 PHE B N 1
ATOM 5758 C CA . PHE B 1 6 ? -39.469 4.48 43.688 1 21.03 6 PHE B CA 1
ATOM 5759 C C . PHE B 1 6 ? -40.375 5.527 43.062 1 21.03 6 PHE B C 1
ATOM 5761 O O . PHE B 1 6 ? -40.969 5.27 42.031 1 21.03 6 PHE B O 1
ATOM 5768 N N . THR B 1 7 ? -40.75 6.48 43.812 1 18.88 7 THR B N 1
ATOM 5769 C CA . THR B 1 7 ? -41.656 7.633 43.812 1 18.88 7 THR B CA 1
ATOM 5770 C C . THR B 1 7 ? -41.281 8.586 42.656 1 18.88 7 THR B C 1
ATOM 5772 O O . THR B 1 7 ? -40.125 8.992 42.531 1 18.88 7 THR B O 1
ATOM 5775 N N . VAL B 1 8 ? -42 8.656 41.594 1 20.77 8 VAL B N 1
ATOM 5776 C CA . VAL B 1 8 ? -42.094 9.367 40.312 1 20.77 8 VAL B CA 1
ATOM 5777 C C . VAL B 1 8 ? -42.312 10.859 40.562 1 20.77 8 VAL B C 1
ATOM 5779 O O . VAL B 1 8 ? -43.406 11.297 40.938 1 20.77 8 VAL B O 1
ATOM 5782 N N . ILE B 1 9 ? -41.344 11.43 41.531 1 19.08 9 ILE B N 1
ATOM 5783 C CA . ILE B 1 9 ? -41.688 12.773 42 1 19.08 9 ILE B CA 1
ATOM 5784 C C . ILE B 1 9 ? -41.906 13.688 40.781 1 19.08 9 ILE B C 1
ATOM 5786 O O . ILE B 1 9 ? -41.062 13.734 39.875 1 19.08 9 ILE B O 1
ATOM 5790 N N . THR B 1 10 ? -43.062 14.188 40.594 1 20.17 10 THR B N 1
ATOM 5791 C CA . THR B 1 10 ? -43.844 15.016 39.688 1 20.17 10 THR B CA 1
ATOM 5792 C C . THR B 1 10 ? -43.312 16.438 39.656 1 20.17 10 THR B C 1
ATOM 5794 O O . THR B 1 10 ? -44.094 17.406 39.562 1 20.17 10 THR B O 1
ATOM 5797 N N . PHE B 1 11 ? -41.938 16.609 39.938 1 20.16 11 PHE B N 1
ATOM 5798 C CA . PHE B 1 11 ? -41.688 18 40.281 1 20.16 11 PHE B CA 1
ATOM 5799 C C . PHE B 1 11 ? -42.219 18.922 39.156 1 20.16 11 PHE B C 1
ATOM 5801 O O . PHE B 1 11 ? -41.969 18.656 38 1 20.16 11 PHE B O 1
ATOM 5808 N N . PHE B 1 12 ? -43.281 19.625 39.438 1 21.03 12 PHE B N 1
ATOM 5809 C CA . PHE B 1 12 ? -44.094 20.625 38.781 1 21.03 12 PHE B CA 1
ATOM 5810 C C . PHE B 1 12 ? -43.25 21.828 38.375 1 21.03 12 PHE B C 1
ATOM 5812 O O . PHE B 1 12 ? -42.75 22.578 39.219 1 21.03 12 PHE B O 1
ATOM 5819 N N . VAL B 1 13 ? -42.281 21.625 37.5 1 20.05 13 VAL B N 1
ATOM 5820 C CA . VAL B 1 13 ? -41.375 22.688 37.094 1 20.05 13 VAL B CA 1
ATOM 5821 C C . VAL B 1 13 ? -42.156 23.906 36.656 1 20.05 13 VAL B C 1
ATOM 5823 O O . VAL B 1 13 ? -42.938 23.844 35.719 1 20.05 13 VAL B O 1
ATOM 5826 N N . ASN B 1 14 ? -42.531 24.734 37.656 1 19.14 14 ASN B N 1
ATOM 5827 C CA . ASN B 1 14 ? -43.25 26 37.594 1 19.14 14 ASN B CA 1
ATOM 5828 C C . ASN B 1 14 ? -42.75 26.859 36.438 1 19.14 14 ASN B C 1
ATOM 5830 O O . ASN B 1 14 ? -41.562 26.812 36.062 1 19.14 14 ASN B O 1
ATOM 5834 N N . ASN B 1 15 ? -43.656 27.484 35.688 1 20.08 15 ASN B N 1
ATOM 5835 C CA . ASN B 1 15 ? -43.906 28.266 34.5 1 20.08 15 ASN B CA 1
ATOM 5836 C C . ASN B 1 15 ? -43.25 29.641 34.562 1 20.08 15 ASN B C 1
ATOM 5838 O O . ASN B 1 15 ? -43.594 30.562 33.812 1 20.08 15 ASN B O 1
ATOM 5842 N N . HIS B 1 16 ? -42.219 29.859 35.5 1 20.17 16 HIS B N 1
ATOM 5843 C CA . HIS B 1 16 ? -42.062 31.297 35.688 1 20.17 16 HIS B CA 1
ATOM 5844 C C . HIS B 1 16 ? -41.844 32.031 34.375 1 20.17 16 HIS B C 1
ATOM 5846 O O . HIS B 1 16 ? -41.188 31.5 33.469 1 20.17 16 HIS B O 1
ATOM 5852 N N . HIS B 1 17 ? -42.781 32.938 34.062 1 20.92 17 HIS B N 1
ATOM 5853 C CA . HIS B 1 17 ? -43.062 33.906 33.031 1 20.92 17 HIS B CA 1
ATOM 5854 C C . HIS B 1 17 ? -41.844 34.844 32.812 1 20.92 17 HIS B C 1
ATOM 5856 O O . HIS B 1 17 ? -41.375 35.469 33.781 1 20.92 17 HIS B O 1
ATOM 5862 N N . HIS B 1 18 ? -40.906 34.406 32.094 1 20.03 18 HIS B N 1
ATOM 5863 C CA . HIS B 1 18 ? -39.719 35.156 31.75 1 20.03 18 HIS B CA 1
ATOM 5864 C C . HIS B 1 18 ? -40.094 36.531 31.188 1 20.03 18 HIS B C 1
ATOM 5866 O O . HIS B 1 18 ? -40.812 36.625 30.188 1 20.03 18 HIS B O 1
ATOM 5872 N N . MET B 1 19 ? -40.375 37.469 32.062 1 20.69 19 MET B N 1
ATOM 5873 C CA . MET B 1 19 ? -40.562 38.844 31.688 1 20.69 19 MET B CA 1
ATOM 5874 C C . MET B 1 19 ? -39.5 39.344 30.734 1 20.69 19 MET B C 1
ATOM 5876 O O . MET B 1 19 ? -38.312 39.188 31.016 1 20.69 19 MET B O 1
ATOM 5880 N N . VAL B 1 20 ? -39.812 39.5 29.5 1 23.42 20 VAL B N 1
ATOM 5881 C CA . VAL B 1 20 ? -39.188 40.094 28.328 1 23.42 20 VAL B CA 1
ATOM 5882 C C . VAL B 1 20 ? -38.844 41.562 28.625 1 23.42 20 VAL B C 1
ATOM 5884 O O . VAL B 1 20 ? -39.75 42.375 28.75 1 23.42 20 VAL B O 1
ATOM 5887 N N . VAL B 1 21 ? -38.094 41.75 29.719 1 22.75 21 VAL B N 1
ATOM 5888 C CA . VAL B 1 21 ? -37.75 43.156 29.891 1 22.75 21 VAL B CA 1
ATOM 5889 C C . VAL B 1 21 ? -37.25 43.75 28.562 1 22.75 21 VAL B C 1
ATOM 5891 O O . VAL B 1 21 ? -36.344 43.188 27.953 1 22.75 21 VAL B O 1
ATOM 5894 N N . ASP B 1 22 ? -38.156 44.406 27.938 1 22.58 22 ASP B N 1
ATOM 5895 C CA . ASP B 1 22 ? -38 45.281 26.781 1 22.58 22 ASP B CA 1
ATOM 5896 C C . ASP B 1 22 ? -36.875 46.281 26.969 1 22.58 22 ASP B C 1
ATOM 5898 O O . ASP B 1 22 ? -37.031 47.25 27.734 1 22.58 22 ASP B O 1
ATOM 5902 N N . ALA B 1 23 ? -35.719 45.812 27.328 1 22.83 23 ALA B N 1
ATOM 5903 C CA . ALA B 1 23 ? -34.719 46.875 27.484 1 22.83 23 ALA B CA 1
ATOM 5904 C C . ALA B 1 23 ? -34.688 47.781 26.25 1 22.83 23 ALA B C 1
ATOM 5906 O O . ALA B 1 23 ? -34.406 47.344 25.141 1 22.83 23 ALA B O 1
ATOM 5907 N N . GLN B 1 24 ? -35.594 48.656 26.219 1 22.81 24 GLN B N 1
ATOM 5908 C CA . GLN B 1 24 ? -35.562 49.812 25.312 1 22.81 24 GLN B CA 1
ATOM 5909 C C . GLN B 1 24 ? -34.188 50.438 25.266 1 22.81 24 GLN B C 1
ATOM 5911 O O . GLN B 1 24 ? -33.75 51.062 26.25 1 22.81 24 GLN B O 1
ATOM 5916 N N . ILE B 1 25 ? -33.25 49.75 24.672 1 27.14 25 ILE B N 1
ATOM 5917 C CA . ILE B 1 25 ? -32 50.469 24.406 1 27.14 25 ILE B CA 1
ATOM 5918 C C . ILE B 1 25 ? -32.281 51.781 23.672 1 27.14 25 ILE B C 1
ATOM 5920 O O . ILE B 1 25 ? -32.844 51.75 22.562 1 27.14 25 ILE B O 1
ATOM 5924 N N . GLY B 1 26 ? -32.719 52.781 24.406 1 25.28 26 GLY B N 1
ATOM 5925 C CA . GLY B 1 26 ? -32.781 54.125 23.844 1 25.28 26 GLY B CA 1
ATOM 5926 C C . GLY B 1 26 ? -31.562 54.438 22.984 1 25.28 26 GLY B C 1
ATOM 5927 O O . GLY B 1 26 ? -30.422 54.25 23.422 1 25.28 26 GLY B O 1
ATOM 5928 N N . ILE B 1 27 ? -31.719 54.375 21.688 1 29.17 27 ILE B N 1
ATOM 5929 C CA . ILE B 1 27 ? -30.938 54.844 20.547 1 29.17 27 ILE B CA 1
ATOM 5930 C C . ILE B 1 27 ? -30.578 56.312 20.703 1 29.17 27 ILE B C 1
ATOM 5932 O O . ILE B 1 27 ? -31.328 57.188 20.312 1 29.17 27 ILE B O 1
ATOM 5936 N N . GLY B 1 28 ? -30.359 56.844 21.859 1 27.81 28 GLY B N 1
ATOM 5937 C CA . GLY B 1 28 ? -29.859 58.188 21.656 1 27.81 28 GLY B CA 1
ATOM 5938 C C . GLY B 1 28 ? -28.719 58.25 20.656 1 27.81 28 GLY B C 1
ATOM 5939 O O . GLY B 1 28 ? -28.016 57.281 20.438 1 27.81 28 GLY B O 1
ATOM 5940 N N . GLY B 1 29 ? -28.75 59.125 19.578 1 30.66 29 GLY B N 1
ATOM 5941 C CA . GLY B 1 29 ? -28 59.406 18.359 1 30.66 29 GLY B CA 1
ATOM 5942 C C . GLY B 1 29 ? -26.5 59.375 18.547 1 30.66 29 GLY B C 1
ATOM 5943 O O . GLY B 1 29 ? -25.75 59.656 17.625 1 30.66 29 GLY B O 1
ATOM 5944 N N . GLY B 1 30 ? -25.969 59.906 19.75 1 32.06 30 GLY B N 1
ATOM 5945 C CA . GLY B 1 30 ? -24.547 60.188 19.75 1 32.06 30 GLY B CA 1
ATOM 5946 C C . GLY B 1 30 ? -23.688 59 19.375 1 32.06 30 GLY B C 1
ATOM 5947 O O . GLY B 1 30 ? -23.969 57.875 19.781 1 32.06 30 GLY B O 1
ATOM 5948 N N . GLY B 1 31 ? -23.062 58.906 18.203 1 36.34 31 GLY B N 1
ATOM 5949 C CA . GLY B 1 31 ? -21.891 58.25 17.641 1 36.34 31 GLY B CA 1
ATOM 5950 C C . GLY B 1 31 ? -20.797 58 18.672 1 36.34 31 GLY B C 1
ATOM 5951 O O . GLY B 1 31 ? -19.672 58.438 18.516 1 36.34 31 GLY B O 1
ATOM 5952 N N . SER B 1 32 ? -21.016 57.938 19.969 1 40.09 32 SER B N 1
ATOM 5953 C CA . SER B 1 32 ? -20.172 58 21.141 1 40.09 32 SER B CA 1
ATOM 5954 C C . SER B 1 32 ? -19.172 56.875 21.172 1 40.09 32 SER B C 1
ATOM 5956 O O . SER B 1 32 ? -18.219 56.875 21.969 1 40.09 32 SER B O 1
ATOM 5958 N N . TYR B 1 33 ? -19.562 55.594 20.828 1 50.78 33 TYR B N 1
ATOM 5959 C CA . TYR B 1 33 ? -18.734 54.469 21.266 1 50.78 33 TYR B CA 1
ATOM 5960 C C . TYR B 1 33 ? -17.438 54.406 20.469 1 50.78 33 TYR B C 1
ATOM 5962 O O . TYR B 1 33 ? -16.688 53.438 20.594 1 50.78 33 TYR B O 1
ATOM 5970 N N . PHE B 1 34 ? -17.281 55.188 19.438 1 68.31 34 PHE B N 1
ATOM 5971 C CA . PHE B 1 34 ? -16.062 55.031 18.641 1 68.31 34 PHE B CA 1
ATOM 5972 C C . PHE B 1 34 ? -15.008 56.031 19.094 1 68.31 34 PHE B C 1
ATOM 5974 O O . PHE B 1 34 ? -15.328 57.031 19.75 1 68.31 34 PHE B O 1
ATOM 5981 N N . PHE B 1 35 ? -13.805 55.562 19.219 1 78.19 35 PHE B N 1
ATOM 5982 C CA . PHE B 1 35 ? -12.68 56.375 19.688 1 78.19 35 PHE B CA 1
ATOM 5983 C C . PHE B 1 35 ? -12.312 57.438 18.672 1 78.19 35 PHE B C 1
ATOM 5985 O O . PHE B 1 35 ? -12.734 57.375 17.516 1 78.19 35 PHE B O 1
ATOM 5992 N N . ASP B 1 36 ? -11.734 58.5 19.266 1 85.06 36 ASP B N 1
ATOM 5993 C CA . ASP B 1 36 ? -11.094 59.5 18.406 1 85.06 36 ASP B CA 1
ATOM 5994 C C . ASP B 1 36 ? -9.859 58.906 17.719 1 85.06 36 ASP B C 1
ATOM 5996 O O . ASP B 1 36 ? -8.883 58.531 18.391 1 85.06 36 ASP B O 1
ATOM 6000 N N . PRO B 1 37 ? -9.891 58.844 16.422 1 86.62 37 PRO B N 1
ATOM 6001 C CA . PRO B 1 37 ? -8.758 58.219 15.711 1 86.62 37 PRO B CA 1
ATOM 6002 C C . PRO B 1 37 ? -7.438 58.938 15.984 1 86.62 37 PRO B C 1
ATOM 6004 O O . PRO B 1 37 ? -6.367 58.375 15.82 1 86.62 37 PRO B O 1
ATOM 6007 N N . ASN B 1 38 ? -7.457 60.156 16.375 1 87.25 38 ASN B N 1
ATOM 6008 C CA . ASN B 1 38 ? -6.246 60.938 16.625 1 87.25 38 ASN B CA 1
ATOM 6009 C C . ASN B 1 38 ? -5.777 60.781 18.078 1 87.25 38 ASN B C 1
ATOM 6011 O O . ASN B 1 38 ? -4.641 61.125 18.406 1 87.25 38 ASN B O 1
ATOM 6015 N N . ASN B 1 39 ? -6.508 60.312 18.859 1 91 39 ASN B N 1
ATOM 6016 C CA . ASN B 1 39 ? -6.23 59.875 20.234 1 91 39 ASN B CA 1
ATOM 6017 C C . ASN B 1 39 ? -7.086 58.688 20.641 1 91 39 ASN B C 1
ATOM 6019 O O . ASN B 1 39 ? -7.922 58.812 21.531 1 91 39 ASN B O 1
ATOM 6023 N N . PRO B 1 40 ? -6.746 57.594 20.047 1 93.69 40 PRO B N 1
ATOM 6024 C CA . PRO B 1 40 ? -7.645 56.438 20.172 1 93.69 40 PRO B CA 1
ATOM 6025 C C . PRO B 1 40 ? -7.492 55.719 21.516 1 93.69 40 PRO B C 1
ATOM 6027 O O . PRO B 1 40 ? -6.621 54.875 21.656 1 93.69 40 PRO B O 1
ATOM 6030 N N . ILE B 1 41 ? -8.32 56 22.484 1 95.88 41 ILE B N 1
ATOM 6031 C CA . ILE B 1 41 ? -8.406 55.281 23.75 1 95.88 41 ILE B CA 1
ATOM 6032 C C . ILE B 1 41 ? -9.695 54.469 23.797 1 95.88 41 ILE B C 1
ATOM 6034 O O . ILE B 1 41 ? -10.789 55 23.578 1 95.88 41 ILE B O 1
ATOM 6038 N N . VAL B 1 42 ? -9.578 53.219 24.047 1 95.69 42 VAL B N 1
ATOM 6039 C CA . VAL B 1 42 ? -10.727 52.312 24.141 1 95.69 42 VAL B CA 1
ATOM 6040 C C . VAL B 1 42 ? -10.766 51.688 25.516 1 95.69 42 VAL B C 1
ATOM 6042 O O . VAL B 1 42 ? -9.75 51.156 26 1 95.69 42 VAL B O 1
ATOM 6045 N N . GLN B 1 43 ? -11.891 51.656 26.172 1 95.94 43 GLN B N 1
ATOM 6046 C CA . GLN B 1 43 ? -12.094 51 27.453 1 95.94 43 GLN B CA 1
ATOM 6047 C C . GLN B 1 43 ? -12.523 49.562 27.281 1 95.94 43 GLN B C 1
ATOM 6049 O O . GLN B 1 43 ? -13.695 49.281 27.047 1 95.94 43 GLN B O 1
ATOM 6054 N N . THR B 1 44 ? -11.602 48.656 27.453 1 96.69 44 THR B N 1
ATOM 6055 C CA . THR B 1 44 ? -11.969 47.25 27.422 1 96.69 44 THR B CA 1
ATOM 6056 C C . THR B 1 44 ? -12.555 46.812 28.75 1 96.69 44 THR B C 1
ATOM 6058 O O . THR B 1 44 ? -12.617 47.594 29.703 1 96.69 44 THR B O 1
ATOM 6061 N N . GLN B 1 45 ? -12.961 45.531 28.828 1 96.56 45 GLN B N 1
ATOM 6062 C CA . GLN B 1 45 ? -13.469 44.969 30.078 1 96.56 45 GLN B CA 1
ATOM 6063 C C . GLN B 1 45 ? -12.383 44.938 31.141 1 96.56 45 GLN B C 1
ATOM 6065 O O . GLN B 1 45 ? -12.68 44.906 32.344 1 96.56 45 GLN B O 1
ATOM 6070 N N . TYR B 1 46 ? -11.148 45.062 30.719 1 97.62 46 TYR B N 1
ATOM 6071 C CA . TYR B 1 46 ? -10.055 44.844 31.656 1 97.62 46 TYR B CA 1
ATOM 6072 C C . TYR B 1 46 ? -9.266 46.125 31.891 1 97.62 46 TYR B C 1
ATOM 6074 O O . TYR B 1 46 ? -8.453 46.219 32.812 1 97.62 46 TYR B O 1
ATOM 6082 N N . GLY B 1 47 ? -9.453 47.156 31.047 1 97.25 47 GLY B N 1
ATOM 6083 C CA . GLY B 1 47 ? -8.797 48.438 31.219 1 97.25 47 GLY B CA 1
ATOM 6084 C C . GLY B 1 47 ? -8.664 49.219 29.922 1 97.25 47 GLY B C 1
ATOM 6085 O O . GLY B 1 47 ? -8.945 48.688 28.844 1 97.25 47 GLY B O 1
ATOM 6086 N N . PRO B 1 48 ? -8.297 50.406 30.078 1 97.44 48 PRO B N 1
ATOM 6087 C CA . PRO B 1 48 ? -8.156 51.25 28.875 1 97.44 48 PRO B CA 1
ATOM 6088 C C . PRO B 1 48 ? -6.867 51 28.109 1 97.44 48 PRO B C 1
ATOM 6090 O O . PRO B 1 48 ? -5.824 50.719 28.719 1 97.44 48 PRO B O 1
ATOM 6093 N N . VAL B 1 49 ? -6.984 51.062 26.797 1 97.88 49 VAL B N 1
ATOM 6094 C CA . VAL B 1 49 ? -5.824 50.875 25.938 1 97.88 49 VAL B CA 1
ATOM 6095 C C . VAL B 1 49 ? -5.707 52.062 24.969 1 97.88 49 VAL B C 1
ATOM 6097 O O . VAL B 1 49 ? -6.715 52.562 24.484 1 97.88 49 VAL B O 1
ATOM 6100 N N . LEU B 1 50 ? -4.473 52.531 24.781 1 97.56 50 LEU B N 1
ATOM 6101 C CA . LEU B 1 50 ? -4.188 53.625 23.859 1 97.56 50 LEU B CA 1
ATOM 6102 C C . LEU B 1 50 ? -3.551 53.094 22.578 1 97.56 50 LEU B C 1
ATOM 6104 O O . LEU B 1 50 ? -2.51 52.438 22.625 1 97.56 50 LEU B O 1
ATOM 6108 N N . GLY B 1 51 ? -4.254 53.375 21.453 1 96.12 51 GLY B N 1
ATOM 6109 C CA . GLY B 1 51 ? -3.713 53 20.156 1 96.12 51 GLY B CA 1
ATOM 6110 C C . GLY B 1 51 ? -3.074 54.156 19.422 1 96.12 51 GLY B C 1
ATOM 6111 O O . GLY B 1 51 ? -2.777 55.188 20.016 1 96.12 51 GLY B O 1
ATOM 6112 N N . SER B 1 52 ? -2.676 53.875 18.172 1 93.75 52 SER B N 1
ATOM 6113 C CA . SER B 1 52 ? -2.098 54.906 17.312 1 93.75 52 SER B CA 1
ATOM 6114 C C . SER B 1 52 ? -2.65 54.812 15.891 1 93.75 52 SER B C 1
ATOM 6116 O O . SER B 1 52 ? -2.936 53.719 15.398 1 93.75 52 SER B O 1
ATOM 6118 N N . LYS B 1 53 ? -2.773 55.938 15.297 1 90 53 LYS B N 1
ATOM 6119 C CA . LYS B 1 53 ? -3.252 56 13.922 1 90 53 LYS B CA 1
ATOM 6120 C C . LYS B 1 53 ? -2.111 55.781 12.93 1 90 53 LYS B C 1
ATOM 6122 O O . LYS B 1 53 ? -1.006 56.281 13.125 1 90 53 LYS B O 1
ATOM 6127 N N . PHE B 1 54 ? -2.395 54.938 12.016 1 84.12 54 PHE B N 1
ATOM 6128 C CA . PHE B 1 54 ? -1.482 54.688 10.906 1 84.12 54 PHE B CA 1
ATOM 6129 C C . PHE B 1 54 ? -2.045 55.25 9.609 1 84.12 54 PHE B C 1
ATOM 6131 O O . PHE B 1 54 ? -3.182 54.969 9.234 1 84.12 54 PHE B O 1
ATOM 6138 N N . THR B 1 55 ? -1.383 56.25 8.984 1 74 55 THR B N 1
ATOM 6139 C CA . THR B 1 55 ? -1.778 56.812 7.699 1 74 55 THR B CA 1
ATOM 6140 C C . THR B 1 55 ? -0.78 56.438 6.609 1 74 55 THR B C 1
ATOM 6142 O O . THR B 1 55 ? 0.429 56.594 6.781 1 74 55 THR B O 1
ATOM 6145 N N . PRO B 1 56 ? -1.297 55.812 5.602 1 63.78 56 PRO B N 1
ATOM 6146 C CA . PRO B 1 56 ? -0.412 55.344 4.531 1 63.78 56 PRO B CA 1
ATOM 6147 C C . PRO B 1 56 ? 0.477 56.438 3.98 1 63.78 56 PRO B C 1
ATOM 6149 O O . PRO B 1 56 ? 1.445 56.188 3.266 1 63.78 56 PRO B O 1
ATOM 6152 N N . SER B 1 57 ? 0.234 57.844 4.098 1 52.53 57 SER B N 1
ATOM 6153 C CA . SER B 1 57 ? 1.255 58.656 3.457 1 52.53 57 SER B CA 1
ATOM 6154 C C . SER B 1 57 ? 2.656 58.188 3.824 1 52.53 57 SER B C 1
ATOM 6156 O O . SER B 1 57 ? 3.562 58.219 2.988 1 52.53 57 SER B O 1
ATOM 6158 N N . GLN B 1 58 ? 3.074 58.562 5.039 1 41.03 58 GLN B N 1
ATOM 6159 C CA . GLN B 1 58 ? 4.34 58.812 5.719 1 41.03 58 GLN B CA 1
ATOM 6160 C C . GLN B 1 58 ? 5.219 57.562 5.746 1 41.03 58 GLN B C 1
ATOM 6162 O O . GLN B 1 58 ? 6.398 57.625 5.398 1 41.03 58 GLN B O 1
ATOM 6167 N N . SER B 1 59 ? 5.09 56.719 6.859 1 37.5 59 SER B N 1
ATOM 6168 C CA . SER B 1 59 ? 6.184 55.875 7.32 1 37.5 59 SER B CA 1
ATOM 6169 C C . SER B 1 59 ? 6.383 54.688 6.395 1 37.5 59 SER B C 1
ATOM 6171 O O . SER B 1 59 ? 6.902 53.625 6.809 1 37.5 59 SER B O 1
ATOM 6173 N N . PHE B 1 60 ? 5.555 54.406 5.445 1 38.66 60 PHE B N 1
ATOM 6174 C CA . PHE B 1 60 ? 6.238 53.312 4.758 1 38.66 60 PHE B CA 1
ATOM 6175 C C . PHE B 1 60 ? 7.621 53.75 4.289 1 38.66 60 PHE B C 1
ATOM 6177 O O . PHE B 1 60 ? 7.742 54.5 3.318 1 38.66 60 PHE B O 1
ATOM 6184 N N . THR B 1 61 ? 8.359 54.125 5.066 1 37.25 61 THR B N 1
ATOM 6185 C CA . THR B 1 61 ? 9.742 54.312 4.625 1 37.25 61 THR B CA 1
ATOM 6186 C C . THR B 1 61 ? 10.016 53.5 3.367 1 37.25 61 THR B C 1
ATOM 6188 O O . THR B 1 61 ? 10.867 53.875 2.555 1 37.25 61 THR B O 1
ATOM 6191 N N . ASN B 1 62 ? 9.688 52.188 3.312 1 36.34 62 ASN B N 1
ATOM 6192 C CA . ASN B 1 62 ? 10.195 51.375 2.227 1 36.34 62 ASN B CA 1
ATOM 6193 C C . ASN B 1 62 ? 9.125 51.125 1.168 1 36.34 62 ASN B C 1
ATOM 6195 O O . ASN B 1 62 ? 8.633 50 1.04 1 36.34 62 ASN B O 1
ATOM 6199 N N . ASN B 1 63 ? 8.695 52.219 0.279 1 37.75 63 ASN B N 1
ATOM 6200 C CA . ASN B 1 63 ? 8.047 52.312 -1.022 1 37.75 63 ASN B CA 1
ATOM 6201 C C . ASN B 1 63 ? 6.703 51.594 -1.033 1 37.75 63 ASN B C 1
ATOM 6203 O O . ASN B 1 63 ? 6.371 50.906 -2.006 1 37.75 63 ASN B O 1
ATOM 6207 N N . ARG B 1 64 ? 6.012 51.375 0.014 1 44.75 64 ARG B N 1
ATOM 6208 C CA . ARG B 1 64 ? 4.715 50.75 -0.203 1 44.75 64 ARG B CA 1
ATOM 6209 C C . ARG B 1 64 ? 3.729 51.719 -0.825 1 44.75 64 ARG B C 1
ATOM 6211 O O . ARG B 1 64 ? 3.439 52.781 -0.245 1 44.75 64 ARG B O 1
ATOM 6218 N N . PRO B 1 65 ? 3.486 51.719 -2.137 1 43.41 65 PRO B N 1
ATOM 6219 C CA . PRO B 1 65 ? 2.693 52.656 -2.949 1 43.41 65 PRO B CA 1
ATOM 6220 C C . PRO B 1 65 ? 1.235 52.719 -2.502 1 43.41 65 PRO B C 1
ATOM 6222 O O . PRO B 1 65 ? 0.342 52.938 -3.328 1 43.41 65 PRO B O 1
ATOM 6225 N N . TYR B 1 66 ? 0.799 52.625 -1.299 1 46.31 66 TYR B N 1
ATOM 6226 C CA . TYR B 1 66 ? -0.64 52.781 -1.47 1 46.31 66 TYR B CA 1
ATOM 6227 C C . TYR B 1 66 ? -0.999 54.25 -1.636 1 46.31 66 TYR B C 1
ATOM 6229 O O . TYR B 1 66 ? -1.079 55 -0.652 1 46.31 66 TYR B O 1
ATOM 6237 N N . THR B 1 67 ? -0.644 55.062 -2.555 1 45.25 67 THR B N 1
ATOM 6238 C CA . THR B 1 67 ? -1.045 56.438 -2.752 1 45.25 67 THR B CA 1
ATOM 6239 C C . THR B 1 67 ? -2.428 56.719 -2.16 1 45.25 67 THR B C 1
ATOM 6241 O O . THR B 1 67 ? -2.689 57.781 -1.616 1 45.25 67 THR B O 1
ATOM 6244 N N . ASN B 1 68 ? -3.375 55.875 -2.299 1 52.28 68 ASN B N 1
ATOM 6245 C CA . ASN B 1 68 ? -4.742 56 -1.807 1 52.28 68 ASN B CA 1
ATOM 6246 C C . ASN B 1 68 ? -5.066 54.938 -0.764 1 52.28 68 ASN B C 1
ATOM 6248 O O . ASN B 1 68 ? -6.152 54.375 -0.783 1 52.28 68 ASN B O 1
ATOM 6252 N N . GLY B 1 69 ? -4.109 54.781 0.209 1 63 69 GLY B N 1
ATOM 6253 C CA . GLY B 1 69 ? -4.254 53.688 1.14 1 63 69 GLY B CA 1
ATOM 6254 C C . GLY B 1 69 ? -5.137 54 2.328 1 63 69 GLY B C 1
ATOM 6255 O O . GLY B 1 69 ? -5.301 55.188 2.682 1 63 69 GLY B O 1
ATOM 6256 N N . LEU B 1 70 ? -5.816 53.031 2.891 1 76.75 70 LEU B N 1
ATOM 6257 C CA . LEU B 1 70 ? -6.75 53.094 4.008 1 76.75 70 LEU B CA 1
ATOM 6258 C C . LEU B 1 70 ? -6.016 53.375 5.312 1 76.75 70 LEU B C 1
ATOM 6260 O O . LEU B 1 70 ? -4.969 52.781 5.582 1 76.75 70 LEU B O 1
ATOM 6264 N N . SER B 1 71 ? -6.352 54.5 5.969 1 82.31 71 SER B N 1
ATOM 6265 C CA . SER B 1 71 ? -5.855 54.688 7.324 1 82.31 71 SER B CA 1
ATOM 6266 C C . SER B 1 71 ? -6.527 53.75 8.312 1 82.31 71 SER B C 1
ATOM 6268 O O . SER B 1 71 ? -7.699 53.406 8.156 1 82.31 71 SER B O 1
ATOM 6270 N N . PHE B 1 72 ? -5.723 53.406 9.258 1 89.25 72 PHE B N 1
ATOM 6271 C CA . PHE B 1 72 ? -6.297 52.562 10.305 1 89.25 72 PHE B CA 1
ATOM 6272 C C . PHE B 1 72 ? -5.656 52.875 11.656 1 89.25 72 PHE B C 1
ATOM 6274 O O . PHE B 1 72 ? -4.609 53.531 11.711 1 89.25 72 PHE B O 1
ATOM 6281 N N . VAL B 1 73 ? -6.352 52.562 12.703 1 92.31 73 VAL B N 1
ATOM 6282 C CA . VAL B 1 73 ? -5.828 52.625 14.062 1 92.31 73 VAL B CA 1
ATOM 6283 C C . VAL B 1 73 ? -5.367 51.25 14.516 1 92.31 73 VAL B C 1
ATOM 6285 O O . VAL B 1 73 ? -6.027 50.25 14.234 1 92.31 73 VAL B O 1
ATOM 6288 N N . GLN B 1 74 ? -4.184 51.25 15.094 1 94.75 74 GLN B N 1
ATOM 6289 C CA . GLN B 1 74 ? -3.668 50 15.594 1 94.75 74 GLN B CA 1
ATOM 6290 C C . GLN B 1 74 ? -3.508 50 17.109 1 94.75 74 GLN B C 1
ATOM 6292 O O . GLN B 1 74 ? -3.145 51.031 17.688 1 94.75 74 GLN B O 1
ATOM 6297 N N . PHE B 1 75 ? -3.891 48.969 17.75 1 97 75 PHE B N 1
ATOM 6298 C CA . PHE B 1 75 ? -3.615 48.656 19.141 1 97 75 PHE B CA 1
ATOM 6299 C C . PHE B 1 75 ? -2.697 47.438 19.25 1 97 75 PHE B C 1
ATOM 6301 O O . PHE B 1 75 ? -3.115 46.312 18.984 1 97 75 PHE B O 1
ATOM 6308 N N . ILE B 1 76 ? -1.43 47.688 19.672 1 97.06 76 ILE B N 1
ATOM 6309 C CA . ILE B 1 76 ? -0.419 46.625 19.625 1 97.06 76 ILE B CA 1
ATOM 6310 C C . ILE B 1 76 ? -0.148 46.125 21.031 1 97.06 76 ILE B C 1
ATOM 6312 O O . ILE B 1 76 ? 0.271 46.875 21.906 1 97.06 76 ILE B O 1
ATOM 6316 N N . GLY B 1 77 ? -0.437 44.812 21.234 1 97.88 77 GLY B N 1
ATOM 6317 C CA . GLY B 1 77 ? -0.012 44.156 22.453 1 97.88 77 GLY B CA 1
ATOM 6318 C C . GLY B 1 77 ? -1.024 44.25 23.578 1 97.88 77 GLY B C 1
ATOM 6319 O O . GLY B 1 77 ? -0.662 44.562 24.719 1 97.88 77 GLY B O 1
ATOM 6320 N N . ILE B 1 78 ? -2.266 44.094 23.312 1 98.44 78 ILE B N 1
ATOM 6321 C CA . ILE B 1 78 ? -3.297 44.094 24.344 1 98.44 78 ILE B CA 1
ATOM 6322 C C . ILE B 1 78 ? -3.293 42.719 25.047 1 98.44 78 ILE B C 1
ATOM 6324 O O . ILE B 1 78 ? -3.447 41.688 24.406 1 98.44 78 ILE B O 1
ATOM 6328 N N . PRO B 1 79 ? -3.129 42.688 26.344 1 98.19 79 PRO B N 1
ATOM 6329 C CA . PRO B 1 79 ? -3.203 41.406 27.031 1 98.19 79 PRO B CA 1
ATOM 6330 C C . PRO B 1 79 ? -4.605 40.781 27.016 1 98.19 79 PRO B C 1
ATOM 6332 O O . PRO B 1 79 ? -5.559 41.406 27.484 1 98.19 79 PRO B O 1
ATOM 6335 N N . TYR B 1 80 ? -4.777 39.656 26.5 1 98.56 80 TYR B N 1
ATOM 6336 C CA . TYR B 1 80 ? -6.055 38.969 26.562 1 98.56 80 TYR B CA 1
ATOM 6337 C C . TYR B 1 80 ? -6.035 37.906 27.656 1 98.56 80 TYR B C 1
ATOM 6339 O O . TYR B 1 80 ? -7.086 37.406 28.078 1 98.56 80 TYR B O 1
ATOM 6347 N N . GLY B 1 81 ? -4.84 37.5 28.078 1 98.56 81 GLY B N 1
ATOM 6348 C CA . GLY B 1 81 ? -4.668 36.5 29.125 1 98.56 81 GLY B CA 1
ATOM 6349 C C . GLY B 1 81 ? -3.674 36.938 30.188 1 98.56 81 GLY B C 1
ATOM 6350 O O . GLY B 1 81 ? -2.809 37.75 29.938 1 98.56 81 GLY B O 1
ATOM 6351 N N . ALA B 1 82 ? -3.822 36.25 31.375 1 98.31 82 ALA B N 1
ATOM 6352 C CA . ALA B 1 82 ? -2.84 36.438 32.438 1 98.31 82 ALA B CA 1
ATOM 6353 C C . ALA B 1 82 ? -1.49 35.844 32.062 1 98.31 82 ALA B C 1
ATOM 6355 O O . ALA B 1 82 ? -1.424 34.906 31.25 1 98.31 82 ALA B O 1
ATOM 6356 N N . PRO B 1 83 ? -0.379 36.469 32.656 1 97.81 83 PRO B N 1
ATOM 6357 C CA . PRO B 1 83 ? 0.933 35.906 32.312 1 97.81 83 PRO B CA 1
ATOM 6358 C C . PRO B 1 83 ? 1.036 34.406 32.656 1 97.81 83 PRO B C 1
ATOM 6360 O O . PRO B 1 83 ? 0.804 34.031 33.812 1 97.81 83 PRO B O 1
ATOM 6363 N N . PRO B 1 84 ? 1.325 33.594 31.672 1 97.94 84 PRO B N 1
ATOM 6364 C CA . PRO B 1 84 ? 1.482 32.188 31.938 1 97.94 84 PRO B CA 1
ATOM 6365 C C . PRO B 1 84 ? 2.867 31.828 32.469 1 97.94 84 PRO B C 1
ATOM 6367 O O . PRO B 1 84 ? 3.527 30.922 31.938 1 97.94 84 PRO B O 1
ATOM 6370 N N . VAL B 1 85 ? 3.314 32.406 33.531 1 96.56 85 VAL B N 1
ATOM 6371 C CA . VAL B 1 85 ? 4.645 32.281 34.125 1 96.56 85 VAL B CA 1
ATOM 6372 C C . VAL B 1 85 ? 4.535 31.703 35.531 1 96.56 85 VAL B C 1
ATOM 6374 O O . VAL B 1 85 ? 3.451 31.688 36.125 1 96.56 85 VAL B O 1
ATOM 6377 N N . GLY B 1 86 ? 5.629 31.141 36.031 1 94.19 86 GLY B N 1
ATOM 6378 C CA . GLY B 1 86 ? 5.641 30.609 37.375 1 94.19 86 GLY B CA 1
ATOM 6379 C C . GLY B 1 86 ? 4.617 29.5 37.594 1 94.19 86 GLY B C 1
ATOM 6380 O O . GLY B 1 86 ? 4.562 28.547 36.812 1 94.19 86 GLY B O 1
ATOM 6381 N N . VAL B 1 87 ? 3.725 29.734 38.562 1 94.31 87 VAL B N 1
ATOM 6382 C CA . VAL B 1 87 ? 2.746 28.719 38.938 1 94.31 87 VAL B CA 1
ATOM 6383 C C . VAL B 1 87 ? 1.753 28.516 37.812 1 94.31 87 VAL B C 1
ATOM 6385 O O . VAL B 1 87 ? 1.1 27.469 37.75 1 94.31 87 VAL B O 1
ATOM 6388 N N . ASN B 1 88 ? 1.708 29.484 36.875 1 96.12 88 ASN B N 1
ATOM 6389 C CA . ASN B 1 88 ? 0.748 29.406 35.781 1 96.12 88 ASN B CA 1
ATOM 6390 C C . ASN B 1 88 ? 1.339 28.688 34.562 1 96.12 88 ASN B C 1
ATOM 6392 O O . ASN B 1 88 ? 0.625 28.391 33.594 1 96.12 88 ASN B O 1
ATOM 6396 N N . ARG B 1 89 ? 2.66 28.375 34.625 1 96.75 89 ARG B N 1
ATOM 6397 C CA . ARG B 1 89 ? 3.266 27.594 33.562 1 96.75 89 ARG B CA 1
ATOM 6398 C C . ARG B 1 89 ? 2.635 26.219 33.469 1 96.75 89 ARG B C 1
ATOM 6400 O O . ARG B 1 89 ? 2.404 25.562 34.5 1 96.75 89 ARG B O 1
ATOM 6407 N N . PHE B 1 90 ? 2.248 25.781 32.312 1 96.44 90 PHE B N 1
ATOM 6408 C CA . PHE B 1 90 ? 1.673 24.484 31.984 1 96.44 90 PHE B CA 1
ATOM 6409 C C . PHE B 1 90 ? 0.249 24.375 32.5 1 96.44 90 PHE B C 1
ATOM 6411 O O . PHE B 1 90 ? -0.262 23.266 32.719 1 96.44 90 PHE B O 1
ATOM 6418 N N . ARG B 1 91 ? -0.405 25.469 32.75 1 95 91 ARG B N 1
ATOM 6419 C CA . ARG B 1 91 ? -1.801 25.5 33.156 1 95 91 ARG B CA 1
ATOM 6420 C C . ARG B 1 91 ? -2.68 26.188 32.125 1 95 91 ARG B C 1
ATOM 6422 O O . ARG B 1 91 ? -2.186 26.953 31.312 1 95 91 ARG B O 1
ATOM 6429 N N . PRO B 1 92 ? -3.996 25.859 32.156 1 94.94 92 PRO B N 1
ATOM 6430 C CA . PRO B 1 92 ? -4.898 26.578 31.25 1 94.94 92 PRO B CA 1
ATOM 6431 C C . PRO B 1 92 ? -4.863 28.094 31.453 1 94.94 92 PRO B C 1
ATOM 6433 O O . PRO B 1 92 ? -4.676 28.562 32.562 1 94.94 92 PRO B O 1
ATOM 6436 N N . PRO B 1 93 ? -5.043 28.812 30.359 1 97.44 93 PRO B N 1
ATOM 6437 C CA . PRO B 1 93 ? -5.035 30.266 30.484 1 97.44 93 PRO B CA 1
ATOM 6438 C C . PRO B 1 93 ? -6.277 30.812 31.203 1 97.44 93 PRO B C 1
ATOM 6440 O O . PRO B 1 93 ? -7.309 30.141 31.234 1 97.44 93 PRO B O 1
ATOM 6443 N N . HIS B 1 94 ? -6.133 31.938 31.75 1 97.06 94 HIS B N 1
ATOM 6444 C CA . HIS B 1 94 ? -7.242 32.688 32.344 1 97.06 94 HIS B CA 1
ATOM 6445 C C . HIS B 1 94 ? -7.129 34.156 32 1 97.06 94 HIS B C 1
ATOM 6447 O O . HIS B 1 94 ? -6.082 34.625 31.547 1 97.06 94 HIS B O 1
ATOM 6453 N N . PHE B 1 95 ? -8.117 34.938 32.219 1 97.88 95 PHE B N 1
ATOM 6454 C CA . PHE B 1 95 ? -8.188 36.344 31.812 1 97.88 95 PHE B CA 1
ATOM 6455 C C . PHE B 1 95 ? -7.203 37.156 32.625 1 97.88 95 PHE B C 1
ATOM 6457 O O . PHE B 1 95 ? -6.809 36.781 33.719 1 97.88 95 PHE B O 1
ATOM 6464 N N . PRO B 1 96 ? -6.789 38.25 31.984 1 97.75 96 PRO B N 1
ATOM 6465 C CA . PRO B 1 96 ? -5.84 39.094 32.719 1 97.75 96 PRO B CA 1
ATOM 6466 C C . PRO B 1 96 ? -6.484 39.844 33.875 1 97.75 96 PRO B C 1
ATOM 6468 O O . PRO B 1 96 ? -7.707 39.969 33.938 1 97.75 96 PRO B O 1
ATOM 6471 N N . PRO B 1 97 ? -5.586 40.25 34.781 1 96.31 97 PRO B N 1
ATOM 6472 C CA . PRO B 1 97 ? -6.129 41.156 35.812 1 96.31 97 PRO B CA 1
ATOM 6473 C C . PRO B 1 97 ? -6.594 42.5 35.25 1 96.31 97 PRO B C 1
ATOM 6475 O O . PRO B 1 97 ? -6.066 42.969 34.219 1 96.31 97 PRO B O 1
ATOM 6478 N N . VAL B 1 98 ? -7.488 43.094 35.969 1 97.38 98 VAL B N 1
ATOM 6479 C CA . VAL B 1 98 ? -7.996 44.406 35.562 1 97.38 98 VAL B CA 1
ATOM 6480 C C . VAL B 1 98 ? -6.934 45.469 35.812 1 97.38 98 VAL B C 1
ATOM 6482 O O . VAL B 1 98 ? -6.211 45.406 36.812 1 97.38 98 VAL B O 1
ATOM 6485 N N . TRP B 1 99 ? -6.816 46.375 34.875 1 97.38 99 TRP B N 1
ATOM 6486 C CA . TRP B 1 99 ? -5.91 47.5 35.094 1 97.38 99 TRP B CA 1
ATOM 6487 C C . TRP B 1 99 ? -6.652 48.844 34.969 1 97.38 99 TRP B C 1
ATOM 6489 O O . TRP B 1 99 ? -7.703 48.906 34.312 1 97.38 99 TRP B O 1
ATOM 6499 N N . THR B 1 100 ? -6.121 49.906 35.625 1 96.5 100 THR B N 1
ATOM 6500 C CA . THR B 1 100 ? -6.828 51.188 35.688 1 96.5 100 THR B CA 1
ATOM 6501 C C . THR B 1 100 ? -6.109 52.219 34.844 1 96.5 100 THR B C 1
ATOM 6503 O O . THR B 1 100 ? -6.746 53.125 34.281 1 96.5 100 THR B O 1
ATOM 6506 N N . GLN B 1 101 ? -4.844 52.094 34.75 1 97.12 101 GLN B N 1
ATOM 6507 C CA . GLN B 1 101 ? -4.074 53.062 33.969 1 97.12 101 GLN B CA 1
ATOM 6508 C C . GLN B 1 101 ? -4.098 52.688 32.5 1 97.12 101 GLN B C 1
ATOM 6510 O O . GLN B 1 101 ? -4.09 51.5 32.125 1 97.12 101 GLN B O 1
ATOM 6515 N N . THR B 1 102 ? -4.125 53.719 31.734 1 97.12 102 THR B N 1
ATOM 6516 C CA . THR B 1 102 ? -4.141 53.5 30.297 1 97.12 102 THR B CA 1
ATOM 6517 C C . THR B 1 102 ? -2.889 52.719 29.859 1 97.12 102 THR B C 1
ATOM 6519 O O . THR B 1 102 ? -1.768 53.188 30.094 1 97.12 102 THR B O 1
ATOM 6522 N N . LEU B 1 103 ? -3.111 51.594 29.266 1 97.44 103 LEU B N 1
ATOM 6523 C CA . LEU B 1 103 ? -2.01 50.812 28.75 1 97.44 103 LEU B CA 1
ATOM 6524 C C . LEU B 1 103 ? -1.546 51.312 27.391 1 97.44 103 LEU B C 1
ATOM 6526 O O . LEU B 1 103 ? -2.361 51.531 26.5 1 97.44 103 LEU B O 1
ATOM 6530 N N . ASP B 1 104 ? -0.252 51.5 27.203 1 96.94 104 ASP B N 1
ATOM 6531 C CA . ASP B 1 104 ? 0.321 52 25.938 1 96.94 104 ASP B CA 1
ATOM 6532 C C . ASP B 1 104 ? 0.4 50.875 24.922 1 96.94 104 ASP B C 1
ATOM 6534 O O . ASP B 1 104 ? 1.288 50 24.984 1 96.94 104 ASP B O 1
ATOM 6538 N N . CYS B 1 105 ? -0.474 50.906 23.953 1 97.5 105 CYS B N 1
ATOM 6539 C CA . CYS B 1 105 ? -0.511 49.938 22.875 1 97.5 105 CYS B CA 1
ATOM 6540 C C . CYS B 1 105 ? -0.222 50.594 21.531 1 97.5 105 CYS B C 1
ATOM 6542 O O . CYS B 1 105 ? -0.793 50.219 20.5 1 97.5 105 CYS B O 1
ATOM 6544 N N . THR B 1 106 ? 0.652 51.562 21.469 1 94.5 106 THR B N 1
ATOM 6545 C CA . THR B 1 106 ? 0.928 52.344 20.266 1 94.5 106 THR B CA 1
ATOM 6546 C C . THR B 1 106 ? 2.029 51.688 19.438 1 94.5 106 THR B C 1
ATOM 6548 O O . THR B 1 106 ? 2.344 52.156 18.344 1 94.5 106 THR B O 1
ATOM 6551 N N . GLY B 1 107 ? 2.688 50.688 19.922 1 87.19 107 GLY B N 1
ATOM 6552 C CA . GLY B 1 107 ? 3.652 50 19.062 1 87.19 107 GLY B CA 1
ATOM 6553 C C . GLY B 1 107 ? 4.891 49.531 19.797 1 87.19 107 GLY B C 1
ATOM 6554 O O . GLY B 1 107 ? 5.762 48.875 19.219 1 87.19 107 GLY B O 1
ATOM 6555 N N . THR B 1 108 ? 5.016 49.688 20.969 1 80.62 108 THR B N 1
ATOM 6556 C CA . THR B 1 108 ? 6.215 49.344 21.719 1 80.62 108 THR B CA 1
ATOM 6557 C C . THR B 1 108 ? 6.129 47.938 22.266 1 80.62 108 THR B C 1
ATOM 6559 O O . THR B 1 108 ? 7.141 47.344 22.656 1 80.62 108 THR B O 1
ATOM 6562 N N . ARG B 1 109 ? 5.043 47.375 22.234 1 86.75 109 ARG B N 1
ATOM 6563 C CA . ARG B 1 109 ? 4.836 46.031 22.828 1 86.75 109 ARG B CA 1
ATOM 6564 C C . ARG B 1 109 ? 4.836 44.969 21.75 1 86.75 109 ARG B C 1
ATOM 6566 O O . ARG B 1 109 ? 3.871 44.188 21.625 1 86.75 109 ARG B O 1
ATOM 6573 N N . ARG B 1 110 ? 5.883 44.906 21.094 1 93.94 110 ARG B N 1
ATOM 6574 C CA . ARG B 1 110 ? 6.039 43.844 20.109 1 93.94 110 ARG B CA 1
ATOM 6575 C C . ARG B 1 110 ? 6.719 42.625 20.734 1 93.94 110 ARG B C 1
ATOM 6577 O O . ARG B 1 110 ? 7.949 42.5 20.719 1 93.94 110 ARG B O 1
ATOM 6584 N N . ILE B 1 111 ? 5.848 41.75 21.266 1 95.5 111 ILE B N 1
ATOM 6585 C CA . ILE B 1 111 ? 6.309 40.562 22 1 95.5 111 ILE B CA 1
ATOM 6586 C C . ILE B 1 111 ? 5.781 39.281 21.328 1 95.5 111 ILE B C 1
ATOM 6588 O O . ILE B 1 111 ? 4.656 39.281 20.828 1 95.5 111 ILE B O 1
ATOM 6592 N N . MET B 1 112 ? 6.605 38.344 21.219 1 96.56 112 MET B N 1
ATOM 6593 C CA . MET B 1 112 ? 6.195 37 20.812 1 96.56 112 MET B CA 1
ATOM 6594 C C . MET B 1 112 ? 6.492 36 21.922 1 96.56 112 MET B C 1
ATOM 6596 O O . MET B 1 112 ? 7.312 36.25 22.797 1 96.56 112 MET B O 1
ATOM 6600 N N . CYS B 1 113 ? 5.766 34.875 21.922 1 98 113 CYS B N 1
ATOM 6601 C CA . CYS B 1 113 ? 6.055 33.812 22.875 1 98 113 CYS B CA 1
ATOM 6602 C C . CYS B 1 113 ? 7.418 33.188 22.594 1 98 113 CYS B C 1
ATOM 6604 O O . CYS B 1 113 ? 7.934 33.281 21.484 1 98 113 CYS B O 1
ATOM 6606 N N . PRO B 1 114 ? 8.008 32.5 23.625 1 97.5 114 PRO B N 1
ATOM 6607 C CA . PRO B 1 114 ? 9.312 31.875 23.422 1 97.5 114 PRO B CA 1
ATOM 6608 C C . PRO B 1 114 ? 9.312 30.922 22.219 1 97.5 114 PRO B C 1
ATOM 6610 O O . PRO B 1 114 ? 8.422 30.078 22.094 1 97.5 114 PRO B O 1
ATOM 6613 N N . GLN B 1 115 ? 10.297 31.094 21.344 1 94.94 115 GLN B N 1
ATOM 6614 C CA . GLN B 1 115 ? 10.406 30.344 20.109 1 94.94 115 GLN B CA 1
ATOM 6615 C C . GLN B 1 115 ? 11.281 29.094 20.297 1 94.94 115 GLN B C 1
ATOM 6617 O O . GLN B 1 115 ? 12.375 29.188 20.859 1 94.94 115 GLN B O 1
ATOM 6622 N N . VAL B 1 116 ? 10.859 27.953 19.844 1 93.38 116 VAL B N 1
ATOM 6623 C CA . VAL B 1 116 ? 11.648 26.719 19.891 1 93.38 116 VAL B CA 1
ATOM 6624 C C . VAL B 1 116 ? 12.734 26.766 18.812 1 93.38 116 VAL B C 1
ATOM 6626 O O . VAL B 1 116 ? 13.836 26.234 19.031 1 93.38 116 VAL B O 1
ATOM 6629 N N . TYR B 1 117 ? 12.211 27.25 17.688 1 85.69 117 TYR B N 1
ATOM 6630 C CA . TYR B 1 117 ? 13.008 27.25 16.453 1 85.69 117 TYR B CA 1
ATOM 6631 C C . TYR B 1 117 ? 12.719 28.484 15.617 1 85.69 117 TYR B C 1
ATOM 6633 O O . TYR B 1 117 ? 11.578 28.953 15.578 1 85.69 117 TYR B O 1
ATOM 6641 N N . GLN B 1 118 ? 13.789 29.109 15.109 1 85 118 GLN B N 1
ATOM 6642 C CA . GLN B 1 118 ? 13.578 30.172 14.148 1 85 118 GLN B CA 1
ATOM 6643 C C . GLN B 1 118 ? 13.828 29.703 12.719 1 85 118 GLN B C 1
ATOM 6645 O O . GLN B 1 118 ? 14.961 29.703 12.25 1 85 118 GLN B O 1
ATOM 6650 N N . ARG B 1 119 ? 12.797 29.438 12.031 1 90.19 119 ARG B N 1
ATOM 6651 C CA . ARG B 1 119 ? 12.891 28.859 10.695 1 90.19 119 ARG B CA 1
ATOM 6652 C C . ARG B 1 119 ? 13.336 29.906 9.68 1 90.19 119 ARG B C 1
ATOM 6654 O O . ARG B 1 119 ? 13.984 29.578 8.688 1 90.19 119 ARG B O 1
ATOM 6661 N N . PHE B 1 120 ? 13.094 31.172 9.922 1 90.44 120 PHE B N 1
ATOM 6662 C CA . PHE B 1 120 ? 13.422 32.312 9.055 1 90.44 120 PHE B CA 1
ATOM 6663 C C . PHE B 1 120 ? 14.242 33.344 9.805 1 90.44 120 PHE B C 1
ATOM 6665 O O . PHE B 1 120 ? 14.461 33.219 11.008 1 90.44 120 PHE B O 1
ATOM 6672 N N . PRO B 1 121 ? 14.742 34.344 9.062 1 86.62 121 PRO B N 1
ATOM 6673 C CA . PRO B 1 121 ? 15.641 35.312 9.719 1 86.62 121 PRO B CA 1
ATOM 6674 C C . PRO B 1 121 ? 14.992 36 10.906 1 86.62 121 PRO B C 1
ATOM 6676 O O . PRO B 1 121 ? 13.797 36.312 10.867 1 86.62 121 PRO B O 1
ATOM 6679 N N . ASN B 1 122 ? 15.75 36.219 11.82 1 81.62 122 ASN B N 1
ATOM 6680 C CA . ASN B 1 122 ? 15.289 36.875 13.039 1 81.62 122 ASN B CA 1
ATOM 6681 C C . ASN B 1 122 ? 14.836 38.312 12.758 1 81.62 122 ASN B C 1
ATOM 6683 O O . ASN B 1 122 ? 15.453 39 11.969 1 81.62 122 ASN B O 1
ATOM 6687 N N . VAL B 1 123 ? 13.805 38.594 13.438 1 84.62 123 VAL B N 1
ATOM 6688 C CA . VAL B 1 123 ? 13.328 39.969 13.43 1 84.62 123 VAL B CA 1
ATOM 6689 C C . VAL B 1 123 ? 13.633 40.656 14.773 1 84.62 123 VAL B C 1
ATOM 6691 O O . VAL B 1 123 ? 12.867 40.5 15.727 1 84.62 123 VAL B O 1
ATOM 6694 N N . ALA B 1 124 ? 14.555 41.469 14.891 1 81.44 124 ALA B N 1
ATOM 6695 C CA . ALA B 1 124 ? 15.109 42.031 16.125 1 81.44 124 ALA B CA 1
ATOM 6696 C C . ALA B 1 124 ? 14.086 42.875 16.859 1 81.44 124 ALA B C 1
ATOM 6698 O O . ALA B 1 124 ? 14.109 42.969 18.094 1 81.44 124 ALA B O 1
ATOM 6699 N N . ALA B 1 125 ? 13.195 43.375 16.172 1 86.25 125 ALA B N 1
ATOM 6700 C CA . ALA B 1 125 ? 12.242 44.312 16.734 1 86.25 125 ALA B CA 1
ATOM 6701 C C . ALA B 1 125 ? 11.188 43.594 17.578 1 86.25 125 ALA B C 1
ATOM 6703 O O . ALA B 1 125 ? 10.453 44.219 18.344 1 86.25 125 ALA B O 1
ATOM 6704 N N . ILE B 1 126 ? 11.07 42.344 17.438 1 92.75 126 ILE B N 1
ATOM 6705 C CA . ILE B 1 126 ? 10.094 41.562 18.188 1 92.75 126 ILE B CA 1
ATOM 6706 C C . ILE B 1 126 ? 10.797 40.75 19.266 1 92.75 126 ILE B C 1
ATOM 6708 O O . ILE B 1 126 ? 11.609 39.844 18.953 1 92.75 126 ILE B O 1
ATOM 6712 N N . ARG B 1 127 ? 10.484 40.969 20.469 1 93.5 127 ARG B N 1
ATOM 6713 C CA . ARG B 1 127 ? 11.164 40.312 21.594 1 93.5 127 ARG B CA 1
ATOM 6714 C C . ARG B 1 127 ? 10.391 39.094 22.062 1 93.5 127 ARG B C 1
ATOM 6716 O O . ARG B 1 127 ? 9.164 39.031 21.953 1 93.5 127 ARG B O 1
ATOM 6723 N N . GLU B 1 128 ? 11.133 38.156 22.594 1 95.19 128 GLU B N 1
ATOM 6724 C CA . GLU B 1 128 ? 10.516 37 23.203 1 95.19 128 GLU B CA 1
ATOM 6725 C C . GLU B 1 128 ? 10.242 37.219 24.688 1 95.19 128 GLU B C 1
ATOM 6727 O O . GLU B 1 128 ? 11.039 37.844 25.391 1 95.19 128 GLU B O 1
ATOM 6732 N N . ASP B 1 129 ? 9.125 36.781 25.094 1 96.75 129 ASP B N 1
ATOM 6733 C CA . ASP B 1 129 ? 8.734 36.844 26.5 1 96.75 129 ASP B CA 1
ATOM 6734 C C . ASP B 1 129 ? 7.73 35.75 26.828 1 96.75 129 ASP B C 1
ATOM 6736 O O . ASP B 1 129 ? 6.891 35.406 26.016 1 96.75 129 ASP B O 1
ATOM 6740 N N . GLU B 1 130 ? 7.91 35.188 28.016 1 97.44 130 GLU B N 1
ATOM 6741 C CA . GLU B 1 130 ? 6.945 34.156 28.438 1 97.44 130 GLU B CA 1
ATOM 6742 C C . GLU B 1 130 ? 5.586 34.781 28.719 1 97.44 130 GLU B C 1
ATOM 6744 O O . GLU B 1 130 ? 4.551 34.125 28.609 1 97.44 130 GLU B O 1
ATOM 6749 N N . ASP B 1 131 ? 5.602 36.031 29.219 1 97.62 131 ASP B N 1
ATOM 6750 C CA . ASP B 1 131 ? 4.363 36.812 29.328 1 97.62 131 ASP B CA 1
ATOM 6751 C C . ASP B 1 131 ? 3.922 37.344 27.969 1 97.62 131 ASP B C 1
ATOM 6753 O O . ASP B 1 131 ? 4.078 38.531 27.672 1 97.62 131 ASP B O 1
ATOM 6757 N N . CYS B 1 132 ? 3.34 36.5 27.172 1 98.06 132 CYS B N 1
ATOM 6758 C CA . CYS B 1 132 ? 3.188 36.844 25.766 1 98.06 132 CYS B CA 1
ATOM 6759 C C . CYS B 1 132 ? 1.732 36.719 25.328 1 98.06 132 CYS B C 1
ATOM 6761 O O . CYS B 1 132 ? 1.417 36.875 24.156 1 98.06 132 CYS B O 1
ATOM 6763 N N . LEU B 1 133 ? 0.749 36.406 26.203 1 98.62 133 LEU B N 1
ATOM 6764 C CA . LEU B 1 133 ? -0.643 36.219 25.797 1 98.62 133 LEU B CA 1
ATOM 6765 C C . LEU B 1 133 ? -1.284 37.594 25.484 1 98.62 133 LEU B C 1
ATOM 6767 O O . LEU B 1 133 ? -2.078 38.094 26.281 1 98.62 133 LEU B O 1
ATOM 6771 N N . GLN B 1 134 ? -0.965 38.031 24.328 1 98.5 134 GLN B N 1
ATOM 6772 C CA . GLN B 1 134 ? -1.383 39.344 23.859 1 98.5 134 GLN B CA 1
ATOM 6773 C C . GLN B 1 134 ? -1.904 39.281 22.422 1 98.5 134 GLN B C 1
ATOM 6775 O O . GLN B 1 134 ? -1.627 38.344 21.703 1 98.5 134 GLN B O 1
ATOM 6780 N N . LEU B 1 135 ? -2.719 40.312 22.031 1 98.56 135 LEU B N 1
ATOM 6781 C CA . LEU B 1 135 ? -3.221 40.406 20.672 1 98.56 135 LEU B CA 1
ATOM 6782 C C . LEU B 1 135 ? -3.117 41.812 20.141 1 98.56 135 LEU B C 1
ATOM 6784 O O . LEU B 1 135 ? -2.854 42.75 20.906 1 98.56 135 LEU B O 1
ATOM 6788 N N . ASN B 1 136 ? -3.115 41.969 18.828 1 98.31 136 ASN B N 1
ATOM 6789 C CA . ASN B 1 136 ? -3.189 43.219 18.125 1 98.31 136 ASN B CA 1
ATOM 6790 C C . ASN B 1 136 ? -4.555 43.438 17.469 1 98.31 136 ASN B C 1
ATOM 6792 O O . ASN B 1 136 ? -5.18 42.469 17.016 1 98.31 136 ASN B O 1
ATOM 6796 N N . ILE B 1 137 ? -5 44.688 17.438 1 97.56 137 ILE B N 1
ATOM 6797 C CA . ILE B 1 137 ? -6.234 45.031 16.734 1 97.56 137 ILE B CA 1
ATOM 6798 C C . ILE B 1 137 ? -5.969 46.156 15.734 1 97.56 137 ILE B C 1
ATOM 6800 O O . ILE B 1 137 ? -5.391 47.188 16.094 1 97.56 137 ILE B O 1
ATOM 6804 N N . TYR B 1 138 ? -6.383 45.938 14.523 1 95.25 138 TYR B N 1
ATOM 6805 C CA . TYR B 1 138 ? -6.289 46.938 13.453 1 95.25 138 TYR B CA 1
ATOM 6806 C C . TYR B 1 138 ? -7.676 47.344 12.977 1 95.25 138 TYR B C 1
ATOM 6808 O O . TYR B 1 138 ? -8.43 46.531 12.438 1 95.25 138 TYR B O 1
ATOM 6816 N N . VAL B 1 139 ? -8.008 48.625 13.109 1 93.44 139 VAL B N 1
ATOM 6817 C CA . VAL B 1 139 ? -9.352 49.125 12.852 1 93.44 139 VAL B CA 1
ATOM 6818 C C . VAL B 1 139 ? -9.305 50.188 11.742 1 93.44 139 VAL B C 1
ATOM 6820 O O . VAL B 1 139 ? -8.75 51.281 11.922 1 93.44 139 VAL B O 1
ATOM 6823 N N . PRO B 1 140 ? -9.984 49.844 10.664 1 89.44 140 PRO B N 1
ATOM 6824 C CA . PRO B 1 140 ? -10.086 50.906 9.648 1 89.44 140 PRO B CA 1
ATOM 6825 C C . PRO B 1 140 ? -10.906 52.094 10.117 1 89.44 140 PRO B C 1
ATOM 6827 O O . PRO B 1 140 ? -11.891 51.938 10.836 1 89.44 140 PRO B O 1
ATOM 6830 N N . VAL B 1 141 ? -10.562 53.344 9.867 1 79.44 141 VAL B N 1
ATOM 6831 C CA . VAL B 1 141 ? -11.242 54.5 10.453 1 79.44 141 VAL B CA 1
ATOM 6832 C C . VAL B 1 141 ? -11.992 55.281 9.367 1 79.44 141 VAL B C 1
ATOM 6834 O O . VAL B 1 141 ? -12.891 56.062 9.672 1 79.44 141 VAL B O 1
ATOM 6837 N N . ASP B 1 142 ? -11.82 55.094 8.211 1 66.56 142 ASP B N 1
ATOM 6838 C CA . ASP B 1 142 ? -12.492 55.906 7.223 1 66.56 142 ASP B CA 1
ATOM 6839 C C . ASP B 1 142 ? -13.859 55.344 6.848 1 66.56 142 ASP B C 1
ATOM 6841 O O . ASP B 1 142 ? -13.961 54.156 6.508 1 66.56 142 ASP B O 1
ATOM 6845 N N . ASN B 1 143 ? -14.922 56.156 6.867 1 59.16 143 ASN B N 1
ATOM 6846 C CA . ASN B 1 143 ? -16.25 55.938 6.328 1 59.16 143 ASN B CA 1
ATOM 6847 C C . ASN B 1 143 ? -16.781 54.562 6.719 1 59.16 143 ASN B C 1
ATOM 6849 O O . ASN B 1 143 ? -17.297 53.812 5.875 1 59.16 143 ASN B O 1
ATOM 6853 N N . ARG B 1 144 ? -16.625 54.25 8.039 1 63.94 144 ARG B N 1
ATOM 6854 C CA . ARG B 1 144 ? -17.062 52.875 8.336 1 63.94 144 ARG B CA 1
ATOM 6855 C C . ARG B 1 144 ? -18.391 52.875 9.07 1 63.94 144 ARG B C 1
ATOM 6857 O O . ARG B 1 144 ? -18.75 53.875 9.734 1 63.94 144 ARG B O 1
ATOM 6864 N N . PRO B 1 145 ? -19.125 51.812 8.695 1 68.12 145 PRO B N 1
ATOM 6865 C CA . PRO B 1 145 ? -20.312 51.562 9.523 1 68.12 145 PRO B CA 1
ATOM 6866 C C . PRO B 1 145 ? -19.969 51.344 11 1 68.12 145 PRO B C 1
ATOM 6868 O O . PRO B 1 145 ? -18.797 51.156 11.336 1 68.12 145 PRO B O 1
ATOM 6871 N N . ASN B 1 146 ? -20.969 51.469 11.812 1 69.56 146 ASN B N 1
ATOM 6872 C CA . ASN B 1 146 ? -20.812 51.375 13.258 1 69.56 146 ASN B CA 1
ATOM 6873 C C . ASN B 1 146 ? -20.375 49.969 13.68 1 69.56 146 ASN B C 1
ATOM 6875 O O . ASN B 1 146 ? -19.703 49.781 14.688 1 69.56 146 ASN B O 1
ATOM 6879 N N . THR B 1 147 ? -20.75 48.906 12.93 1 87.44 147 THR B N 1
ATOM 6880 C CA . THR B 1 147 ? -20.359 47.562 13.273 1 87.44 147 THR B CA 1
ATOM 6881 C C . THR B 1 147 ? -19.891 46.781 12.039 1 87.44 147 THR B C 1
ATOM 6883 O O . THR B 1 147 ? -20.609 46.719 11.039 1 87.44 147 THR B O 1
ATOM 6886 N N . ILE B 1 148 ? -18.656 46.375 12.133 1 92.19 148 ILE B N 1
ATOM 6887 C CA . ILE B 1 148 ? -18.094 45.75 10.953 1 92.19 148 ILE B CA 1
ATOM 6888 C C . ILE B 1 148 ? -17.547 44.344 11.32 1 92.19 148 ILE B C 1
ATOM 6890 O O . ILE B 1 148 ? -17.234 44.094 12.484 1 92.19 148 ILE B O 1
ATOM 6894 N N . PRO B 1 149 ? -17.469 43.438 10.359 1 95.31 149 PRO B N 1
ATOM 6895 C CA . PRO B 1 149 ? -16.953 42.094 10.617 1 95.31 149 PRO B CA 1
ATOM 6896 C C . PRO B 1 149 ? -15.516 42.094 11.156 1 95.31 149 PRO B C 1
ATOM 6898 O O . PRO B 1 149 ? -14.836 43.125 11.086 1 95.31 149 PRO B O 1
ATOM 6901 N N . VAL B 1 150 ? -15.117 40.969 11.75 1 97.44 150 VAL B N 1
ATOM 6902 C CA . VAL B 1 150 ? -13.797 40.844 12.367 1 97.44 150 VAL B CA 1
ATOM 6903 C C . VAL B 1 150 ? -13.094 39.625 11.812 1 97.44 150 VAL B C 1
ATOM 6905 O O . VAL B 1 150 ? -13.711 38.562 11.664 1 97.44 150 VAL B O 1
ATOM 6908 N N . LEU B 1 151 ? -11.867 39.75 11.383 1 98.38 151 LEU B N 1
ATOM 6909 C CA . LEU B 1 151 ? -10.992 38.656 11.055 1 98.38 151 LEU B CA 1
ATOM 6910 C C . LEU B 1 151 ? -9.977 38.406 12.164 1 98.38 151 LEU B C 1
ATOM 6912 O O . LEU B 1 151 ? -9.273 39.344 12.578 1 98.38 151 LEU B O 1
ATOM 6916 N N . VAL B 1 152 ? -9.938 37.219 12.672 1 98.88 152 VAL B N 1
ATOM 6917 C CA . VAL B 1 152 ? -8.914 36.812 13.625 1 98.88 152 VAL B CA 1
ATOM 6918 C C . VAL B 1 152 ? -7.898 35.906 12.938 1 98.88 152 VAL B C 1
ATOM 6920 O O . VAL B 1 152 ? -8.25 34.844 12.453 1 98.88 152 VAL B O 1
ATOM 6923 N N . TYR B 1 153 ? -6.672 36.344 12.914 1 98.69 153 TYR B N 1
ATOM 6924 C CA . TYR B 1 153 ? -5.605 35.562 12.273 1 98.69 153 TYR B CA 1
ATOM 6925 C C . TYR B 1 153 ? -4.785 34.812 13.312 1 98.69 153 TYR B C 1
ATOM 6927 O O . TYR B 1 153 ? -4.262 35.406 14.258 1 98.69 153 TYR B O 1
ATOM 6935 N N . ILE B 1 154 ? -4.691 33.5 13.141 1 98.81 154 ILE B N 1
ATOM 6936 C CA . ILE B 1 154 ? -3.879 32.625 13.961 1 98.81 154 ILE B CA 1
ATOM 6937 C C . ILE B 1 154 ? -2.609 32.25 13.211 1 98.81 154 ILE B C 1
ATOM 6939 O O . ILE B 1 154 ? -2.67 31.547 12.18 1 98.81 154 ILE B O 1
ATOM 6943 N N . HIS B 1 155 ? -1.484 32.656 13.75 1 97.56 155 HIS B N 1
ATOM 6944 C CA . HIS B 1 155 ? -0.235 32.469 13.023 1 97.56 155 HIS B CA 1
ATOM 6945 C C . HIS B 1 155 ? 0.187 31 13.008 1 97.56 155 HIS B C 1
ATOM 6947 O O . HIS B 1 155 ? -0.246 30.219 13.859 1 97.56 155 HIS B O 1
ATOM 6953 N N . GLY B 1 156 ? 1.023 30.672 12.008 1 97 156 GLY B N 1
ATOM 6954 C CA . GLY B 1 156 ? 1.586 29.344 11.875 1 97 156 GLY B CA 1
ATOM 6955 C C . GLY B 1 156 ? 2.908 29.172 12.602 1 97 156 GLY B C 1
ATOM 6956 O O . GLY B 1 156 ? 3.121 29.781 13.656 1 97 156 GLY B O 1
ATOM 6957 N N . GLY B 1 157 ? 3.666 28.281 12.141 1 96.38 157 GLY B N 1
ATOM 6958 C CA . GLY B 1 157 ? 4.984 28.047 12.703 1 96.38 157 GLY B CA 1
ATOM 6959 C C . GLY B 1 157 ? 5.125 26.672 13.336 1 96.38 157 GLY B C 1
ATOM 6960 O O . GLY B 1 157 ? 5.848 26.5 14.32 1 96.38 157 GLY B O 1
ATOM 6961 N N . GLU B 1 158 ? 4.363 25.719 12.891 1 96.56 158 GLU B N 1
ATOM 6962 C CA . GLU B 1 158 ? 4.469 24.312 13.289 1 96.56 158 GLU B CA 1
ATOM 6963 C C . GLU B 1 158 ? 4.293 24.156 14.797 1 96.56 158 GLU B C 1
ATOM 6965 O O . GLU B 1 158 ? 4.832 23.219 15.383 1 96.56 158 GLU B O 1
ATOM 6970 N N . PHE B 1 159 ? 3.732 25.156 15.43 1 98.31 159 PHE B N 1
ATOM 6971 C CA . PHE B 1 159 ? 3.545 25.234 16.875 1 98.31 159 PHE B CA 1
ATOM 6972 C C . PHE B 1 159 ? 4.879 25.438 17.578 1 98.31 159 PHE B C 1
ATOM 6974 O O . PHE B 1 159 ? 5 25.141 18.781 1 98.31 159 PHE B O 1
ATOM 6981 N N . ARG B 1 160 ? 5.863 25.922 16.844 1 97.12 160 ARG B N 1
ATOM 6982 C CA . ARG B 1 160 ? 7.199 26.062 17.422 1 97.12 160 ARG B CA 1
ATOM 6983 C C . ARG B 1 160 ? 7.707 27.484 17.312 1 97.12 160 ARG B C 1
ATOM 6985 O O . ARG B 1 160 ? 8.633 27.875 18.016 1 97.12 160 ARG B O 1
ATOM 6992 N N . TYR B 1 161 ? 7.219 28.172 16.344 1 96.25 161 TYR B N 1
ATOM 6993 C CA . TYR B 1 161 ? 7.66 29.547 16.141 1 96.25 161 TYR B CA 1
ATOM 6994 C C . TYR B 1 161 ? 6.543 30.406 15.555 1 96.25 161 TYR B C 1
ATOM 6996 O O . TYR B 1 161 ? 5.512 29.875 15.125 1 96.25 161 TYR B O 1
ATOM 7004 N N . GLY B 1 162 ? 6.727 31.734 15.586 1 95.75 162 GLY B N 1
ATOM 7005 C CA . GLY B 1 162 ? 5.758 32.688 15.062 1 95.75 162 GLY B CA 1
ATOM 7006 C C . GLY B 1 162 ? 5.258 33.656 16.109 1 95.75 162 GLY B C 1
ATOM 7007 O O . GLY B 1 162 ? 5.641 33.594 17.281 1 95.75 162 GLY B O 1
ATOM 7008 N N . GLY B 1 163 ? 4.41 34.594 15.656 1 96.38 163 GLY B N 1
ATOM 7009 C CA . GLY B 1 163 ? 3.877 35.625 16.531 1 96.38 163 GLY B CA 1
ATOM 7010 C C . GLY B 1 163 ? 2.934 36.562 15.836 1 96.38 163 GLY B C 1
ATOM 7011 O O . GLY B 1 163 ? 2.852 36.562 14.602 1 96.38 163 GLY B O 1
ATOM 7012 N N . LYS B 1 164 ? 2.365 37.375 16.625 1 96.81 164 LYS B N 1
ATOM 7013 C CA . LYS B 1 164 ? 1.282 38.25 16.172 1 96.81 164 LYS B CA 1
ATOM 7014 C C . LYS B 1 164 ? 1.825 39.438 15.375 1 96.81 164 LYS B C 1
ATOM 7016 O O . LYS B 1 164 ? 1.097 40.062 14.594 1 96.81 164 LYS B O 1
ATOM 7021 N N . ASP B 1 165 ? 3.121 39.719 15.477 1 95.44 165 ASP B N 1
ATOM 7022 C CA . ASP B 1 165 ? 3.645 41 14.977 1 95.44 165 ASP B CA 1
ATOM 7023 C C . ASP B 1 165 ? 4.344 40.812 13.633 1 95.44 165 ASP B C 1
ATOM 7025 O O . ASP B 1 165 ? 4.906 41.781 13.086 1 95.44 165 ASP B O 1
ATOM 7029 N N . PHE B 1 166 ? 4.281 39.656 13.078 1 93.06 166 PHE B N 1
ATOM 7030 C CA . PHE B 1 166 ? 5.047 39.375 11.867 1 93.06 166 PHE B CA 1
ATOM 7031 C C . PHE B 1 166 ? 4.27 39.812 10.625 1 93.06 166 PHE B C 1
ATOM 7033 O O . PHE B 1 166 ? 4.812 39.812 9.516 1 93.06 166 PHE B O 1
ATOM 7040 N N . TYR B 1 167 ? 3.053 40.281 10.695 1 91.25 167 TYR B N 1
ATOM 7041 C CA . TYR B 1 167 ? 2.164 40.438 9.555 1 91.25 167 TYR B CA 1
ATOM 7042 C C . TYR B 1 167 ? 1.683 41.875 9.43 1 91.25 167 TYR B C 1
ATOM 7044 O O . TYR B 1 167 ? 1.387 42.531 10.43 1 91.25 167 TYR B O 1
ATOM 7052 N N . LYS B 1 168 ? 1.603 42.312 8.219 1 87.88 168 LYS B N 1
ATOM 7053 C CA . LYS B 1 168 ? 1.077 43.625 7.922 1 87.88 168 LYS B CA 1
ATOM 7054 C C . LYS B 1 168 ? -0.353 43.562 7.395 1 87.88 168 LYS B C 1
ATOM 7056 O O . LYS B 1 168 ? -0.616 42.875 6.398 1 87.88 168 LYS B O 1
ATOM 7061 N N . PRO B 1 169 ? -1.246 44.25 8.016 1 89.75 169 PRO B N 1
ATOM 7062 C CA . PRO B 1 169 ? -2.668 44.125 7.695 1 89.75 169 PRO B CA 1
ATOM 7063 C C . PRO B 1 169 ? -3.088 44.938 6.477 1 89.75 169 PRO B C 1
ATOM 7065 O O . PRO B 1 169 ? -4.219 44.781 6 1 89.75 169 PRO B O 1
ATOM 7068 N N . ASP B 1 170 ? -2.277 45.75 5.875 1 85.06 170 ASP B N 1
ATOM 7069 C CA . ASP B 1 170 ? -2.621 46.812 4.961 1 85.06 170 ASP B CA 1
ATOM 7070 C C . ASP B 1 170 ? -3.346 46.281 3.725 1 85.06 170 ASP B C 1
ATOM 7072 O O . ASP B 1 170 ? -4.395 46.812 3.342 1 85.06 170 ASP B O 1
ATOM 7076 N N . LEU B 1 171 ? -2.791 45.281 3.062 1 86.88 171 LEU B N 1
ATOM 7077 C CA . LEU B 1 171 ? -3.35 44.781 1.81 1 86.88 171 LEU B CA 1
ATOM 7078 C C . LEU B 1 171 ? -4.746 44.219 2.027 1 86.88 171 LEU B C 1
ATOM 7080 O O . LEU B 1 171 ? -5.656 44.469 1.231 1 86.88 171 LEU B O 1
ATOM 7084 N N . LEU B 1 172 ? -4.852 43.5 3.039 1 91.62 172 LEU B N 1
ATOM 7085 C CA . LEU B 1 172 ? -6.133 42.844 3.293 1 91.62 172 LEU B CA 1
ATOM 7086 C C . LEU B 1 172 ? -7.176 43.875 3.756 1 91.62 172 LEU B C 1
ATOM 7088 O O . LEU B 1 172 ? -8.352 43.75 3.395 1 91.62 172 LEU B O 1
ATOM 7092 N N . LEU B 1 173 ? -6.828 44.875 4.578 1 90.12 173 LEU B N 1
ATOM 7093 C CA . LEU B 1 173 ? -7.75 45.938 4.969 1 90.12 173 LEU B CA 1
ATOM 7094 C C . LEU B 1 173 ? -8.195 46.75 3.756 1 90.12 173 LEU B C 1
ATOM 7096 O O . LEU B 1 173 ? -9.359 47.156 3.678 1 90.12 173 LEU B O 1
ATOM 7100 N N . GLN B 1 174 ? -7.25 46.938 2.865 1 84.75 174 GLN B N 1
ATOM 7101 C CA . GLN B 1 174 ? -7.578 47.656 1.651 1 84.75 174 GLN B CA 1
ATOM 7102 C C . GLN B 1 174 ? -8.625 46.938 0.822 1 84.75 174 GLN B C 1
ATOM 7104 O O . GLN B 1 174 ? -9.461 47.562 0.166 1 84.75 174 GLN B O 1
ATOM 7109 N N . ALA B 1 175 ? -8.578 45.719 0.769 1 82.31 175 ALA B N 1
ATOM 7110 C CA . ALA B 1 175 ? -9.562 44.906 0.038 1 82.31 175 ALA B CA 1
ATOM 7111 C C . ALA B 1 175 ? -10.977 45.188 0.562 1 82.31 175 ALA B C 1
ATOM 7113 O O . ALA B 1 175 ? -11.93 45.25 -0.214 1 82.31 175 ALA B O 1
ATOM 7114 N N . GLY B 1 176 ? -11.133 45.25 1.821 1 75.31 176 GLY B N 1
ATOM 7115 C CA . GLY B 1 176 ? -12.414 45.625 2.387 1 75.31 176 GLY B CA 1
ATOM 7116 C C . GLY B 1 176 ? -12.883 47 1.922 1 75.31 176 GLY B C 1
ATOM 7117 O O . GLY B 1 176 ? -14.055 47.188 1.565 1 75.31 176 GLY B O 1
ATOM 7118 N N . ASN B 1 177 ? -12 47.844 1.88 1 71.62 177 ASN B N 1
ATOM 7119 C CA . ASN B 1 177 ? -12.305 49.188 1.409 1 71.62 177 ASN B CA 1
ATOM 7120 C C . ASN B 1 177 ? -12.758 49.188 -0.048 1 71.62 177 ASN B C 1
ATOM 7122 O O . ASN B 1 177 ? -13.695 49.906 -0.413 1 71.62 177 ASN B O 1
ATOM 7126 N N . ASN B 1 178 ? -12.086 48.438 -0.731 1 73.19 178 ASN B N 1
ATOM 7127 C CA . ASN B 1 178 ? -12.398 48.344 -2.152 1 73.19 178 ASN B CA 1
ATOM 7128 C C . ASN B 1 178 ? -13.781 47.75 -2.385 1 73.19 178 ASN B C 1
ATOM 7130 O O . ASN B 1 178 ? -14.398 47.969 -3.426 1 73.19 178 ASN B O 1
ATOM 7134 N N . ALA B 1 179 ? -14.172 46.969 -1.449 1 69.19 179 ALA B N 1
ATOM 7135 C CA . ALA B 1 179 ? -15.508 46.375 -1.519 1 69.19 179 ALA B CA 1
ATOM 7136 C C . ALA B 1 179 ? -16.547 47.312 -0.891 1 69.19 179 ALA B C 1
ATOM 7138 O O . ALA B 1 179 ? -17.688 46.906 -0.645 1 69.19 179 ALA B O 1
ATOM 7139 N N . ASN B 1 180 ? -16.094 48.5 -0.632 1 70.06 180 ASN B N 1
ATOM 7140 C CA . ASN B 1 180 ? -16.938 49.469 0.055 1 70.06 180 ASN B CA 1
ATOM 7141 C C . ASN B 1 180 ? -17.438 48.938 1.388 1 70.06 180 ASN B C 1
ATOM 7143 O O . ASN B 1 180 ? -18.609 49.125 1.726 1 70.06 180 ASN B O 1
ATOM 7147 N N . SER B 1 181 ? -16.641 48.156 1.875 1 81.19 181 SER B N 1
ATOM 7148 C CA . SER B 1 181 ? -16.844 47.594 3.199 1 81.19 181 SER B CA 1
ATOM 7149 C C . SER B 1 181 ? -15.539 47.5 3.979 1 81.19 181 SER B C 1
ATOM 7151 O O . SER B 1 181 ? -14.492 47.938 3.49 1 81.19 181 SER B O 1
ATOM 7153 N N . HIS B 1 182 ? -15.648 47.188 5.238 1 88.62 182 HIS B N 1
ATOM 7154 C CA . HIS B 1 182 ? -14.477 47.125 6.113 1 88.62 182 HIS B CA 1
ATOM 7155 C C . HIS B 1 182 ? -14.594 45.969 7.102 1 88.62 182 HIS B C 1
ATOM 7157 O O . HIS B 1 182 ? -15.695 45.5 7.355 1 88.62 182 HIS B O 1
ATOM 7163 N N . PHE B 1 183 ? -13.516 45.594 7.477 1 93.19 183 PHE B N 1
ATOM 7164 C CA . PHE B 1 183 ? -13.461 44.688 8.609 1 93.19 183 PHE B CA 1
ATOM 7165 C C . PHE B 1 183 ? -12.234 44.938 9.469 1 93.19 183 PHE B C 1
ATOM 7167 O O . PHE B 1 183 ? -11.289 45.594 9.023 1 93.19 183 PHE B O 1
ATOM 7174 N N . ILE B 1 184 ? -12.305 44.531 10.727 1 95.5 184 ILE B N 1
ATOM 7175 C CA . ILE B 1 184 ? -11.211 44.625 11.688 1 95.5 184 ILE B CA 1
ATOM 7176 C C . ILE B 1 184 ? -10.328 43.375 11.57 1 95.5 184 ILE B C 1
ATOM 7178 O O . ILE B 1 184 ? -10.828 42.281 11.336 1 95.5 184 ILE B O 1
ATOM 7182 N N . ILE B 1 185 ? -9.008 43.531 11.68 1 97.25 185 ILE B N 1
ATOM 7183 C CA . ILE B 1 185 ? -8.102 42.406 11.75 1 97.25 185 ILE B CA 1
ATOM 7184 C C . ILE B 1 185 ? -7.508 42.312 13.156 1 97.25 185 ILE B C 1
ATOM 7186 O O . ILE B 1 185 ? -7.086 43.312 13.727 1 97.25 185 ILE B O 1
ATOM 7190 N N . VAL B 1 186 ? -7.547 41.156 13.711 1 98.69 186 VAL B N 1
ATOM 7191 C CA . VAL B 1 186 ? -6.922 40.844 14.992 1 98.69 186 VAL B CA 1
ATOM 7192 C C . VAL B 1 186 ? -5.867 39.75 14.812 1 98.69 186 VAL B C 1
ATOM 7194 O O . VAL B 1 186 ? -6.117 38.75 14.156 1 98.69 186 VAL B O 1
ATOM 7197 N N . THR B 1 187 ? -4.668 39.938 15.273 1 98.31 187 THR B N 1
ATOM 7198 C CA . THR B 1 187 ? -3.635 38.906 15.359 1 98.31 187 THR B CA 1
ATOM 7199 C C . THR B 1 187 ? -3.32 38.562 16.812 1 98.31 187 THR B C 1
ATOM 7201 O O . THR B 1 187 ? -3.482 39.438 17.703 1 98.31 187 THR B O 1
ATOM 7204 N N . MET B 1 188 ? -2.85 37.375 17.125 1 98.56 188 MET B N 1
ATOM 7205 C CA . MET B 1 188 ? -2.674 36.969 18.516 1 98.56 188 MET B CA 1
ATOM 7206 C C . MET B 1 188 ? -1.47 36.062 18.672 1 98.56 188 MET B C 1
ATOM 7208 O O . MET B 1 188 ? -1.074 35.375 17.734 1 98.56 188 MET B O 1
ATOM 7212 N N . ASN B 1 189 ? -0.921 36.125 19.859 1 98.69 189 ASN B N 1
ATOM 7213 C CA . ASN B 1 189 ? 0.045 35.125 20.297 1 98.69 189 ASN B CA 1
ATOM 7214 C C . ASN B 1 189 ? -0.64 33.938 21 1 98.69 189 ASN B C 1
ATOM 7216 O O . ASN B 1 189 ? -1.782 34.062 21.438 1 98.69 189 ASN B O 1
ATOM 7220 N N . TYR B 1 190 ? -0.029 32.875 21.016 1 98.81 190 TYR B N 1
ATOM 7221 C CA . TYR B 1 190 ? -0.347 31.719 21.844 1 98.81 190 TYR B CA 1
ATOM 7222 C C . TYR B 1 190 ? 0.915 30.953 22.219 1 98.81 190 TYR B C 1
ATOM 7224 O O . TYR B 1 190 ? 1.953 31.094 21.562 1 98.81 190 TYR B O 1
ATOM 7232 N N . ARG B 1 191 ? 0.941 30.234 23.297 1 98.06 191 ARG B N 1
ATOM 7233 C CA . ARG B 1 191 ? 2.119 29.5 23.75 1 98.06 191 ARG B CA 1
ATOM 7234 C C . ARG B 1 191 ? 2.533 28.438 22.75 1 98.06 191 ARG B C 1
ATOM 7236 O O . ARG B 1 191 ? 1.683 27.766 22.156 1 98.06 191 ARG B O 1
ATOM 7243 N N . LEU B 1 192 ? 3.84 28.219 22.672 1 98.56 192 LEU B N 1
ATOM 7244 C CA . LEU B 1 192 ? 4.426 27.328 21.672 1 98.56 192 LEU B CA 1
ATOM 7245 C C . LEU B 1 192 ? 5.203 26.203 22.328 1 98.56 192 LEU B C 1
ATOM 7247 O O . LEU B 1 192 ? 5.48 26.25 23.531 1 98.56 192 LEU B O 1
ATOM 7251 N N . GLY B 1 193 ? 5.523 25.172 21.562 1 98.25 193 GLY B N 1
ATOM 7252 C CA . GLY B 1 193 ? 6.402 24.109 22.016 1 98.25 193 GLY B CA 1
ATOM 7253 C C . GLY B 1 193 ? 5.941 23.469 23.312 1 98.25 193 GLY B C 1
ATOM 7254 O O . GLY B 1 193 ? 4.746 23.234 23.5 1 98.25 193 GLY B O 1
ATOM 7255 N N . VAL B 1 194 ? 6.891 23.219 24.109 1 98.38 194 VAL B N 1
ATOM 7256 C CA . VAL B 1 194 ? 6.621 22.516 25.359 1 98.38 194 VAL B CA 1
ATOM 7257 C C . VAL B 1 194 ? 5.703 23.375 26.234 1 98.38 194 VAL B C 1
ATOM 7259 O O . VAL B 1 194 ? 4.867 22.844 26.969 1 98.38 194 VAL B O 1
ATOM 7262 N N . LEU B 1 195 ? 5.762 24.672 26.094 1 98.56 195 LEU B N 1
ATOM 7263 C CA . LEU B 1 195 ? 4.965 25.578 26.922 1 98.56 195 LEU B CA 1
ATOM 7264 C C . LEU B 1 195 ? 3.488 25.5 26.547 1 98.56 195 LEU B C 1
ATOM 7266 O O . LEU B 1 195 ? 2.617 25.672 27.406 1 98.56 195 LEU B O 1
ATOM 7270 N N . GLY B 1 196 ? 3.246 25.203 25.328 1 98.25 196 GLY B N 1
ATOM 7271 C CA . GLY B 1 196 ? 1.869 25.203 24.859 1 98.25 196 GLY B CA 1
ATOM 7272 C C . GLY B 1 196 ? 1.271 23.812 24.766 1 98.25 196 GLY B C 1
ATOM 7273 O O . GLY B 1 196 ? 0.048 23.656 24.781 1 98.25 196 GLY B O 1
ATOM 7274 N N . PHE B 1 197 ? 2.152 22.75 24.75 1 97.94 197 PHE B N 1
ATOM 7275 C CA . PHE B 1 197 ? 1.56 21.5 24.281 1 97.94 197 PHE B CA 1
ATOM 7276 C C . PHE B 1 197 ? 2.115 20.312 25.062 1 97.94 197 PHE B C 1
ATOM 7278 O O . PHE B 1 197 ? 1.901 19.156 24.688 1 97.94 197 PHE B O 1
ATOM 7285 N N . LEU B 1 198 ? 2.801 20.531 26.156 1 97.5 198 LEU B N 1
ATOM 7286 C CA . LEU B 1 198 ? 3.137 19.438 27.062 1 97.5 198 LEU B CA 1
ATOM 7287 C C . LEU B 1 198 ? 1.882 18.703 27.516 1 97.5 198 LEU B C 1
ATOM 7289 O O . LEU B 1 198 ? 0.887 19.328 27.891 1 97.5 198 LEU B O 1
ATOM 7293 N N . SER B 1 199 ? 1.948 17.375 27.469 1 95.62 199 SER B N 1
ATOM 7294 C CA . SER B 1 199 ? 0.825 16.578 27.938 1 95.62 199 SER B CA 1
ATOM 7295 C C . SER B 1 199 ? 1.305 15.273 28.578 1 95.62 199 SER B C 1
ATOM 7297 O O . SER B 1 199 ? 2.145 14.57 28.016 1 95.62 199 SER B O 1
ATOM 7299 N N . THR B 1 200 ? 0.827 14.984 29.75 1 93.38 200 THR B N 1
ATOM 7300 C CA . THR B 1 200 ? 1.062 13.703 30.406 1 93.38 200 THR B CA 1
ATOM 7301 C C . THR B 1 200 ? -0.11 12.75 30.156 1 93.38 200 THR B C 1
ATOM 7303 O O . THR B 1 200 ? -0.236 11.734 30.844 1 93.38 200 THR B O 1
ATOM 7306 N N . ASP B 1 201 ? -1 13.211 29.281 1 90.81 201 ASP B N 1
ATOM 7307 C CA . ASP B 1 201 ? -2.137 12.406 28.844 1 90.81 201 ASP B CA 1
ATOM 7308 C C . ASP B 1 201 ? -3.016 12.008 30.031 1 90.81 201 ASP B C 1
ATOM 7310 O O . ASP B 1 201 ? -3.506 10.875 30.094 1 90.81 201 ASP B O 1
ATOM 7314 N N . ASP B 1 202 ? -3.055 12.828 31.016 1 88.19 202 ASP B N 1
ATOM 7315 C CA . ASP B 1 202 ? -3.922 12.688 32.188 1 88.19 202 ASP B CA 1
ATOM 7316 C C . ASP B 1 202 ? -4.289 14.055 32.75 1 88.19 202 ASP B C 1
ATOM 7318 O O . ASP B 1 202 ? -4.109 15.078 32.094 1 88.19 202 ASP B O 1
ATOM 7322 N N . ILE B 1 203 ? -4.859 14.133 33.906 1 86.75 203 ILE B N 1
ATOM 7323 C CA . ILE B 1 203 ? -5.438 15.352 34.469 1 86.75 203 ILE B CA 1
ATOM 7324 C C . ILE B 1 203 ? -4.32 16.266 34.969 1 86.75 203 ILE B C 1
ATOM 7326 O O . ILE B 1 203 ? -4.523 17.484 35.125 1 86.75 203 ILE B O 1
ATOM 7330 N N . ASN B 1 204 ? -3.121 15.727 35.219 1 88.75 204 ASN B N 1
ATOM 7331 C CA . ASN B 1 204 ? -2.02 16.562 35.719 1 88.75 204 ASN B CA 1
ATOM 7332 C C . ASN B 1 204 ? -1.607 17.594 34.656 1 88.75 204 ASN B C 1
ATOM 7334 O O . ASN B 1 204 ? -1.299 18.734 35 1 88.75 204 ASN B O 1
ATOM 7338 N N . CYS B 1 205 ? -1.569 17.203 33.406 1 92.69 205 CYS B N 1
ATOM 7339 C CA . CYS B 1 205 ? -1.318 18.078 32.25 1 92.69 205 CYS B CA 1
ATOM 7340 C C . CYS B 1 205 ? -1.991 17.531 31 1 92.69 205 CYS B C 1
ATOM 7342 O O . CYS B 1 205 ? -1.345 16.875 30.188 1 92.69 205 CYS B O 1
ATOM 7344 N N . PRO B 1 206 ? -3.209 17.844 30.859 1 90.19 206 PRO B N 1
ATOM 7345 C CA . PRO B 1 206 ? -3.975 17.266 29.75 1 90.19 206 PRO B CA 1
ATOM 7346 C C . PRO B 1 206 ? -3.438 17.688 28.375 1 90.19 206 PRO B C 1
ATOM 7348 O O . PRO B 1 206 ? -3.646 16.984 27.391 1 90.19 206 PRO B O 1
ATOM 7351 N N . GLY B 1 207 ? -2.742 18.875 28.344 1 92.44 207 GLY B N 1
ATOM 7352 C CA . GLY B 1 207 ? -2.209 19.359 27.094 1 92.44 207 GLY B CA 1
ATOM 7353 C C . GLY B 1 207 ? -3.029 20.484 26.484 1 92.44 207 GLY B C 1
ATOM 7354 O O . GLY B 1 207 ? -3.91 21.047 27.156 1 92.44 207 GLY B O 1
ATOM 7355 N N . ASN B 1 208 ? -2.652 20.969 25.344 1 96.06 208 ASN B N 1
ATOM 7356 C CA . ASN B 1 208 ? -3.385 21.859 24.453 1 96.06 208 ASN B CA 1
ATOM 7357 C C . ASN B 1 208 ? -3.514 23.266 25.031 1 96.06 208 ASN B C 1
ATOM 7359 O O . ASN B 1 208 ? -4.508 23.953 24.781 1 96.06 208 ASN B O 1
ATOM 7363 N N . ASN B 1 209 ? -2.576 23.609 25.859 1 96.88 209 ASN B N 1
ATOM 7364 C CA . ASN B 1 209 ? -2.646 24.969 26.391 1 96.88 209 ASN B CA 1
ATOM 7365 C C . ASN B 1 209 ? -2.52 26.016 25.297 1 96.88 209 ASN B C 1
ATOM 7367 O O . ASN B 1 209 ? -3.117 27.094 25.375 1 96.88 209 ASN B O 1
ATOM 7371 N N . GLY B 1 210 ? -1.729 25.734 24.234 1 98.38 210 GLY B N 1
ATOM 7372 C CA . GLY B 1 210 ? -1.673 26.641 23.094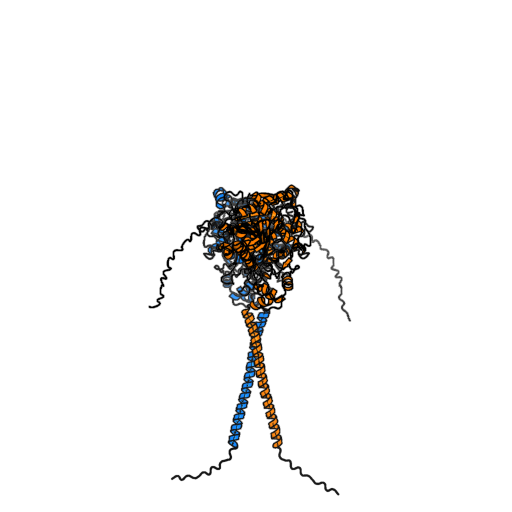 1 98.38 210 GLY B CA 1
ATOM 7373 C C . GLY B 1 210 ? -3.02 26.844 22.438 1 98.38 210 GLY B C 1
ATOM 7374 O O . GLY B 1 210 ? -3.365 27.969 22.062 1 98.38 210 GLY B O 1
ATOM 7375 N N . ILE B 1 211 ? -3.779 25.797 22.266 1 98.19 211 ILE B N 1
ATOM 7376 C CA . ILE B 1 211 ? -5.105 25.906 21.672 1 98.19 211 ILE B CA 1
ATOM 7377 C C . ILE B 1 211 ? -6.07 26.562 22.656 1 98.19 211 ILE B C 1
ATOM 7379 O O . ILE B 1 211 ? -6.957 27.312 22.25 1 98.19 211 ILE B O 1
ATOM 7383 N N . ARG B 1 212 ? -5.934 26.297 23.922 1 97 212 ARG B N 1
ATOM 7384 C CA . ARG B 1 212 ? -6.742 26.938 24.953 1 97 212 ARG B CA 1
ATOM 7385 C C . ARG B 1 212 ? -6.469 28.438 24.984 1 97 212 ARG B C 1
ATOM 7387 O O . ARG B 1 212 ? -7.379 29.234 25.25 1 97 212 ARG B O 1
ATOM 7394 N N . ASP B 1 213 ? -5.176 28.766 24.828 1 98.69 213 ASP B N 1
ATOM 7395 C CA . ASP B 1 213 ? -4.863 30.188 24.688 1 98.69 213 ASP B CA 1
ATOM 7396 C C . ASP B 1 213 ? -5.684 30.828 23.562 1 98.69 213 ASP B C 1
ATOM 7398 O O . ASP B 1 213 ? -6.246 31.906 23.734 1 98.69 213 ASP B O 1
ATOM 7402 N N . GLN B 1 214 ? -5.734 30.203 22.438 1 98.81 214 GLN B N 1
ATOM 7403 C CA . GLN B 1 214 ? -6.484 30.703 21.281 1 98.81 214 GLN B CA 1
ATOM 7404 C C . GLN B 1 214 ? -7.973 30.828 21.609 1 98.81 214 GLN B C 1
ATOM 7406 O O . GLN B 1 214 ? -8.617 31.797 21.219 1 98.81 214 GLN B O 1
ATOM 7411 N N . THR B 1 215 ? -8.5 29.812 22.297 1 97.94 215 THR B N 1
ATOM 7412 C CA . THR B 1 215 ? -9.906 29.844 22.688 1 97.94 215 THR B CA 1
ATOM 7413 C C . THR B 1 215 ? -10.188 31.031 23.609 1 97.94 215 THR B C 1
ATOM 7415 O O . THR B 1 215 ? -11.203 31.719 23.469 1 97.94 215 THR B O 1
ATOM 7418 N N . LEU B 1 216 ? -9.297 31.234 24.547 1 98.44 216 LEU B N 1
ATOM 7419 C CA . LEU B 1 216 ? -9.453 32.375 25.438 1 98.44 216 LEU B CA 1
ATOM 7420 C C . LEU B 1 216 ? -9.406 33.688 24.672 1 98.44 216 LEU B C 1
ATOM 7422 O O . LEU B 1 216 ? -10.148 34.625 24.969 1 98.44 216 LEU B O 1
ATOM 7426 N N . ALA B 1 217 ? -8.477 33.781 23.75 1 98.88 217 ALA B N 1
ATOM 7427 C CA . ALA B 1 217 ? -8.391 35 22.906 1 98.88 217 ALA B CA 1
ATOM 7428 C C . ALA B 1 217 ? -9.695 35.219 22.156 1 98.88 217 ALA B C 1
ATOM 7430 O O . ALA B 1 217 ? -10.164 36.344 22.062 1 98.88 217 ALA B O 1
ATOM 7431 N N . LEU B 1 218 ? -10.25 34.188 21.578 1 98.75 218 LEU B N 1
ATOM 7432 C CA . LEU B 1 218 ? -11.508 34.281 20.844 1 98.75 218 LEU B CA 1
ATOM 7433 C C . LEU B 1 218 ? -12.633 34.781 21.766 1 98.75 218 LEU B C 1
ATOM 7435 O O . LEU B 1 218 ? -13.469 35.594 21.359 1 98.75 218 LEU B O 1
ATOM 7439 N N . GLN B 1 219 ? -12.641 34.219 22.953 1 98.5 219 GLN B N 1
ATOM 7440 C CA . GLN B 1 219 ? -13.625 34.688 23.938 1 98.5 219 GLN B CA 1
ATOM 7441 C C . GLN B 1 219 ? -13.422 36.156 24.266 1 98.5 219 GLN B C 1
ATOM 7443 O O . GLN B 1 219 ? -14.383 36.938 24.312 1 98.5 219 GLN B O 1
ATOM 7448 N N . TRP B 1 220 ? -12.195 36.5 24.531 1 98.75 220 TRP B N 1
ATOM 7449 C CA . TRP B 1 220 ? -11.883 37.875 24.812 1 98.75 220 TRP B CA 1
ATOM 7450 C C . TRP B 1 220 ? -12.359 38.781 23.672 1 98.75 220 TRP B C 1
ATOM 7452 O O . TRP B 1 220 ? -12.945 39.844 23.922 1 98.75 220 TRP B O 1
ATOM 7462 N N . ILE B 1 221 ? -12.07 38.469 22.453 1 98.81 221 ILE B N 1
ATOM 7463 C CA . ILE B 1 221 ? -12.453 39.25 21.281 1 98.81 221 ILE B CA 1
ATOM 7464 C C . ILE B 1 221 ? -13.977 39.344 21.203 1 98.81 221 ILE B C 1
ATOM 7466 O O . ILE B 1 221 ? -14.516 40.438 20.984 1 98.81 221 ILE B O 1
ATOM 7470 N N . HIS B 1 222 ? -14.617 38.25 21.359 1 98.06 222 HIS B N 1
ATOM 7471 C CA . HIS B 1 222 ? -16.078 38.219 21.328 1 98.06 222 HIS B CA 1
ATOM 7472 C C . HIS B 1 222 ? -16.672 39.188 22.328 1 98.06 222 HIS B C 1
ATOM 7474 O O . HIS B 1 222 ? -17.656 39.875 22.047 1 98.06 222 HIS B O 1
ATOM 7480 N N . GLU B 1 223 ? -16.031 39.375 23.422 1 97.56 223 GLU B N 1
ATOM 7481 C CA . GLU B 1 223 ? -16.578 40.156 24.531 1 97.56 223 GLU B CA 1
ATOM 7482 C C . GLU B 1 223 ? -16.156 41.625 24.422 1 97.56 223 GLU B C 1
ATOM 7484 O O . GLU B 1 223 ? -16.812 42.5 25 1 97.56 223 GLU B O 1
ATOM 7489 N N . ASN B 1 224 ? -15.141 41.906 23.672 1 97.69 224 ASN B N 1
ATOM 7490 C CA . ASN B 1 224 ? -14.586 43.25 23.75 1 97.69 224 ASN B CA 1
ATOM 7491 C C . ASN B 1 224 ? -14.609 43.969 22.391 1 97.69 224 ASN B C 1
ATOM 7493 O O . ASN B 1 224 ? -14.5 45.188 22.328 1 97.69 224 ASN B O 1
ATOM 7497 N N . VAL B 1 225 ? -14.75 43.281 21.312 1 96.94 225 VAL B N 1
ATOM 7498 C CA . VAL B 1 225 ? -14.453 43.844 20 1 96.94 225 VAL B CA 1
ATOM 7499 C C . VAL B 1 225 ? -15.477 44.906 19.656 1 96.94 225 VAL B C 1
ATOM 7501 O O . VAL B 1 225 ? -15.195 45.812 18.859 1 96.94 225 VAL B O 1
ATOM 7504 N N . ALA B 1 226 ? -16.656 44.812 20.219 1 95 226 ALA B N 1
ATOM 7505 C CA . ALA B 1 226 ? -17.688 45.844 19.984 1 95 226 ALA B CA 1
ATOM 7506 C C . ALA B 1 226 ? -17.188 47.219 20.406 1 95 226 ALA B C 1
ATOM 7508 O O . ALA B 1 226 ? -17.547 48.219 19.781 1 95 226 ALA B O 1
ATOM 7509 N N . LYS B 1 227 ? -16.328 47.281 21.391 1 93.56 227 LYS B N 1
ATOM 7510 C CA . LYS B 1 227 ? -15.766 48.531 21.875 1 93.56 227 LYS B CA 1
ATOM 7511 C C . LYS B 1 227 ? -14.82 49.125 20.844 1 93.56 227 LYS B C 1
ATOM 7513 O O . LYS B 1 227 ? -14.5 50.312 20.906 1 93.56 227 LYS B O 1
ATOM 7518 N N . PHE B 1 228 ? -14.422 48.344 19.922 1 94.44 228 PHE B N 1
ATOM 7519 C CA . PHE B 1 228 ? -13.531 48.812 18.844 1 94.44 228 PHE B CA 1
ATOM 7520 C C . PHE B 1 228 ? -14.312 49 17.562 1 94.44 228 PHE B C 1
ATOM 7522 O O . PHE B 1 228 ? -13.727 49.312 16.516 1 94.44 228 PHE B O 1
ATOM 7529 N N . GLY B 1 229 ? -15.617 48.688 17.609 1 91.94 229 GLY B N 1
ATOM 7530 C CA . GLY B 1 229 ? -16.453 48.844 16.422 1 91.94 229 GLY B CA 1
ATOM 7531 C C . GLY B 1 229 ? -16.641 47.531 15.664 1 91.94 229 GLY B C 1
ATOM 7532 O O . GLY B 1 229 ? -17.156 47.531 14.539 1 91.94 229 GLY B O 1
ATOM 7533 N N . GLY B 1 230 ? -16.234 46.5 16.234 1 94.38 230 GLY B N 1
ATOM 7534 C CA . GLY B 1 230 ? -16.391 45.188 15.617 1 94.38 230 GLY B CA 1
ATOM 7535 C C . GLY B 1 230 ? -17.719 44.531 15.945 1 94.38 230 GLY B C 1
ATOM 7536 O O . GLY B 1 230 ? -18.359 44.875 16.953 1 94.38 230 GLY B O 1
ATOM 7537 N N . ASN B 1 231 ? -18.141 43.625 15.078 1 95.38 231 ASN B N 1
ATOM 7538 C CA . ASN B 1 231 ? -19.359 42.844 15.281 1 95.38 231 ASN B CA 1
ATOM 7539 C C . ASN B 1 231 ? -19.047 41.469 15.891 1 95.38 231 ASN B C 1
ATOM 7541 O O . ASN B 1 231 ? -18.531 40.594 15.203 1 95.38 231 ASN B O 1
ATOM 7545 N N . PRO B 1 232 ? -19.375 41.219 17.125 1 96.44 232 PRO B N 1
ATOM 7546 C CA . PRO B 1 232 ? -19.062 39.938 17.75 1 96.44 232 PRO B CA 1
ATOM 7547 C C . PRO B 1 232 ? -19.828 38.75 17.125 1 96.44 232 PRO B C 1
ATOM 7549 O O . PRO B 1 232 ? -19.469 37.594 17.344 1 96.44 232 PRO B O 1
ATOM 7552 N N . ALA B 1 233 ? -20.859 39.031 16.359 1 95.88 233 ALA B N 1
ATOM 7553 C CA . ALA B 1 233 ? -21.656 38 15.742 1 95.88 233 ALA B CA 1
ATOM 7554 C C . ALA B 1 233 ? -21.141 37.656 14.352 1 95.88 233 ALA B C 1
ATOM 7556 O O . ALA B 1 233 ? -21.656 36.75 13.688 1 95.88 233 ALA B O 1
ATOM 7557 N N . ASN B 1 234 ? -20.141 38.344 13.906 1 96.44 234 ASN B N 1
ATOM 7558 C CA . ASN B 1 234 ? -19.547 38.125 12.594 1 96.44 234 ASN B CA 1
ATOM 7559 C C . ASN B 1 234 ? -18.016 38.062 12.672 1 96.44 234 ASN B C 1
ATOM 7561 O O . ASN B 1 234 ? -17.344 39 12.195 1 96.44 234 ASN B O 1
ATOM 7565 N N . ILE B 1 235 ? -17.516 37 13.156 1 98.25 235 ILE B N 1
ATOM 7566 C CA . ILE B 1 235 ? -16.078 36.781 13.312 1 98.25 235 ILE B CA 1
ATOM 7567 C C . ILE B 1 235 ? -15.633 35.625 12.43 1 98.25 235 ILE B C 1
ATOM 7569 O O . ILE B 1 235 ? -16.188 34.531 12.492 1 98.25 235 ILE B O 1
ATOM 7573 N N . THR B 1 236 ? -14.703 35.875 11.523 1 98.56 236 THR B N 1
ATOM 7574 C CA . THR B 1 236 ? -14.016 34.844 10.734 1 98.56 236 THR B CA 1
ATOM 7575 C C . THR B 1 236 ? -12.656 34.531 11.344 1 98.56 236 THR B C 1
ATOM 7577 O O . THR B 1 236 ? -11.883 35.438 11.672 1 98.56 236 THR B O 1
ATOM 7580 N N . ILE B 1 237 ? -12.383 33.281 11.586 1 98.88 237 ILE B N 1
ATOM 7581 C CA . ILE B 1 237 ? -11.039 32.875 12.008 1 98.88 237 ILE B CA 1
ATOM 7582 C C . ILE B 1 237 ? -10.258 32.344 10.812 1 98.88 237 ILE B C 1
ATOM 7584 O O . ILE B 1 237 ? -10.82 31.656 9.961 1 98.88 237 ILE B O 1
ATOM 7588 N N . MET B 1 238 ? -9.031 32.719 10.695 1 98.81 238 MET B N 1
ATOM 7589 C CA . MET B 1 238 ? -8.125 32.312 9.625 1 98.81 238 MET B CA 1
ATOM 7590 C C . MET B 1 238 ? -6.746 31.969 10.18 1 98.81 238 MET B C 1
ATOM 7592 O O . MET B 1 238 ? -6.281 32.594 11.133 1 98.81 238 MET B O 1
ATOM 7596 N N . GLY B 1 239 ? -6.137 31 9.648 1 98.69 239 GLY B N 1
ATOM 7597 C CA . GLY B 1 239 ? -4.781 30.656 10.055 1 98.69 239 GLY B CA 1
ATOM 7598 C C . GLY B 1 239 ? -3.988 29.969 8.961 1 98.69 239 GLY B C 1
ATOM 7599 O O . GLY B 1 239 ? -4.559 29.484 7.977 1 98.69 239 GLY B O 1
ATOM 7600 N N . HIS B 1 240 ? -2.678 29.984 9.07 1 98.12 240 HIS B N 1
ATOM 7601 C CA . HIS B 1 240 ? -1.746 29.375 8.125 1 98.12 240 HIS B CA 1
ATOM 7602 C C . HIS B 1 240 ? -0.898 28.297 8.797 1 98.12 240 HIS B C 1
ATOM 7604 O O . HIS B 1 240 ? -0.449 28.484 9.93 1 98.12 240 HIS B O 1
ATOM 7610 N N . ASP B 1 241 ? -0.67 27.156 8.039 1 98.19 241 ASP B N 1
ATOM 7611 C CA . ASP B 1 241 ? 0.157 26.078 8.562 1 98.19 241 ASP B CA 1
ATOM 7612 C C . ASP B 1 241 ? -0.377 25.578 9.898 1 98.19 241 ASP B C 1
ATOM 7614 O O . ASP B 1 241 ? -1.538 25.172 10 1 98.19 241 ASP B O 1
ATOM 7618 N N . ALA B 1 242 ? 0.398 25.75 11.031 1 98.62 242 ALA B N 1
ATOM 7619 C CA . ALA B 1 242 ? -0.111 25.375 12.352 1 98.62 242 ALA B CA 1
ATOM 7620 C C . ALA B 1 242 ? -1.338 26.203 12.719 1 98.62 242 ALA B C 1
ATOM 7622 O O . ALA B 1 242 ? -2.246 25.719 13.391 1 98.62 242 ALA B O 1
ATOM 7623 N N . GLY B 1 243 ? -1.395 27.453 12.281 1 98.75 243 GLY B N 1
ATOM 7624 C CA . GLY B 1 243 ? -2.592 28.25 12.461 1 98.75 243 GLY B CA 1
ATOM 7625 C C . GLY B 1 243 ? -3.793 27.703 11.711 1 98.75 243 GLY B C 1
ATOM 7626 O O . GLY B 1 243 ? -4.922 27.781 12.203 1 98.75 243 GLY B O 1
ATOM 7627 N N . GLY B 1 244 ? -3.514 27.219 10.445 1 98.88 244 GLY B N 1
ATOM 7628 C CA . GLY B 1 244 ? -4.578 26.547 9.719 1 98.88 244 GLY B CA 1
ATOM 7629 C C . GLY B 1 244 ? -5.086 25.297 10.43 1 98.88 244 GLY B C 1
ATOM 7630 O O . GLY B 1 244 ? -6.289 25.047 10.461 1 98.88 244 GLY B O 1
ATOM 7631 N N . ALA B 1 245 ? -4.176 24.531 10.953 1 98.81 245 ALA B N 1
ATOM 7632 C CA . ALA B 1 245 ? -4.559 23.375 11.773 1 98.81 245 ALA B CA 1
ATOM 7633 C C . ALA B 1 245 ? -5.371 23.828 12.984 1 98.81 245 ALA B C 1
ATOM 7635 O O . ALA B 1 245 ? -6.348 23.172 13.359 1 98.81 245 ALA B O 1
ATOM 7636 N N . SER B 1 246 ? -5.004 24.922 13.617 1 98.81 246 SER B N 1
ATOM 7637 C CA . SER B 1 246 ? -5.727 25.469 14.758 1 98.81 246 SER B CA 1
ATOM 7638 C C . SER B 1 246 ? -7.168 25.797 14.398 1 98.81 246 SER B C 1
ATOM 7640 O O . SER B 1 246 ? -8.094 25.5 15.156 1 98.81 246 SER B O 1
ATOM 7642 N N . VAL B 1 247 ? -7.316 26.438 13.289 1 98.88 247 VAL B N 1
ATOM 7643 C CA . VAL B 1 247 ? -8.664 26.75 12.812 1 98.88 247 VAL B CA 1
ATOM 7644 C C . VAL B 1 247 ? -9.484 25.453 12.719 1 98.88 247 VAL B C 1
ATOM 7646 O O . VAL B 1 247 ? -10.633 25.422 13.164 1 98.88 247 VAL B O 1
ATOM 7649 N N . SER B 1 248 ? -8.859 24.453 12.156 1 98.62 248 SER B N 1
ATOM 7650 C CA . SER B 1 248 ? -9.516 23.156 12.023 1 98.62 248 SER B CA 1
ATOM 7651 C C . SER B 1 248 ? -9.82 22.547 13.391 1 98.62 248 SER B C 1
ATOM 7653 O O . SER B 1 248 ? -10.852 21.891 13.57 1 98.62 248 SER B O 1
ATOM 7655 N N . PHE B 1 249 ? -8.953 22.719 14.352 1 98.25 249 PHE B N 1
ATOM 7656 C CA . PHE B 1 249 ? -9.211 22.281 15.719 1 98.25 249 PHE B CA 1
ATOM 7657 C C . PHE B 1 249 ? -10.422 23 16.297 1 98.25 249 PHE B C 1
ATOM 7659 O O . PHE B 1 249 ? -11.266 22.375 16.953 1 98.25 249 PHE B O 1
ATOM 7666 N N . HIS B 1 250 ? -10.555 24.266 16.078 1 98.44 250 HIS B N 1
ATOM 7667 C CA . HIS B 1 250 ? -11.664 25.047 16.625 1 98.44 250 HIS B CA 1
ATOM 7668 C C . HIS B 1 250 ? -12.984 24.625 15.977 1 98.44 250 HIS B C 1
ATOM 7670 O O . HIS B 1 250 ? -14.039 24.719 16.609 1 98.44 250 HIS B O 1
ATOM 7676 N N . LEU B 1 251 ? -12.945 24.125 14.758 1 98.31 251 LEU B N 1
ATOM 7677 C CA . LEU B 1 251 ? -14.141 23.578 14.125 1 98.31 251 LEU B CA 1
ATOM 7678 C C . LEU B 1 251 ? -14.602 22.312 14.836 1 98.31 251 LEU B C 1
ATOM 7680 O O . LEU B 1 251 ? -15.781 21.953 14.773 1 98.31 251 LEU B O 1
ATOM 7684 N N . LEU B 1 252 ? -13.672 21.688 15.523 1 96.5 252 LEU B N 1
ATOM 7685 C CA . LEU B 1 252 ? -14 20.453 16.219 1 96.5 252 LEU B CA 1
ATOM 7686 C C . LEU B 1 252 ? -14.195 20.703 17.703 1 96.5 252 LEU B C 1
ATOM 7688 O O . LEU B 1 252 ? -14.609 19.797 18.453 1 96.5 252 LEU B O 1
ATOM 7692 N N . ASN B 1 253 ? -13.867 21.875 18.172 1 95 253 ASN B N 1
ATOM 7693 C CA . ASN B 1 253 ? -13.984 22.281 19.562 1 95 253 ASN B CA 1
ATOM 7694 C C . ASN B 1 253 ? -15.344 22.906 19.859 1 95 253 ASN B C 1
ATOM 7696 O O . ASN B 1 253 ? -15.578 24.078 19.547 1 95 253 ASN B O 1
ATOM 7700 N N . PRO B 1 254 ? -16.172 22.203 20.562 1 92.56 254 PRO B N 1
ATOM 7701 C CA . PRO B 1 254 ? -17.516 22.734 20.812 1 92.56 254 PRO B CA 1
ATOM 7702 C C . PRO B 1 254 ? -17.484 24.016 21.656 1 92.56 254 PRO B C 1
ATOM 7704 O O . PRO B 1 254 ? -18.375 24.859 21.516 1 92.56 254 PRO B O 1
ATOM 7707 N N . GLU B 1 255 ? -16.453 24.188 22.484 1 91.75 255 GLU B N 1
ATOM 7708 C CA . GLU B 1 255 ? -16.359 25.359 23.328 1 91.75 255 GLU B CA 1
ATOM 7709 C C . GLU B 1 255 ? -16.125 26.625 22.5 1 91.75 255 GLU B C 1
ATOM 7711 O O . GLU B 1 255 ? -16.438 27.734 22.938 1 91.75 255 GLU B O 1
ATOM 7716 N N . ALA B 1 256 ? -15.609 26.484 21.328 1 95.75 256 ALA B N 1
ATOM 7717 C CA . ALA B 1 256 ? -15.266 27.625 20.5 1 95.75 256 ALA B CA 1
ATOM 7718 C C . ALA B 1 256 ? -16.422 28.031 19.594 1 95.75 256 ALA B C 1
ATOM 7720 O O . ALA B 1 256 ? -16.391 29.094 18.984 1 95.75 256 ALA B O 1
ATOM 7721 N N . ASP B 1 257 ? -17.453 27.297 19.531 1 96.19 257 ASP B N 1
ATOM 7722 C CA . ASP B 1 257 ? -18.547 27.422 18.562 1 96.19 257 ASP B CA 1
ATOM 7723 C C . ASP B 1 257 ? -19.125 28.828 18.578 1 96.19 257 ASP B C 1
ATOM 7725 O O . ASP B 1 257 ? -19.344 29.422 17.516 1 96.19 257 ASP B O 1
ATOM 7729 N N . ARG B 1 258 ? -19.344 29.375 19.688 1 96.94 258 ARG B N 1
ATOM 7730 C CA . ARG B 1 258 ? -20.109 30.625 19.812 1 96.94 258 ARG B CA 1
ATOM 7731 C C . ARG B 1 258 ? -19.234 31.828 19.484 1 96.94 258 ARG B C 1
ATOM 7733 O O . ARG B 1 258 ? -19.734 32.938 19.312 1 96.94 258 ARG B O 1
ATOM 7740 N N . TYR B 1 259 ? -17.922 31.578 19.219 1 98.19 259 TYR B N 1
ATOM 7741 C CA . TYR B 1 259 ? -17.047 32.719 19.156 1 98.19 259 TYR B CA 1
ATOM 7742 C C . TYR B 1 259 ? -16.719 33.094 17.703 1 98.19 259 TYR B C 1
ATOM 7744 O O . TYR B 1 259 ? -16.062 34.125 17.453 1 98.19 259 TYR B O 1
ATOM 7752 N N . PHE B 1 260 ? -17.141 32.312 16.734 1 98.06 260 PHE B N 1
ATOM 7753 C CA . PHE B 1 260 ? -16.875 32.656 15.336 1 98.06 260 PHE B CA 1
ATOM 7754 C C . PHE B 1 260 ? -17.969 32.125 14.422 1 98.06 260 PHE B C 1
ATOM 7756 O O . PHE B 1 260 ? -18.797 31.297 14.844 1 98.06 260 PHE B O 1
ATOM 7763 N N . THR B 1 261 ? -17.953 32.594 13.109 1 97.19 261 THR B N 1
ATOM 7764 C CA . THR B 1 261 ? -19.016 32.25 12.18 1 97.19 261 THR B CA 1
ATOM 7765 C C . THR B 1 261 ? -18.453 31.641 10.906 1 97.19 261 THR B C 1
ATOM 7767 O O . THR B 1 261 ? -19.141 30.906 10.195 1 97.19 261 THR B O 1
ATOM 7770 N N . ASN B 1 262 ? -17.219 31.984 10.531 1 97.81 262 ASN B N 1
ATOM 7771 C CA . ASN B 1 262 ? -16.547 31.469 9.352 1 97.81 262 ASN B CA 1
ATOM 7772 C C . ASN B 1 262 ? -15.117 31.031 9.672 1 97.81 262 ASN B C 1
ATOM 7774 O O . ASN B 1 262 ? -14.531 31.484 10.656 1 97.81 262 ASN B O 1
ATOM 7778 N N . ALA B 1 263 ? -14.641 30.109 8.844 1 98.75 263 ALA B N 1
ATOM 7779 C CA . ALA B 1 263 ? -13.312 29.562 9.102 1 98.75 263 ALA B CA 1
ATOM 7780 C C . ALA B 1 263 ? -12.5 29.453 7.812 1 98.75 263 ALA B C 1
ATOM 7782 O O . ALA B 1 263 ? -13.047 29.094 6.766 1 98.75 263 ALA B O 1
ATOM 7783 N N . ILE B 1 264 ? -11.211 29.797 7.828 1 98.81 264 ILE B N 1
ATOM 7784 C CA . ILE B 1 264 ? -10.281 29.656 6.711 1 98.81 264 ILE B CA 1
ATOM 7785 C C . ILE B 1 264 ? -9.023 28.938 7.176 1 98.81 264 ILE B C 1
ATOM 7787 O O . ILE B 1 264 ? -8.273 29.453 8.016 1 98.81 264 ILE B O 1
ATOM 7791 N N . SER B 1 265 ? -8.789 27.734 6.672 1 98.88 265 SER B N 1
ATOM 7792 C CA . SER B 1 265 ? -7.531 27.031 6.895 1 98.88 265 SER B CA 1
ATOM 7793 C C . SER B 1 265 ? -6.625 27.125 5.672 1 98.88 265 SER B C 1
ATOM 7795 O O . SER B 1 265 ? -6.996 26.688 4.578 1 98.88 265 SER B O 1
ATOM 7797 N N . ILE B 1 266 ? -5.418 27.672 5.922 1 98.81 266 ILE B N 1
ATOM 7798 C CA . ILE B 1 266 ? -4.441 27.766 4.844 1 98.81 266 ILE B CA 1
ATOM 7799 C C . ILE B 1 266 ? -3.27 26.828 5.117 1 98.81 266 ILE B C 1
ATOM 7801 O O . ILE B 1 266 ? -2.582 26.953 6.129 1 98.81 266 ILE B O 1
ATOM 7805 N N . SER B 1 267 ? -3.02 25.859 4.316 1 98.62 267 SER B N 1
ATOM 7806 C CA . SER B 1 267 ? -1.867 24.969 4.301 1 98.62 267 SER B CA 1
ATOM 7807 C C . SER B 1 267 ? -1.746 24.203 5.609 1 98.62 267 SER B C 1
ATOM 7809 O O . SER B 1 267 ? -0.641 24 6.117 1 98.62 267 SER B O 1
ATOM 7811 N N . GLY B 1 268 ? -2.832 23.875 6.258 1 98.62 268 GLY B N 1
ATOM 7812 C CA . GLY B 1 268 ? -2.82 23.062 7.469 1 98.62 268 GLY B CA 1
ATOM 7813 C C . GLY B 1 268 ? -4.211 22.734 7.984 1 98.62 268 GLY B C 1
ATOM 7814 O O . GLY B 1 268 ? -5.105 23.594 7.938 1 98.62 268 GLY B O 1
ATOM 7815 N N . THR B 1 269 ? -4.445 21.516 8.391 1 98.56 269 THR B N 1
ATOM 7816 C CA . THR B 1 269 ? -5.688 21.078 9.008 1 98.56 269 THR B CA 1
ATOM 7817 C C . THR B 1 269 ? -5.402 20.047 10.102 1 98.56 269 THR B C 1
ATOM 7819 O O . THR B 1 269 ? -4.25 19.672 10.32 1 98.56 269 THR B O 1
ATOM 7822 N N . VAL B 1 270 ? -6.434 19.609 10.742 1 97.62 270 VAL B N 1
ATOM 7823 C CA . VAL B 1 270 ? -6.332 18.641 11.828 1 97.62 270 VAL B CA 1
ATOM 7824 C C . VAL B 1 270 ? -5.832 17.297 11.281 1 97.62 270 VAL B C 1
ATOM 7826 O O . VAL B 1 270 ? -5.344 16.453 12.039 1 97.62 270 VAL B O 1
ATOM 7829 N N . PHE B 1 271 ? -5.902 17.109 9.969 1 97 271 PHE B N 1
ATOM 7830 C CA . PHE B 1 271 ? -5.523 15.828 9.375 1 97 271 PHE B CA 1
ATOM 7831 C C . PHE B 1 271 ? -4.07 15.852 8.922 1 97 271 PHE B C 1
ATOM 7833 O O . PHE B 1 271 ? -3.531 14.828 8.492 1 97 271 PHE B O 1
ATOM 7840 N N . SER B 1 272 ? -3.418 17.062 8.93 1 98.19 272 SER B N 1
ATOM 7841 C CA . SER B 1 272 ? -1.986 17.078 8.648 1 98.19 272 SER B CA 1
ATOM 7842 C C . SER B 1 272 ? -1.222 16.156 9.586 1 98.19 272 SER B C 1
ATOM 7844 O O . SER B 1 272 ? -1.463 16.156 10.797 1 98.19 272 SER B O 1
ATOM 7846 N N . PRO B 1 273 ? -0.302 15.336 9.062 1 96.94 273 PRO B N 1
ATOM 7847 C CA . PRO B 1 273 ? 0.354 14.344 9.914 1 96.94 273 PRO B CA 1
ATOM 7848 C C . PRO B 1 273 ? 1.183 14.977 11.031 1 96.94 273 PRO B C 1
ATOM 7850 O O . PRO B 1 273 ? 1.523 14.312 12.008 1 96.94 273 PRO B O 1
ATOM 7853 N N . TRP B 1 274 ? 1.437 16.219 10.93 1 97.25 274 TRP B N 1
ATOM 7854 C CA . TRP B 1 274 ? 2.234 16.922 11.922 1 97.25 274 TRP B CA 1
ATOM 7855 C C . TRP B 1 274 ? 1.341 17.688 12.891 1 97.25 274 TRP B C 1
ATOM 7857 O O . TRP B 1 274 ? 1.834 18.406 13.766 1 97.25 274 TRP B O 1
ATOM 7867 N N . ALA B 1 275 ? 0.024 17.578 12.805 1 97.75 275 ALA B N 1
ATOM 7868 C CA . ALA B 1 275 ? -0.888 18.438 13.562 1 97.75 275 ALA B CA 1
ATOM 7869 C C . ALA B 1 275 ? -1.116 17.875 14.969 1 97.75 275 ALA B C 1
ATOM 7871 O O . ALA B 1 275 ? -1.361 18.641 15.906 1 97.75 275 ALA B O 1
ATOM 7872 N N . ILE B 1 276 ? -1.051 16.531 15.141 1 96.62 276 ILE B N 1
ATOM 7873 C CA . ILE B 1 276 ? -1.41 15.898 16.406 1 96.62 276 ILE B CA 1
ATOM 7874 C C . ILE B 1 276 ? -0.286 14.969 16.844 1 96.62 276 ILE B C 1
ATOM 7876 O O . ILE B 1 276 ? 0.299 14.25 16.031 1 96.62 276 ILE B O 1
ATOM 7880 N N . ASN B 1 277 ? 0.024 15.062 18.109 1 95.69 277 ASN B N 1
ATOM 7881 C CA . ASN B 1 277 ? 0.911 14.07 18.703 1 95.69 277 ASN B CA 1
ATOM 7882 C C . ASN B 1 277 ? 0.149 12.82 19.125 1 95.69 277 ASN B C 1
ATOM 7884 O O . ASN B 1 277 ? -0.838 12.898 19.859 1 95.69 277 ASN B O 1
ATOM 7888 N N . ASP B 1 278 ? 0.636 11.672 18.734 1 90.19 278 ASP B N 1
ATOM 7889 C CA . ASP B 1 278 ? -0.13 10.445 18.938 1 90.19 278 ASP B CA 1
ATOM 7890 C C . ASP B 1 278 ? 0.34 9.719 20.203 1 90.19 278 ASP B C 1
ATOM 7892 O O . ASP B 1 278 ? -0.318 8.781 20.672 1 90.19 278 ASP B O 1
ATOM 7896 N N . ASN B 1 279 ? 1.438 10.156 20.781 1 90.94 279 ASN B N 1
ATOM 7897 C CA . ASN B 1 279 ? 1.943 9.562 22.016 1 90.94 279 ASN B CA 1
ATOM 7898 C C . ASN B 1 279 ? 2.521 10.617 22.953 1 90.94 279 ASN B C 1
ATOM 7900 O O . ASN B 1 279 ? 3.713 10.586 23.266 1 90.94 279 ASN B O 1
ATOM 7904 N N . PRO B 1 280 ? 1.706 11.461 23.5 1 94.19 280 PRO B N 1
ATOM 7905 C CA . PRO B 1 280 ? 2.191 12.609 24.266 1 94.19 280 PRO B CA 1
ATOM 7906 C C . PRO B 1 280 ? 2.871 12.203 25.562 1 94.19 280 PRO B C 1
ATOM 7908 O O . PRO B 1 280 ? 3.82 12.859 26 1 94.19 280 PRO B O 1
ATOM 7911 N N . LEU B 1 281 ? 2.436 11.086 26.203 1 92.25 281 LEU B N 1
ATOM 7912 C CA . LEU B 1 281 ? 3.037 10.672 27.469 1 92.25 281 LEU B CA 1
ATOM 7913 C C . LEU B 1 281 ? 4.484 10.227 27.25 1 92.25 281 LEU B C 1
ATOM 7915 O O . LEU B 1 281 ? 5.363 10.594 28.031 1 92.25 281 LEU B O 1
ATOM 7919 N N . ALA B 1 282 ? 4.699 9.422 26.219 1 90.25 282 ALA B N 1
ATOM 7920 C CA . ALA B 1 282 ? 6.062 8.984 25.938 1 90.25 282 ALA B CA 1
ATOM 7921 C C . ALA B 1 282 ? 6.98 10.172 25.672 1 90.25 282 ALA B C 1
ATOM 7923 O O . ALA B 1 282 ? 8.125 10.195 26.141 1 90.25 282 ALA B O 1
ATOM 7924 N N . GLN B 1 283 ? 6.488 11.164 25 1 94.5 283 GLN B N 1
ATOM 7925 C CA . GLN B 1 283 ? 7.277 12.359 24.719 1 94.5 283 GLN B CA 1
ATOM 7926 C C . GLN B 1 283 ? 7.559 13.148 25.984 1 94.5 283 GLN B C 1
ATOM 7928 O O . GLN B 1 283 ? 8.68 13.617 26.203 1 94.5 283 GLN B O 1
ATOM 7933 N N . ALA B 1 284 ? 6.543 13.312 26.812 1 96.38 284 ALA B N 1
ATOM 7934 C CA . ALA B 1 284 ? 6.691 14.039 28.062 1 96.38 284 ALA B CA 1
ATOM 7935 C C . ALA B 1 284 ? 7.723 13.367 28.969 1 96.38 284 ALA B C 1
ATOM 7937 O O . ALA B 1 284 ? 8.547 14.039 29.594 1 96.38 284 ALA B O 1
ATOM 7938 N N . ARG B 1 285 ? 7.707 12.055 29 1 93.5 285 ARG B N 1
ATOM 7939 C CA . ARG B 1 285 ? 8.633 11.297 29.828 1 93.5 285 ARG B CA 1
ATOM 7940 C C . ARG B 1 285 ? 10.062 11.438 29.328 1 93.5 285 ARG B C 1
ATOM 7942 O O . ARG B 1 285 ? 10.992 11.648 30.109 1 93.5 285 ARG B O 1
ATOM 7949 N N . ASP B 1 286 ? 10.211 11.312 28.047 1 94.06 286 ASP B N 1
ATOM 7950 C CA . ASP B 1 286 ? 11.539 11.469 27.453 1 94.06 286 ASP B CA 1
ATOM 7951 C C . ASP B 1 286 ? 12.078 12.875 27.703 1 94.06 286 ASP B C 1
ATOM 7953 O O . ASP B 1 286 ? 13.273 13.047 27.969 1 94.06 286 ASP B O 1
ATOM 7957 N N . PHE B 1 287 ? 11.234 13.883 27.578 1 97 287 PHE B N 1
ATOM 7958 C CA . PHE B 1 287 ? 11.617 15.266 27.812 1 97 287 PHE B CA 1
ATOM 7959 C C . PHE B 1 287 ? 12 15.484 29.281 1 97 287 PHE B C 1
ATOM 7961 O O . PHE B 1 287 ? 13.023 16.109 29.562 1 97 287 PHE B O 1
ATOM 7968 N N . ALA B 1 288 ? 11.234 14.969 30.188 1 96.75 288 ALA B N 1
ATOM 7969 C CA . ALA B 1 288 ? 11.461 15.102 31.625 1 96.75 288 ALA B CA 1
ATOM 7970 C C . ALA B 1 288 ? 12.766 14.422 32.031 1 96.75 288 ALA B C 1
ATOM 7972 O O . ALA B 1 288 ? 13.453 14.883 32.938 1 96.75 288 ALA B O 1
ATOM 7973 N N . TYR B 1 289 ? 13.008 13.359 31.328 1 94.12 289 TYR B N 1
ATOM 7974 C CA . TYR B 1 289 ? 14.234 12.617 31.609 1 94.12 289 TYR B CA 1
ATOM 7975 C C . TYR B 1 289 ? 15.461 13.492 31.391 1 94.12 289 TYR B C 1
ATOM 7977 O O . TYR B 1 289 ? 16.453 13.391 32.125 1 94.12 289 TYR B O 1
ATOM 7985 N N . ARG B 1 290 ? 15.359 14.414 30.438 1 95 290 ARG B N 1
ATOM 7986 C CA . ARG B 1 290 ? 16.469 15.312 30.156 1 95 290 ARG B CA 1
ATOM 7987 C C . ARG B 1 290 ? 16.719 16.266 31.312 1 95 290 ARG B C 1
ATOM 7989 O O . ARG B 1 290 ? 17.781 16.891 31.391 1 95 290 ARG B O 1
ATOM 7996 N N . PHE B 1 291 ? 15.82 16.422 32.25 1 97 291 PHE B N 1
ATOM 7997 C CA . PHE B 1 291 ? 15.906 17.344 33.375 1 97 291 PHE B CA 1
ATOM 7998 C C . PHE B 1 291 ? 15.969 16.562 34.688 1 97 291 PHE B C 1
ATOM 8000 O O . PHE B 1 291 ? 15.82 17.156 35.75 1 97 291 PHE B O 1
ATOM 8007 N N . SER B 1 292 ? 16.062 15.242 34.562 1 93.94 292 SER B N 1
ATOM 8008 C CA . SER B 1 292 ? 16.172 14.352 35.719 1 93.94 292 SER B CA 1
ATOM 8009 C C . SER B 1 292 ? 14.914 14.383 36.562 1 93.94 292 SER B C 1
ATOM 8011 O O . SER B 1 292 ? 14.984 14.328 37.812 1 93.94 292 SER B O 1
ATOM 8013 N N . CYS B 1 293 ? 13.836 14.609 35.906 1 93.88 293 CYS B N 1
ATOM 8014 C CA . CYS B 1 293 ? 12.547 14.562 36.625 1 93.88 293 CYS B CA 1
ATOM 8015 C C . CYS B 1 293 ? 12.117 13.125 36.875 1 93.88 293 CYS B C 1
ATOM 8017 O O . CYS B 1 293 ? 12.648 12.195 36.25 1 93.88 293 CYS B O 1
ATOM 8019 N N . GLY B 1 294 ? 11.172 12.922 37.75 1 83.44 294 GLY B N 1
ATOM 8020 C CA . GLY B 1 294 ? 10.594 11.609 38 1 83.44 294 GLY B CA 1
ATOM 8021 C C . GLY B 1 294 ? 9.758 11.102 36.844 1 83.44 294 GLY B C 1
ATOM 8022 O O . GLY B 1 294 ? 9.484 11.844 35.906 1 83.44 294 GLY B O 1
ATOM 8023 N N . TYR B 1 295 ? 9.305 9.844 37 1 84.31 295 TYR B N 1
ATOM 8024 C CA . TYR B 1 295 ? 8.648 9.148 35.906 1 84.31 295 TYR B CA 1
ATOM 8025 C C . TYR B 1 295 ? 7.133 9.289 36 1 84.31 295 TYR B C 1
ATOM 8027 O O . TYR B 1 295 ? 6.426 9.164 35 1 84.31 295 TYR B O 1
ATOM 8035 N N . ARG B 1 296 ? 6.691 9.57 37.219 1 86.94 296 ARG B N 1
ATOM 8036 C CA . ARG B 1 296 ? 5.25 9.695 37.406 1 86.94 296 ARG B CA 1
ATOM 8037 C C . ARG B 1 296 ? 4.73 11 36.812 1 86.94 296 ARG B C 1
ATOM 8039 O O . ARG B 1 296 ? 5.398 12.031 36.906 1 86.94 296 ARG B O 1
ATOM 8046 N N . GLU B 1 297 ? 3.584 11.031 36.344 1 88.56 297 GLU B N 1
ATOM 8047 C CA . GLU B 1 297 ? 3 12.148 35.594 1 88.56 297 GLU B CA 1
ATOM 8048 C C . GLU B 1 297 ? 2.975 13.414 36.438 1 88.56 297 GLU B C 1
ATOM 8050 O O . GLU B 1 297 ? 3.291 14.5 35.969 1 88.56 297 GLU B O 1
ATOM 8055 N N . ASP B 1 298 ? 2.592 13.344 37.75 1 90.38 298 ASP B N 1
ATOM 8056 C CA . ASP B 1 298 ? 2.553 14.516 38.594 1 90.38 298 ASP B CA 1
ATOM 8057 C C . ASP B 1 298 ? 3.959 15.047 38.875 1 90.38 298 ASP B C 1
ATOM 8059 O O . ASP B 1 298 ? 4.168 16.266 38.938 1 90.38 298 ASP B O 1
ATOM 8063 N N . GLN B 1 299 ? 4.914 14.188 38.938 1 92.31 299 GLN B N 1
ATOM 8064 C CA . GLN B 1 299 ? 6.301 14.578 39.188 1 92.31 299 GLN B CA 1
ATOM 8065 C C . GLN B 1 299 ? 6.906 15.258 37.969 1 92.31 299 GLN B C 1
ATOM 8067 O O . GLN B 1 299 ? 7.703 16.188 38.094 1 92.31 299 GLN B O 1
ATOM 8072 N N . ILE B 1 300 ? 6.492 14.797 36.812 1 95.56 300 ILE B N 1
ATOM 8073 C CA . ILE B 1 300 ? 6.98 15.367 35.562 1 95.56 300 ILE B CA 1
ATOM 8074 C C . ILE B 1 300 ? 6.582 16.844 35.469 1 95.56 300 ILE B C 1
ATOM 8076 O O . ILE B 1 300 ? 7.43 17.703 35.25 1 95.56 300 ILE B O 1
ATOM 8080 N N . VAL B 1 301 ? 5.344 17.172 35.719 1 96.56 301 VAL B N 1
ATOM 8081 C CA . VAL B 1 301 ? 4.805 18.516 35.531 1 96.56 301 VAL B CA 1
ATOM 8082 C C . VAL B 1 301 ? 5.398 19.469 36.562 1 96.56 301 VAL B C 1
ATOM 8084 O O . VAL B 1 301 ? 5.836 20.562 36.25 1 96.56 301 VAL B O 1
ATOM 8087 N N . GLU B 1 302 ? 5.434 19.016 37.781 1 95.81 302 GLU B N 1
ATOM 8088 C CA . GLU B 1 302 ? 5.953 19.844 38.875 1 95.81 302 GLU B CA 1
ATOM 8089 C C . GLU B 1 302 ? 7.438 20.141 38.656 1 95.81 302 GLU B C 1
ATOM 8091 O O . GLU B 1 302 ? 7.883 21.281 38.875 1 95.81 302 GLU B O 1
ATOM 8096 N N . CYS B 1 303 ? 8.102 19.156 38.312 1 96.69 303 CYS B N 1
ATOM 8097 C CA . CYS B 1 303 ? 9.539 19.312 38.094 1 96.69 303 CYS B CA 1
ATOM 8098 C C . CYS B 1 303 ? 9.805 20.281 36.969 1 96.69 303 CYS B C 1
ATOM 8100 O O . CYS B 1 303 ? 10.586 21.219 37.125 1 96.69 303 CYS B O 1
ATOM 8102 N N . LEU B 1 304 ? 9.156 20.172 35.812 1 98.06 304 LEU B N 1
ATOM 8103 C CA . LEU B 1 304 ? 9.406 20.984 34.625 1 98.06 304 LEU B CA 1
ATOM 8104 C C . LEU B 1 304 ? 8.938 22.422 34.844 1 98.06 304 LEU B C 1
ATOM 8106 O O . LEU B 1 304 ? 9.523 23.344 34.281 1 98.06 304 LEU B O 1
ATOM 8110 N N . ARG B 1 305 ? 7.891 22.609 35.594 1 97.19 305 ARG B N 1
ATOM 8111 C CA . ARG B 1 305 ? 7.277 23.906 35.812 1 97.19 305 ARG B CA 1
ATOM 8112 C C . ARG B 1 305 ? 8.305 24.922 36.312 1 97.19 305 ARG B C 1
ATOM 8114 O O . ARG B 1 305 ? 8.234 26.109 36 1 97.19 305 ARG B O 1
ATOM 8121 N N . TYR B 1 306 ? 9.297 24.406 37 1 94.56 306 TYR B N 1
ATOM 8122 C CA . TYR B 1 306 ? 10.195 25.344 37.656 1 94.56 306 TYR B CA 1
ATOM 8123 C C . TYR B 1 306 ? 11.586 25.297 37.062 1 94.56 306 TYR B C 1
ATOM 8125 O O . TYR B 1 306 ? 12.531 25.875 37.594 1 94.56 306 TYR B O 1
ATOM 8133 N N . GLN B 1 307 ? 11.711 24.688 35.938 1 96.69 307 GLN B N 1
ATOM 8134 C CA . GLN B 1 307 ? 12.984 24.703 35.188 1 96.69 307 GLN B CA 1
ATOM 8135 C C . GLN B 1 307 ? 13.227 26.047 34.531 1 96.69 307 GLN B C 1
ATOM 8137 O O . GLN B 1 307 ? 12.289 26.812 34.312 1 96.69 307 GLN B O 1
ATOM 8142 N N . ASP B 1 308 ? 14.461 26.312 34.25 1 96.62 308 ASP B N 1
ATOM 8143 C CA . ASP B 1 308 ? 14.836 27.531 33.531 1 96.62 308 ASP B CA 1
ATOM 8144 C C . ASP B 1 308 ? 14.266 27.547 32.125 1 96.62 308 ASP B C 1
ATOM 8146 O O . ASP B 1 308 ? 14.32 26.531 31.422 1 96.62 308 ASP B O 1
ATOM 8150 N N . LEU B 1 309 ? 13.734 28.703 31.75 1 96.94 309 LEU B N 1
ATOM 8151 C CA . LEU B 1 309 ? 13.094 28.812 30.453 1 96.94 309 LEU B CA 1
ATOM 8152 C C . LEU B 1 309 ? 14.094 28.547 29.328 1 96.94 309 LEU B C 1
ATOM 8154 O O . LEU B 1 309 ? 13.773 27.859 28.359 1 96.94 309 LEU B O 1
ATOM 8158 N N . GLY B 1 310 ? 15.258 29.141 29.391 1 96.31 310 GLY B N 1
ATOM 8159 C CA . GLY B 1 310 ? 16.266 28.953 28.359 1 96.31 310 GLY B CA 1
ATOM 8160 C C . GLY B 1 310 ? 16.641 27.484 28.172 1 96.31 310 GLY B C 1
ATOM 8161 O O . GLY B 1 310 ? 16.828 27.031 27.047 1 96.31 310 GLY B O 1
ATOM 8162 N N . GLN B 1 311 ? 16.75 26.781 29.266 1 96.38 311 GLN B N 1
ATOM 8163 C CA . GLN B 1 311 ? 17.094 25.359 29.203 1 96.38 311 GLN B CA 1
ATOM 8164 C C . GLN B 1 311 ? 15.945 24.562 28.594 1 96.38 311 GLN B C 1
ATOM 8166 O O . GLN B 1 311 ? 16.172 23.656 27.797 1 96.38 311 GLN B O 1
ATOM 8171 N N . LEU B 1 312 ? 14.75 24.875 29.016 1 97.5 312 LEU B N 1
ATOM 8172 C CA . LEU B 1 312 ? 13.578 24.203 28.453 1 97.5 312 LEU B CA 1
ATOM 8173 C C . LEU B 1 312 ? 13.539 24.359 26.938 1 97.5 312 LEU B C 1
ATOM 8175 O O . LEU B 1 312 ? 13.336 23.375 26.219 1 97.5 312 LEU B O 1
ATOM 8179 N N . MET B 1 313 ? 13.758 25.562 26.5 1 96.75 313 MET B N 1
ATOM 8180 C CA . MET B 1 313 ? 13.656 25.859 25.062 1 96.75 313 MET B CA 1
ATOM 8181 C C . MET B 1 313 ? 14.812 25.219 24.297 1 96.75 313 MET B C 1
ATOM 8183 O O . MET B 1 313 ? 14.633 24.75 23.172 1 96.75 313 MET B O 1
ATOM 8187 N N . SER B 1 314 ? 15.969 25.156 24.891 1 95.94 314 SER B N 1
ATOM 8188 C CA . SER B 1 314 ? 17.125 24.516 24.266 1 95.94 314 SER B CA 1
ATOM 8189 C C . SER B 1 314 ? 16.875 23.031 24.031 1 95.94 314 SER B C 1
ATOM 8191 O O . SER B 1 314 ? 17.109 22.516 22.938 1 95.94 314 SER B O 1
ATOM 8193 N N . VAL B 1 315 ? 16.359 22.344 25.062 1 96.56 315 VAL B N 1
ATOM 8194 C CA . VAL B 1 315 ? 16.062 20.922 24.938 1 96.56 315 VAL B CA 1
ATOM 8195 C C . VAL B 1 315 ? 14.914 20.719 23.953 1 96.56 315 VAL B C 1
ATOM 8197 O O . VAL B 1 315 ? 14.945 19.781 23.141 1 96.56 315 VAL B O 1
ATOM 8200 N N . ASN B 1 316 ? 13.938 21.594 24.047 1 97.62 316 ASN B N 1
ATOM 8201 C CA . ASN B 1 316 ? 12.805 21.531 23.141 1 97.62 316 ASN B CA 1
ATOM 8202 C C . ASN B 1 316 ? 13.242 21.625 21.688 1 97.62 316 ASN B C 1
ATOM 8204 O O . ASN B 1 316 ? 12.625 21.031 20.797 1 97.62 316 ASN B O 1
ATOM 8208 N N . GLY B 1 317 ? 14.305 22.359 21.406 1 95.62 317 GLY B N 1
ATOM 8209 C CA . GLY B 1 317 ? 14.773 22.594 20.047 1 95.62 317 GLY B CA 1
ATOM 8210 C C . GLY B 1 317 ? 15.734 21.531 19.547 1 95.62 317 GLY B C 1
ATOM 8211 O O . GLY B 1 317 ? 16.234 21.609 18.422 1 95.62 317 GLY B O 1
ATOM 8212 N N . GLU B 1 318 ? 15.945 20.469 20.328 1 92.75 318 GLU B N 1
ATOM 8213 C CA . GLU B 1 318 ? 16.859 19.406 19.922 1 92.75 318 GLU B CA 1
ATOM 8214 C C . GLU B 1 318 ? 16.344 18.703 18.656 1 92.75 318 GLU B C 1
ATOM 8216 O O . GLU B 1 318 ? 15.141 18.469 18.516 1 92.75 318 GLU B O 1
ATOM 8221 N N . ARG B 1 319 ? 17.297 18.516 17.734 1 89.69 319 ARG B N 1
ATOM 8222 C CA . ARG B 1 319 ? 17 17.828 16.484 1 89.69 319 ARG B CA 1
ATOM 8223 C C . ARG B 1 319 ? 18.125 16.891 16.078 1 89.69 319 ARG B C 1
ATOM 8225 O O . ARG B 1 319 ? 19.312 17.219 16.25 1 89.69 319 ARG B O 1
ATOM 8232 N N . ASP B 1 320 ? 17.766 15.672 15.688 1 89.62 320 ASP B N 1
ATOM 8233 C CA . ASP B 1 320 ? 18.719 14.727 15.094 1 89.62 320 ASP B CA 1
ATOM 8234 C C . ASP B 1 320 ? 18.703 14.82 13.57 1 89.62 320 ASP B C 1
ATOM 8236 O O . ASP B 1 320 ? 17.969 14.094 12.906 1 89.62 320 ASP B O 1
ATOM 8240 N N . TRP B 1 321 ? 19.562 15.578 13.031 1 84.56 321 TRP B N 1
ATOM 8241 C CA . TRP B 1 321 ? 19.594 15.82 11.594 1 84.56 321 TRP B CA 1
ATOM 8242 C C . TRP B 1 321 ? 20.031 14.57 10.836 1 84.56 321 TRP B C 1
ATOM 8244 O O . TRP B 1 321 ? 19.594 14.344 9.703 1 84.56 321 TRP B O 1
ATOM 8254 N N . GLU B 1 322 ? 20.875 13.719 11.445 1 82.81 322 GLU B N 1
ATOM 8255 C CA . GLU B 1 322 ? 21.375 12.523 10.781 1 82.81 322 GLU B CA 1
ATOM 8256 C C . GLU B 1 322 ? 20.25 11.508 10.555 1 82.81 322 GLU B C 1
ATOM 8258 O O . GLU B 1 322 ? 20.156 10.914 9.484 1 82.81 322 GLU B O 1
ATOM 8263 N N . GLN B 1 323 ? 19.438 11.43 11.531 1 87.94 323 GLN B N 1
ATOM 8264 C CA . GLN B 1 323 ? 18.344 10.469 11.43 1 87.94 323 GLN B CA 1
ATOM 8265 C C . GLN B 1 323 ? 17.031 11.156 11.062 1 87.94 323 GLN B C 1
ATOM 8267 O O . GLN B 1 323 ? 16 10.492 10.891 1 87.94 323 GLN B O 1
ATOM 8272 N N . ASN B 1 324 ? 17.078 12.477 10.867 1 92.56 324 ASN B N 1
ATOM 8273 C CA . ASN B 1 324 ? 15.906 13.289 10.547 1 92.56 324 ASN B CA 1
ATOM 8274 C C . ASN B 1 324 ? 14.773 13.055 11.539 1 92.56 324 ASN B C 1
ATOM 8276 O O . ASN B 1 324 ? 13.648 12.742 11.141 1 92.56 324 ASN B O 1
ATOM 8280 N N . ARG B 1 325 ? 15.109 13.195 12.789 1 91.25 325 ARG B N 1
ATOM 8281 C CA . ARG B 1 325 ? 14.141 13.031 13.875 1 91.25 325 ARG B CA 1
ATOM 8282 C C . ARG B 1 325 ? 14.055 14.289 14.727 1 91.25 325 ARG B C 1
ATOM 8284 O O . ARG B 1 325 ? 15.047 15 14.891 1 91.25 325 ARG B O 1
ATOM 8291 N N . GLN B 1 326 ? 12.859 14.516 15.148 1 90.44 326 GLN B N 1
ATOM 8292 C CA . GLN B 1 326 ? 12.562 15.578 16.109 1 90.44 326 GLN B CA 1
ATOM 8293 C C . GLN B 1 326 ? 11.828 15.039 17.328 1 90.44 326 GLN B C 1
ATOM 8295 O O . GLN B 1 326 ? 10.602 15.133 17.406 1 90.44 326 GLN B O 1
ATOM 8300 N N . PRO B 1 327 ? 12.625 14.609 18.297 1 90 327 PRO B N 1
ATOM 8301 C CA . PRO B 1 327 ? 12 13.891 19.406 1 90 327 PRO B CA 1
ATOM 8302 C C . PRO B 1 327 ? 11.055 14.758 20.219 1 90 327 PRO B C 1
ATOM 8304 O O . PRO B 1 327 ? 10.117 14.25 20.844 1 90 327 PRO B O 1
ATOM 8307 N N . PHE B 1 328 ? 11.305 16.094 20.234 1 95.75 328 PHE B N 1
ATOM 8308 C CA . PHE B 1 328 ? 10.508 16.938 21.109 1 95.75 328 PHE B CA 1
ATOM 8309 C C . PHE B 1 328 ? 9.727 17.969 20.312 1 95.75 328 PHE B C 1
ATOM 8311 O O . PHE B 1 328 ? 9.781 19.172 20.594 1 95.75 328 PHE B O 1
ATOM 8318 N N . TRP B 1 329 ? 9.039 17.516 19.297 1 96.56 329 TRP B N 1
ATOM 8319 C CA . TRP B 1 329 ? 8.047 18.312 18.578 1 96.56 329 TRP B CA 1
ATOM 8320 C C . TRP B 1 329 ? 6.688 18.25 19.266 1 96.56 329 TRP B C 1
ATOM 8322 O O . TRP B 1 329 ? 5.867 17.391 18.938 1 96.56 329 TRP B O 1
ATOM 8332 N N . PHE B 1 330 ? 6.508 19.203 20.203 1 98 330 PHE B N 1
ATOM 8333 C CA . PHE B 1 330 ? 5.262 19.25 20.953 1 98 330 PHE B CA 1
ATOM 8334 C C . PHE B 1 330 ? 4.133 19.828 20.109 1 98 330 PHE B C 1
ATOM 8336 O O . PHE B 1 330 ? 4.277 20.906 19.531 1 98 330 PHE B O 1
ATOM 8343 N N . ARG B 1 331 ? 3.035 19.141 20.078 1 96.81 331 ARG B N 1
ATOM 8344 C CA . ARG B 1 331 ? 1.877 19.438 19.25 1 96.81 331 ARG B CA 1
ATOM 8345 C C . ARG B 1 331 ? 0.577 19.188 20 1 96.81 331 ARG B C 1
ATOM 8347 O O . ARG B 1 331 ? 0.585 18.594 21.078 1 96.81 331 ARG B O 1
ATOM 8354 N N . PRO B 1 332 ? -0.544 19.641 19.438 1 97.25 332 PRO B N 1
ATOM 8355 C CA . PRO B 1 332 ? -1.835 19.328 20.047 1 97.25 332 PRO B CA 1
ATOM 8356 C C . PRO B 1 332 ? -2.07 17.828 20.203 1 97.25 332 PRO B C 1
ATOM 8358 O O . PRO B 1 332 ? -1.473 17.031 19.469 1 97.25 332 PRO B O 1
ATOM 8361 N N . VAL B 1 333 ? -2.873 17.438 21.219 1 95.81 333 VAL B N 1
ATOM 8362 C CA . VAL B 1 333 ? -3.154 16.047 21.484 1 95.81 333 VAL B CA 1
ATOM 8363 C C . VAL B 1 333 ? -4.664 15.82 21.562 1 95.81 333 VAL B C 1
ATOM 8365 O O . VAL B 1 333 ? -5.43 16.781 21.734 1 95.81 333 VAL B O 1
ATOM 8368 N N . VAL B 1 334 ? -5.07 14.578 21.297 1 92.69 334 VAL B N 1
ATOM 8369 C CA . VAL B 1 334 ? -6.438 14.188 21.625 1 92.69 334 VAL B CA 1
ATOM 8370 C C . VAL B 1 334 ? -6.586 14 23.125 1 92.69 334 VAL B C 1
ATOM 8372 O O . VAL B 1 334 ? -5.906 13.156 23.719 1 92.69 334 VAL B O 1
ATOM 8375 N N . ASP B 1 335 ? -7.297 14.773 23.719 1 88.25 335 ASP B N 1
ATOM 8376 C CA . ASP B 1 335 ? -7.348 14.789 25.188 1 88.25 335 ASP B CA 1
ATOM 8377 C C . ASP B 1 335 ? -8.664 14.195 25.688 1 88.25 335 ASP B C 1
ATOM 8379 O O . ASP B 1 335 ? -9.336 14.797 26.531 1 88.25 335 ASP B O 1
ATOM 8383 N N . ARG B 1 336 ? -9.008 12.93 25.234 1 74.38 336 ARG B N 1
ATOM 8384 C CA . ARG B 1 336 ? -10.227 12.227 25.625 1 74.38 336 ARG B CA 1
ATOM 8385 C C . ARG B 1 336 ? -10.234 11.922 27.125 1 74.38 336 ARG B C 1
ATOM 8387 O O . ARG B 1 336 ? -11.297 11.727 27.703 1 74.38 336 ARG B O 1
ATOM 8394 N N . ASN B 1 337 ? -9.07 11.828 27.672 1 63.31 337 ASN B N 1
ATOM 8395 C CA . ASN B 1 337 ? -8.898 11.367 29.031 1 63.31 337 ASN B CA 1
ATOM 8396 C C . ASN B 1 337 ? -9.273 12.453 30.047 1 63.31 337 ASN B C 1
ATOM 8398 O O . ASN B 1 337 ? -9.344 12.188 31.25 1 63.31 337 ASN B O 1
ATOM 8402 N N . VAL B 1 338 ? -9.195 13.664 29.516 1 64.12 338 VAL B N 1
ATOM 8403 C CA . VAL B 1 338 ? -9.414 14.703 30.516 1 64.12 338 VAL B CA 1
ATOM 8404 C C . VAL B 1 338 ? -10.891 15.078 30.547 1 64.12 338 VAL B C 1
ATOM 8406 O O . VAL B 1 338 ? -11.547 15.141 29.516 1 64.12 338 VAL B O 1
ATOM 8409 N N . SER B 1 339 ? -11.773 14.578 31.359 1 57.75 339 SER B N 1
ATOM 8410 C CA . SER B 1 339 ? -13.156 14.734 31.797 1 57.75 339 SER B CA 1
ATOM 8411 C C . SER B 1 339 ? -13.898 15.766 30.953 1 57.75 339 SER B C 1
ATOM 8413 O O . SER B 1 339 ? -13.523 16.031 29.812 1 57.75 339 SER B O 1
ATOM 8415 N N . GLY B 1 340 ? -14.672 16.609 31.469 1 61.09 340 GLY B N 1
ATOM 8416 C CA . GLY B 1 340 ? -15.719 17.547 31.094 1 61.09 340 GLY B CA 1
ATOM 8417 C C . GLY B 1 340 ? -15.211 18.719 30.266 1 61.09 340 GLY B C 1
ATOM 8418 O O . GLY B 1 340 ? -15.992 19.391 29.594 1 61.09 340 GLY B O 1
ATOM 8419 N N . SER B 1 341 ? -13.805 18.969 30.141 1 71.75 341 SER B N 1
ATOM 8420 C CA . SER B 1 341 ? -13.305 20.156 29.453 1 71.75 341 SER B CA 1
ATOM 8421 C C . SER B 1 341 ? -12.422 19.781 28.266 1 71.75 341 SER B C 1
ATOM 8423 O O . SER B 1 341 ? -11.555 20.562 27.859 1 71.75 341 SER B O 1
ATOM 8425 N N . ALA B 1 342 ? -12.664 18.688 27.594 1 84.06 342 ALA B N 1
ATOM 8426 C CA . ALA B 1 342 ? -11.836 18.25 26.469 1 84.06 342 ALA B CA 1
ATOM 8427 C C . ALA B 1 342 ? -12.031 19.141 25.25 1 84.06 342 ALA B C 1
ATOM 8429 O O . ALA B 1 342 ? -13.156 19.516 24.922 1 84.06 342 ALA B O 1
ATOM 8430 N N . LEU B 1 343 ? -10.875 19.562 24.719 1 88.38 343 LEU B N 1
ATOM 8431 C CA . LEU B 1 343 ? -10.891 20.328 23.469 1 88.38 343 LEU B CA 1
ATOM 8432 C C . LEU B 1 343 ? -11.195 19.422 22.297 1 88.38 343 LEU B C 1
ATOM 8434 O O . LEU B 1 343 ? -12.031 19.75 21.438 1 88.38 343 LEU B O 1
ATOM 8438 N N . LEU B 1 344 ? -10.461 18.344 22.141 1 90.19 344 LEU B N 1
ATOM 8439 C CA . LEU B 1 344 ? -10.688 17.297 21.156 1 90.19 344 LEU B CA 1
ATOM 8440 C C . LEU B 1 344 ? -11.164 16.016 21.812 1 90.19 344 LEU B C 1
ATOM 8442 O O . LEU B 1 344 ? -10.352 15.141 22.141 1 90.19 344 LEU B O 1
ATOM 8446 N N . ARG B 1 345 ? -12.391 15.797 21.812 1 87.62 345 ARG B N 1
ATOM 8447 C CA . ARG B 1 345 ? -13.008 14.734 22.609 1 87.62 345 ARG B CA 1
ATOM 8448 C C . ARG B 1 345 ? -12.789 13.367 21.953 1 87.62 345 ARG B C 1
ATOM 8450 O O . ARG B 1 345 ? -12.992 12.328 22.578 1 87.62 345 ARG B O 1
ATOM 8457 N N . ASP B 1 346 ? -12.445 13.398 20.75 1 90.44 346 ASP B N 1
ATOM 8458 C CA . ASP B 1 346 ? -12.156 12.195 19.969 1 90.44 346 ASP B CA 1
ATOM 8459 C C . ASP B 1 346 ? -11.25 12.516 18.781 1 90.44 346 ASP B C 1
ATOM 8461 O O . ASP B 1 346 ? -10.906 13.672 18.547 1 90.44 346 ASP B O 1
ATOM 8465 N N . PHE B 1 347 ? -10.781 11.469 18.172 1 90.12 347 PHE B N 1
ATOM 8466 C CA . PHE B 1 347 ? -10 11.68 16.969 1 90.12 347 PHE B CA 1
ATOM 8467 C C . PHE B 1 347 ? -10.82 12.414 15.906 1 90.12 347 PHE B C 1
ATOM 8469 O O . PHE B 1 347 ? -12.031 12.211 15.805 1 90.12 347 PHE B O 1
ATOM 8476 N N . PRO B 1 348 ? -10.148 13.25 15.141 1 93.94 348 PRO B N 1
ATOM 8477 C CA . PRO B 1 348 ? -10.852 14.117 14.195 1 93.94 348 PRO B CA 1
ATOM 8478 C C . PRO B 1 348 ? -11.773 13.352 13.25 1 93.94 348 PRO B C 1
ATOM 8480 O O . PRO B 1 348 ? -12.906 13.773 13 1 93.94 348 PRO B O 1
ATOM 8483 N N . LEU B 1 349 ? -11.32 12.219 12.758 1 90.12 349 LEU B N 1
ATOM 8484 C CA . LEU B 1 349 ? -12.141 11.453 11.82 1 90.12 349 LEU B CA 1
ATOM 8485 C C . LEU B 1 349 ? -13.438 11 12.477 1 90.12 349 LEU B C 1
ATOM 8487 O O . LEU B 1 349 ? -14.508 11.086 11.867 1 90.12 349 LEU B O 1
ATOM 8491 N N . ASN B 1 350 ? -13.344 10.516 13.688 1 88.25 350 ASN B N 1
ATOM 8492 C CA . ASN B 1 350 ? -14.531 10.094 14.43 1 88.25 350 ASN B CA 1
ATOM 8493 C C . ASN B 1 350 ? -15.492 11.25 14.656 1 88.25 350 ASN B C 1
ATOM 8495 O O . ASN B 1 350 ? -16.719 11.086 14.555 1 88.25 350 ASN B O 1
ATOM 8499 N N . LEU B 1 351 ? -14.953 12.367 14.969 1 92 351 LEU B N 1
ATOM 8500 C CA . LEU B 1 351 ? -15.781 13.539 15.227 1 92 351 LEU B CA 1
ATOM 8501 C C . LEU B 1 351 ? -16.531 13.961 13.969 1 92 351 LEU B C 1
ATOM 8503 O O . LEU B 1 351 ? -17.734 14.219 14.023 1 92 351 LEU B O 1
ATOM 8507 N N . TYR B 1 352 ? -15.875 14.008 12.844 1 90.88 352 TYR B N 1
ATOM 8508 C CA . TYR B 1 352 ? -16.531 14.367 11.586 1 90.88 352 TYR B CA 1
ATOM 8509 C C . TYR B 1 352 ? -17.578 13.328 11.203 1 90.88 352 TYR B C 1
ATOM 8511 O O . TYR B 1 352 ? -18.688 13.68 10.805 1 90.88 352 TYR B O 1
ATOM 8519 N N . GLN B 1 353 ? -17.219 12.039 11.359 1 82.81 353 GLN B N 1
ATOM 8520 C CA . GLN B 1 353 ? -18.109 10.969 10.961 1 82.81 353 GLN B CA 1
ATOM 8521 C C . GLN B 1 353 ? -19.375 10.953 11.82 1 82.81 353 GLN B C 1
ATOM 8523 O O . GLN B 1 353 ? -20.453 10.602 11.336 1 82.81 353 GLN B O 1
ATOM 8528 N N . ASN B 1 354 ? -19.234 11.422 13.047 1 87.56 354 ASN B N 1
ATOM 8529 C CA . ASN B 1 354 ? -20.359 11.438 13.969 1 87.56 354 ASN B CA 1
ATOM 8530 C C . ASN B 1 354 ? -21.078 12.789 13.945 1 87.56 354 ASN B C 1
ATOM 8532 O O . ASN B 1 354 ? -22 13.023 14.742 1 87.56 354 ASN B O 1
ATOM 8536 N N . GLY B 1 355 ? -20.641 13.633 13.094 1 89.88 355 GLY B N 1
ATOM 8537 C CA . GLY B 1 355 ? -21.266 14.938 12.953 1 89.88 355 GLY B CA 1
ATOM 8538 C C . GLY B 1 355 ? -21 15.859 14.133 1 89.88 355 GLY B C 1
ATOM 8539 O O . GLY B 1 355 ? -21.75 16.812 14.367 1 89.88 355 GLY B O 1
ATOM 8540 N N . GLN B 1 356 ? -20 15.531 14.859 1 91.44 356 GLN B N 1
ATOM 8541 C CA . GLN B 1 356 ? -19.672 16.297 16.062 1 91.44 356 GLN B CA 1
ATOM 8542 C C . GLN B 1 356 ? -18.625 17.359 15.758 1 91.44 356 GLN B C 1
ATOM 8544 O O . GLN B 1 356 ? -17.516 17.312 16.297 1 91.44 356 GLN B O 1
ATOM 8549 N N . PHE B 1 357 ? -18.953 18.391 14.984 1 95.75 357 PHE B N 1
ATOM 8550 C CA . PHE B 1 357 ? -18.109 19.547 14.664 1 95.75 357 PHE B CA 1
ATOM 8551 C C . PHE B 1 357 ? -18.953 20.797 14.469 1 95.75 357 PHE B C 1
ATOM 8553 O O . PHE B 1 357 ? -20.172 20.719 14.344 1 95.75 357 PHE B O 1
ATOM 8560 N N . ASN B 1 358 ? -18.359 21.953 14.516 1 97.56 358 ASN B N 1
ATOM 8561 C CA . ASN B 1 358 ? -19.031 23.234 14.297 1 97.56 358 ASN B CA 1
ATOM 8562 C C . ASN B 1 358 ? -19.281 23.484 12.812 1 97.56 358 ASN B C 1
ATOM 8564 O O . ASN B 1 358 ? -18.344 23.734 12.055 1 97.56 358 ASN B O 1
ATOM 8568 N N . LYS B 1 359 ? -20.531 23.484 12.391 1 96.31 359 LYS B N 1
ATOM 8569 C CA . LYS B 1 359 ? -20.938 23.547 10.984 1 96.31 359 LYS B CA 1
ATOM 8570 C C . LYS B 1 359 ? -20.906 24.969 10.461 1 96.31 359 LYS B C 1
ATOM 8572 O O . LYS B 1 359 ? -21.953 25.531 10.125 1 96.31 359 LYS B O 1
ATOM 8577 N N . LYS B 1 360 ? -19.672 25.516 10.328 1 97.62 360 LYS B N 1
ATOM 8578 C CA . LYS B 1 360 ? -19.406 26.859 9.82 1 97.62 360 LYS B CA 1
ATOM 8579 C C . LYS B 1 360 ? -19.078 26.828 8.336 1 97.62 360 LYS B C 1
ATOM 8581 O O . LYS B 1 360 ? -18.812 25.766 7.773 1 97.62 360 LYS B O 1
ATOM 8586 N N . GLN B 1 361 ? -19.203 27.969 7.652 1 96.75 361 GLN B N 1
ATOM 8587 C CA . GLN B 1 361 ? -18.625 28.078 6.316 1 96.75 361 GLN B CA 1
ATOM 8588 C C . GLN B 1 361 ? -17.109 27.938 6.359 1 96.75 361 GLN B C 1
ATOM 8590 O O . GLN B 1 361 ? -16.453 28.531 7.203 1 96.75 361 GLN B O 1
ATOM 8595 N N . TYR B 1 362 ? -16.656 27.016 5.484 1 98 362 TYR B N 1
ATOM 8596 C CA . TYR B 1 362 ? -15.25 26.609 5.609 1 98 362 TYR B CA 1
ATOM 8597 C C . TYR B 1 362 ? -14.516 26.781 4.289 1 98 362 TYR B C 1
ATOM 8599 O O . TYR B 1 362 ? -14.906 26.203 3.275 1 98 362 TYR B O 1
ATOM 8607 N N . LEU B 1 363 ? -13.492 27.656 4.258 1 98.25 363 LEU B N 1
ATOM 8608 C CA . LEU B 1 363 ? -12.594 27.844 3.123 1 98.25 363 LEU B CA 1
ATOM 8609 C C . LEU B 1 363 ? -11.227 27.25 3.404 1 98.25 363 LEU B C 1
ATOM 8611 O O . LEU B 1 363 ? -10.602 27.562 4.418 1 98.25 363 LEU B O 1
ATOM 8615 N N . VAL B 1 364 ? -10.812 26.328 2.516 1 98.5 364 VAL B N 1
ATOM 8616 C CA . VAL B 1 364 ? -9.477 25.75 2.645 1 98.5 364 VAL B CA 1
ATOM 8617 C C . VAL B 1 364 ? -8.609 26.203 1.473 1 98.5 364 VAL B C 1
ATOM 8619 O O . VAL B 1 364 ? -9.094 26.328 0.344 1 98.5 364 VAL B O 1
ATOM 8622 N N . ILE B 1 365 ? -7.32 26.484 1.785 1 98.69 365 ILE B N 1
ATOM 8623 C CA . ILE B 1 365 ? -6.395 26.984 0.773 1 98.69 365 ILE B CA 1
ATOM 8624 C C . ILE B 1 365 ? -5.078 26.219 0.861 1 98.69 365 ILE B C 1
ATOM 8626 O O . ILE B 1 365 ? -4.605 25.906 1.956 1 98.69 365 ILE B O 1
ATOM 8630 N N . ALA B 1 366 ? -4.492 25.828 -0.246 1 98.44 366 ALA B N 1
ATOM 8631 C CA . ALA B 1 366 ? -3.146 25.281 -0.359 1 98.44 366 ALA B CA 1
ATOM 8632 C C . ALA B 1 366 ? -2.354 25.984 -1.459 1 98.44 366 ALA B C 1
ATOM 8634 O O . ALA B 1 366 ? -2.928 26.672 -2.299 1 98.44 366 ALA B O 1
ATOM 8635 N N . THR B 1 367 ? -1.057 25.859 -1.37 1 98.06 367 THR B N 1
ATOM 8636 C CA . THR B 1 367 ? -0.238 26.328 -2.477 1 98.06 367 THR B CA 1
ATOM 8637 C C . THR B 1 367 ? 0.053 25.203 -3.465 1 98.06 367 THR B C 1
ATOM 8639 O O . THR B 1 367 ? -0.075 24.031 -3.123 1 98.06 367 THR B O 1
ATOM 8642 N N . GLY B 1 368 ? 0.449 25.547 -4.617 1 95.69 368 GLY B N 1
ATOM 8643 C CA . GLY B 1 368 ? 0.635 24.578 -5.684 1 95.69 368 GLY B CA 1
ATOM 8644 C C . GLY B 1 368 ? 1.839 23.672 -5.473 1 95.69 368 GLY B C 1
ATOM 8645 O O . GLY B 1 368 ? 1.881 22.547 -5.98 1 95.69 368 GLY B O 1
ATOM 8646 N N . ARG B 1 369 ? 2.828 24.156 -4.75 1 96.62 369 ARG B N 1
ATOM 8647 C CA . ARG B 1 369 ? 4.051 23.391 -4.504 1 96.62 369 ARG B CA 1
ATOM 8648 C C . ARG B 1 369 ? 4.371 23.344 -3.016 1 96.62 369 ARG B C 1
ATOM 8650 O O . ARG B 1 369 ? 5.492 23.641 -2.604 1 96.62 369 ARG B O 1
ATOM 8657 N N . GLU B 1 370 ? 3.424 22.844 -2.25 1 97.44 370 GLU B N 1
ATOM 8658 C CA . GLU B 1 370 ? 3.459 22.844 -0.79 1 97.44 370 GLU B CA 1
ATOM 8659 C C . GLU B 1 370 ? 4.707 22.125 -0.27 1 97.44 370 GLU B C 1
ATOM 8661 O O . GLU B 1 370 ? 5.23 22.484 0.79 1 97.44 370 GLU B O 1
ATOM 8666 N N . GLY B 1 371 ? 5.234 21.188 -1.036 1 97.56 371 GLY B N 1
ATOM 8667 C CA . GLY B 1 371 ? 6.23 20.297 -0.469 1 97.56 371 GLY B CA 1
ATOM 8668 C C . GLY B 1 371 ? 7.656 20.75 -0.709 1 97.56 371 GLY B C 1
ATOM 8669 O O . GLY B 1 371 ? 8.594 20.25 -0.089 1 97.56 371 GLY B O 1
ATOM 8670 N N . THR B 1 372 ? 7.898 21.734 -1.53 1 95.94 372 THR B N 1
ATOM 8671 C CA . THR B 1 372 ? 9.242 22.094 -1.966 1 95.94 372 THR B CA 1
ATOM 8672 C C . THR B 1 372 ? 10.055 22.672 -0.808 1 95.94 372 THR B C 1
ATOM 8674 O O . THR B 1 372 ? 11.242 22.391 -0.668 1 95.94 372 THR B O 1
ATOM 8677 N N . LEU B 1 373 ? 9.406 23.469 0.044 1 96.31 373 LEU B N 1
ATOM 8678 C CA . LEU B 1 373 ? 10.125 24.078 1.162 1 96.31 373 LEU B CA 1
ATOM 8679 C C . LEU B 1 373 ? 10.703 23 2.08 1 96.31 373 LEU B C 1
ATOM 8681 O O . LEU B 1 373 ? 11.875 23.062 2.445 1 96.31 373 LEU B O 1
ATOM 8685 N N . GLU B 1 374 ? 9.867 22.047 2.439 1 95.5 374 GLU B N 1
ATOM 8686 C CA . GLU B 1 374 ? 10.297 20.984 3.336 1 95.5 374 GLU B CA 1
ATOM 8687 C C . GLU B 1 374 ? 11.305 20.062 2.648 1 95.5 374 GLU B C 1
ATOM 8689 O O . GLU B 1 374 ? 12.266 19.609 3.271 1 95.5 374 GLU B O 1
ATOM 8694 N N . TYR B 1 375 ? 11.086 19.75 1.396 1 95.81 375 TYR B N 1
ATOM 8695 C CA . TYR B 1 375 ? 11.961 18.828 0.677 1 95.81 375 TYR B CA 1
ATOM 8696 C C . TYR B 1 375 ? 13.391 19.375 0.613 1 95.81 375 TYR B C 1
ATOM 8698 O O . TYR B 1 375 ? 14.336 18.672 0.983 1 95.81 375 TYR B O 1
ATOM 8706 N N . TYR B 1 376 ? 13.523 20.594 0.19 1 93 376 TYR B N 1
ATOM 8707 C CA . TYR B 1 376 ? 14.867 21.109 -0.035 1 93 376 TYR B CA 1
ATOM 8708 C C . TYR B 1 376 ? 15.562 21.406 1.286 1 93 376 TYR B C 1
ATOM 8710 O O . TYR B 1 376 ? 16.797 21.484 1.344 1 93 376 TYR B O 1
ATOM 8718 N N . LEU B 1 377 ? 14.797 21.594 2.373 1 91.94 377 LEU B N 1
ATOM 8719 C CA . LEU B 1 377 ? 15.398 21.688 3.703 1 91.94 377 LEU B CA 1
ATOM 8720 C C . LEU B 1 377 ? 16.016 20.359 4.105 1 91.94 377 LEU B C 1
ATOM 8722 O O . LEU B 1 377 ? 17.078 20.328 4.73 1 91.94 377 LEU B O 1
ATOM 8726 N N . GLN B 1 378 ? 15.383 19.266 3.75 1 91.5 378 GLN B N 1
ATOM 8727 C CA . GLN B 1 378 ? 15.781 17.938 4.211 1 91.5 378 GLN B CA 1
ATOM 8728 C C . GLN B 1 378 ? 16.75 17.281 3.229 1 91.5 378 GLN B C 1
ATOM 8730 O O . GLN B 1 378 ? 17.594 16.484 3.629 1 91.5 378 GLN B O 1
ATOM 8735 N N . ALA B 1 379 ? 16.562 17.516 1.944 1 86.69 379 ALA B N 1
ATOM 8736 C CA . ALA B 1 379 ? 17.266 16.797 0.884 1 86.69 379 ALA B CA 1
ATOM 8737 C C . ALA B 1 379 ? 18.781 16.906 1.055 1 86.69 379 ALA B C 1
ATOM 8739 O O . ALA B 1 379 ? 19.516 15.938 0.821 1 86.69 379 ALA B O 1
ATOM 8740 N N . GLY B 1 380 ? 19.234 18.109 1.484 1 81.75 380 GLY B N 1
ATOM 8741 C CA . GLY B 1 380 ? 20.656 18.312 1.644 1 81.75 380 GLY B CA 1
ATOM 8742 C C . GLY B 1 380 ? 21.25 17.516 2.797 1 81.75 380 GLY B C 1
ATOM 8743 O O . GLY B 1 380 ? 22.469 17.328 2.875 1 81.75 380 GLY B O 1
ATOM 8744 N N . ARG B 1 381 ? 20.422 16.906 3.605 1 86.25 381 ARG B N 1
ATOM 8745 C CA . ARG B 1 381 ? 20.875 16.234 4.812 1 86.25 381 ARG B CA 1
ATOM 8746 C C . ARG B 1 381 ? 20.766 14.719 4.672 1 86.25 381 ARG B C 1
ATOM 8748 O O . ARG B 1 381 ? 21.172 13.969 5.555 1 86.25 381 ARG B O 1
ATOM 8755 N N . MET B 1 382 ? 20.141 14.297 3.641 1 86 382 MET B N 1
ATOM 8756 C CA . MET B 1 382 ? 20.062 12.867 3.369 1 86 382 MET B CA 1
ATOM 8757 C C . MET B 1 382 ? 21.453 12.273 3.166 1 86 382 MET B C 1
ATOM 8759 O O . MET B 1 382 ? 22.266 12.844 2.451 1 86 382 MET B O 1
ATOM 8763 N N . PRO B 1 383 ? 21.734 11.18 3.93 1 81.06 383 PRO B N 1
ATOM 8764 C CA . PRO B 1 383 ? 23.047 10.578 3.775 1 81.06 383 PRO B CA 1
ATOM 8765 C C . PRO B 1 383 ? 23.422 10.328 2.314 1 81.06 383 PRO B C 1
ATOM 8767 O O . PRO B 1 383 ? 22.594 9.859 1.532 1 81.06 383 PRO B O 1
ATOM 8770 N N . LYS B 1 384 ? 24.703 10.688 2.006 1 74.19 384 LYS B N 1
ATOM 8771 C CA . LYS B 1 384 ? 25.219 10.523 0.649 1 74.19 384 LYS B CA 1
ATOM 8772 C C . LYS B 1 384 ? 25.266 9.047 0.26 1 74.19 384 LYS B C 1
ATOM 8774 O O . LYS B 1 384 ? 25.641 8.195 1.076 1 74.19 384 LYS B O 1
ATOM 8779 N N . GLY B 1 385 ? 24.797 8.719 -0.851 1 66.25 385 GLY B N 1
ATOM 8780 C CA . GLY B 1 385 ? 24.922 7.371 -1.386 1 66.25 385 GLY B CA 1
ATOM 8781 C C . GLY B 1 385 ? 23.75 6.484 -1.052 1 66.25 385 GLY B C 1
ATOM 8782 O O . GLY B 1 385 ? 23.812 5.262 -1.21 1 66.25 385 GLY B O 1
ATOM 8783 N N . THR B 1 386 ? 22.812 7.094 -0.422 1 69.06 386 THR B N 1
ATOM 8784 C CA . THR B 1 386 ? 21.641 6.262 -0.193 1 69.06 386 THR B CA 1
ATOM 8785 C C . THR B 1 386 ? 21.031 5.816 -1.518 1 69.06 386 THR B C 1
ATOM 8787 O O . THR B 1 386 ? 20.312 6.582 -2.166 1 69.06 386 THR B O 1
ATOM 8790 N N . PRO B 1 387 ? 21.422 4.645 -1.973 1 65.12 387 PRO B N 1
ATOM 8791 C CA . PRO B 1 387 ? 20.969 4.273 -3.312 1 65.12 387 PRO B CA 1
ATOM 8792 C C . PRO B 1 387 ? 19.516 3.791 -3.328 1 65.12 387 PRO B C 1
ATOM 8794 O O . PRO B 1 387 ? 18.844 3.871 -4.359 1 65.12 387 PRO B O 1
ATOM 8797 N N . ASP B 1 388 ? 19.031 3.525 -2.281 1 79.12 388 ASP B N 1
ATOM 8798 C CA . ASP B 1 388 ? 17.719 2.887 -2.215 1 79.12 388 ASP B CA 1
ATOM 8799 C C . ASP B 1 388 ? 16.609 3.926 -2.074 1 79.12 388 ASP B C 1
ATOM 8801 O O . ASP B 1 388 ? 16.594 4.699 -1.114 1 79.12 388 ASP B O 1
ATOM 8805 N N . LEU B 1 389 ? 15.773 4.141 -3.076 1 85.12 389 LEU B N 1
ATOM 8806 C CA . LEU B 1 389 ? 14.656 5.078 -3.115 1 85.12 389 LEU B CA 1
ATOM 8807 C C . LEU B 1 389 ? 13.766 4.918 -1.886 1 85.12 389 LEU B C 1
ATOM 8809 O O . LEU B 1 389 ? 13.312 5.91 -1.311 1 85.12 389 LEU B O 1
ATOM 8813 N N . GLU B 1 390 ? 13.586 3.713 -1.507 1 86.25 390 GLU B N 1
ATOM 8814 C CA . GLU B 1 390 ? 12.758 3.443 -0.333 1 86.25 390 GLU B CA 1
ATOM 8815 C C . GLU B 1 390 ? 13.352 4.082 0.918 1 86.25 390 GLU B C 1
ATOM 8817 O O . GLU B 1 390 ? 12.625 4.633 1.746 1 86.25 390 GLU B O 1
ATOM 8822 N N . ARG B 1 391 ? 14.625 4.008 1.055 1 88.5 391 ARG B N 1
ATOM 8823 C CA . ARG B 1 391 ? 15.297 4.582 2.219 1 88.5 391 ARG B CA 1
ATOM 8824 C C . ARG B 1 391 ? 15.273 6.105 2.164 1 88.5 391 ARG B C 1
ATOM 8826 O O . ARG B 1 391 ? 15.188 6.77 3.201 1 88.5 391 ARG B O 1
ATOM 8833 N N . GLN B 1 392 ? 15.398 6.625 0.941 1 91.38 392 GLN B N 1
ATOM 8834 C CA . GLN B 1 392 ? 15.297 8.07 0.79 1 91.38 392 GLN B CA 1
ATOM 8835 C C . GLN B 1 392 ? 13.906 8.57 1.186 1 91.38 392 GLN B C 1
ATOM 8837 O O . GLN B 1 392 ? 13.773 9.562 1.896 1 91.38 392 GLN B O 1
ATOM 8842 N N . ILE B 1 393 ? 12.891 7.848 0.717 1 94.75 393 ILE B N 1
ATOM 8843 C CA . ILE B 1 393 ? 11.516 8.195 1.052 1 94.75 393 ILE B CA 1
ATOM 8844 C C . ILE B 1 393 ? 11.312 8.094 2.561 1 94.75 393 ILE B C 1
ATOM 8846 O O . ILE B 1 393 ? 10.734 8.992 3.18 1 94.75 393 ILE B O 1
ATOM 8850 N N . ALA B 1 394 ? 11.852 6.977 3.164 1 93.38 394 ALA B N 1
ATOM 8851 C CA . ALA B 1 394 ? 11.719 6.781 4.605 1 93.38 394 ALA B CA 1
ATOM 8852 C C . ALA B 1 394 ? 12.344 7.938 5.379 1 93.38 394 ALA B C 1
ATOM 8854 O O . ALA B 1 394 ? 11.781 8.414 6.363 1 93.38 394 ALA B O 1
ATOM 8855 N N . PHE B 1 395 ? 13.461 8.406 4.93 1 94.31 395 PHE B N 1
ATOM 8856 C CA . PHE B 1 395 ? 14.156 9.523 5.559 1 94.31 395 PHE B CA 1
ATOM 8857 C C . PHE B 1 395 ? 13.281 10.773 5.539 1 94.31 395 PHE B C 1
ATOM 8859 O O . PHE B 1 395 ? 13.172 11.477 6.551 1 94.31 395 PHE B O 1
ATOM 8866 N N . LEU B 1 396 ? 12.641 11.016 4.438 1 95.88 396 LEU B N 1
ATOM 8867 C CA . LEU B 1 396 ? 11.891 12.242 4.23 1 95.88 396 LEU B CA 1
ATOM 8868 C C . LEU B 1 396 ? 10.586 12.227 5.031 1 95.88 396 LEU B C 1
ATOM 8870 O O . LEU B 1 396 ? 10.141 13.266 5.512 1 95.88 396 LEU B O 1
ATOM 8874 N N . ILE B 1 397 ? 9.938 11.07 5.227 1 97.06 397 ILE B N 1
ATOM 8875 C CA . ILE B 1 397 ? 8.602 11.047 5.824 1 97.06 397 ILE B CA 1
ATOM 8876 C C . ILE B 1 397 ? 8.711 10.734 7.312 1 97.06 397 ILE B C 1
ATOM 8878 O O . ILE B 1 397 ? 7.754 10.914 8.062 1 97.06 397 ILE B O 1
ATOM 8882 N N . ARG B 1 398 ? 9.82 10.352 7.848 1 94.94 398 ARG B N 1
ATOM 8883 C CA . ARG B 1 398 ? 10.047 9.828 9.195 1 94.94 398 ARG B CA 1
ATOM 8884 C C . ARG B 1 398 ? 9.578 10.812 10.25 1 94.94 398 ARG B C 1
ATOM 8886 O O . ARG B 1 398 ? 8.875 10.438 11.195 1 94.94 398 ARG B O 1
ATOM 8893 N N . PRO B 1 399 ? 9.875 12.086 10.086 1 94.94 399 PRO B N 1
ATOM 8894 C CA . PRO B 1 399 ? 9.508 13 11.164 1 94.94 399 PRO B CA 1
ATOM 8895 C C . PRO B 1 399 ? 7.996 13.133 11.344 1 94.94 399 PRO B C 1
ATOM 8897 O O . PRO B 1 399 ? 7.531 13.648 12.359 1 94.94 399 PRO B O 1
ATOM 8900 N N . TYR B 1 400 ? 7.258 12.688 10.398 1 96.62 400 TYR B N 1
ATOM 8901 C CA . TYR B 1 400 ? 5.828 12.977 10.383 1 96.62 400 TYR B CA 1
ATOM 8902 C C . TYR B 1 400 ? 5.012 11.719 10.641 1 96.62 400 TYR B C 1
ATOM 8904 O O . TYR B 1 400 ? 3.781 11.773 10.703 1 96.62 400 TYR B O 1
ATOM 8912 N N . LEU B 1 401 ? 5.684 10.609 10.805 1 95.06 401 LEU B N 1
ATOM 8913 C CA . LEU B 1 401 ? 4.988 9.344 11.031 1 95.06 401 LEU B CA 1
ATOM 8914 C C . LEU B 1 401 ? 4.59 9.203 12.5 1 95.06 401 LEU B C 1
ATOM 8916 O O . LEU B 1 401 ? 5.23 9.781 13.383 1 95.06 401 LEU B O 1
ATOM 8920 N N . LYS B 1 402 ? 3.523 8.414 12.742 1 91.31 402 LYS B N 1
ATOM 8921 C CA . LYS B 1 402 ? 3.135 8.07 14.102 1 91.31 402 LYS B CA 1
ATOM 8922 C C . LYS B 1 402 ? 4.215 7.238 14.789 1 91.31 402 LYS B C 1
ATOM 8924 O O . LYS B 1 402 ? 5.023 6.59 14.125 1 91.31 402 LYS B O 1
ATOM 8929 N N . TYR B 1 403 ? 4.148 7.277 16.109 1 85.69 403 TYR B N 1
ATOM 8930 C CA . TYR B 1 403 ? 5.07 6.469 16.906 1 85.69 403 TYR B CA 1
ATOM 8931 C C . TYR B 1 403 ? 4.941 4.992 16.547 1 85.69 403 TYR B C 1
ATOM 8933 O O . TYR B 1 403 ? 3.834 4.484 16.359 1 85.69 403 TYR B O 1
ATOM 8941 N N . TYR B 1 404 ? 6.043 4.332 16.281 1 82.75 404 TYR B N 1
ATOM 8942 C CA . TYR B 1 404 ? 6.164 2.893 16.094 1 82.75 404 TYR B CA 1
ATOM 8943 C C . TYR B 1 404 ? 5.715 2.484 14.703 1 82.75 404 TYR B C 1
ATOM 8945 O O . TYR B 1 404 ? 5.535 1.297 14.422 1 82.75 404 TYR B O 1
ATOM 8953 N N . THR B 1 405 ? 5.43 3.434 13.828 1 89.81 405 THR B N 1
ATOM 8954 C CA . THR B 1 405 ? 5.086 3.098 12.453 1 89.81 405 THR B CA 1
ATOM 8955 C C . THR B 1 405 ? 6.266 2.434 11.742 1 89.81 405 THR B C 1
ATOM 8957 O O . THR B 1 405 ? 7.41 2.861 11.906 1 89.81 405 THR B O 1
ATOM 8960 N N . ASN B 1 406 ? 6.039 1.321 11.039 1 89.75 406 ASN B N 1
ATOM 8961 C CA . ASN B 1 406 ? 7.055 0.752 10.164 1 89.75 406 ASN B CA 1
ATOM 8962 C C . ASN B 1 406 ? 7.312 1.644 8.953 1 89.75 406 ASN B C 1
ATOM 8964 O O . ASN B 1 406 ? 6.551 1.618 7.984 1 89.75 406 ASN B O 1
ATOM 8968 N N . GLU B 1 407 ? 8.391 2.377 9 1 91.69 407 GLU B N 1
ATOM 8969 C CA . GLU B 1 407 ? 8.641 3.406 7.996 1 91.69 407 GLU B CA 1
ATOM 8970 C C . GLU B 1 407 ? 8.906 2.787 6.629 1 91.69 407 GLU B C 1
ATOM 8972 O O . GLU B 1 407 ? 8.641 3.408 5.598 1 91.69 407 GLU B O 1
ATOM 8977 N N . LEU B 1 408 ? 9.383 1.532 6.562 1 89.31 408 LEU B N 1
ATOM 8978 C CA . LEU B 1 408 ? 9.688 0.905 5.277 1 89.31 408 LEU B CA 1
ATOM 8979 C C . LEU B 1 408 ? 8.398 0.515 4.555 1 89.31 408 LEU B C 1
ATOM 8981 O O . LEU B 1 408 ? 8.328 0.598 3.326 1 89.31 408 LEU B O 1
ATOM 8985 N N . ILE B 1 409 ? 7.371 0.044 5.324 1 92.31 409 ILE B N 1
ATOM 8986 C CA . ILE B 1 409 ? 6.07 -0.247 4.73 1 92.31 409 ILE B CA 1
ATOM 8987 C C . ILE B 1 409 ? 5.473 1.03 4.141 1 92.31 409 ILE B C 1
ATOM 8989 O O . ILE B 1 409 ? 4.984 1.03 3.01 1 92.31 409 ILE B O 1
ATOM 8993 N N . MET B 1 410 ? 5.57 2.119 4.926 1 94.94 410 MET B N 1
ATOM 8994 C CA . MET B 1 410 ? 5.066 3.4 4.441 1 94.94 410 MET B CA 1
ATOM 8995 C C . MET B 1 410 ? 5.824 3.85 3.197 1 94.94 410 MET B C 1
ATOM 8997 O O . MET B 1 410 ? 5.219 4.281 2.217 1 94.94 410 MET B O 1
ATOM 9001 N N . ALA B 1 411 ? 7.168 3.727 3.246 1 94.12 411 ALA B N 1
ATOM 9002 C CA . ALA B 1 411 ? 8.023 4.148 2.139 1 94.12 411 ALA B CA 1
ATOM 9003 C C . ALA B 1 411 ? 7.703 3.359 0.871 1 94.12 411 ALA B C 1
ATOM 9005 O O . ALA B 1 411 ? 7.695 3.918 -0.229 1 94.12 411 ALA B O 1
ATOM 9006 N N . SER B 1 412 ? 7.441 2.084 1.01 1 91 412 SER B N 1
ATOM 9007 C CA . SER B 1 412 ? 7.125 1.244 -0.141 1 91 412 SER B CA 1
ATOM 9008 C C . SER B 1 412 ? 5.816 1.675 -0.795 1 91 412 SER B C 1
ATOM 9010 O O . SER B 1 412 ? 5.684 1.624 -2.02 1 91 412 SER B O 1
ATOM 9012 N N . ALA B 1 413 ? 4.84 2.01 0.008 1 94.38 413 ALA B N 1
ATOM 9013 C CA . ALA B 1 413 ? 3.566 2.492 -0.523 1 94.38 413 ALA B CA 1
ATOM 9014 C C . ALA B 1 413 ? 3.754 3.787 -1.308 1 94.38 413 ALA B C 1
ATOM 9016 O O . ALA B 1 413 ? 3.223 3.934 -2.412 1 94.38 413 ALA B O 1
ATOM 9017 N N . PHE B 1 414 ? 4.523 4.719 -0.776 1 95.06 414 PHE B N 1
ATOM 9018 C CA . PHE B 1 414 ? 4.793 5.98 -1.461 1 95.06 414 PHE B CA 1
ATOM 9019 C C . PHE B 1 414 ? 5.586 5.742 -2.74 1 95.06 414 PHE B C 1
ATOM 9021 O O . PHE B 1 414 ? 5.344 6.398 -3.756 1 95.06 414 PHE B O 1
ATOM 9028 N N . GLU B 1 415 ? 6.566 4.863 -2.668 1 90.19 415 GLU B N 1
ATOM 9029 C CA . GLU B 1 415 ? 7.352 4.527 -3.854 1 90.19 415 GLU B CA 1
ATOM 9030 C C . GLU B 1 415 ? 6.453 4.055 -4.992 1 90.19 415 GLU B C 1
ATOM 9032 O O . GLU B 1 415 ? 6.602 4.5 -6.133 1 90.19 415 GLU B O 1
ATOM 9037 N N . TYR B 1 416 ? 5.539 3.24 -4.672 1 88.62 416 TYR B N 1
ATOM 9038 C CA . TYR B 1 416 ? 4.633 2.705 -5.684 1 88.62 416 TYR B CA 1
ATOM 9039 C C . TYR B 1 416 ? 3.783 3.814 -6.293 1 88.62 416 TYR B C 1
ATOM 9041 O O . TYR B 1 416 ? 3.646 3.898 -7.516 1 88.62 416 TYR B O 1
ATOM 9049 N N . ARG B 1 417 ? 3.211 4.68 -5.508 1 90.25 417 ARG B N 1
ATOM 9050 C CA . ARG B 1 417 ? 2.275 5.684 -6.008 1 90.25 417 ARG B CA 1
ATOM 9051 C C . ARG B 1 417 ? 3.002 6.762 -6.805 1 90.25 417 ARG B C 1
ATOM 9053 O O . ARG B 1 417 ? 2.482 7.254 -7.809 1 90.25 417 ARG B O 1
ATOM 9060 N N . TYR B 1 418 ? 4.168 7.148 -6.41 1 89.44 418 TYR B N 1
ATOM 9061 C CA . TYR B 1 418 ? 4.754 8.367 -6.961 1 89.44 418 TYR B CA 1
ATOM 9062 C C . TYR B 1 418 ? 5.883 8.031 -7.93 1 89.44 418 TYR B C 1
ATOM 9064 O O . TYR B 1 418 ? 6.199 8.828 -8.82 1 89.44 418 TYR B O 1
ATOM 9072 N N . PHE B 1 419 ? 6.461 6.848 -7.855 1 84.38 419 PHE B N 1
ATOM 9073 C CA . PHE B 1 419 ? 7.691 6.629 -8.602 1 84.38 419 PHE B CA 1
ATOM 9074 C C . PHE B 1 419 ? 7.543 5.453 -9.562 1 84.38 419 PHE B C 1
ATOM 9076 O O . PHE B 1 419 ? 8.406 5.227 -10.414 1 84.38 419 PHE B O 1
ATOM 9083 N N . ASN B 1 420 ? 6.41 4.695 -9.398 1 78.88 420 ASN B N 1
ATOM 9084 C CA . ASN B 1 420 ? 6.195 3.59 -10.32 1 78.88 420 ASN B CA 1
ATOM 9085 C C . ASN B 1 420 ? 6.008 4.086 -11.75 1 78.88 420 ASN B C 1
ATOM 9087 O O . ASN B 1 420 ? 5.438 5.156 -11.977 1 78.88 420 ASN B O 1
ATOM 9091 N N . ARG B 1 421 ? 6.289 3.359 -12.664 1 67.56 421 ARG B N 1
ATOM 9092 C CA . ARG B 1 421 ? 6.352 3.719 -14.078 1 67.56 421 ARG B CA 1
ATOM 9093 C C . ARG B 1 421 ? 4.969 4.086 -14.609 1 67.56 421 ARG B C 1
ATOM 9095 O O . ARG B 1 421 ? 4.848 4.902 -15.523 1 67.56 421 ARG B O 1
ATOM 9102 N N . THR B 1 422 ? 3.918 3.41 -14.164 1 64 422 THR B N 1
ATOM 9103 C CA . THR B 1 422 ? 2.588 3.613 -14.727 1 64 422 THR B CA 1
ATOM 9104 C C . THR B 1 422 ? 1.949 4.879 -14.156 1 64 422 THR B C 1
ATOM 9106 O O . THR B 1 422 ? 0.894 5.309 -14.625 1 64 422 THR B O 1
ATOM 9109 N N . HIS B 1 423 ? 2.537 5.445 -13.156 1 61.84 423 HIS B N 1
ATOM 9110 C CA . HIS B 1 423 ? 1.967 6.637 -12.547 1 61.84 423 HIS B CA 1
ATOM 9111 C C . HIS B 1 423 ? 2.738 7.891 -12.945 1 61.84 423 HIS B C 1
ATOM 9113 O O . HIS B 1 423 ? 2.359 9 -12.578 1 61.84 423 HIS B O 1
ATOM 9119 N N . ARG B 1 424 ? 3.764 7.695 -13.625 1 51.53 424 ARG B N 1
ATOM 9120 C CA . ARG B 1 424 ? 4.637 8.805 -13.992 1 51.53 424 ARG B CA 1
ATOM 9121 C C . ARG B 1 424 ? 3.879 9.844 -14.82 1 51.53 424 ARG B C 1
ATOM 9123 O O . ARG B 1 424 ? 3.543 9.602 -15.977 1 51.53 424 ARG B O 1
ATOM 9130 N N . SER B 1 425 ? 2.793 10.422 -14.203 1 43.28 425 SER B N 1
ATOM 9131 C CA . SER B 1 425 ? 2.27 11.602 -14.875 1 43.28 425 SER B CA 1
ATOM 9132 C C . SER B 1 425 ? 3.283 12.742 -14.859 1 43.28 425 SER B C 1
ATOM 9134 O O . SER B 1 425 ? 3.395 13.469 -13.867 1 43.28 425 SER B O 1
ATOM 9136 N N . LEU B 1 426 ? 4.523 12.453 -15.117 1 37.47 426 LEU B N 1
ATOM 9137 C CA . LEU B 1 426 ? 5.273 13.695 -15 1 37.47 426 LEU B CA 1
ATOM 9138 C C . LEU B 1 426 ? 4.527 14.844 -15.656 1 37.47 426 LEU B C 1
ATOM 9140 O O . LEU B 1 426 ? 4.223 14.789 -16.859 1 37.47 426 LEU B O 1
ATOM 9144 N N . THR B 1 427 ? 3.605 15.344 -14.898 1 36.81 427 THR B N 1
ATOM 9145 C CA . THR B 1 427 ? 3.086 16.641 -15.32 1 36.81 427 THR B CA 1
ATOM 9146 C C . THR B 1 427 ? 4.215 17.547 -15.812 1 36.81 427 THR B C 1
ATOM 9148 O O . THR B 1 427 ? 5.023 18.016 -15.008 1 36.81 427 THR B O 1
ATOM 9151 N N . ILE B 1 428 ? 4.793 17.188 -16.844 1 36.19 428 ILE B N 1
ATOM 9152 C CA . ILE B 1 428 ? 5.629 18.266 -17.375 1 36.19 428 ILE B CA 1
ATOM 9153 C C . ILE B 1 428 ? 4.816 19.547 -17.484 1 36.19 428 ILE B C 1
ATOM 9155 O O . ILE B 1 428 ? 3.754 19.562 -18.109 1 36.19 428 ILE B O 1
ATOM 9159 N N . PRO B 1 429 ? 5.031 20.391 -16.547 1 34.94 429 PRO B N 1
ATOM 9160 C CA . PRO B 1 429 ? 4.344 21.672 -16.75 1 34.94 429 PRO B CA 1
ATOM 9161 C C . PRO B 1 429 ? 4.203 22.031 -18.234 1 34.94 429 PRO B C 1
ATOM 9163 O O . PRO B 1 429 ? 5.086 21.734 -19.031 1 34.94 429 PRO B O 1
ATOM 9166 N N . GLN B 1 430 ? 3.041 22.266 -18.562 1 32.66 430 GLN B N 1
ATOM 9167 C CA . GLN B 1 430 ? 2.686 22.688 -19.906 1 32.66 430 GLN B CA 1
ATOM 9168 C C . GLN B 1 430 ? 3.752 23.625 -20.484 1 32.66 430 GLN B C 1
ATOM 9170 O O . GLN B 1 430 ? 4.082 23.531 -21.672 1 32.66 430 GLN B O 1
ATOM 9175 N N . ASN B 1 431 ? 4.199 24.547 -19.656 1 32.19 431 ASN B N 1
ATOM 9176 C CA . ASN B 1 431 ? 5.156 25.516 -20.172 1 32.19 431 ASN B CA 1
ATOM 9177 C C . ASN B 1 431 ? 6.473 24.859 -20.562 1 32.19 431 ASN B C 1
ATOM 9179 O O . ASN B 1 431 ? 7.285 25.453 -21.281 1 32.19 431 ASN B O 1
ATOM 9183 N N . ALA B 1 432 ? 6.832 23.859 -19.828 1 35 432 ALA B N 1
ATOM 9184 C CA . ALA B 1 432 ? 8.023 23.156 -20.312 1 35 432 ALA B CA 1
ATOM 9185 C C . ALA B 1 432 ? 7.727 22.391 -21.594 1 35 432 ALA B C 1
ATOM 9187 O O . ALA B 1 432 ? 8.625 22.172 -22.406 1 35 432 ALA B O 1
ATOM 9188 N N . LEU B 1 433 ? 6.492 21.906 -21.688 1 38 433 LEU B N 1
ATOM 9189 C CA . LEU B 1 433 ? 6.066 21.312 -22.938 1 38 433 LEU B CA 1
ATOM 9190 C C . LEU B 1 433 ? 6.086 22.328 -24.078 1 38 433 LEU B C 1
ATOM 9192 O O . LEU B 1 433 ? 6.434 22 -25.203 1 38 433 LEU B O 1
ATOM 9196 N N . ASN B 1 434 ? 5.582 23.469 -23.875 1 35.41 434 ASN B N 1
ATOM 9197 C CA . ASN B 1 434 ? 5.547 24.484 -24.906 1 35.41 434 ASN B CA 1
ATOM 9198 C C . ASN B 1 434 ? 6.953 24.906 -25.344 1 35.41 434 ASN B C 1
ATOM 9200 O O . ASN B 1 434 ? 7.18 25.234 -26.5 1 35.41 434 ASN B O 1
ATOM 9204 N N . ASN B 1 435 ? 7.93 25.062 -24.438 1 37.62 435 ASN B N 1
ATOM 9205 C CA . ASN B 1 435 ? 9.234 25.578 -24.859 1 37.62 435 ASN B CA 1
ATOM 9206 C C . ASN B 1 435 ? 10.117 24.469 -25.422 1 37.62 435 ASN B C 1
ATOM 9208 O O . ASN B 1 435 ? 11.141 24.75 -26.047 1 37.62 435 ASN B O 1
ATOM 9212 N N . ASN B 1 436 ? 10.148 23.234 -25.016 1 31.64 436 ASN B N 1
ATOM 9213 C CA . ASN B 1 436 ? 10.859 22.141 -25.656 1 31.64 436 ASN B CA 1
ATOM 9214 C C . ASN B 1 436 ? 9.961 20.922 -25.859 1 31.64 436 ASN B C 1
ATOM 9216 O O . ASN B 1 436 ? 9.977 20 -25.047 1 31.64 436 ASN B O 1
ATOM 9220 N N . PRO B 1 437 ? 9.086 21.109 -26.859 1 33.78 437 PRO B N 1
ATOM 9221 C CA . PRO B 1 437 ? 8.18 20.016 -27.219 1 33.78 437 PRO B CA 1
ATOM 9222 C C . PRO B 1 437 ? 8.875 18.656 -27.25 1 33.78 437 PRO B C 1
ATOM 9224 O O . PRO B 1 437 ? 8.227 17.609 -27.125 1 33.78 437 PRO B O 1
ATOM 9227 N N . SER B 1 438 ? 10.086 18.672 -27.844 1 32.78 438 SER B N 1
ATOM 9228 C CA . SER B 1 438 ? 10.844 17.438 -28.047 1 32.78 438 SER B CA 1
ATOM 9229 C C . SER B 1 438 ? 11.07 16.703 -26.734 1 32.78 438 SER B C 1
ATOM 9231 O O . SER B 1 438 ? 11.508 15.555 -26.719 1 32.78 438 SER B O 1
ATOM 9233 N N . LEU B 1 439 ? 10.977 17.547 -25.766 1 32.22 439 LEU B N 1
ATOM 9234 C CA . LEU B 1 439 ? 11.227 16.891 -24.484 1 32.22 439 LEU B CA 1
ATOM 9235 C C . LEU B 1 439 ? 10.102 15.922 -24.141 1 32.22 439 LEU B C 1
ATOM 9237 O O . LEU B 1 439 ? 10.289 15.016 -23.312 1 32.22 439 LEU B O 1
ATOM 9241 N N . ILE B 1 440 ? 8.969 16.25 -24.703 1 34.06 440 ILE B N 1
ATOM 9242 C CA . ILE B 1 440 ? 7.879 15.297 -24.469 1 34.06 440 ILE B CA 1
ATOM 9243 C C . ILE B 1 440 ? 8.234 13.938 -25.062 1 34.06 440 ILE B C 1
ATOM 9245 O O . ILE B 1 440 ? 8.016 12.906 -24.438 1 34.06 440 ILE B O 1
ATOM 9249 N N . GLN B 1 441 ? 8.469 14.094 -26.406 1 31.55 441 GLN B N 1
ATOM 9250 C CA . GLN B 1 441 ? 8.633 12.859 -27.172 1 31.55 441 GLN B CA 1
ATOM 9251 C C . GLN B 1 441 ? 9.711 11.977 -26.547 1 31.55 441 GLN B C 1
ATOM 9253 O O . GLN B 1 441 ? 9.562 10.758 -26.5 1 31.55 441 GLN B O 1
ATOM 9258 N N . ASN B 1 442 ? 10.875 12.594 -26.531 1 27.94 442 ASN B N 1
ATOM 9259 C CA . ASN B 1 442 ? 12.062 11.836 -26.156 1 27.94 442 ASN B CA 1
ATOM 9260 C C . ASN B 1 442 ? 12.055 11.492 -24.656 1 27.94 442 ASN B C 1
ATOM 9262 O O . ASN B 1 442 ? 12.695 10.531 -24.234 1 27.94 442 ASN B O 1
ATOM 9266 N N . GLN B 1 443 ? 11.57 12.531 -23.984 1 29.27 443 GLN B N 1
ATOM 9267 C CA . GLN B 1 443 ? 11.883 12.352 -22.578 1 29.27 443 GLN B CA 1
ATOM 9268 C C . GLN B 1 443 ? 10.984 11.297 -21.938 1 29.27 443 GLN B C 1
ATOM 9270 O O . GLN B 1 443 ? 11.336 10.719 -20.906 1 29.27 443 GLN B O 1
ATOM 9275 N N . TYR B 1 444 ? 9.734 11.516 -22.375 1 29.39 444 TYR B N 1
ATOM 9276 C CA . TYR B 1 444 ? 8.945 10.438 -21.781 1 29.39 444 TYR B CA 1
ATOM 9277 C C . TYR B 1 444 ? 9.25 9.109 -22.453 1 29.39 444 TYR B C 1
ATOM 9279 O O . TYR B 1 444 ? 8.516 8.133 -22.281 1 29.39 444 TYR B O 1
ATOM 9287 N N . THR B 1 445 ? 9.758 9.312 -23.688 1 28.72 445 THR B N 1
ATOM 9288 C CA . THR B 1 445 ? 10.172 7.988 -24.141 1 28.72 445 THR B CA 1
ATOM 9289 C C . THR B 1 445 ? 10.859 7.227 -23 1 28.72 445 THR B C 1
ATOM 9291 O O . THR B 1 445 ? 11.953 7.586 -22.578 1 28.72 445 THR B O 1
ATOM 9294 N N . LEU B 1 446 ? 9.977 7.098 -22.156 1 30.41 446 LEU B N 1
ATOM 9295 C CA . LEU B 1 446 ? 10.516 6.035 -21.312 1 30.41 446 LEU B CA 1
ATOM 9296 C C . LEU B 1 446 ? 11.516 5.184 -22.094 1 30.41 446 LEU B C 1
ATOM 9298 O O . LEU B 1 446 ? 11.164 4.574 -23.109 1 30.41 446 LEU B O 1
ATOM 9302 N N . ASN B 1 447 ? 12.477 5.871 -22.516 1 28.77 447 ASN B N 1
ATOM 9303 C CA . ASN B 1 447 ? 13.469 4.945 -23.047 1 28.77 447 ASN B CA 1
ATOM 9304 C C . ASN B 1 447 ? 13.336 3.562 -22.422 1 28.77 447 ASN B C 1
ATOM 9306 O O . ASN B 1 447 ? 13.461 3.412 -21.203 1 28.77 447 ASN B O 1
ATOM 9310 N N . ASN B 1 448 ? 12.484 2.908 -22.969 1 28.22 448 ASN B N 1
ATOM 9311 C CA . ASN B 1 448 ? 12.188 1.48 -22.906 1 28.22 448 ASN B CA 1
ATOM 9312 C C . ASN B 1 448 ? 13.422 0.664 -22.562 1 28.22 448 ASN B C 1
ATOM 9314 O O . ASN B 1 448 ? 13.484 -0.532 -22.844 1 28.22 448 ASN B O 1
ATOM 9318 N N . GLN B 1 449 ? 14.523 1.305 -22.922 1 28.56 449 GLN B N 1
ATOM 9319 C CA . GLN B 1 449 ? 15.547 0.386 -22.422 1 28.56 449 GLN B CA 1
ATOM 9320 C C . GLN B 1 449 ? 15.289 0.002 -20.969 1 28.56 449 GLN B C 1
ATOM 9322 O O . GLN B 1 449 ? 15.562 0.788 -20.062 1 28.56 449 GLN B O 1
ATOM 9327 N N . ILE B 1 450 ? 14.094 -0.255 -20.875 1 30.03 450 ILE B N 1
ATOM 9328 C CA . ILE B 1 450 ? 13.68 -1.001 -19.688 1 30.03 450 ILE B CA 1
ATOM 9329 C C . ILE B 1 450 ? 14.898 -1.632 -19.016 1 30.03 450 ILE B C 1
ATOM 9331 O O . ILE B 1 450 ? 15.625 -2.404 -19.656 1 30.03 450 ILE B O 1
ATOM 9335 N N . ASN B 1 451 ? 15.562 -0.816 -18.297 1 29.39 451 ASN B N 1
ATOM 9336 C CA . ASN B 1 451 ? 16.516 -1.619 -17.531 1 29.39 451 ASN B CA 1
ATOM 9337 C C . ASN B 1 451 ? 16.047 -3.064 -17.406 1 29.39 451 ASN B C 1
ATOM 9339 O O . ASN B 1 451 ? 15.047 -3.34 -16.75 1 29.39 451 ASN B O 1
ATOM 9343 N N . THR B 1 452 ? 16 -3.652 -18.484 1 28.77 452 THR B N 1
ATOM 9344 C CA . THR B 1 452 ? 15.922 -5.102 -18.641 1 28.77 452 THR B CA 1
ATOM 9345 C C . THR B 1 452 ? 16.438 -5.801 -17.375 1 28.77 452 THR B C 1
ATOM 9347 O O . THR B 1 452 ? 16.406 -7.031 -17.297 1 28.77 452 THR B O 1
ATOM 9350 N N . GLY B 1 453 ? 17.453 -5.051 -16.953 1 26.39 453 GLY B N 1
ATOM 9351 C CA . GLY B 1 453 ? 17.812 -5.832 -15.781 1 26.39 453 GLY B CA 1
ATOM 9352 C C . GLY B 1 453 ? 16.703 -5.91 -14.75 1 26.39 453 GLY B C 1
ATOM 9353 O O . GLY B 1 453 ? 15.898 -4.984 -14.625 1 26.39 453 GLY B O 1
ATOM 9354 N N . GLY B 1 454 ? 16.266 -6.992 -14.57 1 27.48 454 GLY B N 1
ATOM 9355 C CA . GLY B 1 454 ? 15.18 -7.559 -13.789 1 27.48 454 GLY B CA 1
ATOM 9356 C C . GLY B 1 454 ? 14.516 -6.555 -12.867 1 27.48 454 GLY B C 1
ATOM 9357 O O . GLY B 1 454 ? 13.289 -6.441 -12.844 1 27.48 454 GLY B O 1
ATOM 9358 N N . TYR B 1 455 ? 15.094 -6.23 -11.719 1 31.2 455 TYR B N 1
ATOM 9359 C CA . TYR B 1 455 ? 14.484 -6.262 -10.398 1 31.2 455 TYR B CA 1
ATOM 9360 C C . TYR B 1 455 ? 13.867 -4.914 -10.047 1 31.2 455 TYR B C 1
ATOM 9362 O O . TYR B 1 455 ? 12.719 -4.848 -9.602 1 31.2 455 TYR B O 1
ATOM 9370 N N . SER B 1 456 ? 14.742 -3.76 -9.828 1 33.88 456 SER B N 1
ATOM 9371 C CA . SER B 1 456 ? 14.227 -2.609 -9.086 1 33.88 456 SER B CA 1
ATOM 9372 C C . SER B 1 456 ? 13.656 -1.559 -10.031 1 33.88 456 SER B C 1
ATOM 9374 O O . SER B 1 456 ? 14.375 -1.003 -10.867 1 33.88 456 SER B O 1
ATOM 9376 N N . PRO B 1 457 ? 12.492 -1.643 -10.5 1 36.03 457 PRO B N 1
ATOM 9377 C CA . PRO B 1 457 ? 11.836 -0.62 -11.328 1 36.03 457 PRO B CA 1
ATOM 9378 C C . PRO B 1 457 ? 12.297 0.795 -10.977 1 36.03 457 PRO B C 1
ATOM 9380 O O . PRO B 1 457 ? 11.875 1.759 -11.625 1 36.03 457 PRO B O 1
ATOM 9383 N N . TYR B 1 458 ? 12.984 0.963 -9.906 1 33.06 458 TYR B N 1
ATOM 9384 C CA . TYR B 1 458 ? 13.289 2.285 -9.367 1 33.06 458 TYR B CA 1
ATOM 9385 C C . TYR B 1 458 ? 14.75 2.643 -9.586 1 33.06 458 TYR B C 1
ATOM 9387 O O . TYR B 1 458 ? 15.297 3.508 -8.898 1 33.06 458 TYR B O 1
ATOM 9395 N N . SER B 1 459 ? 15.578 1.981 -10.43 1 35.5 459 SER B N 1
ATOM 9396 C CA . SER B 1 459 ? 16.984 2.355 -10.383 1 35.5 459 SER B CA 1
ATOM 9397 C C . SER B 1 459 ? 17.188 3.811 -10.797 1 35.5 459 SER B C 1
ATOM 9399 O O . SER B 1 459 ? 16.688 4.242 -11.836 1 35.5 459 SER B O 1
ATOM 9401 N N . ILE B 1 460 ? 17.547 4.621 -9.875 1 33.78 460 ILE B N 1
ATOM 9402 C CA . ILE B 1 460 ? 17.969 6.012 -9.992 1 33.78 460 ILE B CA 1
ATOM 9403 C C . ILE B 1 460 ? 19.203 6.098 -10.891 1 33.78 460 ILE B C 1
ATOM 9405 O O . ILE B 1 460 ? 19.578 7.18 -11.359 1 33.78 460 ILE B O 1
ATOM 9409 N N . THR B 1 461 ? 20.234 5.254 -10.711 1 34.44 461 THR B N 1
ATOM 9410 C CA . THR B 1 461 ? 21.484 5.629 -11.352 1 34.44 461 THR B CA 1
ATOM 9411 C C . THR B 1 461 ? 21.453 5.301 -12.836 1 34.44 461 THR B C 1
ATOM 9413 O O . THR B 1 461 ? 21.062 4.195 -13.227 1 34.44 461 THR B O 1
ATOM 9416 N N . GLY B 1 462 ? 21.312 6.312 -13.625 1 34.75 462 GLY B N 1
ATOM 9417 C CA . GLY B 1 462 ? 21.719 6.246 -15.016 1 34.75 462 GLY B CA 1
ATOM 9418 C C . GLY B 1 462 ? 22.969 5.422 -15.242 1 34.75 462 GLY B C 1
ATOM 9419 O O . GLY B 1 462 ? 24.078 5.863 -14.914 1 34.75 462 GLY B O 1
ATOM 9420 N N . ASN B 1 463 ? 23.172 4.266 -14.828 1 31.3 463 ASN B N 1
ATOM 9421 C CA . ASN B 1 463 ? 24.422 3.779 -15.414 1 31.3 463 ASN B CA 1
ATOM 9422 C C . ASN B 1 463 ? 24.359 3.783 -16.938 1 31.3 463 ASN B C 1
ATOM 9424 O O . ASN B 1 463 ? 23.281 3.789 -17.531 1 31.3 463 ASN B O 1
ATOM 9428 N N . ALA B 1 464 ? 25.656 3.811 -17.547 1 29.03 464 ALA B N 1
ATOM 9429 C CA . ALA B 1 464 ? 26.016 3.797 -18.969 1 29.03 464 ALA B CA 1
ATOM 9430 C C . ALA B 1 464 ? 25.094 2.877 -19.766 1 29.03 464 ALA B C 1
ATOM 9432 O O . ALA B 1 464 ? 24.984 3.008 -20.984 1 29.03 464 ALA B O 1
ATOM 9433 N N . ASN B 1 465 ? 24.797 1.745 -19.297 1 30.91 465 ASN B N 1
ATOM 9434 C CA . ASN B 1 465 ? 24.328 0.707 -20.203 1 30.91 465 ASN B CA 1
ATOM 9435 C C . ASN B 1 465 ? 22.797 0.697 -20.281 1 30.91 465 ASN B C 1
ATOM 9437 O O . ASN B 1 465 ? 22.172 -0.308 -19.969 1 30.91 465 ASN B O 1
ATOM 9441 N N . GLY B 1 466 ? 22.156 1.959 -20.469 1 32.59 466 GLY B N 1
ATOM 9442 C CA . GLY B 1 466 ? 20.812 2.119 -21.016 1 32.59 466 GLY B CA 1
ATOM 9443 C C . GLY B 1 466 ? 19.734 2.141 -19.969 1 32.59 466 GLY B C 1
ATOM 9444 O O . GLY B 1 466 ? 18.547 1.925 -20.266 1 32.59 466 GLY B O 1
ATOM 9445 N N . ASN B 1 467 ? 19.969 1.98 -18.672 1 39.09 467 ASN B N 1
ATOM 9446 C CA . ASN B 1 467 ? 18.953 1.914 -17.641 1 39.09 467 ASN B CA 1
ATOM 9447 C C . ASN B 1 467 ? 18.328 3.281 -17.375 1 39.09 467 ASN B C 1
ATOM 9449 O O . ASN B 1 467 ? 19.047 4.246 -17.078 1 39.09 467 ASN B O 1
ATOM 9453 N N . ILE B 1 468 ? 17.312 3.787 -18.016 1 44.56 468 ILE B N 1
ATOM 9454 C CA . ILE B 1 468 ? 16.75 5.125 -17.969 1 44.56 468 ILE B CA 1
ATOM 9455 C C . ILE B 1 468 ? 16.141 5.367 -16.578 1 44.56 468 ILE B C 1
ATOM 9457 O O . ILE B 1 468 ? 15.094 4.793 -16.25 1 44.56 468 ILE B O 1
ATOM 9461 N N . GLY B 1 469 ? 16.75 5.461 -15.516 1 58.34 469 GLY B N 1
ATOM 9462 C CA . GLY B 1 469 ? 16.359 5.902 -14.18 1 58.34 469 GLY B CA 1
ATOM 9463 C C . GLY B 1 469 ? 15.938 7.359 -14.141 1 58.34 469 GLY B C 1
ATOM 9464 O O . GLY B 1 469 ? 15.898 8.031 -15.172 1 58.34 469 GLY B O 1
ATOM 9465 N N . TYR B 1 470 ? 15.219 7.938 -13.141 1 67.38 470 TYR B N 1
ATOM 9466 C CA . TYR B 1 470 ? 14.852 9.328 -12.914 1 67.38 470 TYR B CA 1
ATOM 9467 C C . TYR B 1 470 ? 16.094 10.219 -12.836 1 67.38 470 TYR B C 1
ATOM 9469 O O . TYR B 1 470 ? 17.109 9.82 -12.273 1 67.38 470 TYR B O 1
ATOM 9477 N N . THR B 1 471 ? 16.047 11.344 -13.578 1 71.25 471 THR B N 1
ATOM 9478 C CA . THR B 1 471 ? 17.047 12.375 -13.305 1 71.25 471 THR B CA 1
ATOM 9479 C C . THR B 1 471 ? 16.875 12.922 -11.891 1 71.25 471 THR B C 1
ATOM 9481 O O . THR B 1 471 ? 15.82 12.75 -11.273 1 71.25 471 THR B O 1
ATOM 9484 N N . GLN B 1 472 ? 17.906 13.555 -11.453 1 76.94 472 GLN B N 1
ATOM 9485 C CA . GLN B 1 472 ? 17.797 14.156 -10.125 1 76.94 472 GLN B CA 1
ATOM 9486 C C . GLN B 1 472 ? 16.703 15.203 -10.078 1 76.94 472 GLN B C 1
ATOM 9488 O O . GLN B 1 472 ? 15.984 15.312 -9.078 1 76.94 472 GLN B O 1
ATOM 9493 N N . LEU B 1 473 ? 16.594 15.969 -11.117 1 77.44 473 LEU B N 1
ATOM 9494 C CA . LEU B 1 473 ? 15.555 16.984 -11.188 1 77.44 473 LEU B CA 1
ATOM 9495 C C . LEU B 1 473 ? 14.172 16.359 -11.102 1 77.44 473 LEU B C 1
ATOM 9497 O O . LEU B 1 473 ? 13.281 16.891 -10.438 1 77.44 473 LEU B O 1
ATOM 9501 N N . GLU B 1 474 ? 14 15.203 -11.773 1 77.81 474 GLU B N 1
ATOM 9502 C CA . GLU B 1 474 ? 12.734 14.484 -11.703 1 77.81 474 GLU B CA 1
ATOM 9503 C C . GLU B 1 474 ? 12.469 13.945 -10.305 1 77.81 474 GLU B C 1
ATOM 9505 O O . GLU B 1 474 ? 11.352 14.031 -9.797 1 77.81 474 GLU B O 1
ATOM 9510 N N . LEU B 1 475 ? 13.539 13.422 -9.75 1 83.88 475 LEU B N 1
ATOM 9511 C CA . LEU B 1 475 ? 13.414 12.914 -8.391 1 83.88 475 LEU B CA 1
ATOM 9512 C C . LEU B 1 475 ? 13.039 14.031 -7.422 1 83.88 475 LEU B C 1
ATOM 9514 O O . LEU B 1 475 ? 12.148 13.859 -6.59 1 83.88 475 LEU B O 1
ATOM 9518 N N . ASP B 1 476 ? 13.688 15.18 -7.598 1 86.81 476 ASP B N 1
ATOM 9519 C CA . ASP B 1 476 ? 13.406 16.312 -6.734 1 86.81 476 ASP B CA 1
ATOM 9520 C C . ASP B 1 476 ? 11.945 16.75 -6.855 1 86.81 476 ASP B C 1
ATOM 9522 O O . ASP B 1 476 ? 11.305 17.078 -5.852 1 86.81 476 ASP B O 1
ATOM 9526 N N . GLN B 1 477 ? 11.477 16.734 -8.023 1 86 477 GLN B N 1
ATOM 9527 C CA . GLN B 1 477 ? 10.086 17.109 -8.266 1 86 477 GLN B CA 1
ATOM 9528 C C . GLN B 1 477 ? 9.125 16.109 -7.633 1 86 477 GLN B C 1
ATOM 9530 O O . GLN B 1 477 ? 8.148 16.5 -6.992 1 86 477 GLN B O 1
ATOM 9535 N N . LEU B 1 478 ? 9.414 14.82 -7.812 1 89.19 478 LEU B N 1
ATOM 9536 C CA . LEU B 1 478 ? 8.531 13.781 -7.297 1 89.19 478 LEU B CA 1
ATOM 9537 C C . LEU B 1 478 ? 8.555 13.758 -5.77 1 89.19 478 LEU B C 1
ATOM 9539 O O . LEU B 1 478 ? 7.512 13.602 -5.133 1 89.19 478 LEU B O 1
ATOM 9543 N N . PHE B 1 479 ? 9.758 13.938 -5.211 1 93.19 479 PHE B N 1
ATOM 9544 C CA . PHE B 1 479 ? 9.859 14.008 -3.758 1 93.19 479 PHE B CA 1
ATOM 9545 C C . PHE B 1 479 ? 9.078 15.195 -3.215 1 93.19 479 PHE B C 1
ATOM 9547 O O . PHE B 1 479 ? 8.398 15.078 -2.189 1 93.19 479 PHE B O 1
ATOM 9554 N N . SER B 1 480 ? 9.148 16.312 -3.879 1 94.44 480 SER B N 1
ATOM 9555 C CA . SER B 1 480 ? 8.438 17.516 -3.465 1 94.44 480 SER B CA 1
ATOM 9556 C C . SER B 1 480 ? 6.926 17.328 -3.539 1 94.44 480 SER B C 1
ATOM 9558 O O . SER B 1 480 ? 6.195 17.734 -2.639 1 94.44 480 SER B O 1
ATOM 9560 N N . GLU B 1 481 ? 6.492 16.719 -4.621 1 93.25 481 GLU B N 1
ATOM 9561 C CA . GLU B 1 481 ? 5.066 16.453 -4.781 1 93.25 481 GLU B CA 1
ATOM 9562 C C . GLU B 1 481 ? 4.562 15.484 -3.717 1 93.25 481 GLU B C 1
ATOM 9564 O O . GLU B 1 481 ? 3.492 15.688 -3.139 1 93.25 481 GLU B O 1
ATOM 9569 N N . MET B 1 482 ? 5.328 14.438 -3.527 1 95.44 482 MET B N 1
ATOM 9570 C CA . MET B 1 482 ? 4.992 13.43 -2.525 1 95.44 482 MET B CA 1
ATOM 9571 C C . MET B 1 482 ? 4.836 14.062 -1.146 1 95.44 482 MET B C 1
ATOM 9573 O O . MET B 1 482 ? 3.818 13.867 -0.481 1 95.44 482 MET B O 1
ATOM 9577 N N . LEU B 1 483 ? 5.793 14.891 -0.728 1 97.62 483 LEU B N 1
ATOM 9578 C CA . LEU B 1 483 ? 5.754 15.531 0.585 1 97.62 483 LEU B CA 1
ATOM 9579 C C . LEU B 1 483 ? 4.625 16.547 0.66 1 97.62 483 LEU B C 1
ATOM 9581 O O . LEU B 1 483 ? 3.967 16.688 1.696 1 97.62 483 LEU B O 1
ATOM 9585 N N . GLY B 1 484 ? 4.434 17.297 -0.408 1 98.19 484 GLY B N 1
ATOM 9586 C CA . GLY B 1 484 ? 3.35 18.266 -0.451 1 98.19 484 GLY B CA 1
ATOM 9587 C C . GLY B 1 484 ? 1.981 17.641 -0.27 1 98.19 484 GLY B C 1
ATOM 9588 O O . GLY B 1 484 ? 1.153 18.141 0.488 1 98.19 484 GLY B O 1
ATOM 9589 N N . ASP B 1 485 ? 1.761 16.516 -0.983 1 97.19 485 ASP B N 1
ATOM 9590 C CA . ASP B 1 485 ? 0.493 15.805 -0.858 1 97.19 485 ASP B CA 1
ATOM 9591 C C . ASP B 1 485 ? 0.33 15.219 0.541 1 97.19 485 ASP B C 1
ATOM 9593 O O . ASP B 1 485 ? -0.755 15.281 1.123 1 97.19 485 ASP B O 1
ATOM 9597 N N . PHE B 1 486 ? 1.412 14.641 1.088 1 98.12 486 PHE B N 1
ATOM 9598 C CA . PHE B 1 486 ? 1.368 13.945 2.371 1 98.12 486 PHE B CA 1
ATOM 9599 C C . PHE B 1 486 ? 1.153 14.938 3.512 1 98.12 486 PHE B C 1
ATOM 9601 O O . PHE B 1 486 ? 0.332 14.695 4.398 1 98.12 486 PHE B O 1
ATOM 9608 N N . LEU B 1 487 ? 1.771 16.078 3.441 1 98.38 487 LEU B N 1
ATOM 9609 C CA . LEU B 1 487 ? 1.815 16.969 4.594 1 98.38 487 LEU B CA 1
ATOM 9610 C C . LEU B 1 487 ? 0.685 18 4.539 1 98.38 487 LEU B C 1
ATOM 9612 O O . LEU B 1 487 ? 0.238 18.5 5.574 1 98.38 487 LEU B O 1
ATOM 9616 N N . PHE B 1 488 ? 0.199 18.312 3.301 1 98.5 488 PHE B N 1
ATOM 9617 C CA . PHE B 1 488 ? -0.635 19.516 3.234 1 98.5 488 PHE B CA 1
ATOM 9618 C C . PHE B 1 488 ? -1.854 19.266 2.352 1 98.5 488 PHE B C 1
ATOM 9620 O O . PHE B 1 488 ? -2.99 19.312 2.83 1 98.5 488 PHE B O 1
ATOM 9627 N N . VAL B 1 489 ? -1.676 18.906 1.092 1 98.12 489 VAL B N 1
ATOM 9628 C CA . VAL B 1 489 ? -2.77 18.891 0.125 1 98.12 489 VAL B CA 1
ATOM 9629 C C . VAL B 1 489 ? -3.754 17.781 0.469 1 98.12 489 VAL B C 1
ATOM 9631 O O . VAL B 1 489 ? -4.969 17.984 0.428 1 98.12 489 VAL B O 1
ATOM 9634 N N . GLY B 1 490 ? -3.236 16.578 0.759 1 96.88 490 GLY B N 1
ATOM 9635 C CA . GLY B 1 490 ? -4.105 15.484 1.176 1 96.88 490 GLY B CA 1
ATOM 9636 C C . GLY B 1 490 ? -4.953 15.828 2.385 1 96.88 490 GLY B C 1
ATOM 9637 O O . GLY B 1 490 ? -6.184 15.758 2.328 1 96.88 490 GLY B O 1
ATOM 9638 N N . PRO B 1 491 ? -4.301 16.266 3.436 1 97.81 491 PRO B N 1
ATOM 9639 C CA . PRO B 1 491 ? -5.027 16.656 4.648 1 97.81 491 PRO B CA 1
ATOM 9640 C C . PRO B 1 491 ? -6.062 17.75 4.398 1 97.81 491 PRO B C 1
ATOM 9642 O O . PRO B 1 491 ? -7.164 17.703 4.953 1 97.81 491 PRO B O 1
ATOM 9645 N N . ILE B 1 492 ? -5.754 18.703 3.592 1 98.06 492 ILE B N 1
ATOM 9646 C CA . ILE B 1 492 ? -6.672 19.797 3.258 1 98.06 492 ILE B CA 1
ATOM 9647 C C . ILE B 1 492 ? -7.883 19.234 2.514 1 98.06 492 ILE B C 1
ATOM 9649 O O . ILE B 1 492 ? -9.023 19.562 2.83 1 98.06 492 ILE B O 1
ATOM 9653 N N . ASP B 1 493 ? -7.609 18.391 1.553 1 94.88 493 ASP B N 1
ATOM 9654 C CA . ASP B 1 493 ? -8.688 17.734 0.813 1 94.88 493 ASP B CA 1
ATOM 9655 C C . ASP B 1 493 ? -9.562 16.906 1.742 1 94.88 493 ASP B C 1
ATOM 9657 O O . ASP B 1 493 ? -10.789 16.875 1.599 1 94.88 493 ASP B O 1
ATOM 9661 N N . TYR B 1 494 ? -8.93 16.188 2.674 1 94.06 494 TYR B N 1
ATOM 9662 C CA . TYR B 1 494 ? -9.68 15.344 3.59 1 94.06 494 TYR B CA 1
ATOM 9663 C C . TYR B 1 494 ? -10.609 16.172 4.469 1 94.06 494 TYR B C 1
ATOM 9665 O O . TYR B 1 494 ? -11.773 15.805 4.668 1 94.06 494 TYR B O 1
ATOM 9673 N N . ALA B 1 495 ? -10.117 17.281 4.977 1 96.56 495 ALA B N 1
ATOM 9674 C CA . ALA B 1 495 ? -10.891 18.156 5.848 1 96.56 495 ALA B CA 1
ATOM 9675 C C . ALA B 1 495 ? -12.094 18.75 5.109 1 96.56 495 ALA B C 1
ATOM 9677 O O . ALA B 1 495 ? -13.219 18.719 5.613 1 96.56 495 ALA B O 1
ATOM 9678 N N . VAL B 1 496 ? -11.844 19.25 3.949 1 95.81 496 VAL B N 1
ATOM 9679 C CA . VAL B 1 496 ? -12.914 19.922 3.215 1 95.81 496 VAL B CA 1
ATOM 9680 C C . VAL B 1 496 ? -13.945 18.891 2.744 1 95.81 496 VAL B C 1
ATOM 9682 O O . VAL B 1 496 ? -15.141 19.188 2.691 1 95.81 496 VAL B O 1
ATOM 9685 N N . ARG B 1 497 ? -13.492 17.734 2.387 1 90.88 497 ARG B N 1
ATOM 9686 C CA . ARG B 1 497 ? -14.391 16.656 1.973 1 90.88 497 ARG B CA 1
ATOM 9687 C C . ARG B 1 497 ? -15.328 16.266 3.105 1 90.88 497 ARG B C 1
ATOM 9689 O O . ARG B 1 497 ? -16.547 16.188 2.908 1 90.88 497 ARG B O 1
ATOM 9696 N N . LEU B 1 498 ? -14.797 16.031 4.266 1 91.12 498 LEU B N 1
ATOM 9697 C CA . LEU B 1 498 ? -15.602 15.633 5.414 1 91.12 498 LEU B CA 1
ATOM 9698 C C . LEU B 1 498 ? -16.5 16.781 5.863 1 91.12 498 LEU B C 1
ATOM 9700 O O . LEU B 1 498 ? -17.672 16.547 6.203 1 91.12 498 LEU B O 1
ATOM 9704 N N . HIS B 1 499 ? -15.984 17.969 5.875 1 94.75 499 HIS B N 1
ATOM 9705 C CA . HIS B 1 499 ? -16.75 19.125 6.301 1 94.75 499 HIS B CA 1
ATOM 9706 C C . HIS B 1 499 ? -17.922 19.391 5.355 1 94.75 499 HIS B C 1
ATOM 9708 O O . HIS B 1 499 ? -19.031 19.719 5.805 1 94.75 499 HIS B O 1
ATOM 9714 N N . SER B 1 500 ? -17.734 19.234 4.07 1 91.75 500 SER B N 1
ATOM 9715 C CA . SER B 1 500 ? -18.703 19.594 3.037 1 91.75 500 SER B CA 1
ATOM 9716 C C . SER B 1 500 ? -19.891 18.625 3.055 1 91.75 500 SER B C 1
ATOM 9718 O O . SER B 1 500 ? -20.938 18.922 2.457 1 91.75 500 SER B O 1
ATOM 9720 N N . ALA B 1 501 ? -19.719 17.594 3.771 1 85.25 501 ALA B N 1
ATOM 9721 C CA . ALA B 1 501 ? -20.828 16.641 3.885 1 85.25 501 ALA B CA 1
ATOM 9722 C C . ALA B 1 501 ? -22 17.234 4.664 1 85.25 501 ALA B C 1
ATOM 9724 O O . ALA B 1 501 ? -23.141 16.844 4.473 1 85.25 501 ALA B O 1
ATOM 9725 N N . GLN B 1 502 ? -21.719 18.203 5.516 1 89.38 502 GLN B N 1
ATOM 9726 C CA . GLN B 1 502 ? -22.797 18.703 6.371 1 89.38 502 GLN B CA 1
ATOM 9727 C C . GLN B 1 502 ? -22.781 20.219 6.441 1 89.38 502 GLN B C 1
ATOM 9729 O O . GLN B 1 502 ? -23.625 20.828 7.105 1 89.38 502 GLN B O 1
ATOM 9734 N N . ALA B 1 503 ? -21.828 20.844 5.828 1 93.19 503 ALA B N 1
ATOM 9735 C CA . ALA B 1 503 ? -21.734 22.297 5.82 1 93.19 503 ALA B CA 1
ATOM 9736 C C . ALA B 1 503 ? -21.094 22.797 4.523 1 93.19 503 ALA B C 1
ATOM 9738 O O . ALA B 1 503 ? -20.469 22.016 3.799 1 93.19 503 ALA B O 1
ATOM 9739 N N . ARG B 1 504 ? -21.234 24.078 4.215 1 93.94 504 ARG B N 1
ATOM 9740 C CA . ARG B 1 504 ? -20.703 24.641 2.975 1 93.94 504 ARG B CA 1
ATOM 9741 C C . ARG B 1 504 ? -19.188 24.828 3.064 1 93.94 504 ARG B C 1
ATOM 9743 O O . ARG B 1 504 ? -18.672 25.203 4.113 1 93.94 504 ARG B O 1
ATOM 9750 N N . ALA B 1 505 ? -18.547 24.516 1.96 1 95.5 505 ALA B N 1
ATOM 9751 C CA . ALA B 1 505 ? -17.094 24.625 1.941 1 95.5 505 ALA B CA 1
ATOM 9752 C C . ALA B 1 505 ? -16.578 25 0.551 1 95.5 505 ALA B C 1
ATOM 9754 O O . ALA B 1 505 ? -17.281 24.797 -0.446 1 95.5 505 ALA B O 1
ATOM 9755 N N . MET B 1 506 ? -15.445 25.562 0.509 1 96.06 506 MET B N 1
ATOM 9756 C CA . MET B 1 506 ? -14.758 25.953 -0.722 1 96.06 506 MET B CA 1
ATOM 9757 C C . MET B 1 506 ? -13.273 25.625 -0.645 1 96.06 506 MET B C 1
ATOM 9759 O O . MET B 1 506 ? -12.703 25.578 0.446 1 96.06 506 MET B O 1
ATOM 9763 N N . MET B 1 507 ? -12.711 25.391 -1.818 1 96.69 507 MET B N 1
ATOM 9764 C CA . MET B 1 507 ? -11.273 25.141 -1.923 1 96.69 507 MET B CA 1
ATOM 9765 C C . MET B 1 507 ? -10.617 26.094 -2.908 1 96.69 507 MET B C 1
ATOM 9767 O O . MET B 1 507 ? -11.188 26.406 -3.959 1 96.69 507 MET B O 1
ATOM 9771 N N . MET B 1 508 ? -9.477 26.578 -2.52 1 97.38 508 MET B N 1
ATOM 9772 C CA . MET B 1 508 ? -8.688 27.453 -3.396 1 97.38 508 MET B CA 1
ATOM 9773 C C . MET B 1 508 ? -7.227 27.016 -3.41 1 97.38 508 MET B C 1
ATOM 9775 O O . MET B 1 508 ? -6.68 26.625 -2.375 1 97.38 508 MET B O 1
ATOM 9779 N N . ILE B 1 509 ? -6.586 27.078 -4.613 1 97.69 509 ILE B N 1
ATOM 9780 C CA . ILE B 1 509 ? -5.168 26.766 -4.773 1 97.69 509 ILE B CA 1
ATOM 9781 C C . ILE B 1 509 ? -4.41 28.016 -5.203 1 97.69 509 ILE B C 1
ATOM 9783 O O . ILE B 1 509 ? -4.746 28.641 -6.215 1 97.69 509 ILE B O 1
ATOM 9787 N N . PHE B 1 510 ? -3.465 28.406 -4.41 1 98.38 510 PHE B N 1
ATOM 9788 C CA . PHE B 1 510 ? -2.551 29.484 -4.781 1 98.38 510 PHE B CA 1
ATOM 9789 C C . PHE B 1 510 ? -1.34 28.938 -5.523 1 98.38 510 PHE B C 1
ATOM 9791 O O . PHE B 1 510 ? -0.441 28.359 -4.91 1 98.38 510 PHE B O 1
ATOM 9798 N N . ASP B 1 511 ? -1.23 29.188 -6.824 1 96.19 511 ASP B N 1
ATOM 9799 C CA . ASP B 1 511 ? -0.163 28.578 -7.609 1 96.19 511 ASP B CA 1
ATOM 9800 C C . ASP B 1 511 ? 0.709 29.641 -8.273 1 96.19 511 ASP B C 1
ATOM 9802 O O . ASP B 1 511 ? 1.532 29.328 -9.133 1 96.19 511 ASP B O 1
ATOM 9806 N N . TYR B 1 512 ? 0.604 30.891 -7.848 1 96.62 512 TYR B N 1
ATOM 9807 C CA . TYR B 1 512 ? 1.378 31.984 -8.43 1 96.62 512 TYR B CA 1
ATOM 9808 C C . TYR B 1 512 ? 2.848 31.875 -8.039 1 96.62 512 TYR B C 1
ATOM 9810 O O . TYR B 1 512 ? 3.172 31.578 -6.891 1 96.62 512 TYR B O 1
ATOM 9818 N N . VAL B 1 513 ? 3.695 32.062 -9.008 1 93.56 513 VAL B N 1
ATOM 9819 C CA . VAL B 1 513 ? 5.137 32.125 -8.789 1 93.56 513 VAL B CA 1
ATOM 9820 C C . VAL B 1 513 ? 5.637 33.531 -9.117 1 93.56 513 VAL B C 1
ATOM 9822 O O . VAL B 1 513 ? 5.609 33.938 -10.281 1 93.56 513 VAL B O 1
ATOM 9825 N N . GLY B 1 514 ? 6.031 34.25 -8.055 1 92.12 514 GLY B N 1
ATOM 9826 C CA . GLY B 1 514 ? 6.523 35.625 -8.211 1 92.12 514 GLY B CA 1
ATOM 9827 C C . GLY B 1 514 ? 7.988 35.781 -7.859 1 92.12 514 GLY B C 1
ATOM 9828 O O . GLY B 1 514 ? 8.773 34.844 -8.023 1 92.12 514 GLY B O 1
ATOM 9829 N N . GLN B 1 515 ? 8.312 36.969 -7.48 1 90.12 515 GLN B N 1
ATOM 9830 C CA . GLN B 1 515 ? 9.703 37.312 -7.23 1 90.12 515 GLN B CA 1
ATOM 9831 C C . GLN B 1 515 ? 10.086 37.031 -5.777 1 90.12 515 GLN B C 1
ATOM 9833 O O . GLN B 1 515 ? 11.25 37.188 -5.398 1 90.12 515 GLN B O 1
ATOM 9838 N N . ARG B 1 516 ? 9.156 36.625 -5.012 1 91.62 516 ARG B N 1
ATOM 9839 C CA . ARG B 1 516 ? 9.367 36.406 -3.588 1 91.62 516 ARG B CA 1
ATOM 9840 C C . ARG B 1 516 ? 9.133 34.938 -3.238 1 91.62 516 ARG B C 1
ATOM 9842 O O . ARG B 1 516 ? 8.234 34.281 -3.799 1 91.62 516 ARG B O 1
ATOM 9849 N N . SER B 1 517 ? 10.031 34.469 -2.342 1 93.5 517 SER B N 1
ATOM 9850 C CA . SER B 1 517 ? 9.867 33.094 -1.932 1 93.5 517 SER B CA 1
ATOM 9851 C C . SER B 1 517 ? 10.414 32.844 -0.524 1 93.5 517 SER B C 1
ATOM 9853 O O . SER B 1 517 ? 11.508 33.312 -0.196 1 93.5 517 SER B O 1
ATOM 9855 N N . PHE B 1 518 ? 9.625 32.156 0.272 1 94.75 518 PHE B N 1
ATOM 9856 C CA . PHE B 1 518 ? 10.102 31.75 1.588 1 94.75 518 PHE B CA 1
ATOM 9857 C C . PHE B 1 518 ? 11.234 30.75 1.464 1 94.75 518 PHE B C 1
ATOM 9859 O O . PHE B 1 518 ? 12.031 30.594 2.391 1 94.75 518 PHE B O 1
ATOM 9866 N N . GLY B 1 519 ? 11.305 30.125 0.329 1 93.81 519 GLY B N 1
ATOM 9867 C CA . GLY B 1 519 ? 12.43 29.234 0.084 1 93.81 519 GLY B CA 1
ATOM 9868 C C . GLY B 1 519 ? 13.766 29.953 0.151 1 93.81 519 GLY B C 1
ATOM 9869 O O . GLY B 1 519 ? 14.734 29.406 0.687 1 93.81 519 GLY B O 1
ATOM 9870 N N . ILE B 1 520 ? 13.805 31.141 -0.326 1 92.31 520 ILE B N 1
ATOM 9871 C CA . ILE B 1 520 ? 15.047 31.906 -0.431 1 92.31 520 ILE B CA 1
ATOM 9872 C C . ILE B 1 520 ? 15.469 32.406 0.949 1 92.31 520 ILE B C 1
ATOM 9874 O O . ILE B 1 520 ? 16.656 32.562 1.224 1 92.31 520 ILE B O 1
ATOM 9878 N N . ILE B 1 521 ? 14.531 32.594 1.887 1 91.5 521 ILE B N 1
ATOM 9879 C CA . ILE B 1 521 ? 14.875 33.156 3.18 1 91.5 521 ILE B CA 1
ATOM 9880 C C . ILE B 1 521 ? 14.914 32.062 4.246 1 91.5 521 ILE B C 1
ATOM 9882 O O . ILE B 1 521 ? 15.125 32.344 5.426 1 91.5 521 ILE B O 1
ATOM 9886 N N . GLN B 1 522 ? 14.68 30.875 3.85 1 91.06 522 GLN B N 1
ATOM 9887 C CA . GLN B 1 522 ? 14.734 29.734 4.766 1 91.06 522 GLN B CA 1
ATOM 9888 C C . GLN B 1 522 ? 16.141 29.578 5.352 1 91.06 522 GLN B C 1
ATOM 9890 O O . GLN B 1 522 ? 17.125 29.547 4.613 1 91.06 522 GLN B O 1
ATOM 9895 N N . ASN B 1 523 ? 16.172 29.422 6.664 1 88.69 523 ASN B N 1
ATOM 9896 C CA . ASN B 1 523 ? 17.453 29.156 7.32 1 88.69 523 ASN B CA 1
ATOM 9897 C C . ASN B 1 523 ? 17.875 27.703 7.164 1 88.69 523 ASN B C 1
ATOM 9899 O O . ASN B 1 523 ? 17.031 26.828 6.926 1 88.69 523 ASN B O 1
ATOM 9903 N N . ASN B 1 524 ? 19.141 27.406 7.238 1 82.31 524 ASN B N 1
ATOM 9904 C CA . ASN B 1 524 ? 19.75 26.094 7.402 1 82.31 524 ASN B CA 1
ATOM 9905 C C . ASN B 1 524 ? 19.594 25.25 6.141 1 82.31 524 ASN B C 1
ATOM 9907 O O . ASN B 1 524 ? 19.469 24.016 6.219 1 82.31 524 ASN B O 1
ATOM 9911 N N . VAL B 1 525 ? 19.359 25.953 4.988 1 86.75 525 VAL B N 1
ATOM 9912 C CA . VAL B 1 525 ? 19.344 25.219 3.723 1 86.75 525 VAL B CA 1
ATOM 9913 C C . VAL B 1 525 ? 20.781 25.016 3.242 1 86.75 525 VAL B C 1
ATOM 9915 O O . VAL B 1 525 ? 21.578 25.953 3.189 1 86.75 525 VAL B O 1
ATOM 9918 N N . LEU B 1 526 ? 21.141 23.812 2.951 1 83 526 LEU B N 1
ATOM 9919 C CA . LEU B 1 526 ? 22.5 23.5 2.57 1 83 526 LEU B CA 1
ATOM 9920 C C . LEU B 1 526 ? 22.75 23.828 1.102 1 83 526 LEU B C 1
ATOM 9922 O O . LEU B 1 526 ? 23.859 24.234 0.729 1 83 526 LEU B O 1
ATOM 9926 N N . GLN B 1 527 ? 21.734 23.594 0.237 1 80 527 GLN B N 1
ATOM 9927 C CA . GLN B 1 527 ? 21.781 23.953 -1.173 1 80 527 GLN B CA 1
ATOM 9928 C C . GLN B 1 527 ? 20.547 24.781 -1.562 1 80 527 GLN B C 1
ATOM 9930 O O . GLN B 1 527 ? 19.438 24.281 -1.583 1 80 527 GLN B O 1
ATOM 9935 N N . GLN B 1 528 ? 20.891 26.031 -1.96 1 84.06 528 GLN B N 1
ATOM 9936 C CA . GLN B 1 528 ? 19.797 26.969 -2.191 1 84.06 528 GLN B CA 1
ATOM 9937 C C . GLN B 1 528 ? 19.266 26.859 -3.615 1 84.06 528 GLN B C 1
ATOM 9939 O O . GLN B 1 528 ? 19.953 27.219 -4.574 1 84.06 528 GLN B O 1
ATOM 9944 N N . PRO B 1 529 ? 18.062 26.422 -3.725 1 88.69 529 PRO B N 1
ATOM 9945 C CA . PRO B 1 529 ? 17.406 26.406 -5.035 1 88.69 529 PRO B CA 1
ATOM 9946 C C . PRO B 1 529 ? 16.938 27.781 -5.488 1 88.69 529 PRO B C 1
ATOM 9948 O O . PRO B 1 529 ? 16.891 28.719 -4.68 1 88.69 529 PRO B O 1
ATOM 9951 N N . SER B 1 530 ? 16.672 27.797 -6.766 1 90.31 530 SER B N 1
ATOM 9952 C CA . SER B 1 530 ? 16.109 29.031 -7.297 1 90.31 530 SER B CA 1
ATOM 9953 C C . SER B 1 530 ? 14.641 29.188 -6.926 1 90.31 530 SER B C 1
ATOM 9955 O O . SER B 1 530 ? 14 28.219 -6.504 1 90.31 530 SER B O 1
ATOM 9957 N N . ILE B 1 531 ? 14.133 30.438 -7.02 1 92.56 531 ILE B N 1
ATOM 9958 C CA . ILE B 1 531 ? 12.719 30.719 -6.773 1 92.56 531 ILE B CA 1
ATOM 9959 C C . ILE B 1 531 ? 11.859 29.875 -7.703 1 92.56 531 ILE B C 1
ATOM 9961 O O . ILE B 1 531 ? 10.812 29.359 -7.293 1 92.56 531 ILE B O 1
ATOM 9965 N N . GLU B 1 532 ? 12.336 29.672 -8.914 1 89 532 GLU B N 1
ATOM 9966 C CA . GLU B 1 532 ? 11.609 28.859 -9.891 1 89 532 GLU B CA 1
ATOM 9967 C C . GLU B 1 532 ? 11.547 27.391 -9.461 1 89 532 GLU B C 1
ATOM 9969 O O . GLU B 1 532 ? 10.539 26.719 -9.68 1 89 532 GLU B O 1
ATOM 9974 N N . THR B 1 533 ? 12.617 26.953 -8.898 1 89.44 533 THR B N 1
ATOM 9975 C CA . THR B 1 533 ? 12.688 25.578 -8.43 1 89.44 533 THR B CA 1
ATOM 9976 C C . THR B 1 533 ? 11.75 25.359 -7.238 1 89.44 533 THR B C 1
ATOM 9978 O O . THR B 1 533 ? 11.078 24.328 -7.148 1 89.44 533 THR B O 1
ATOM 9981 N N . TYR B 1 534 ? 11.656 26.312 -6.391 1 93.94 534 TYR B N 1
ATOM 9982 C CA . TYR B 1 534 ? 10.719 26.219 -5.27 1 93.94 534 TYR B CA 1
ATOM 9983 C C . TYR B 1 534 ? 9.281 26.281 -5.758 1 93.94 534 TYR B C 1
ATOM 9985 O O . TYR B 1 534 ? 8.406 25.594 -5.227 1 93.94 534 TYR B O 1
ATOM 9993 N N . GLY B 1 535 ? 8.992 27.156 -6.781 1 94 535 GLY B N 1
ATOM 9994 C CA . GLY B 1 535 ? 7.629 27.391 -7.227 1 94 535 GLY B CA 1
ATOM 9995 C C . GLY B 1 535 ? 6.773 28.078 -6.18 1 94 535 GLY B C 1
ATOM 9996 O O . GLY B 1 535 ? 7.27 28.891 -5.395 1 94 535 GLY B O 1
ATOM 9997 N N . SER B 1 536 ? 5.469 27.875 -6.301 1 96.44 536 SER B N 1
ATOM 9998 C CA . SER B 1 536 ? 4.555 28.391 -5.281 1 96.44 536 SER B CA 1
ATOM 9999 C C . SER B 1 536 ? 4.641 27.562 -4.004 1 96.44 536 SER B C 1
ATOM 10001 O O . SER B 1 536 ? 3.695 26.859 -3.648 1 96.44 536 SER B O 1
ATOM 10003 N N . THR B 1 537 ? 5.758 27.672 -3.32 1 96.75 537 THR B N 1
ATOM 10004 C CA . THR B 1 537 ? 6.082 26.828 -2.176 1 96.75 537 THR B CA 1
ATOM 10005 C C . THR B 1 537 ? 5.258 27.234 -0.958 1 96.75 537 THR B C 1
ATOM 10007 O O . THR B 1 537 ? 4.484 28.203 -1.013 1 96.75 537 THR B O 1
ATOM 10010 N N . HIS B 1 538 ? 5.348 26.453 0.099 1 97.56 538 HIS B N 1
ATOM 10011 C CA . HIS B 1 538 ? 4.691 26.688 1.379 1 97.56 538 HIS B CA 1
ATOM 10012 C C . HIS B 1 538 ? 4.973 28.094 1.891 1 97.56 538 HIS B C 1
ATOM 10014 O O . HIS B 1 538 ? 6.117 28.562 1.85 1 97.56 538 HIS B O 1
ATOM 10020 N N . PHE B 1 539 ? 3.916 28.938 2.277 1 96.5 539 PHE B N 1
ATOM 10021 C CA . PHE B 1 539 ? 3.977 30.266 2.885 1 96.5 539 PHE B CA 1
ATOM 10022 C C . PHE B 1 539 ? 3.959 31.344 1.816 1 96.5 539 PHE B C 1
ATOM 10024 O O . PHE B 1 539 ? 3.727 32.531 2.119 1 96.5 539 PHE B O 1
ATOM 10031 N N . ASN B 1 540 ? 4.242 31.031 0.567 1 96.31 540 ASN B N 1
ATOM 10032 C CA . ASN B 1 540 ? 4.406 32.094 -0.429 1 96.31 540 ASN B CA 1
ATOM 10033 C C . ASN B 1 540 ? 3.148 32.938 -0.561 1 96.31 540 ASN B C 1
ATOM 10035 O O . ASN B 1 540 ? 3.227 34.125 -0.904 1 96.31 540 ASN B O 1
ATOM 10039 N N . ASP B 1 541 ? 2.012 32.375 -0.387 1 96.31 541 ASP B N 1
ATOM 10040 C CA . ASP B 1 541 ? 0.756 33.094 -0.497 1 96.31 541 ASP B CA 1
ATOM 10041 C C . ASP B 1 541 ? 0.686 34.219 0.536 1 96.31 541 ASP B C 1
ATOM 10043 O O . ASP B 1 541 ? 0.011 35.219 0.318 1 96.31 541 ASP B O 1
ATOM 10047 N N . LEU B 1 542 ? 1.373 34.094 1.634 1 94.31 542 LEU B N 1
ATOM 10048 C CA . LEU B 1 542 ? 1.338 35.094 2.701 1 94.31 542 LEU B CA 1
ATOM 10049 C C . LEU B 1 542 ? 1.915 36.438 2.225 1 94.31 542 LEU B C 1
ATOM 10051 O O . LEU B 1 542 ? 1.471 37.5 2.66 1 94.31 542 LEU B O 1
ATOM 10055 N N . PHE B 1 543 ? 2.9 36.375 1.323 1 92.69 543 PHE B N 1
ATOM 10056 C CA . PHE B 1 543 ? 3.473 37.625 0.787 1 92.69 543 PHE B CA 1
ATOM 10057 C C . PHE B 1 543 ? 2.406 38.438 0.085 1 92.69 543 PHE B C 1
ATOM 10059 O O . PHE B 1 543 ? 2.543 39.656 -0.037 1 92.69 543 PHE B O 1
ATOM 10066 N N . TYR B 1 544 ? 1.342 37.781 -0.295 1 93.62 544 TYR B N 1
ATOM 10067 C CA . TYR B 1 544 ? 0.339 38.438 -1.116 1 93.62 544 TYR B CA 1
ATOM 10068 C C . TYR B 1 544 ? -0.963 38.625 -0.345 1 93.62 544 TYR B C 1
ATOM 10070 O O . TYR B 1 544 ? -1.92 39.219 -0.861 1 93.62 544 TYR B O 1
ATOM 10078 N N . LEU B 1 545 ? -1.029 38.156 0.806 1 94.5 545 LEU B N 1
ATOM 10079 C CA . LEU B 1 545 ? -2.211 38.281 1.652 1 94.5 545 LEU B CA 1
ATOM 10080 C C . LEU B 1 545 ? -1.948 39.219 2.814 1 94.5 545 LEU B C 1
ATOM 10082 O O . LEU B 1 545 ? -2.697 40.188 3.023 1 94.5 545 LEU B O 1
ATOM 10086 N N . MET B 1 546 ? -0.944 38.906 3.568 1 91.62 546 MET B N 1
ATOM 10087 C CA . MET B 1 546 ? -0.446 39.719 4.691 1 91.62 546 MET B CA 1
ATOM 10088 C C . MET B 1 546 ? 1.078 39.75 4.684 1 91.62 546 MET B C 1
ATOM 10090 O O . MET B 1 546 ? 1.73 39 5.422 1 91.62 546 MET B O 1
ATOM 10094 N N . PRO B 1 547 ? 1.547 40.719 3.926 1 86.06 547 PRO B N 1
ATOM 10095 C CA . PRO B 1 547 ? 3.008 40.781 3.844 1 86.06 547 PRO B CA 1
ATOM 10096 C C . PRO B 1 547 ? 3.678 40.719 5.215 1 86.06 547 PRO B C 1
ATOM 10098 O O . PRO B 1 547 ? 3.168 41.312 6.176 1 86.06 547 PRO B O 1
ATOM 10101 N N . THR B 1 548 ? 4.828 40.094 5.277 1 82.38 548 THR B N 1
ATOM 10102 C CA . THR B 1 548 ? 5.48 39.781 6.543 1 82.38 548 THR B CA 1
ATOM 10103 C C . THR B 1 548 ? 6.672 40.719 6.781 1 82.38 548 THR B C 1
ATOM 10105 O O . THR B 1 548 ? 7.094 41.438 5.871 1 82.38 548 THR B O 1
ATOM 10108 N N . GLU B 1 549 ? 7.141 40.594 7.973 1 83.5 549 GLU B N 1
ATOM 10109 C CA . GLU B 1 549 ? 8.336 41.344 8.375 1 83.5 549 GLU B CA 1
ATOM 10110 C C . GLU B 1 549 ? 9.586 40.781 7.688 1 83.5 549 GLU B C 1
ATOM 10112 O O . GLU B 1 549 ? 10.633 41.438 7.668 1 83.5 549 GLU B O 1
ATOM 10117 N N . TYR B 1 550 ? 9.43 39.656 7.023 1 84.12 550 TYR B N 1
ATOM 10118 C CA . TYR B 1 550 ? 10.578 39 6.383 1 84.12 550 TYR B CA 1
ATOM 10119 C C . TYR B 1 550 ? 10.938 39.719 5.078 1 84.12 550 TYR B C 1
ATOM 10121 O O . TYR B 1 550 ? 12.055 39.594 4.582 1 84.12 550 TYR B O 1
ATOM 10129 N N . ASP B 1 551 ? 10.039 40.312 4.461 1 79.88 551 ASP B N 1
ATOM 10130 C CA . ASP B 1 551 ? 10.242 41.094 3.256 1 79.88 551 ASP B CA 1
ATOM 10131 C C . ASP B 1 551 ? 9.516 42.438 3.352 1 79.88 551 ASP B C 1
ATOM 10133 O O . ASP B 1 551 ? 8.305 42.5 3.145 1 79.88 551 ASP B O 1
ATOM 10137 N N . ALA B 1 552 ? 10.25 43.438 3.502 1 71.31 552 ALA B N 1
ATOM 10138 C CA . ALA B 1 552 ? 9.664 44.781 3.709 1 71.31 552 ALA B CA 1
ATOM 10139 C C . ALA B 1 552 ? 9.539 45.531 2.389 1 71.31 552 ALA B C 1
ATOM 10141 O O . ALA B 1 552 ? 9.133 46.688 2.369 1 71.31 552 ALA B O 1
ATOM 10142 N N . SER B 1 553 ? 9.781 44.625 1.377 1 77.44 553 SER B N 1
ATOM 10143 C CA . SER B 1 553 ? 9.734 45.312 0.096 1 77.44 553 SER B CA 1
ATOM 10144 C C . SER B 1 553 ? 8.305 45.469 -0.404 1 77.44 553 SER B C 1
ATOM 10146 O O . SER B 1 553 ? 7.457 44.594 -0.136 1 77.44 553 SER B O 1
ATOM 10148 N N . GLY B 1 554 ? 7.797 46.469 -0.875 1 77.81 554 GLY B N 1
ATOM 10149 C CA . GLY B 1 554 ? 6.469 46.719 -1.422 1 77.81 554 GLY B CA 1
ATOM 10150 C C . GLY B 1 554 ? 6.207 45.938 -2.695 1 77.81 554 GLY B C 1
ATOM 10151 O O . GLY B 1 554 ? 7.145 45.469 -3.352 1 77.81 554 GLY B O 1
ATOM 10152 N N . LEU B 1 555 ? 4.934 45.625 -2.902 1 86.56 555 LEU B N 1
ATOM 10153 C CA . LEU B 1 555 ? 4.52 44.938 -4.113 1 86.56 555 LEU B CA 1
ATOM 10154 C C . LEU B 1 555 ? 4.234 45.906 -5.242 1 86.56 555 LEU B C 1
ATOM 10156 O O . LEU B 1 555 ? 3.693 47 -5.004 1 86.56 555 LEU B O 1
ATOM 10160 N N . THR B 1 556 ? 4.742 45.594 -6.453 1 85.56 556 THR B N 1
ATOM 10161 C CA . THR B 1 556 ? 4.48 46.438 -7.621 1 85.56 556 THR B CA 1
ATOM 10162 C C . THR B 1 556 ? 4.066 45.562 -8.812 1 85.56 556 THR B C 1
ATOM 10164 O O . THR B 1 556 ? 4.188 44.344 -8.781 1 85.56 556 THR B O 1
ATOM 10167 N N . GLY B 1 557 ? 3.42 46.219 -9.781 1 88.62 557 GLY B N 1
ATOM 10168 C CA . GLY B 1 557 ? 3.086 45.562 -11.031 1 88.62 557 GLY B CA 1
ATOM 10169 C C . GLY B 1 557 ? 2.184 44.344 -10.852 1 88.62 557 GLY B C 1
ATOM 10170 O O . GLY B 1 557 ? 1.139 44.438 -10.203 1 88.62 557 GLY B O 1
ATOM 10171 N N . ILE B 1 558 ? 2.637 43.281 -11.438 1 91.12 558 ILE B N 1
ATOM 10172 C CA . ILE B 1 558 ? 1.83 42.062 -11.445 1 91.12 558 ILE B CA 1
ATOM 10173 C C . ILE B 1 558 ? 1.696 41.531 -10.031 1 91.12 558 ILE B C 1
ATOM 10175 O O . ILE B 1 558 ? 0.653 40.969 -9.664 1 91.12 558 ILE B O 1
ATOM 10179 N N . GLU B 1 559 ? 2.691 41.75 -9.266 1 91.81 559 GLU B N 1
ATOM 10180 C CA . GLU B 1 559 ? 2.641 41.281 -7.883 1 91.81 559 GLU B CA 1
ATOM 10181 C C . GLU B 1 559 ? 1.516 41.938 -7.105 1 91.81 559 GLU B C 1
ATOM 10183 O O . GLU B 1 559 ? 0.811 41.281 -6.332 1 91.81 559 GLU B O 1
ATOM 10188 N N . LEU B 1 560 ? 1.409 43.219 -7.328 1 90.25 560 LEU B N 1
ATOM 10189 C CA . LEU B 1 560 ? 0.337 43.938 -6.66 1 90.25 560 LEU B CA 1
ATOM 10190 C C . LEU B 1 560 ? -1.028 43.469 -7.164 1 90.25 560 LEU B C 1
ATOM 10192 O O . LEU B 1 560 ? -1.972 43.344 -6.383 1 90.25 560 LEU B O 1
ATOM 10196 N N . SER B 1 561 ? -1.098 43.281 -8.445 1 91.75 561 SER B N 1
ATOM 10197 C CA . SER B 1 561 ? -2.348 42.781 -9.023 1 91.75 561 SER B CA 1
ATOM 10198 C C . SER B 1 561 ? -2.756 41.438 -8.438 1 91.75 561 SER B C 1
ATOM 10200 O O . SER B 1 561 ? -3.93 41.219 -8.125 1 91.75 561 SER B O 1
ATOM 10202 N N . VAL B 1 562 ? -1.814 40.562 -8.281 1 94.44 562 VAL B N 1
ATOM 10203 C CA . VAL B 1 562 ? -2.061 39.25 -7.695 1 94.44 562 VAL B CA 1
ATOM 10204 C C . VAL B 1 562 ? -2.531 39.406 -6.25 1 94.44 562 VAL B C 1
ATOM 10206 O O . VAL B 1 562 ? -3.5 38.781 -5.832 1 94.44 562 VAL B O 1
ATOM 10209 N N . ALA B 1 563 ? -1.892 40.281 -5.52 1 93.69 563 ALA B N 1
ATOM 10210 C CA . ALA B 1 563 ? -2.26 40.531 -4.129 1 93.69 563 ALA B CA 1
ATOM 10211 C C . ALA B 1 563 ? -3.678 41.062 -4.027 1 93.69 563 ALA B C 1
ATOM 10213 O O . ALA B 1 563 ? -4.445 40.688 -3.148 1 93.69 563 ALA B O 1
ATOM 10214 N N . GLN B 1 564 ? -3.988 41.938 -4.922 1 91.44 564 GLN B N 1
ATOM 10215 C CA . GLN B 1 564 ? -5.316 42.531 -4.914 1 91.44 564 GLN B CA 1
ATOM 10216 C C . GLN B 1 564 ? -6.398 41.5 -5.195 1 91.44 564 GLN B C 1
ATOM 10218 O O . GLN B 1 564 ? -7.453 41.5 -4.555 1 91.44 564 GLN B O 1
ATOM 10223 N N . GLN B 1 565 ? -6.133 40.625 -6.113 1 92.31 565 GLN B N 1
ATOM 10224 C CA . GLN B 1 565 ? -7.09 39.562 -6.434 1 92.31 565 GLN B CA 1
ATOM 10225 C C . GLN B 1 565 ? -7.258 38.594 -5.266 1 92.31 565 GLN B C 1
ATOM 10227 O O . GLN B 1 565 ? -8.383 38.25 -4.898 1 92.31 565 GLN B O 1
ATOM 10232 N N . TYR B 1 566 ? -6.125 38.188 -4.742 1 95.5 566 TYR B N 1
ATOM 10233 C CA . TYR B 1 566 ? -6.145 37.25 -3.635 1 95.5 566 TYR B CA 1
ATOM 10234 C C . TYR B 1 566 ? -6.832 37.844 -2.414 1 95.5 566 TYR B C 1
ATOM 10236 O O . TYR B 1 566 ? -7.688 37.219 -1.8 1 95.5 566 TYR B O 1
ATOM 10244 N N . CYS B 1 567 ? -6.562 39.094 -2.088 1 94.31 567 CYS B N 1
ATOM 10245 C CA . CYS B 1 567 ? -7.156 39.781 -0.947 1 94.31 567 CYS B CA 1
ATOM 10246 C C . CYS B 1 567 ? -8.641 40.062 -1.179 1 94.31 567 CYS B C 1
ATOM 10248 O O . CYS B 1 567 ? -9.43 40.031 -0.237 1 94.31 567 CYS B O 1
ATOM 10250 N N . ARG B 1 568 ? -8.977 40.344 -2.367 1 92.12 568 ARG B N 1
ATOM 10251 C CA . ARG B 1 568 ? -10.398 40.5 -2.668 1 92.12 568 ARG B CA 1
ATOM 10252 C C . ARG B 1 568 ? -11.164 39.219 -2.422 1 92.12 568 ARG B C 1
ATOM 10254 O O . ARG B 1 568 ? -12.25 39.219 -1.839 1 92.12 568 ARG B O 1
ATOM 10261 N N . PHE B 1 569 ? -10.602 38.125 -2.932 1 93.44 569 PHE B N 1
ATOM 10262 C CA . PHE B 1 569 ? -11.227 36.812 -2.75 1 93.44 569 PHE B CA 1
ATOM 10263 C C . PHE B 1 569 ? -11.438 36.5 -1.271 1 93.44 569 PHE B C 1
ATOM 10265 O O . PHE B 1 569 ? -12.547 36.188 -0.848 1 93.44 569 PHE B O 1
ATOM 10272 N N . ILE B 1 570 ? -10.398 36.719 -0.463 1 95.69 570 ILE B N 1
ATOM 10273 C CA . ILE B 1 570 ? -10.445 36.438 0.97 1 95.69 570 ILE B CA 1
ATOM 10274 C C . ILE B 1 570 ? -11.359 37.469 1.655 1 95.69 570 ILE B C 1
ATOM 10276 O O . ILE B 1 570 ? -12.148 37.094 2.533 1 95.69 570 ILE B O 1
ATOM 10280 N N . GLY B 1 571 ? -11.242 38.688 1.269 1 93.31 571 GLY B N 1
ATOM 10281 C CA . GLY B 1 571 ? -12.07 39.75 1.833 1 93.31 571 GLY B CA 1
ATOM 10282 C C . GLY B 1 571 ? -13.555 39.531 1.626 1 93.31 571 GLY B C 1
ATOM 10283 O O . GLY B 1 571 ? -14.352 39.75 2.535 1 93.31 571 GLY B O 1
ATOM 10284 N N . GLU B 1 572 ? -13.906 39.094 0.443 1 91.88 572 GLU B N 1
ATOM 10285 C CA . GLU B 1 572 ? -15.312 38.781 0.161 1 91.88 572 GLU B CA 1
ATOM 10286 C C . GLU B 1 572 ? -15.828 37.688 1.061 1 91.88 572 GLU B C 1
ATOM 10288 O O . GLU B 1 572 ? -16.984 37.719 1.503 1 91.88 572 GLU B O 1
ATOM 10293 N N . PHE B 1 573 ? -15 36.719 1.275 1 94.44 573 PHE B N 1
ATOM 10294 C CA . PHE B 1 573 ? -15.391 35.625 2.176 1 94.44 573 PHE B CA 1
ATOM 10295 C C . PHE B 1 573 ? -15.578 36.156 3.596 1 94.44 573 PHE B C 1
ATOM 10297 O O . PHE B 1 573 ? -16.5 35.75 4.297 1 94.44 573 PHE B O 1
ATOM 10304 N N . ILE B 1 574 ? -14.711 37 4.066 1 95 574 ILE B N 1
ATOM 10305 C CA . ILE B 1 574 ? -14.781 37.594 5.41 1 95 574 ILE B CA 1
ATOM 10306 C C . ILE B 1 574 ? -16.062 38.406 5.551 1 95 574 ILE B C 1
ATOM 10308 O O . ILE B 1 574 ? -16.75 38.344 6.574 1 95 574 ILE B O 1
ATOM 10312 N N . LEU B 1 575 ? -16.391 39.125 4.574 1 91.31 575 LEU B N 1
ATOM 10313 C CA . LEU B 1 575 ? -17.5 40.062 4.625 1 91.31 575 LEU B CA 1
ATOM 10314 C C . LEU B 1 575 ? -18.828 39.344 4.484 1 91.31 575 LEU B C 1
ATOM 10316 O O . LEU B 1 575 ? -19.812 39.688 5.168 1 91.31 575 LEU B O 1
ATOM 10320 N N . TYR B 1 576 ? -18.812 38.25 3.605 1 88.69 576 TYR B N 1
ATOM 10321 C CA . TYR B 1 576 ? -20.125 37.75 3.188 1 88.69 576 TYR B CA 1
ATOM 10322 C C . TYR B 1 576 ? -20.234 36.25 3.379 1 88.69 576 TYR B C 1
ATOM 10324 O O . TYR B 1 576 ? -21.312 35.688 3.252 1 88.69 576 TYR B O 1
ATOM 10332 N N . GLY B 1 577 ? -19.188 35.594 3.703 1 89.56 577 GLY B N 1
ATOM 10333 C CA . GLY B 1 577 ? -19.203 34.156 3.635 1 89.56 577 GLY B CA 1
ATOM 10334 C C . GLY B 1 577 ? -19.344 33.625 2.221 1 89.56 577 GLY B C 1
ATOM 10335 O O . GLY B 1 577 ? -18.562 33.969 1.336 1 89.56 577 GLY B O 1
ATOM 10336 N N . PHE B 1 578 ? -20.359 32.688 2.055 1 86.38 578 PHE B N 1
ATOM 10337 C CA . PHE B 1 578 ? -20.688 32.188 0.725 1 86.38 578 PHE B CA 1
ATOM 10338 C C . PHE B 1 578 ? -21.938 32.875 0.183 1 86.38 578 PHE B C 1
ATOM 10340 O O . PHE B 1 578 ? -23.062 32.406 0.418 1 86.38 578 PHE B O 1
ATOM 10347 N N . PRO B 1 579 ? -21.641 33.938 -0.493 1 69.12 579 PRO B N 1
ATOM 10348 C CA . PRO B 1 579 ? -22.844 34.656 -0.952 1 69.12 579 PRO B CA 1
ATOM 10349 C C . PRO B 1 579 ? -23.672 33.844 -1.934 1 69.12 579 PRO B C 1
ATOM 10351 O O . PRO B 1 579 ? -23.141 32.969 -2.605 1 69.12 579 PRO B O 1
ATOM 10354 N N . GLN B 1 580 ? -24.922 34.094 -1.938 1 61.97 580 GLN B N 1
ATOM 10355 C CA . GLN B 1 580 ? -25.859 33.406 -2.811 1 61.97 580 GLN B CA 1
ATOM 10356 C C . GLN B 1 580 ? -25.469 33.562 -4.277 1 61.97 580 GLN B C 1
ATOM 10358 O O . GLN B 1 580 ? -25.547 32.594 -5.051 1 61.97 580 GLN B O 1
ATOM 10363 N N . GLN B 1 581 ? -25.094 34.75 -4.641 1 61.94 581 GLN B N 1
ATOM 10364 C CA . GLN B 1 581 ? -24.719 34.969 -6.035 1 61.94 581 GLN B CA 1
ATOM 10365 C C . GLN B 1 581 ? -23.203 35.031 -6.188 1 61.94 581 GLN B C 1
ATOM 10367 O O . GLN B 1 581 ? -22.641 36.125 -6.441 1 61.94 581 GLN B O 1
ATOM 10372 N N . SER B 1 582 ? -22.5 33.969 -5.762 1 66.31 582 SER B N 1
ATOM 10373 C CA . SER B 1 582 ? -21.047 34 -5.824 1 66.31 582 SER B CA 1
ATOM 10374 C C . SER B 1 582 ? -20.531 33.5 -7.172 1 66.31 582 SER B C 1
ATOM 10376 O O . SER B 1 582 ? -21.156 32.625 -7.785 1 66.31 582 SER B O 1
ATOM 10378 N N . ARG B 1 583 ? -19.562 34.188 -7.715 1 81.62 583 ARG B N 1
ATOM 10379 C CA . ARG B 1 583 ? -18.844 33.719 -8.906 1 81.62 583 ARG B CA 1
ATOM 10380 C C . ARG B 1 583 ? -17.922 32.562 -8.594 1 81.62 583 ARG B C 1
ATOM 10382 O O . ARG B 1 583 ? -17.297 31.984 -9.492 1 81.62 583 ARG B O 1
ATOM 10389 N N . TYR B 1 584 ? -17.953 32.188 -7.316 1 88.25 584 TYR B N 1
ATOM 10390 C CA . TYR B 1 584 ? -17.062 31.109 -6.926 1 88.25 584 TYR B CA 1
ATOM 10391 C C . TYR B 1 584 ? -17.828 29.797 -6.789 1 88.25 584 TYR B C 1
ATOM 10393 O O . TYR B 1 584 ? -19.047 29.797 -6.586 1 88.25 584 TYR B O 1
ATOM 10401 N N . VAL B 1 585 ? -17.141 28.688 -6.98 1 90.31 585 VAL B N 1
ATOM 10402 C CA . VAL B 1 585 ? -17.766 27.359 -6.93 1 90.31 585 VAL B CA 1
ATOM 10403 C C . VAL B 1 585 ? -17.5 26.719 -5.57 1 90.31 585 VAL B C 1
ATOM 10405 O O . VAL B 1 585 ? -16.438 26.922 -4.977 1 90.31 585 VAL B O 1
ATOM 10408 N N . LEU B 1 586 ? -18.484 25.953 -5.113 1 91.56 586 LEU B N 1
ATOM 10409 C CA . LEU B 1 586 ? -18.375 25.25 -3.84 1 91.56 586 LEU B CA 1
ATOM 10410 C C . LEU B 1 586 ? -17.766 23.875 -4.035 1 91.56 586 LEU B C 1
ATOM 10412 O O . LEU B 1 586 ? -17.812 23.312 -5.133 1 91.56 586 LEU B O 1
ATOM 10416 N N . TYR B 1 587 ? -17.125 23.438 -3.004 1 91.5 587 TYR B N 1
ATOM 10417 C CA . TYR B 1 587 ? -16.578 22.078 -2.953 1 91.5 587 TYR B CA 1
ATOM 10418 C C . TYR B 1 587 ? -17.594 21.109 -2.367 1 91.5 587 TYR B C 1
ATOM 10420 O O . TYR B 1 587 ? -18.219 21.391 -1.348 1 91.5 587 TYR B O 1
ATOM 10428 N N . THR B 1 588 ? -17.766 19.953 -3.02 1 83.81 588 THR B N 1
ATOM 10429 C CA . THR B 1 588 ? -18.422 18.781 -2.439 1 83.81 588 THR B CA 1
ATOM 10430 C C . THR B 1 588 ? -17.625 17.516 -2.756 1 83.81 588 THR B C 1
ATOM 10432 O O . THR B 1 588 ? -16.812 17.5 -3.68 1 83.81 588 THR B O 1
ATOM 10435 N N . ALA B 1 589 ? -17.812 16.578 -1.938 1 76.75 589 ALA B N 1
ATOM 10436 C CA . ALA B 1 589 ? -17.125 15.328 -2.186 1 76.75 589 ALA B CA 1
ATOM 10437 C C . ALA B 1 589 ? -17.422 14.797 -3.582 1 76.75 589 ALA B C 1
ATOM 10439 O O . ALA B 1 589 ? -16.562 14.195 -4.227 1 76.75 589 ALA B O 1
ATOM 10440 N N . ALA B 1 590 ? -18.609 15.023 -4.098 1 73.62 590 ALA B N 1
ATOM 10441 C CA . ALA B 1 590 ? -19.031 14.555 -5.41 1 73.62 590 ALA B CA 1
ATOM 10442 C C . ALA B 1 590 ? -18.516 15.469 -6.516 1 73.62 590 ALA B C 1
ATOM 10444 O O . ALA B 1 590 ? -18.281 15.023 -7.645 1 73.62 590 ALA B O 1
ATOM 10445 N N . ALA B 1 591 ? -18.406 16.688 -6.188 1 81.62 591 ALA B N 1
ATOM 10446 C CA . ALA B 1 591 ? -17.891 17.688 -7.121 1 81.62 591 ALA B CA 1
ATOM 10447 C C . ALA B 1 591 ? -16.797 18.531 -6.473 1 81.62 591 ALA B C 1
ATOM 10449 O O . ALA B 1 591 ? -17.047 19.672 -6.055 1 81.62 591 ALA B O 1
ATOM 10450 N N . PRO B 1 592 ? -15.602 17.938 -6.477 1 88.19 592 PRO B N 1
ATOM 10451 C CA . PRO B 1 592 ? -14.531 18.672 -5.797 1 88.19 592 PRO B CA 1
ATOM 10452 C C . PRO B 1 592 ? -13.992 19.828 -6.621 1 88.19 592 PRO B C 1
ATOM 10454 O O . PRO B 1 592 ? -12.797 19.875 -6.93 1 88.19 592 PRO B O 1
ATOM 10457 N N . ASN B 1 593 ? -14.867 20.828 -6.895 1 90.69 593 ASN B N 1
ATOM 10458 C CA . ASN B 1 593 ? -14.5 22.047 -7.582 1 90.69 593 ASN B CA 1
ATOM 10459 C C . ASN B 1 593 ? -13.562 22.906 -6.738 1 90.69 593 ASN B C 1
ATOM 10461 O O . ASN B 1 593 ? -13.523 22.781 -5.516 1 90.69 593 ASN B O 1
ATOM 10465 N N . TYR B 1 594 ? -12.789 23.734 -7.414 1 93.81 594 TYR B N 1
ATOM 10466 C CA . TYR B 1 594 ? -11.898 24.625 -6.676 1 93.81 594 TYR B CA 1
ATOM 10467 C C . TYR B 1 594 ? -11.562 25.859 -7.488 1 93.81 594 TYR B C 1
ATOM 10469 O O . TYR B 1 594 ? -11.836 25.922 -8.688 1 93.81 594 TYR B O 1
ATOM 10477 N N . GLN B 1 595 ? -11.133 26.922 -6.793 1 94.31 595 GLN B N 1
ATOM 10478 C CA . GLN B 1 595 ? -10.523 28.078 -7.426 1 94.31 595 GLN B CA 1
ATOM 10479 C C . GLN B 1 595 ? -9.008 27.938 -7.496 1 94.31 595 GLN B C 1
ATOM 10481 O O . GLN B 1 595 ? -8.398 27.25 -6.668 1 94.31 595 GLN B O 1
ATOM 10486 N N . ILE B 1 596 ? -8.422 28.531 -8.523 1 95.12 596 ILE B N 1
ATOM 10487 C CA . ILE B 1 596 ? -6.969 28.5 -8.594 1 95.12 596 ILE B CA 1
ATOM 10488 C C . ILE B 1 596 ? -6.445 29.859 -9.055 1 95.12 596 ILE B C 1
ATOM 10490 O O . ILE B 1 596 ? -6.988 30.453 -9.984 1 95.12 596 ILE B O 1
ATOM 10494 N N . LEU B 1 597 ? -5.648 30.438 -8.219 1 96.75 597 LEU B N 1
ATOM 10495 C CA . LEU B 1 597 ? -4.793 31.516 -8.711 1 96.75 597 LEU B CA 1
ATOM 10496 C C . LEU B 1 597 ? -3.576 30.953 -9.438 1 96.75 597 LEU B C 1
ATOM 10498 O O . LEU B 1 597 ? -2.623 30.5 -8.797 1 96.75 597 LEU B O 1
ATOM 10502 N N . THR B 1 598 ? -3.539 31.047 -10.703 1 94.12 598 THR B N 1
ATOM 10503 C CA . THR B 1 598 ? -2.625 30.312 -11.562 1 94.12 598 THR B CA 1
ATOM 10504 C C . THR B 1 598 ? -1.2 30.828 -11.422 1 94.12 598 THR B C 1
ATOM 10506 O O . THR B 1 598 ? -0.978 31.891 -10.828 1 94.12 598 THR B O 1
ATOM 10509 N N . ARG B 1 599 ? -0.338 30.125 -12 1 92.88 599 ARG B N 1
ATOM 10510 C CA . ARG B 1 599 ? 1.091 30.422 -11.953 1 92.88 599 ARG B CA 1
ATOM 10511 C C . ARG B 1 599 ? 1.38 31.812 -12.492 1 92.88 599 ARG B C 1
ATOM 10513 O O . ARG B 1 599 ? 2.293 32.5 -12.023 1 92.88 599 ARG B O 1
ATOM 10520 N N . ASN B 1 600 ? 0.479 32.281 -13.375 1 90.88 600 ASN B N 1
ATOM 10521 C CA . ASN B 1 600 ? 0.693 33.594 -14 1 90.88 600 ASN B CA 1
ATOM 10522 C C . ASN B 1 600 ? -0.179 34.656 -13.367 1 90.88 600 ASN B C 1
ATOM 10524 O O . ASN B 1 600 ? -0.22 35.812 -13.844 1 90.88 600 ASN B O 1
ATOM 10528 N N . GLY B 1 601 ? -0.949 34.344 -12.375 1 92.88 601 GLY B N 1
ATOM 10529 C CA . GLY B 1 601 ? -1.579 35.344 -11.555 1 92.88 601 GLY B CA 1
ATOM 10530 C C . GLY B 1 601 ? -3.031 35.594 -11.914 1 92.88 601 GLY B C 1
ATOM 10531 O O . GLY B 1 601 ? -3.57 36.688 -11.648 1 92.88 601 GLY B O 1
ATOM 10532 N N . GLN B 1 602 ? -3.648 34.625 -12.578 1 92.69 602 GLN B N 1
ATOM 10533 C CA . GLN B 1 602 ? -5.066 34.719 -12.898 1 92.69 602 GLN B CA 1
ATOM 10534 C C . GLN B 1 602 ? -5.914 33.844 -11.984 1 92.69 602 GLN B C 1
ATOM 10536 O O . GLN B 1 602 ? -5.578 32.688 -11.742 1 92.69 602 GLN B O 1
ATOM 10541 N N . LEU B 1 603 ? -6.938 34.438 -11.453 1 94.12 603 LEU B N 1
ATOM 10542 C CA . LEU B 1 603 ? -7.875 33.688 -10.633 1 94.12 603 LEU B CA 1
ATOM 10543 C C . LEU B 1 603 ? -8.953 33.031 -11.5 1 94.12 603 LEU B C 1
ATOM 10545 O O . LEU B 1 603 ? -9.711 33.75 -12.172 1 94.12 603 LEU B O 1
ATOM 10549 N N . ILE B 1 604 ? -9.039 31.703 -11.547 1 92.75 604 ILE B N 1
ATOM 10550 C CA . ILE B 1 604 ? -10.023 31 -12.367 1 92.75 604 ILE B CA 1
ATOM 10551 C C . ILE B 1 604 ? -10.703 29.906 -11.547 1 92.75 604 ILE B C 1
ATOM 10553 O O . ILE B 1 604 ? -10.18 29.484 -10.516 1 92.75 604 ILE B O 1
ATOM 10557 N N . THR B 1 605 ? -11.867 29.531 -12.023 1 91.12 605 THR B N 1
ATOM 10558 C CA . THR B 1 605 ? -12.609 28.438 -11.422 1 91.12 605 THR B CA 1
ATOM 10559 C C . THR B 1 605 ? -12.375 27.141 -12.195 1 91.12 605 THR B C 1
ATOM 10561 O O . THR B 1 605 ? -12.336 27.141 -13.422 1 91.12 605 THR B O 1
ATOM 10564 N N . GLN B 1 606 ? -12.078 26.047 -11.461 1 89 606 GLN B N 1
ATOM 10565 C CA . GLN B 1 606 ? -11.922 24.719 -12.047 1 89 606 GLN B CA 1
ATOM 10566 C C . GLN B 1 606 ? -13.023 23.781 -11.578 1 89 606 GLN B C 1
ATOM 10568 O O . GLN B 1 606 ? -13.156 23.516 -10.383 1 89 606 GLN B O 1
ATOM 10573 N N . THR B 1 607 ? -13.773 23.219 -12.539 1 86.38 607 THR B N 1
ATOM 10574 C CA . THR B 1 607 ? -14.828 22.266 -12.219 1 86.38 607 THR B CA 1
ATOM 10575 C C . THR B 1 607 ? -14.312 20.828 -12.289 1 86.38 607 THR B C 1
ATOM 10577 O O . THR B 1 607 ? -13.5 20.5 -13.156 1 86.38 607 THR B O 1
ATOM 10580 N N . ALA B 1 608 ? -14.852 20.047 -11.359 1 79 608 ALA B N 1
ATOM 10581 C CA . ALA B 1 608 ? -14.453 18.641 -11.312 1 79 608 ALA B CA 1
ATOM 10582 C C . ALA B 1 608 ? -14.867 17.906 -12.578 1 79 608 ALA B C 1
ATOM 10584 O O . ALA B 1 608 ? -15.891 18.234 -13.188 1 79 608 ALA B O 1
ATOM 10585 N N . HIS B 1 609 ? -13.867 17.016 -13.055 1 68.38 609 HIS B N 1
ATOM 10586 C CA . HIS B 1 609 ? -14.125 16.203 -14.25 1 68.38 609 HIS B CA 1
ATOM 10587 C C . HIS B 1 609 ? -14.734 14.859 -13.883 1 68.38 609 HIS B C 1
ATOM 10589 O O . HIS B 1 609 ? -14.539 14.367 -12.773 1 68.38 609 HIS B O 1
ATOM 10595 N N . ASN B 1 610 ? -15.203 14.25 -15 1 54.03 610 ASN B N 1
ATOM 10596 C CA . ASN B 1 610 ? -15.734 12.891 -15.023 1 54.03 610 ASN B CA 1
ATOM 10597 C C . ASN B 1 610 ? -15.039 12 -14 1 54.03 610 ASN B C 1
ATOM 10599 O O . ASN B 1 610 ? -13.82 12.078 -13.828 1 54.03 610 ASN B O 1
ATOM 10603 N N . ASN B 1 611 ? -15.656 11.648 -13.008 1 53.22 611 ASN B N 1
ATOM 10604 C CA . ASN B 1 611 ? -15.273 10.695 -11.969 1 53.22 611 ASN B CA 1
ATOM 10605 C C . ASN B 1 611 ? -14.781 11.406 -10.711 1 53.22 611 ASN B C 1
ATOM 10607 O O . ASN B 1 611 ? -13.867 10.922 -10.039 1 53.22 611 ASN B O 1
ATOM 10611 N N . GLN B 1 612 ? -15.25 12.734 -10.641 1 63.53 612 GLN B N 1
ATOM 10612 C CA . GLN B 1 612 ? -15.062 13.375 -9.344 1 63.53 612 GLN B CA 1
ATOM 10613 C C . GLN B 1 612 ? -13.602 13.75 -9.117 1 63.53 612 GLN B C 1
ATOM 10615 O O . GLN B 1 612 ? -13.086 13.602 -8.008 1 63.53 612 GLN B O 1
ATOM 10620 N N . GLN B 1 613 ? -13.008 14.023 -10.297 1 73.88 613 GLN B N 1
ATOM 10621 C CA . GLN B 1 613 ? -11.602 14.352 -10.133 1 73.88 613 GLN B CA 1
ATOM 10622 C C . GLN B 1 613 ? -11.398 15.859 -10.055 1 73.88 613 GLN B C 1
ATOM 10624 O O . GLN B 1 613 ? -11.68 16.578 -11.008 1 73.88 613 GLN B O 1
ATOM 10629 N N . GLY B 1 614 ? -11.047 16.234 -8.883 1 84 614 GLY B N 1
ATOM 10630 C CA . GLY B 1 614 ? -10.656 17.609 -8.641 1 84 614 GLY B CA 1
ATOM 10631 C C . GLY B 1 614 ? -9.148 17.797 -8.578 1 84 614 GLY B C 1
ATOM 10632 O O . GLY B 1 614 ? -8.414 17.266 -9.406 1 84 614 GLY B O 1
ATOM 10633 N N . TYR B 1 615 ? -8.742 18.656 -7.719 1 90.69 615 TYR B N 1
ATOM 10634 C CA . TYR B 1 615 ? -7.316 18.938 -7.609 1 90.69 615 TYR B CA 1
ATOM 10635 C C . TYR B 1 615 ? -6.551 17.734 -7.09 1 90.69 615 TYR B C 1
ATOM 10637 O O . TYR B 1 615 ? -6.664 17.375 -5.914 1 90.69 615 TYR B O 1
ATOM 10645 N N . ARG B 1 616 ? -5.781 17.062 -7.93 1 89.44 616 ARG B N 1
ATOM 10646 C CA . ARG B 1 616 ? -4.887 15.953 -7.609 1 89.44 616 ARG B CA 1
ATOM 10647 C C . ARG B 1 616 ? -5.633 14.836 -6.887 1 89.44 616 ARG B C 1
ATOM 10649 O O . ARG B 1 616 ? -5.074 14.18 -6.012 1 89.44 616 ARG B O 1
ATOM 10656 N N . THR B 1 617 ? -6.863 14.555 -7.23 1 83.94 617 THR B N 1
ATOM 10657 C CA . THR B 1 617 ? -7.762 13.648 -6.523 1 83.94 617 THR B CA 1
ATOM 10658 C C . THR B 1 617 ? -7.145 12.258 -6.414 1 83.94 617 THR B C 1
ATOM 10660 O O . THR B 1 617 ? -7.211 11.625 -5.359 1 83.94 617 THR B O 1
ATOM 10663 N N . SER B 1 618 ? -6.504 11.695 -7.426 1 79.25 618 SER B N 1
ATOM 10664 C CA . SER B 1 618 ? -5.93 10.352 -7.379 1 79.25 618 SER B CA 1
ATOM 10665 C C . SER B 1 618 ? -4.809 10.266 -6.352 1 79.25 618 SER B C 1
ATOM 10667 O O . SER B 1 618 ? -4.664 9.25 -5.668 1 79.25 618 SER B O 1
ATOM 10669 N N . TYR B 1 619 ? -4.035 11.336 -6.215 1 87.94 619 TYR B N 1
ATOM 10670 C CA . TYR B 1 619 ? -2.936 11.359 -5.258 1 87.94 619 TYR B CA 1
ATOM 10671 C C . TYR B 1 619 ? -3.449 11.555 -3.836 1 87.94 619 TYR B C 1
ATOM 10673 O O . TYR B 1 619 ? -2.965 10.922 -2.898 1 87.94 619 TYR B O 1
ATOM 10681 N N . VAL B 1 620 ? -4.457 12.445 -3.715 1 90.12 620 VAL B N 1
ATOM 10682 C CA . VAL B 1 620 ? -4.902 12.727 -2.355 1 90.12 620 VAL B CA 1
ATOM 10683 C C . VAL B 1 620 ? -5.758 11.57 -1.841 1 90.12 620 VAL B C 1
ATOM 10685 O O . VAL B 1 620 ? -5.785 11.297 -0.638 1 90.12 620 VAL B O 1
ATOM 10688 N N . ASP B 1 621 ? -6.41 10.773 -2.754 1 86.44 621 ASP B N 1
ATOM 10689 C CA . ASP B 1 621 ? -7.098 9.555 -2.328 1 86.44 621 ASP B CA 1
ATOM 10690 C C . ASP B 1 621 ? -6.105 8.523 -1.801 1 86.44 621 ASP B C 1
ATOM 10692 O O . ASP B 1 621 ? -6.422 7.758 -0.886 1 86.44 621 ASP B O 1
ATOM 10696 N N . PHE B 1 622 ? -4.957 8.461 -2.459 1 91.81 622 PHE B N 1
ATOM 10697 C CA . PHE B 1 622 ? -3.902 7.578 -1.971 1 91.81 622 PHE B CA 1
ATOM 10698 C C . PHE B 1 622 ? -3.547 7.906 -0.526 1 91.81 622 PHE B C 1
ATOM 10700 O O . PHE B 1 622 ? -3.404 7.008 0.305 1 91.81 622 PHE B O 1
ATOM 10707 N N . ILE B 1 623 ? -3.441 9.18 -0.201 1 94.5 623 ILE B N 1
ATOM 10708 C CA . ILE B 1 623 ? -3.082 9.617 1.144 1 94.5 623 ILE B CA 1
ATOM 10709 C C . ILE B 1 623 ? -4.238 9.344 2.102 1 94.5 623 ILE B C 1
ATOM 10711 O O . ILE B 1 623 ? -4.059 8.688 3.129 1 94.5 623 ILE B O 1
ATOM 10715 N N . ASN B 1 624 ? -5.387 9.75 1.73 1 90.94 624 ASN B N 1
ATOM 10716 C CA . ASN B 1 624 ? -6.516 9.844 2.652 1 90.94 624 ASN B CA 1
ATOM 10717 C C . ASN B 1 624 ? -7.223 8.5 2.807 1 90.94 624 ASN B C 1
ATOM 10719 O O . ASN B 1 624 ? -7.773 8.203 3.867 1 90.94 624 ASN B O 1
ATOM 10723 N N . ASN B 1 625 ? -7.207 7.664 1.766 1 86 625 ASN B N 1
ATOM 10724 C CA . ASN B 1 625 ? -7.965 6.418 1.803 1 86 625 ASN B CA 1
ATOM 10725 C C . ASN B 1 625 ? -7.062 5.223 2.096 1 86 625 ASN B C 1
ATOM 10727 O O . ASN B 1 625 ? -7.543 4.145 2.443 1 86 625 ASN B O 1
ATOM 10731 N N . PHE B 1 626 ? -5.789 5.469 1.913 1 91.69 626 PHE B N 1
ATOM 10732 C CA . PHE B 1 626 ? -4.926 4.301 2.047 1 91.69 626 PHE B CA 1
ATOM 10733 C C . PHE B 1 626 ? -3.822 4.559 3.066 1 91.69 626 PHE B C 1
ATOM 10735 O O . PHE B 1 626 ? -3.693 3.826 4.047 1 91.69 626 PHE B O 1
ATOM 10742 N N . ILE B 1 627 ? -3.014 5.57 2.959 1 94.06 627 ILE B N 1
ATOM 10743 C CA . ILE B 1 627 ? -1.838 5.816 3.785 1 94.06 627 ILE B CA 1
ATOM 10744 C C . ILE B 1 627 ? -2.256 5.965 5.246 1 94.06 627 ILE B C 1
ATOM 10746 O O . ILE B 1 627 ? -1.606 5.426 6.145 1 94.06 627 ILE B O 1
ATOM 10750 N N . TYR B 1 628 ? -3.32 6.688 5.488 1 87.44 628 TYR B N 1
ATOM 10751 C CA . TYR B 1 628 ? -3.777 6.891 6.859 1 87.44 628 TYR B CA 1
ATOM 10752 C C . TYR B 1 628 ? -4.172 5.566 7.5 1 87.44 628 TYR B C 1
ATOM 10754 O O . TYR B 1 628 ? -3.83 5.301 8.656 1 87.44 628 TYR B O 1
ATOM 10762 N N . LYS B 1 629 ? -4.805 4.719 6.742 1 84.31 629 LYS B N 1
ATOM 10763 C CA . LYS B 1 629 ? -5.188 3.404 7.25 1 84.31 629 LYS B CA 1
ATOM 10764 C C . LYS B 1 629 ? -3.967 2.51 7.441 1 84.31 629 LYS B C 1
ATOM 10766 O O . LYS B 1 629 ? -3.867 1.787 8.438 1 84.31 629 LYS B O 1
ATOM 10771 N N . LEU B 1 630 ? -3.117 2.529 6.457 1 91.38 630 LEU B N 1
ATOM 10772 C CA . LEU B 1 630 ? -1.9 1.725 6.484 1 91.38 630 LEU B CA 1
ATOM 10773 C C . LEU B 1 630 ? -1.059 2.061 7.711 1 91.38 630 LEU B C 1
ATOM 10775 O O . LEU B 1 630 ? -0.503 1.164 8.352 1 91.38 630 LEU B O 1
ATOM 10779 N N . GLN B 1 631 ? -0.974 3.314 8.039 1 90.06 631 GLN B N 1
ATOM 10780 C CA . GLN B 1 631 ? -0.162 3.748 9.172 1 90.06 631 GLN B CA 1
ATOM 10781 C C . GLN B 1 631 ? -0.685 3.164 10.477 1 90.06 631 GLN B C 1
ATOM 10783 O O . GLN B 1 631 ? 0.094 2.865 11.391 1 90.06 631 GLN B O 1
ATOM 10788 N N . ASP B 1 632 ? -1.939 2.947 10.594 1 83.56 632 ASP B N 1
ATOM 10789 C CA . ASP B 1 632 ? -2.543 2.42 11.812 1 83.56 632 ASP B CA 1
ATOM 10790 C C . ASP B 1 632 ? -2.268 0.925 11.961 1 83.56 632 ASP B C 1
ATOM 10792 O O . ASP B 1 632 ? -2.234 0.402 13.078 1 83.56 632 ASP B O 1
ATOM 10796 N N . THR B 1 633 ? -2.029 0.296 10.859 1 83 633 THR B N 1
ATOM 10797 C CA . THR B 1 633 ? -1.859 -1.152 10.898 1 83 633 THR B CA 1
ATOM 10798 C C . THR B 1 633 ? -0.384 -1.526 10.805 1 83 633 THR B C 1
ATOM 10800 O O . THR B 1 633 ? 0.036 -2.559 11.328 1 83 633 THR B O 1
ATOM 10803 N N . ALA B 1 634 ? 0.385 -0.718 10.094 1 86.12 634 ALA B N 1
ATOM 10804 C CA . ALA B 1 634 ? 1.806 -0.985 9.883 1 86.12 634 ALA B CA 1
ATOM 10805 C C . ALA B 1 634 ? 2.623 -0.591 11.109 1 86.12 634 ALA B C 1
ATOM 10807 O O . ALA B 1 634 ? 3.402 0.363 11.062 1 86.12 634 ALA B O 1
ATOM 10808 N N . VAL B 1 635 ? 2.365 -1.261 12.195 1 82.38 635 VAL B N 1
ATOM 10809 C CA . VAL B 1 635 ? 3.021 -0.929 13.461 1 82.38 635 VAL B CA 1
ATOM 10810 C C . VAL B 1 635 ? 4.094 -1.97 13.773 1 82.38 635 VAL B C 1
ATOM 10812 O O . VAL B 1 635 ? 3.926 -3.152 13.469 1 82.38 635 VAL B O 1
ATOM 10815 N N . ILE B 1 636 ? 5.168 -1.461 14.062 1 68.5 636 ILE B N 1
ATOM 10816 C CA . ILE B 1 636 ? 6.23 -2.359 14.508 1 68.5 636 ILE B CA 1
ATOM 10817 C C . ILE B 1 636 ? 5.965 -2.807 15.945 1 68.5 636 ILE B C 1
ATOM 10819 O O . ILE B 1 636 ? 5.652 -1.983 16.812 1 68.5 636 ILE B O 1
ATOM 10823 N N . PHE B 1 637 ? 5.094 -3.963 16.062 1 56.38 637 PHE B N 1
ATOM 10824 C CA . PHE B 1 637 ? 4.805 -4.418 17.406 1 56.38 637 PHE B CA 1
ATOM 10825 C C . PHE B 1 637 ? 6.094 -4.73 18.172 1 56.38 637 PHE B C 1
ATOM 10827 O O . PHE B 1 637 ? 6.957 -5.449 17.656 1 56.38 637 PHE B O 1
ATOM 10834 N N . PRO B 1 638 ? 6.164 -3.816 19.031 1 46.53 638 PRO B N 1
ATOM 10835 C CA . PRO B 1 638 ? 7.266 -4.266 19.875 1 46.53 638 PRO B CA 1
ATOM 10836 C C . PRO B 1 638 ? 7.098 -5.707 20.359 1 46.53 638 PRO B C 1
ATOM 10838 O O . PRO B 1 638 ? 5.973 -6.195 20.469 1 46.53 638 PRO B O 1
ATOM 10841 N N . PRO B 1 639 ? 7.84 -6.656 19.969 1 39.81 639 PRO B N 1
ATOM 10842 C CA . PRO B 1 639 ? 7.727 -8.023 20.484 1 39.81 639 PRO B CA 1
ATOM 10843 C C . PRO B 1 639 ? 6.918 -8.109 21.781 1 39.81 639 PRO B C 1
ATOM 10845 O O . PRO B 1 639 ? 6.996 -7.207 22.609 1 39.81 639 PRO B O 1
ATOM 10848 N N . TYR B 1 640 ? 5.652 -8.633 21.562 1 40.81 640 TYR B N 1
ATOM 10849 C CA . TYR B 1 640 ? 4.875 -8.945 22.75 1 40.81 640 TYR B CA 1
ATOM 10850 C C . TYR B 1 640 ? 5.781 -9.422 23.875 1 40.81 640 TYR B C 1
ATOM 10852 O O . TYR B 1 640 ? 6.547 -10.375 23.703 1 40.81 640 TYR B O 1
ATOM 10860 N N . PHE B 1 641 ? 6.16 -8.672 24.656 1 42.06 641 PHE B N 1
ATOM 10861 C CA . PHE B 1 641 ? 6.824 -9 25.906 1 42.06 641 PHE B CA 1
ATOM 10862 C C . PHE B 1 641 ? 5.805 -9.391 26.969 1 42.06 641 PHE B C 1
ATOM 10864 O O . PHE B 1 641 ? 4.977 -8.578 27.375 1 42.06 641 PHE B O 1
ATOM 10871 N N . PRO B 1 642 ? 5.441 -10.773 26.734 1 42.31 642 PRO B N 1
ATOM 10872 C CA . PRO B 1 642 ? 4.602 -11.078 27.891 1 42.31 642 PRO B CA 1
ATOM 10873 C C . PRO B 1 642 ? 5.133 -10.445 29.188 1 42.31 642 PRO B C 1
ATOM 10875 O O . PRO B 1 642 ? 5.773 -11.125 29.984 1 42.31 642 PRO B O 1
ATOM 10878 N N . GLN B 1 643 ? 4.973 -9.352 28.984 1 43.59 643 GLN B N 1
ATOM 10879 C CA . GLN B 1 643 ? 5.555 -8.508 30.016 1 43.59 643 GLN B CA 1
ATOM 10880 C C . GLN B 1 643 ? 5.137 -8.969 31.406 1 43.59 643 GLN B C 1
ATOM 10882 O O . GLN B 1 643 ? 5.965 -9.031 32.312 1 43.59 643 GLN B O 1
ATOM 10887 N N . GLN B 1 644 ? 3.961 -9.344 31.297 1 47.25 644 GLN B N 1
ATOM 10888 C CA . GLN B 1 644 ? 3.479 -9.805 32.594 1 47.25 644 GLN B CA 1
ATOM 10889 C C . GLN B 1 644 ? 4.113 -11.141 32.969 1 47.25 644 GLN B C 1
ATOM 10891 O O . GLN B 1 644 ? 4.551 -11.32 34.125 1 47.25 644 GLN B O 1
ATOM 10896 N N . GLU B 1 645 ? 4.113 -12.008 32.062 1 54.28 645 GLU B N 1
ATOM 10897 C CA . GLU B 1 645 ? 4.754 -13.289 32.344 1 54.28 645 GLU B CA 1
ATOM 10898 C C . GLU B 1 645 ? 6.266 -13.133 32.5 1 54.28 645 GLU B C 1
ATOM 10900 O O . GLU B 1 645 ? 6.871 -13.734 33.375 1 54.28 645 GLU B O 1
ATOM 10905 N N . TYR B 1 646 ? 6.793 -12.344 31.719 1 51.78 646 TYR B N 1
ATOM 10906 C CA . TYR B 1 646 ? 8.203 -11.984 31.844 1 51.78 646 TYR B CA 1
ATOM 10907 C C . TYR B 1 646 ? 8.477 -11.281 33.156 1 51.78 646 TYR B C 1
ATOM 10909 O O . TYR B 1 646 ? 9.414 -11.641 33.875 1 51.78 646 TYR B O 1
ATOM 10917 N N . LYS B 1 647 ? 7.609 -10.391 33.344 1 57 647 LYS B N 1
ATOM 10918 C CA . LYS B 1 647 ? 7.695 -9.742 34.625 1 57 647 LYS B CA 1
ATOM 10919 C C . LYS B 1 647 ? 7.426 -10.734 35.781 1 57 647 LYS B C 1
ATOM 10921 O O . LYS B 1 647 ? 8.086 -10.695 36.812 1 57 647 LYS B O 1
ATOM 10926 N N . SER B 1 648 ? 6.52 -11.586 35.469 1 63.31 648 SER B N 1
ATOM 10927 C CA . SER B 1 648 ? 6.219 -12.617 36.469 1 63.31 648 SER B CA 1
ATOM 10928 C C . SER B 1 648 ? 7.41 -13.547 36.656 1 63.31 648 SER B C 1
ATOM 10930 O O . SER B 1 648 ? 7.766 -13.859 37.812 1 63.31 648 SER B O 1
ATOM 10932 N N . TYR B 1 649 ? 8.047 -13.891 35.594 1 67.88 649 TYR B N 1
ATOM 10933 C CA . TYR B 1 649 ? 9.219 -14.75 35.75 1 67.88 649 TYR B CA 1
ATOM 10934 C C . TYR B 1 649 ? 10.414 -13.961 36.25 1 67.88 649 TYR B C 1
ATOM 10936 O O . TYR B 1 649 ? 11.203 -14.477 37.062 1 67.88 649 TYR B O 1
ATOM 10944 N N . GLN B 1 650 ? 10.461 -12.906 35.844 1 67.88 650 GLN B N 1
ATOM 10945 C CA . GLN B 1 650 ? 11.5 -12.031 36.375 1 67.88 650 GLN B CA 1
ATOM 10946 C C . GLN B 1 650 ? 11.297 -11.805 37.875 1 67.88 650 GLN B C 1
ATOM 10948 O O . GLN B 1 650 ? 12.227 -11.969 38.688 1 67.88 650 GLN B O 1
ATOM 10953 N N . GLN B 1 651 ? 10.117 -11.492 38.156 1 69.25 651 GLN B N 1
ATOM 10954 C CA . GLN B 1 651 ? 9.773 -11.32 39.562 1 69.25 651 GLN B CA 1
ATOM 10955 C C . GLN B 1 651 ? 9.906 -12.633 40.344 1 69.25 651 GLN B C 1
ATOM 10957 O O . GLN B 1 651 ? 10.438 -12.656 41.469 1 69.25 651 GLN B O 1
ATOM 10962 N N . ALA B 1 652 ? 9.461 -13.594 39.656 1 75.12 652 ALA B N 1
ATOM 10963 C CA . ALA B 1 652 ? 9.586 -14.906 40.281 1 75.12 652 ALA B CA 1
ATOM 10964 C C . ALA B 1 652 ? 11.047 -15.289 40.469 1 75.12 652 ALA B C 1
ATOM 10966 O O . ALA B 1 652 ? 11.43 -15.82 41.531 1 75.12 652 ALA B O 1
ATOM 10967 N N . THR B 1 653 ? 11.758 -14.977 39.531 1 72.5 653 THR B N 1
ATOM 10968 C CA . THR B 1 653 ? 13.18 -15.289 39.625 1 72.5 653 THR B CA 1
ATOM 10969 C C . THR B 1 653 ? 13.844 -14.5 40.75 1 72.5 653 THR B C 1
ATOM 10971 O O . THR B 1 653 ? 14.578 -15.062 41.562 1 72.5 653 THR B O 1
ATOM 10974 N N . TRP B 1 654 ? 13.508 -13.352 40.812 1 76.88 654 TRP B N 1
ATOM 10975 C CA . TRP B 1 654 ? 14.109 -12.523 41.844 1 76.88 654 TRP B CA 1
ATOM 10976 C C . TRP B 1 654 ? 13.539 -12.867 43.219 1 76.88 654 TRP B C 1
ATOM 10978 O O . TRP B 1 654 ? 14.273 -12.898 44.219 1 76.88 654 TRP B O 1
ATOM 10988 N N . SER B 1 655 ? 12.32 -13.18 43.25 1 76 655 SER B N 1
ATOM 10989 C CA . SER B 1 655 ? 11.695 -13.594 44.5 1 76 655 SER B CA 1
ATOM 10990 C C . SER B 1 655 ? 12.258 -14.93 44.969 1 76 655 SER B C 1
ATOM 10992 O O . SER B 1 655 ? 12.555 -15.094 46.156 1 76 655 SER B O 1
ATOM 10994 N N . LEU B 1 656 ? 12.445 -15.727 44.031 1 79.56 656 LEU B N 1
ATOM 10995 C CA . LEU B 1 656 ? 12.984 -17.047 44.375 1 79.56 656 LEU B CA 1
ATOM 10996 C C . LEU B 1 656 ? 14.453 -16.938 44.781 1 79.56 656 LEU B C 1
ATOM 10998 O O . LEU B 1 656 ? 14.891 -17.625 45.719 1 79.56 656 LEU B O 1
ATOM 11002 N N . LEU B 1 657 ? 15.062 -16.078 44.188 1 79 657 LEU B N 1
ATOM 11003 C CA . LEU B 1 657 ? 16.438 -15.805 44.594 1 79 657 LEU B CA 1
ATOM 11004 C C . LEU B 1 657 ? 16.484 -15.234 46 1 79 657 LEU B C 1
ATOM 11006 O O . LEU B 1 657 ? 17.328 -15.633 46.812 1 79 657 LEU B O 1
ATOM 11010 N N . GLY B 1 658 ? 15.609 -14.406 46.312 1 80.75 658 GLY B N 1
ATOM 11011 C CA . GLY B 1 658 ? 15.508 -13.875 47.656 1 80.75 658 GLY B CA 1
ATOM 11012 C C . GLY B 1 658 ? 15.18 -14.945 48.688 1 80.75 658 GLY B C 1
ATOM 11013 O O . GLY B 1 658 ? 15.812 -15 49.75 1 80.75 658 GLY B O 1
ATOM 11014 N N . VAL B 1 659 ? 14.281 -15.734 48.375 1 82.12 659 VAL B N 1
ATOM 11015 C CA . VAL B 1 659 ? 13.875 -16.812 49.281 1 82.12 659 VAL B CA 1
ATOM 11016 C C . VAL B 1 659 ? 15.023 -17.812 49.438 1 82.12 659 VAL B C 1
ATOM 11018 O O . VAL B 1 659 ? 15.281 -18.297 50.531 1 82.12 659 VAL B O 1
ATOM 11021 N N . LEU B 1 660 ? 15.688 -18.047 48.375 1 81.19 660 LEU B N 1
ATOM 11022 C CA . LEU B 1 660 ? 16.844 -18.938 48.406 1 81.19 660 LEU B CA 1
ATOM 11023 C C . LEU B 1 660 ? 17.938 -18.406 49.312 1 81.19 660 LEU B C 1
ATOM 11025 O O . LEU B 1 660 ? 18.5 -19.141 50.125 1 81.19 660 LEU B O 1
ATOM 11029 N N . ILE B 1 661 ? 18.188 -17.219 49.219 1 82.44 661 ILE B N 1
ATOM 11030 C CA . ILE B 1 661 ? 19.188 -16.578 50.062 1 82.44 661 ILE B CA 1
ATOM 11031 C C . ILE B 1 661 ? 18.734 -16.656 51.531 1 82.44 661 ILE B C 1
ATOM 11033 O O . ILE B 1 661 ? 19.547 -16.969 52.406 1 82.44 661 ILE B O 1
ATOM 11037 N N . PHE B 1 662 ? 17.562 -16.484 51.75 1 85.06 662 PHE B N 1
ATOM 11038 C CA . PHE B 1 662 ? 17 -16.547 53.094 1 85.06 662 PHE B CA 1
ATOM 11039 C C . PHE B 1 662 ? 17.125 -17.938 53.688 1 85.06 662 PHE B C 1
ATOM 11041 O O . PHE B 1 662 ? 17.594 -18.125 54.812 1 85.06 662 PHE B O 1
ATOM 11048 N N . ILE B 1 663 ? 16.859 -18.891 52.938 1 84.06 663 ILE B N 1
ATOM 11049 C CA . ILE B 1 663 ? 16.891 -20.281 53.406 1 84.06 663 ILE B CA 1
ATOM 11050 C C . ILE B 1 663 ? 18.344 -20.719 53.562 1 84.06 663 ILE B C 1
ATOM 11052 O O . ILE B 1 663 ? 18.672 -21.469 54.5 1 84.06 663 ILE B O 1
ATOM 11056 N N . LEU B 1 664 ? 19.109 -20.234 52.75 1 84.31 664 LEU B N 1
ATOM 11057 C CA . LEU B 1 664 ? 20.547 -20.5 52.844 1 84.31 664 LEU B CA 1
ATOM 11058 C C . LEU B 1 664 ? 21.109 -19.922 54.156 1 84.31 664 LEU B C 1
ATOM 11060 O O . LEU B 1 664 ? 21.906 -20.578 54.812 1 84.31 664 LEU B O 1
ATOM 11064 N N . ILE B 1 665 ? 20.672 -18.859 54.531 1 85 665 ILE B N 1
ATOM 11065 C CA . ILE B 1 665 ? 21.078 -18.234 55.781 1 85 665 ILE B CA 1
ATOM 11066 C C . ILE B 1 665 ? 20.594 -19.078 56.969 1 85 665 ILE B C 1
ATOM 11068 O O . ILE B 1 665 ? 21.359 -19.328 57.906 1 85 665 ILE B O 1
ATOM 11072 N N . ILE B 1 666 ? 19.484 -19.562 56.875 1 85.25 666 ILE B N 1
ATOM 11073 C CA . ILE B 1 666 ? 18.938 -20.406 57.938 1 85.25 666 ILE B CA 1
ATOM 11074 C C . ILE B 1 666 ? 19.719 -21.703 58.031 1 85.25 666 ILE B C 1
ATOM 11076 O O . ILE B 1 666 ? 20.078 -22.156 59.125 1 85.25 666 ILE B O 1
ATOM 11080 N N . ALA B 1 667 ? 20.016 -22.25 56.969 1 83.38 667 ALA B N 1
ATOM 11081 C CA . ALA B 1 667 ? 20.781 -23.484 56.938 1 83.38 667 ALA B CA 1
ATOM 11082 C C . ALA B 1 667 ? 22.188 -23.281 57.5 1 83.38 667 ALA B C 1
ATOM 11084 O O . ALA B 1 667 ? 22.688 -24.125 58.25 1 83.38 667 ALA B O 1
ATOM 11085 N N . ILE B 1 668 ? 22.719 -22.203 57.25 1 83.75 668 ILE B N 1
ATOM 11086 C CA . ILE B 1 668 ? 24.031 -21.859 57.75 1 83.75 668 ILE B CA 1
ATOM 11087 C C . ILE B 1 668 ? 23.969 -21.672 59.281 1 83.75 668 ILE B C 1
ATOM 11089 O O . ILE B 1 668 ? 24.844 -22.172 60 1 83.75 668 ILE B O 1
ATOM 11093 N N . ILE B 1 669 ? 22.984 -21.125 59.75 1 85.94 669 ILE B N 1
ATOM 11094 C CA . ILE B 1 669 ? 22.797 -20.922 61.188 1 85.94 669 ILE B CA 1
ATOM 11095 C C . ILE B 1 669 ? 22.609 -22.266 61.875 1 85.94 669 ILE B C 1
ATOM 11097 O O . ILE B 1 669 ? 23.234 -22.516 62.906 1 85.94 669 ILE B O 1
ATOM 11101 N N . LEU B 1 670 ? 21.938 -23.141 61.25 1 85.44 670 LEU B N 1
ATOM 11102 C CA . LEU B 1 670 ? 21.703 -24.453 61.844 1 85.44 670 LEU B CA 1
ATOM 11103 C C . LEU B 1 670 ? 22.984 -25.281 61.844 1 85.44 670 LEU B C 1
ATOM 11105 O O . LEU B 1 670 ? 23.266 -25.984 62.812 1 85.44 670 LEU B O 1
ATOM 11109 N N . ALA B 1 671 ? 23.688 -25.078 60.875 1 84.06 671 ALA B N 1
ATOM 11110 C CA . ALA B 1 671 ? 24.969 -25.766 60.781 1 84.06 671 ALA B CA 1
ATOM 11111 C C . ALA B 1 671 ? 25.953 -25.25 61.844 1 84.06 671 ALA B C 1
ATOM 11113 O O . ALA B 1 671 ? 26.672 -26.031 62.469 1 84.06 671 ALA B O 1
ATOM 11114 N N . ILE B 1 672 ? 25.922 -24.016 62.062 1 84.94 672 ILE B N 1
ATOM 11115 C CA . ILE B 1 672 ? 26.781 -23.391 63.062 1 84.94 672 ILE B CA 1
ATOM 11116 C C . ILE B 1 672 ? 26.375 -23.859 64.438 1 84.94 672 ILE B C 1
ATOM 11118 O O . ILE B 1 672 ? 27.234 -24.203 65.25 1 84.94 672 ILE B O 1
ATOM 11122 N N . ILE B 1 673 ? 25.203 -24 64.625 1 85.94 673 ILE B N 1
ATOM 11123 C CA . ILE B 1 673 ? 24.703 -24.453 65.938 1 85.94 673 ILE B CA 1
ATOM 11124 C C . ILE B 1 673 ? 25.125 -25.906 66.188 1 85.94 673 ILE B C 1
ATOM 11126 O O . ILE B 1 673 ? 25.578 -26.266 67.25 1 85.94 673 ILE B O 1
ATOM 11130 N N . LEU B 1 674 ? 25.109 -26.625 65.188 1 84.44 674 LEU B N 1
ATOM 11131 C CA . LEU B 1 674 ? 25.484 -28.031 65.25 1 84.44 674 LEU B CA 1
ATOM 11132 C C . LEU B 1 674 ? 26.984 -28.172 65.5 1 84.44 674 LEU B C 1
ATOM 11134 O O . LEU B 1 674 ? 27.422 -29.016 66.25 1 84.44 674 LEU B O 1
ATOM 11138 N N . ILE B 1 675 ? 27.672 -27.344 64.875 1 84.81 675 ILE B N 1
ATOM 11139 C CA . ILE B 1 675 ? 29.125 -27.375 65 1 84.81 675 ILE B CA 1
ATOM 11140 C C . ILE B 1 675 ? 29.531 -26.906 66.375 1 84.81 675 ILE B C 1
ATOM 11142 O O . ILE B 1 675 ? 30.391 -27.516 67.062 1 84.81 675 ILE B O 1
ATOM 11146 N N . VAL B 1 676 ? 28.906 -25.938 66.875 1 85.69 676 VAL B N 1
ATOM 11147 C CA . VAL B 1 676 ? 29.203 -25.391 68.188 1 85.69 676 VAL B CA 1
ATOM 11148 C C . VAL B 1 676 ? 28.828 -26.391 69.25 1 85.69 676 VAL B C 1
ATOM 11150 O O . VAL B 1 676 ? 29.578 -26.609 70.188 1 85.69 676 VAL B O 1
ATOM 11153 N N . ARG B 1 677 ? 27.891 -27.094 69.062 1 82.56 677 ARG B N 1
ATOM 11154 C CA . ARG B 1 677 ? 27.438 -28.094 70.062 1 82.56 677 ARG B CA 1
ATOM 11155 C C . ARG B 1 677 ? 28.375 -29.297 70.062 1 82.56 677 ARG B C 1
ATOM 11157 O O . ARG B 1 677 ? 28.703 -29.828 71.125 1 82.56 677 ARG B O 1
ATOM 11164 N N . LYS B 1 678 ? 28.781 -29.578 68.938 1 82.44 678 LYS B N 1
ATOM 11165 C CA . LYS B 1 678 ? 29.734 -30.688 68.875 1 82.44 678 LYS B CA 1
ATOM 11166 C C . LYS B 1 678 ? 31.078 -30.328 69.5 1 82.44 678 LYS B C 1
ATOM 11168 O O . LYS B 1 678 ? 31.703 -31.156 70.125 1 82.44 678 LYS B O 1
ATOM 11173 N N . ARG B 1 679 ? 31.438 -29.156 69.375 1 82.19 679 ARG B N 1
ATOM 11174 C CA . ARG B 1 679 ? 32.688 -28.672 69.938 1 82.19 679 ARG B CA 1
ATOM 11175 C C . ARG B 1 679 ? 32.594 -28.609 71.438 1 82.19 679 ARG B C 1
ATOM 11177 O O . ARG B 1 679 ? 33.531 -28.969 72.188 1 82.19 679 ARG B O 1
ATOM 11184 N N . ARG B 1 680 ? 31.5 -28.312 71.938 1 81.06 680 ARG B N 1
ATOM 11185 C CA . ARG B 1 680 ? 31.281 -28.266 73.375 1 81.06 680 ARG B CA 1
ATOM 11186 C C . ARG B 1 680 ? 31.234 -29.672 74 1 81.06 680 ARG B C 1
ATOM 11188 O O . ARG B 1 680 ? 31.797 -29.906 75.062 1 81.06 680 ARG B O 1
ATOM 11195 N N . GLU B 1 681 ? 30.75 -30.484 73.25 1 77.25 681 GLU B N 1
ATOM 11196 C CA . GLU B 1 681 ? 30.719 -31.891 73.688 1 77.25 681 GLU B CA 1
ATOM 11197 C C . GLU B 1 681 ? 32.125 -32.5 73.688 1 77.25 681 GLU B C 1
ATOM 11199 O O . GLU B 1 681 ? 32.5 -33.219 74.625 1 77.25 681 GLU B O 1
ATOM 11204 N N . HIS B 1 682 ? 32.812 -32.094 72.75 1 79.56 682 HIS B N 1
ATOM 11205 C CA . HIS B 1 682 ? 34.188 -32.594 72.688 1 79.56 682 HIS B CA 1
ATOM 11206 C C . HIS B 1 682 ? 35.062 -31.984 73.75 1 79.56 682 HIS B C 1
ATOM 11208 O O . HIS B 1 682 ? 35.906 -32.688 74.312 1 79.56 682 HIS B O 1
ATOM 11214 N N . GLN B 1 683 ? 34.781 -30.812 74.125 1 77.38 683 GLN B N 1
ATOM 11215 C CA . GLN B 1 683 ? 35.5 -30.156 75.188 1 77.38 683 GLN B CA 1
ATOM 11216 C C . GLN B 1 683 ? 35.094 -30.734 76.562 1 77.38 683 GLN B C 1
ATOM 11218 O O . GLN B 1 683 ? 35.938 -30.953 77.438 1 77.38 683 GLN B O 1
ATOM 11223 N N . GLU B 1 684 ? 33.969 -31.188 76.75 1 74.19 684 GLU B N 1
ATOM 11224 C CA . GLU B 1 684 ? 33.5 -31.812 77.938 1 74.19 684 GLU B CA 1
ATOM 11225 C C . GLU B 1 684 ? 34 -33.25 78.062 1 74.19 684 GLU B C 1
ATOM 11227 O O . GLU B 1 684 ? 34.375 -33.688 79.188 1 74.19 684 GLU B O 1
ATOM 11232 N N . GLU B 1 685 ? 34.094 -33.906 77 1 70.38 685 GLU B N 1
ATOM 11233 C CA . GLU B 1 685 ? 34.656 -35.25 77 1 70.38 685 GLU B CA 1
ATOM 11234 C C . GLU B 1 685 ? 36.156 -35.25 77.312 1 70.38 685 GLU B C 1
ATOM 11236 O O . GLU B 1 685 ? 36.656 -36.094 78 1 70.38 685 GLU B O 1
ATOM 11241 N N . LYS B 1 686 ? 36.781 -34.25 76.812 1 69.75 686 LYS B N 1
ATOM 11242 C CA . LYS B 1 686 ? 38.188 -34.094 77.125 1 69.75 686 LYS B CA 1
ATOM 11243 C C . LYS B 1 686 ? 38.406 -33.719 78.562 1 69.75 686 LYS B C 1
ATOM 11245 O O . LYS B 1 686 ? 39.344 -34.188 79.188 1 69.75 686 LYS B O 1
ATOM 11250 N N . GLU B 1 687 ? 37.625 -33 79.125 1 66.5 687 GLU B N 1
ATOM 11251 C CA . GLU B 1 687 ? 37.688 -32.594 80.562 1 66.5 687 GLU B CA 1
ATOM 11252 C C . GLU B 1 687 ? 37.312 -33.75 81.5 1 66.5 687 GLU B C 1
ATOM 11254 O O . GLU B 1 687 ? 37.938 -33.938 82.5 1 66.5 687 GLU B O 1
ATOM 11259 N N . GLN B 1 688 ? 36.469 -34.562 81.188 1 66.44 688 GLN B N 1
ATOM 11260 C CA . GLN B 1 688 ? 36.094 -35.75 82 1 66.44 688 GLN B CA 1
ATOM 11261 C C . GLN B 1 688 ? 37.188 -36.812 81.938 1 66.44 688 GLN B C 1
ATOM 11263 O O . GLN B 1 688 ? 37.5 -37.438 82.938 1 66.44 688 GLN B O 1
ATOM 11268 N N . TYR B 1 689 ? 37.75 -37 80.875 1 65 689 TYR B N 1
ATOM 11269 C CA . TYR B 1 689 ? 38.875 -37.938 80.688 1 65 689 TYR B CA 1
ATOM 11270 C C . TYR B 1 689 ? 40.062 -37.469 81.562 1 65 689 TYR B C 1
ATOM 11272 O O . TYR B 1 689 ? 40.75 -38.281 82.125 1 65 689 TYR B O 1
ATOM 11280 N N . ARG B 1 690 ? 40.25 -36.219 81.688 1 62.84 690 ARG B N 1
ATOM 11281 C CA . ARG B 1 690 ? 41.312 -35.656 82.5 1 62.84 690 ARG B CA 1
ATOM 11282 C C . ARG B 1 690 ? 41 -35.875 84 1 62.84 690 ARG B C 1
ATOM 11284 O O . ARG B 1 690 ? 41.906 -36.094 84.812 1 62.84 690 ARG B O 1
ATOM 11291 N N . ASN B 1 691 ? 39.875 -35.875 84.312 1 63.5 691 ASN B N 1
ATOM 11292 C CA . ASN B 1 691 ? 39.5 -36.031 85.688 1 63.5 691 ASN B CA 1
ATOM 11293 C C . ASN B 1 691 ? 39.438 -37.5 86.125 1 63.5 691 ASN B C 1
ATOM 11295 O O . ASN B 1 691 ? 39.469 -37.812 87.312 1 63.5 691 ASN B O 1
ATOM 11299 N N . ASP B 1 692 ? 39.219 -38.438 85.312 1 56.91 692 ASP B N 1
ATOM 11300 C CA . ASP B 1 692 ? 39.094 -39.844 85.688 1 56.91 692 ASP B CA 1
ATOM 11301 C C . ASP B 1 692 ? 40.469 -40.531 85.688 1 56.91 692 ASP B C 1
ATOM 11303 O O . ASP B 1 692 ? 40.562 -41.75 85.875 1 56.91 692 ASP B O 1
ATOM 11307 N N . GLN B 1 693 ? 41.5 -39.875 85.375 1 53.94 693 GLN B N 1
ATOM 11308 C CA . GLN B 1 693 ? 42.781 -40.531 85.562 1 53.94 693 GLN B CA 1
ATOM 11309 C C . GLN B 1 693 ? 43.188 -40.656 87 1 53.94 693 GLN B C 1
ATOM 11311 O O . GLN B 1 693 ? 43.031 -39.688 87.75 1 53.94 693 GLN B O 1
ATOM 11316 N N . PRO B 1 694 ? 43.281 -41.875 87.5 1 52.62 694 PRO B N 1
ATOM 11317 C CA . PRO B 1 694 ? 43.625 -42.156 88.875 1 52.62 694 PRO B CA 1
ATOM 11318 C C . PRO B 1 694 ? 44.969 -41.469 89.25 1 52.62 694 PRO B C 1
ATOM 11320 O O . PRO B 1 694 ? 45.812 -41.25 88.438 1 52.62 694 PRO B O 1
ATOM 11323 N N . PRO B 1 695 ? 45.062 -40.812 90.438 1 44.88 695 PRO B N 1
ATOM 11324 C CA . PRO B 1 695 ? 46.281 -40.125 90.812 1 44.88 695 PRO B CA 1
ATOM 11325 C C . PRO B 1 695 ? 47.469 -41.062 90.875 1 44.88 695 PRO B C 1
ATOM 11327 O O . PRO B 1 695 ? 47.406 -42.188 91.438 1 44.88 695 PRO B O 1
ATOM 11330 N N . VAL B 1 696 ? 48.281 -41.156 89.875 1 41.06 696 VAL B N 1
ATOM 11331 C CA . VAL B 1 696 ? 49.5 -41.969 89.875 1 41.06 696 VAL B CA 1
ATOM 11332 C C . VAL B 1 696 ? 50.406 -41.531 91.062 1 41.06 696 VAL B C 1
ATOM 11334 O O . VAL B 1 696 ? 50.688 -40.344 91.188 1 41.06 696 VAL B O 1
ATOM 11337 N N . HIS B 1 697 ? 50.406 -42.312 92.188 1 41.16 697 HIS B N 1
ATOM 11338 C CA . HIS B 1 697 ? 51.312 -42.219 93.312 1 41.16 697 HIS B CA 1
ATOM 11339 C C . HIS B 1 697 ? 52.781 -42.281 92.875 1 41.16 697 HIS B C 1
ATOM 11341 O O . HIS B 1 697 ? 53.188 -43.25 92.25 1 41.16 697 HIS B O 1
ATOM 11347 N N . VAL B 1 698 ? 53.312 -41.312 92.375 1 37 698 VAL B N 1
ATOM 11348 C CA . VAL B 1 698 ? 54.75 -41.156 92.062 1 37 698 VAL B CA 1
ATOM 11349 C C . VAL B 1 698 ? 55.562 -41.312 93.375 1 37 698 VAL B C 1
ATOM 11351 O O . VAL B 1 698 ? 55.375 -40.594 94.312 1 37 698 VAL B O 1
ATOM 11354 N N . THR B 1 699 ? 56.031 -42.688 93.562 1 38.97 699 THR B N 1
ATOM 11355 C CA . THR B 1 699 ? 57 -43.062 94.625 1 38.97 699 THR B CA 1
ATOM 11356 C C . THR B 1 699 ? 58.312 -42.312 94.438 1 38.97 699 THR B C 1
ATOM 11358 O O . THR B 1 699 ? 58.906 -42.406 93.312 1 38.97 699 THR B O 1
ATOM 11361 N N . MET B 1 700 ? 58.562 -41.219 95.062 1 34.5 700 MET B N 1
ATOM 11362 C CA . MET B 1 700 ? 59.75 -40.375 95.188 1 34.5 700 MET B CA 1
ATOM 11363 C C . MET B 1 700 ? 60.906 -41.156 95.75 1 34.5 700 MET B C 1
ATOM 11365 O O . MET B 1 700 ? 60.844 -41.625 96.875 1 34.5 700 MET B O 1
ATOM 11369 N N . PRO B 1 701 ? 61.688 -42 95 1 32.19 701 PRO B N 1
ATOM 11370 C CA . PRO B 1 701 ? 62.875 -42.562 95.688 1 32.19 701 PRO B CA 1
ATOM 11371 C C . PRO B 1 701 ? 63.875 -41.469 96.125 1 32.19 701 PRO B C 1
ATOM 11373 O O . PRO B 1 701 ? 64.062 -40.531 95.375 1 32.19 701 PRO B O 1
ATOM 11376 N N . LYS B 1 702 ? 64.062 -41.25 97.438 1 29.3 702 LYS B N 1
ATOM 11377 C CA . LYS B 1 702 ? 65.062 -40.344 98 1 29.3 702 LYS B CA 1
ATOM 11378 C C . LYS B 1 702 ? 66.438 -40.75 97.625 1 29.3 702 LYS B C 1
ATOM 11380 O O . LYS B 1 702 ? 66.812 -41.938 97.688 1 29.3 702 LYS B O 1
ATOM 11385 N N . ARG B 1 703 ? 67.125 -40.062 96.75 1 30.31 703 ARG B N 1
ATOM 11386 C CA . ARG B 1 703 ? 68.625 -40.094 96.625 1 30.31 703 ARG B CA 1
ATOM 11387 C C . ARG B 1 703 ? 69.312 -39.969 98 1 30.31 703 ARG B C 1
ATOM 11389 O O . ARG B 1 703 ? 68.875 -39.188 98.812 1 30.31 703 ARG B O 1
ATOM 11396 N N . PHE B 1 704 ? 70 -41.094 98.562 1 29.02 704 PHE B N 1
ATOM 11397 C CA . PHE B 1 704 ? 71.062 -41.219 99.562 1 29.02 704 PHE B CA 1
ATOM 11398 C C . PHE B 1 704 ? 72.25 -40.281 99.188 1 29.02 704 PHE B C 1
ATOM 11400 O O . PHE B 1 704 ? 72.938 -40.469 98.25 1 29.02 704 PHE B O 1
ATOM 11407 N N . ASP B 1 705 ? 72.188 -38.969 99.125 1 25.53 705 ASP B N 1
ATOM 11408 C CA . ASP B 1 705 ? 73.375 -38.156 99.125 1 25.53 705 ASP B CA 1
ATOM 11409 C C . ASP B 1 705 ? 74.25 -38.5 100.375 1 25.53 705 ASP B C 1
ATOM 11411 O O . ASP B 1 705 ? 73.75 -38.5 101.5 1 25.53 705 ASP B O 1
ATOM 11415 N N . ASP B 1 706 ? 75.5 -39.188 100.188 1 22.11 706 ASP B N 1
ATOM 11416 C CA . ASP B 1 706 ? 76.875 -38.938 100.688 1 22.11 706 ASP B CA 1
ATOM 11417 C C . ASP B 1 706 ? 77.188 -37.438 100.688 1 22.11 706 ASP B C 1
ATOM 11419 O O . ASP B 1 706 ? 76.812 -36.719 99.75 1 22.11 706 ASP B O 1
#

Solvent-accessible surface area (backbone atoms only — not comparable to full-atom values): 74231 Å² total; per-residue (Å²): 136,89,77,91,70,89,76,82,75,76,78,72,79,75,78,79,75,79,75,76,75,74,74,72,74,76,76,71,79,75,82,64,73,64,55,48,65,92,63,26,53,39,72,47,96,41,30,32,37,30,34,34,60,44,52,42,86,66,71,52,75,57,66,47,74,44,87,85,44,70,38,28,35,33,31,27,46,46,67,47,29,36,62,49,48,64,91,37,35,74,43,77,69,49,68,42,76,73,46,82,63,72,38,80,11,60,60,82,45,40,53,19,29,57,56,38,49,75,63,45,76,83,58,83,80,51,40,70,30,69,70,22,41,24,29,33,41,37,34,65,63,71,94,62,70,77,61,24,30,29,39,38,41,34,52,29,44,73,42,23,25,64,37,40,76,44,54,38,63,60,61,34,46,38,28,19,49,74,66,75,39,59,44,31,44,30,30,33,30,47,48,25,23,64,63,8,18,48,18,49,65,28,80,79,27,46,39,32,30,21,58,43,32,46,47,45,43,37,49,44,44,42,73,38,33,52,55,71,30,27,30,48,84,38,21,26,38,31,14,34,34,38,9,1,16,47,44,42,43,45,34,44,14,76,89,43,45,84,42,44,51,33,38,29,23,28,47,23,19,63,61,13,48,76,41,50,40,85,54,43,39,63,42,42,48,58,55,28,49,76,72,72,35,53,86,51,59,65,42,30,52,60,48,57,47,71,50,56,66,69,58,53,36,53,60,40,44,45,67,42,64,85,72,39,39,51,81,50,71,34,32,41,51,68,24,57,68,34,67,97,78,40,56,32,66,50,56,67,69,59,26,52,56,69,64,51,50,52,78,39,45,36,39,40,34,37,42,66,26,40,10,30,48,61,38,47,48,47,58,65,51,51,68,85,80,66,79,47,63,45,56,52,44,27,50,71,48,48,64,44,54,61,86,56,41,38,50,62,60,54,16,45,55,50,44,44,62,61,57,28,74,81,48,59,64,72,73,61,53,61,68,56,38,70,74,41,52,64,49,53,63,59,57,59,37,58,54,43,45,37,49,42,66,50,75,69,88,66,50,50,66,62,49,92,85,53,26,67,31,55,50,69,69,53,45,52,49,47,52,15,49,52,46,12,36,57,50,26,50,16,16,44,51,50,51,48,36,40,48,25,45,76,24,58,25,33,35,36,34,43,28,42,53,69,96,67,48,52,65,75,50,42,55,83,48,79,60,85,67,52,63,76,72,36,42,16,18,50,69,36,65,38,63,40,42,35,35,35,73,87,51,68,67,52,73,56,71,68,56,36,52,35,21,52,52,52,14,36,56,54,33,48,36,61,74,56,51,81,50,90,87,50,97,66,61,58,27,30,63,39,38,30,16,28,35,33,32,34,51,88,51,50,80,47,80,45,75,40,40,91,74,43,35,32,85,60,37,69,61,28,43,46,39,63,68,29,47,57,56,44,52,74,63,41,48,55,61,67,32,52,54,57,45,61,58,48,44,45,30,46,47,45,33,52,49,47,49,51,52,39,54,52,50,50,50,51,39,50,51,53,50,49,52,51,50,52,51,50,50,51,49,52,54,49,52,54,52,48,56,63,64,67,53,70,81,73,75,72,73,70,74,79,76,80,76,129,140,83,74,91,69,84,77,79,77,69,79,72,79,75,74,80,75,76,76,75,74,73,73,72,74,76,75,68,81,75,82,64,72,61,56,48,66,90,62,26,53,39,74,45,96,41,31,31,36,30,32,35,63,44,57,45,86,66,75,54,73,53,67,50,72,46,87,85,44,71,38,29,35,33,31,27,45,45,67,47,30,37,63,48,48,63,90,37,34,74,44,77,69,48,67,42,77,72,46,82,62,71,39,78,12,62,60,81,46,42,53,18,27,56,57,40,50,73,62,47,75,82,58,85,78,50,40,70,32,69,70,21,40,24,28,31,43,38,33,64,64,70,93,61,70,78,60,25,30,29,39,38,42,36,52,29,43,74,42,24,24,63,37,40,78,44,55,39,62,62,61,34,47,38,28,19,49,73,67,76,39,58,44,32,43,29,28,34,32,46,49,25,22,62,64,8,18,47,18,50,68,28,79,78,25,46,38,32,32,21,58,44,32,45,48,46,42,38,50,44,43,43,73,36,32,52,53,72,33,28,31,48,86,37,20,26,39,32,15,34,33,38,10,1,16,46,43,43,45,44,33,43,14,75,87,43,43,85,43,46,51,34,39,30,24,26,48,23,19,63,61,14,50,74,42,50,38,86,54,43,40,64,42,41,48,58,55,27,50,76,71,71,35,54,86,50,59,63,43,30,53,61,50,56,45,72,51,58,66,71,58,51,34,54,60,40,44,46,66,42,64,84,72,39,38,50,80,49,70,32,32,39,50,69,23,58,71,33,67,96,78,42,57,31,65,50,57,67,68,59,26,52,54,67,63,51,51,53,78,38,47,36,37,38,35,37,42,67,24,40,10,29,46,61,38,46,48,47,59,66,50,52,67,85,78,65,77,47,64,47,59,52,44,26,48,71,49,48,64,44,54,60,85,54,40,38,50,64,60,54,15,44,55,50,43,46,61,61,60,29,75,78,47,58,64,72,73,61,52,62,68,54,40,70,75,40,52,64,49,51,62,58,58,59,37,58,54,42,45,37,50,40,65,48,74,66,90,66,48,49,66,63,49,91,87,53,28,68,30,58,50,69,70,53,46,52,50,46,51,14,50,52,44,13,34,57,48,25,52,15,17,44,51,50,51,49,36,44,47,25,44,78,23,57,24,32,34,36,33,44,28,43,54,69,96,67,48,54,66,75,51,41,56,84,48,77,59,85,66,52,62,75,73,35,42,17,18,48,69,36,66,39,64,38,42,35,36,36,73,88,52,68,68,47,67,58,72,68,54,36,53,34,21,51,52,52,14,36,58,52,33,48,37,62,74,56,51,80,51,90,88,49,97,67,63,58,27,31,63,38,39,30,16,29,34,33,30,33,52,87,51,49,79,46,79,47,75,40,39,93,73,43,35,32,85,60,37,67,60,29,44,48,39,63,68,30,49,58,57,44,51,73,63,41,49,56,60,67,34,52,54,55,44,63,58,48,45,45,31,47,48,44,32,51,49,47,50,50,53,41,54,52,50,50,50,50,40,50,51,52,50,49,51,52,50,53,51,52,52,50,49,51,53,49,54,54,53,49,57,64,65,68,56,73,83,78,81,76,83,76,78,79,81,82,79,130

Nearest PDB structures (foldseek):
  7mp4-assembly8_H  TM=8.528E-01  e=3.495E-39  Epiphyas postvittana
  5oj6-assembly1_A  TM=8.064E-01  e=8.624E-40  Homo sapiens
  3be8-assembly1_B  TM=7.737E-01  e=1.676E-38  Homo sapiens
  6h0v-assembly1_A  TM=8.040E-01  e=9.676E-33  Homo sapiens
  2bce-assembly1_A  TM=7.671E-01  e=1.706E-33  Bos taurus

pLDDT: mean 80.66, std 23.01, range [16.66, 98.88]

Sequence (1412 aa):
MHLFLFTVITFFVNNHHHMVVDAQIGIGGGGSYFFDPNNPIVQTQYGPVLGSKFTPSQSFTNNRPYTNGLSFVQFIGIPYGAPPVGVNRFRPPHFPPVWTQTLDCTGTRRIMCPQVYQRFPNVAAIREDEDCLQLNIYVPVDNRPNTIPVLVYIHGGEFRYGGKDFYKPDLLLQAGNNANSHFIIVTMNYRLGVLGFLSTDDINCPGNNGIRDQTLALQWIHENVAKFGGNPANITIMGHDAGGASVSFHLLNPEADRYFTNAISISGTVFSPWAINDNPLAQARDFAYRFSCGYREDQIVECLRYQDLGQLMSVNGERDWEQNRQPFWFRPVVDRNVSGSALLRDFPLNLYQNGQFNKKQYLVIATGREGTLEYYLQAGRMPKGTPDLERQIAFLIRPYLKYYTNELIMASAFEYRYFNRTHRSLTIPQNALNNNPSLIQNQYTLNNQINTGGYSPYSITGNANGNIGYTQLELDQLFSEMLGDFLFVGPIDYAVRLHSAQARAMMMIFDYVGQRSFGIIQNNVLQQPSIETYGSTHFNDLFYLMPTEYDASGLTGIELSVAQQYCRFIGEFILYGFPQQSRYVLYTAAAPNYQILTRNGQLITQTAHNNQQGYRTSYVDFINNFIYKLQDTAVIFPPYFPQQEYKSYQQATWSLLGVLIFILIIAIILAIILIVRKRREHQEEKEQYRNDQPPVHVTMPKRFDDMHLFLFTVITFFVNNHHHMVVDAQIGIGGGGSYFFDPNNPIVQTQYGPVLGSKFTPSQSFTNNRPYTNGLSFVQFIGIPYGAPPVGVNRFRPPHFPPVWTQTLDCTGTRRIMCPQVYQRFPNVAAIREDEDCLQLNIYVPVDNRPNTIPVLVYIHGGEFRYGGKDFYKPDLLLQAGNNANSHFIIVTMNYRLGVLGFLSTDDINCPGNNGIRDQTLALQWIHENVAKFGGNPANITIMGHDAGGASVSFHLLNPEADRYFTNAISISGTVFSPWAINDNPLAQARDFAYRFSCGYREDQIVECLRYQDLGQLMSVNGERDWEQNRQPFWFRPVVDRNVSGSALLRDFPLNLYQNGQFNKKQYLVIATGREGTLEYYLQAGRMPKGTPDLERQIAFLIRPYLKYYTNELIMASAFEYRYFNRTHRSLTIPQNALNNNPSLIQNQYTLNNQINTGGYSPYSITGNANGNIGYTQLELDQLFSEMLGDFLFVGPIDYAVRLHSAQARAMMMIFDYVGQRSFGIIQNNVLQQPSIETYGSTHFNDLFYLMPTEYDASGLTGIELSVAQQYCRFIGEFILYGFPQQSRYVLYTAAAPNYQILTRNGQLITQTAHNNQQGYRTSYVDFINNFIYKLQDTAVIFPPYFPQQEYKSYQQATWSLLGVLIFILIIAIILAIILIVRKRREHQEEKEQYRNDQPPVHVTMPKRFDD